Protein AF-0000000066512876 (afdb_homodimer)

Foldseek 3Di:
DPVPPPPPPPPPDPDDDPDDDDPPPPVVVVVVVVVVVVPPPPPPPPPPPQQFFFQKKFAWDADPNFIKGQKMWGADPDPPDPQWDADCRGPNRITHIDGAIATEDQQDEAAKAQPPDPVCLQPVDLVNQLVQCQACPLVQDPVDDDPGHIYHYQNHQDSGHYHCQNDWDQDPVRRMITTGNDDDPPPPPPDDDDDDDDDHSPGPDQLLCPAPKAFKWKDFLNFTLQQFAFQFQRDTDPRLAMEHADPPPQQQHKAAAPRLLLLHQLWFCQAFQAQDGQLNVVQKDKDFDDPPDDDPQPTKIKIKGAHDPRCQPPGWWMKMKGQSDQDPQSRHTHIDIATHDQNVQQDPNRMRIHIHQYHQNVCVVVVHGSSRRGHTYHRNPNRVQKDWDWDCADPPPHSCGRHTDIDIDGHCPVVPDPVPPSPPTSPRSRRTHDQDDDDPQWDADRSNSDIAHDGSLVVDPPWTAHSSRRYTDGDVVVVVVVVVVVVVVVVVVVVVVVVVVVVVVVVVVVVVVVVVVVVD/DPVPPPPPPPPPDPDDPPDDPDPPPPVVPVVVVVVVVVPPPPVPCPDPPQQFFFQKKFAWDADPNFIKGQKMWGADPDPPDPQWDADCRGPNRITHIDGAIATEDQQDAAAKAPPPDVVCLQPVPLVVQLQQCQAQPLVCDNNDDDPDHIYHYQNHQDPGRYHCQNDWDQDPVRRMITTGNDDDPPPPPPDPDDDDDDDHSPGPDQLLPPFQKAFKWKDFLNFTLQQFAFQFQRDTDPRLAMEGADDPPQQQHKAAAPRLLLLHQLWFCQAFQAQDGQLNVVQKDKDFDDDPDDDPQPTKIKIKGAHDPRCQPPGWWMKMKGQSDQDPQSRHTHIDIATHDQNVQQDPNRMRIHIHQYHQNVCVVVVHGSSRRGHTYHRNPNPVQKDWDWDCADDPPHSCGRHTDIDIDGHCVVVPPPVPPSVDGSPSSRRTHDQDDDDPQWDADRSNSDIAHDRNLVVPPQWTAHSSRRYTDGNVVVVVVVVVVVVVVVVVVVVVVVVVVVVVVVVVVVVVVVVVVVVD

Secondary structure (DSSP, 8-state):
-GGGSTTSGGGS--------S-TTSHHHHHHHHHHHHSTTSS----TTSSTTS--EEEEEEEETTEEEEEEEEEE-S-TTSTTEEE-TTSTTSEEEEE---EEEETTSPSEEETT--THHHHH--HHHHHHHHHHS-S-GGGGS--SS-EEEE--TT-SS---S--EEEEETTTTEEEEESS-------S-S-EEEEE-----B--GGG-SEEEE-EEEETTEE--SEE-TTT--EE-S--EEEEESSS-TTSEEEEHHHHTTHHHHBBSSTT-SSBTTTTT-EEEEE----SS--S---EEEEEE--GGGTT-PPPEEEEEEEEE-TTSSSEEEEEEEE-GGGGB-TTSEEEEEEEE-HHHHHHTT--GGG---EEEETTTSTTEEEEEES---TTSTTTTS-EEEEEE-SSTTSS----SSS----GGGBPPPPPPPTT-EEETTTTEEE---TTTTSTTEEEETTTTEEEE-HHHHHHHHHHHHHHHHHHHHHHHHHHHHHHHHHHHHHHHHHHHH-/-GGGGGGSGGGS---------GGGGTHHHHHHHHHHHSTTSS-----GGGTTS--EEEEEEEETTEEEEEEEEEE-S-TTSTTEEE-TTSTTSEEEEE---EEEETTSPSEEEET--THHHHH--HHHHHHHHHHH-S-GGGGS--SS-EEEE--TT-SS---S--EEEEETTTTEEEEESS-------S-S-EEEEE-----B--GGG-SEEEE-EEEETTEE--SEE-TTT--EE-S--EEEEESSS-TTSEEE-HHHHTTHHHHBBSSTT-SSBHHHHT-EEEEE----SS--S---EEEEEE--GGGTT-PPPEEEEEEEEE-TTSSSEEEEEEEE-GGGGB-TTSEEEEEE---HHHHHHTT--GGG---EEEETTT-TTEEEEEES---TTSTTTTS-EEEEEE-SSTTSS--TTSSS----GGGBPPPPPPPTT-EEETTTTEEE---TTTTSTTEEEETTTTEEEE-HHHHHHHHHHHHHHHHHHHHHHHHHHHHHHHHHHHHHHHHHHHH-

Sequence (1040 aa):
MYLFILVSLISTHVGRAKENGEVSGALKSSVALILMLCAPLAQTVMGFGEETKVHAVYKLSVVNDALVSPEHVRCVSNKSEKGLVEEVYCASGAGRLVRRLLYVDTRAPPGIVPDFNESLILGISLNDCMKSCAVGGWKEEHDGDVDTPAVLGLQVASPCCGSRHSAFVLDVPRRIIKQFYALSHITLSTERFDCTIRYVYQAFLSPSDVGLSFPVELYFCEARISNIISEISGRSIMGLLRAEISTRRAVEGILLPREVLRSIPGWIGSAKNSDMSLQDVGACSFEKHGEAKASTVGPREQLVCKIPTELRGSLPALKIVVDVCGGTSLQNFESSSLFVDFNQMIDEEGYLRLDSSGSISAALEKEADLLQVPKVVIGALFLRDLILSLSRNSDVQSPASGLPLMSMRASKFNSNGPIPKINELPKEKSACAASKECKSGEVRFVSLNRCGTSTDCSNFLPYHYNPTSLRCELNVDLVLALGTLGVLFILTEVAVLLMRRHIGKLLQSAAGEALALKRKMYLFILVSLISTHVGRAKENGEVSGALKSSVALILMLCAPLAQTVMGFGEETKVHAVYKLSVVNDALVSPEHVRCVSNKSEKGLVEEVYCASGAGRLVRRLLYVDTRAPPGIVPDFNESLILGISLNDCMKSCAVGGWKEEHDGDVDTPAVLGLQVASPCCGSRHSAFVLDVPRRIIKQFYALSHITLSTERFDCTIRYVYQAFLSPSDVGLSFPVELYFCEARISNIISEISGRSIMGLLRAEISTRRAVEGILLPREVLRSIPGWIGSAKNSDMSLQDVGACSFEKHGEAKASTVGPREQLVCKIPTELRGSLPALKIVVDVCGGTSLQNFESSSLFVDFNQMIDEEGYLRLDSSGSISAALEKEADLLQVPKVVIGALFLRDLILSLSRNSDVQSPASGLPLMSMRASKFNSNGPIPKINELPKEKSACAASKECKSGEVRFVSLNRCGTSTDCSNFLPYHYNPTSLRCELNVDLVLALGTLGVLFILTEVAVLLMRRHIGKLLQSAAGEALALKRK

Solvent-accessible surface area (backbone atoms only — not comparable to full-atom values): 53938 Å² total; per-residue (Å²): 129,73,90,72,59,84,77,68,73,86,70,70,82,89,70,73,91,74,76,83,82,77,75,62,67,63,64,60,58,56,57,56,52,58,56,62,63,66,59,69,64,71,79,58,82,60,76,79,68,63,43,73,35,40,46,31,40,33,40,52,47,74,54,93,46,17,32,26,22,55,34,33,32,40,37,39,85,64,68,86,54,86,79,57,42,84,30,86,72,19,84,54,35,20,16,40,71,43,87,47,55,24,40,37,34,40,66,36,34,15,28,50,35,63,81,73,52,72,62,38,66,79,55,49,44,66,62,56,30,44,43,47,19,20,58,56,20,55,38,76,61,49,72,51,93,62,93,55,67,25,30,38,15,58,16,38,37,40,82,34,48,28,28,63,46,27,9,38,38,37,36,31,74,76,33,31,36,40,27,17,48,33,43,62,82,67,73,70,58,94,51,87,36,55,30,32,29,78,42,64,57,20,37,58,22,45,51,47,40,60,32,59,55,47,63,45,41,35,29,46,80,87,30,56,31,42,50,24,51,30,57,62,44,48,45,78,45,68,90,70,46,31,30,30,53,24,32,63,46,50,18,73,34,61,25,34,23,40,49,45,56,61,18,51,39,23,39,31,25,58,40,73,67,22,70,46,15,25,51,75,74,61,42,52,48,78,42,73,46,75,78,64,81,79,63,90,63,68,83,47,38,30,41,40,30,62,53,47,78,85,39,63,80,43,52,56,47,41,34,39,34,28,61,65,12,30,35,92,70,46,30,41,53,34,74,28,43,46,62,44,62,54,52,78,49,42,46,96,89,33,36,38,66,44,40,34,48,38,45,46,46,61,29,59,69,66,63,42,58,78,30,63,50,38,35,34,35,35,10,60,54,43,50,50,52,34,29,41,33,37,15,21,32,40,38,83,86,38,89,51,41,27,37,20,33,33,33,41,30,59,48,71,71,72,47,81,58,58,74,65,45,54,78,42,62,76,75,57,61,43,28,28,23,49,81,63,82,54,56,95,84,42,40,67,38,68,26,38,40,40,57,25,45,84,32,81,24,76,78,39,87,61,38,38,42,36,64,87,69,34,35,69,37,74,35,58,66,57,53,49,49,53,47,49,52,50,52,50,50,51,51,49,53,50,48,52,52,50,48,51,50,48,52,50,49,53,52,50,51,54,18,49,52,47,2,54,60,67,49,102,126,81,88,71,62,84,80,67,72,88,71,69,84,82,71,74,92,76,76,84,82,75,70,72,65,63,67,62,58,58,61,54,50,58,58,61,64,68,56,68,64,69,74,58,74,84,59,82,69,66,43,71,36,40,47,32,40,33,40,52,46,75,56,94,46,16,33,25,22,55,34,33,31,39,39,39,86,62,67,84,54,87,80,57,39,83,29,84,72,20,83,54,37,21,16,41,71,42,85,49,57,24,40,36,33,43,70,36,33,16,29,45,31,73,71,71,53,70,64,36,67,80,56,45,45,65,60,52,31,44,41,46,19,20,51,57,14,54,36,75,62,46,73,50,92,61,94,57,72,26,29,37,15,60,17,38,37,41,82,34,48,27,27,65,48,27,8,38,37,36,37,32,75,75,34,32,37,40,27,17,48,34,43,61,80,69,73,69,59,95,52,89,33,57,31,32,30,78,42,62,58,23,40,59,20,47,53,50,35,45,38,59,55,47,61,45,42,36,29,47,78,88,31,56,31,43,50,23,50,29,56,61,48,48,45,77,46,66,90,70,48,32,29,27,52,25,31,63,47,50,17,74,33,60,26,34,24,42,49,46,56,60,19,51,38,25,39,32,25,57,39,73,68,23,68,46,17,25,51,76,73,61,41,52,47,78,42,74,46,75,78,66,81,80,61,88,65,69,80,48,38,29,41,40,29,62,53,45,80,84,40,62,80,41,53,50,44,40,34,38,34,30,61,64,12,29,35,91,71,44,31,39,46,34,73,27,50,45,57,44,62,53,51,80,49,41,46,96,88,34,36,37,67,43,41,36,48,38,48,46,47,63,27,58,70,66,63,42,58,80,33,61,49,39,34,33,34,36,9,60,53,42,50,48,53,35,28,42,33,36,13,22,32,40,38,83,84,36,92,53,42,26,37,18,34,32,33,41,29,59,47,68,71,67,46,76,64,56,73,70,40,51,80,38,62,70,75,53,61,43,30,28,24,49,81,63,81,52,58,94,84,41,40,66,39,70,28,36,39,39,56,26,46,82,32,79,26,75,78,40,85,61,32,39,43,36,67,86,70,34,33,68,36,73,37,58,67,56,51,49,49,53,47,49,50,50,52,50,51,52,51,49,54,51,49,51,51,50,48,50,49,46,52,50,49,54,52,50,52,54,11,50,53,49,2,55,58,67,52,103

Organism: Trypanosoma cruzi (strain CL Brener) (NCBI:txid353153)

pLDDT: mean 71.46, std 22.02, range [21.09, 97.0]

Structure (mmCIF, N/CA/C/O backbone):
data_AF-0000000066512876-model_v1
#
loop_
_entity.id
_entity.type
_entity.pdbx_description
1 polymer 'Uncharacterized protein'
#
loop_
_atom_site.group_PDB
_atom_site.id
_atom_site.type_symbol
_atom_site.label_atom_id
_atom_site.label_alt_id
_atom_site.label_comp_id
_atom_site.label_asym_id
_atom_site.label_entity_id
_atom_site.label_seq_id
_atom_site.pdbx_PDB_ins_code
_atom_site.Cartn_x
_atom_site.Cartn_y
_atom_site.Cartn_z
_atom_site.occupancy
_atom_site.B_iso_or_equiv
_atom_site.auth_seq_id
_atom_site.auth_comp_id
_atom_site.auth_asym_id
_atom_site.auth_atom_id
_atom_site.pdbx_PDB_model_num
ATOM 1 N N . MET A 1 1 ? 49.312 -2.377 45.75 1 21.17 1 MET A N 1
ATOM 2 C CA . MET A 1 1 ? 50.375 -1.52 46.25 1 21.17 1 MET A CA 1
ATOM 3 C C . MET A 1 1 ? 51.375 -1.193 45.156 1 21.17 1 MET A C 1
ATOM 5 O O . MET A 1 1 ? 51.938 -0.096 45.125 1 21.17 1 MET A O 1
ATOM 9 N N . TYR A 1 2 ? 51.656 -2.25 44.281 1 21.09 2 TYR A N 1
ATOM 10 C CA . TYR A 1 2 ? 52.844 -2.297 43.438 1 21.09 2 TYR A CA 1
ATOM 11 C C . TYR A 1 2 ? 52.719 -1.316 42.281 1 21.09 2 TYR A C 1
ATOM 13 O O . TYR A 1 2 ? 53.719 -1.059 41.562 1 21.09 2 TYR A O 1
ATOM 21 N N . LEU A 1 3 ? 51.469 -1.144 41.75 1 21.59 3 LEU A N 1
ATOM 22 C CA . LEU A 1 3 ? 51.281 -0.618 40.406 1 21.59 3 LEU A CA 1
ATOM 23 C C . LEU A 1 3 ? 51.656 0.861 40.344 1 21.59 3 LEU A C 1
ATOM 25 O O . LEU A 1 3 ? 51.5 1.495 39.281 1 21.59 3 LEU A O 1
ATOM 29 N N . PHE A 1 4 ? 51.906 1.544 41.656 1 25.88 4 PHE A N 1
ATOM 30 C CA . PHE A 1 4 ? 52.188 2.957 41.875 1 25.88 4 PHE A CA 1
ATOM 31 C C . PHE A 1 4 ? 53.562 3.352 41.344 1 25.88 4 PHE A C 1
ATOM 33 O O . PHE A 1 4 ? 53.844 4.539 41.219 1 25.88 4 PHE A O 1
ATOM 40 N N . ILE A 1 5 ? 54.531 2.359 41.375 1 24.45 5 ILE A N 1
ATOM 41 C CA . ILE A 1 5 ? 55.938 2.609 41.562 1 24.45 5 ILE A CA 1
ATOM 42 C C . ILE A 1 5 ? 56.562 3.119 40.25 1 24.45 5 ILE A C 1
ATOM 44 O O . ILE A 1 5 ? 57.5 3.908 40.281 1 24.45 5 ILE A O 1
ATOM 48 N N . LEU A 1 6 ? 56.125 2.574 39.031 1 21.98 6 LEU A N 1
ATOM 49 C CA . LEU A 1 6 ? 57.031 2.602 37.906 1 21.98 6 LEU A CA 1
ATOM 50 C C . LEU A 1 6 ? 57.125 4 37.312 1 21.98 6 LEU A C 1
ATOM 52 O O . LEU A 1 6 ? 57.844 4.223 36.344 1 21.98 6 LEU A O 1
ATOM 56 N N . VAL A 1 7 ? 56.281 5.043 37.719 1 25.73 7 VAL A N 1
ATOM 57 C CA . VAL A 1 7 ? 56.219 6.348 37.062 1 25.73 7 VAL A CA 1
ATOM 58 C C . VAL A 1 7 ? 57.406 7.188 37.438 1 25.73 7 VAL A C 1
ATOM 60 O O . VAL A 1 7 ? 57.781 8.141 36.75 1 25.73 7 VAL A O 1
ATOM 63 N N . SER A 1 8 ? 58.031 6.93 38.719 1 23.97 8 SER A N 1
ATOM 64 C CA . SER A 1 8 ? 58.875 7.918 39.406 1 23.97 8 SER A CA 1
ATOM 65 C C . SER A 1 8 ? 60.25 8.047 38.719 1 23.97 8 SER A C 1
ATOM 67 O O . SER A 1 8 ? 61.031 8.93 39.062 1 23.97 8 SER A O 1
ATOM 69 N N . LEU A 1 9 ? 60.844 6.949 38.156 1 23.05 9 LEU A N 1
ATOM 70 C CA . LEU A 1 9 ? 62.312 6.906 38 1 23.05 9 LEU A CA 1
ATOM 71 C C . LEU A 1 9 ? 62.75 7.773 36.844 1 23.05 9 LEU A C 1
ATOM 73 O O . LEU A 1 9 ? 63.938 8.047 36.656 1 23.05 9 LEU A O 1
ATOM 77 N N . ILE A 1 10 ? 62.031 8.031 35.719 1 26.75 10 ILE A N 1
ATOM 78 C CA . ILE A 1 10 ? 62.656 8.531 34.5 1 26.75 10 ILE A CA 1
ATOM 79 C C . ILE A 1 10 ? 62.969 10.023 34.656 1 26.75 10 ILE A C 1
ATOM 81 O O . ILE A 1 10 ? 63.281 10.703 33.688 1 26.75 10 ILE A O 1
ATOM 85 N N . SER A 1 11 ? 62.812 10.688 35.875 1 23.45 11 SER A N 1
ATOM 86 C CA . SER A 1 11 ? 62.906 12.133 36.062 1 23.45 11 SER A CA 1
ATOM 87 C C . SER A 1 11 ? 64.312 12.633 35.875 1 23.45 11 SER A C 1
ATOM 89 O O . SER A 1 11 ? 64.562 13.773 35.469 1 23.45 11 SER A O 1
ATOM 91 N N . THR A 1 12 ? 65.312 12.078 36.562 1 25.41 12 THR A N 1
ATOM 92 C CA . THR A 1 12 ? 66.438 12.812 37.125 1 25.41 12 THR A CA 1
ATOM 93 C C . THR A 1 12 ? 67.5 13.141 36.031 1 25.41 12 THR A C 1
ATOM 95 O O . THR A 1 12 ? 68.25 14.102 36.188 1 25.41 12 THR A O 1
ATOM 98 N N . HIS A 1 13 ? 67.938 12.281 35.156 1 23.83 13 HIS A N 1
ATOM 99 C CA . HIS A 1 13 ? 69.312 12.406 34.719 1 23.83 13 HIS A CA 1
ATOM 100 C C . HIS A 1 13 ? 69.5 13.523 33.688 1 23.83 13 HIS A C 1
ATOM 102 O O . HIS A 1 13 ? 70.625 13.719 33.156 1 23.83 13 HIS A O 1
ATOM 108 N N . VAL A 1 14 ? 68.562 14.133 33.031 1 26.31 14 VAL A N 1
ATOM 109 C CA . VAL A 1 14 ? 68.875 14.953 31.859 1 26.31 14 VAL A CA 1
ATOM 110 C C . VAL A 1 14 ? 69.438 16.312 32.344 1 26.31 14 VAL A C 1
ATOM 112 O O . VAL A 1 14 ? 68.688 17.312 32.25 1 26.31 14 VAL A O 1
ATOM 115 N N . GLY A 1 15 ? 70.375 16.438 33.375 1 21.39 15 GLY A N 1
ATOM 116 C CA . GLY A 1 15 ? 70.875 17.688 33.906 1 21.39 15 GLY A CA 1
ATOM 117 C C . GLY A 1 15 ? 71.625 18.5 32.906 1 21.39 15 GLY A C 1
ATOM 118 O O . GLY A 1 15 ? 71.375 19.688 32.719 1 21.39 15 GLY A O 1
ATOM 119 N N . ARG A 1 16 ? 73 18.266 32.75 1 21.47 16 ARG A N 1
ATOM 120 C CA . ARG A 1 16 ? 74.125 19.25 32.781 1 21.47 16 ARG A CA 1
ATOM 121 C C . ARG A 1 16 ? 74.312 19.875 31.422 1 21.47 16 ARG A C 1
ATOM 123 O O . ARG A 1 16 ? 75.062 20.891 31.312 1 21.47 16 ARG A O 1
ATOM 130 N N . ALA A 1 17 ? 74.438 19.078 30.359 1 21.97 17 ALA A N 1
ATOM 131 C CA . ALA A 1 17 ? 75.375 19.422 29.312 1 21.97 17 ALA A CA 1
ATOM 132 C C . ALA A 1 17 ? 74.938 20.672 28.547 1 21.97 17 ALA A C 1
ATOM 134 O O . ALA A 1 17 ? 74 20.625 27.781 1 21.97 17 ALA A O 1
ATOM 135 N N . LYS A 1 18 ? 75.188 21.875 29.172 1 25.25 18 LYS A N 1
ATOM 136 C CA . LYS A 1 18 ? 74.812 23.219 28.797 1 25.25 18 LYS A CA 1
ATOM 137 C C . LYS A 1 18 ? 75.375 23.609 27.438 1 25.25 18 LYS A C 1
ATOM 139 O O . LYS A 1 18 ? 74.875 24.531 26.797 1 25.25 18 LYS A O 1
ATOM 144 N N . GLU A 1 19 ? 76.688 23.141 27.203 1 22.34 19 GLU A N 1
ATOM 145 C CA . GLU A 1 19 ? 77.5 24.156 26.547 1 22.34 19 GLU A CA 1
ATOM 146 C C . GLU A 1 19 ? 77.062 24.344 25.094 1 22.34 19 GLU A C 1
ATOM 148 O O . GLU A 1 19 ? 76.938 25.469 24.625 1 22.34 19 GLU A O 1
ATOM 153 N N . ASN A 1 20 ? 77.75 23.562 24.203 1 24.25 20 ASN A N 1
ATOM 154 C CA . ASN A 1 20 ? 78.312 23.953 22.922 1 24.25 20 ASN A CA 1
ATOM 155 C C . ASN A 1 20 ? 77.25 24.062 21.844 1 24.25 20 ASN A C 1
ATOM 157 O O . ASN A 1 20 ? 76.25 23.344 21.891 1 24.25 20 ASN A O 1
ATOM 161 N N . GLY A 1 21 ? 77.312 25.125 20.891 1 24.58 21 GLY A N 1
ATOM 162 C CA . GLY A 1 21 ? 76.5 25.938 20 1 24.58 21 GLY A CA 1
ATOM 163 C C . GLY A 1 21 ? 75.875 25.141 18.891 1 24.58 21 GLY A C 1
ATOM 164 O O . GLY A 1 21 ? 74.812 25.547 18.359 1 24.58 21 GLY A O 1
ATOM 165 N N . GLU A 1 22 ? 76.75 24.344 18.234 1 24.86 22 GLU A N 1
ATOM 166 C CA . GLU A 1 22 ? 76.625 24.125 16.797 1 24.86 22 GLU A CA 1
ATOM 167 C C . GLU A 1 22 ? 75.438 23.203 16.484 1 24.86 22 GLU A C 1
ATOM 169 O O . GLU A 1 22 ? 75.25 22.844 15.336 1 24.86 22 GLU A O 1
ATOM 174 N N . VAL A 1 23 ? 74.938 22.562 17.531 1 26.31 23 VAL A N 1
ATOM 175 C CA . VAL A 1 23 ? 74.375 21.266 17.219 1 26.31 23 VAL A CA 1
ATOM 176 C C . VAL A 1 23 ? 73.062 21.469 16.484 1 26.31 23 VAL A C 1
ATOM 178 O O . VAL A 1 23 ? 72 21.031 16.953 1 26.31 23 VAL A O 1
ATOM 181 N N . SER A 1 24 ? 72.875 22.719 16 1 25.05 24 SER A N 1
ATOM 182 C CA . SER A 1 24 ? 71.5 23.094 15.711 1 25.05 24 SER A CA 1
ATOM 183 C C . SER A 1 24 ? 70.938 22.312 14.516 1 25.05 24 SER A C 1
ATOM 185 O O . SER A 1 24 ? 69.75 22.203 14.336 1 25.05 24 SER A O 1
ATOM 187 N N . GLY A 1 25 ? 71.875 22.172 13.586 1 26.53 25 GLY A N 1
ATOM 188 C CA . GLY A 1 25 ? 71.375 21.984 12.234 1 26.53 25 GLY A CA 1
ATOM 189 C C . GLY A 1 25 ? 70.812 20.609 12 1 26.53 25 GLY A C 1
ATOM 190 O O . GLY A 1 25 ? 70 20.406 11.055 1 26.53 25 GLY A O 1
ATOM 191 N N . ALA A 1 26 ? 71.562 19.672 12.586 1 26.5 26 ALA A N 1
ATOM 192 C CA . ALA A 1 26 ? 71.375 18.297 12.133 1 26.5 26 ALA A CA 1
ATOM 193 C C . ALA A 1 26 ? 70 17.766 12.555 1 26.5 26 ALA A C 1
ATOM 195 O O . ALA A 1 26 ? 69.625 16.672 12.141 1 26.5 26 ALA A O 1
ATOM 196 N N . LEU A 1 27 ? 69.625 18.328 13.703 1 28.12 27 LEU A N 1
ATOM 197 C CA . LEU A 1 27 ? 68.5 17.641 14.312 1 28.12 27 LEU A CA 1
ATOM 198 C C . LEU A 1 27 ? 67.25 17.781 13.453 1 28.12 27 LEU A C 1
ATOM 200 O O . LEU A 1 27 ? 66.25 17.094 13.68 1 28.12 27 LEU A O 1
ATOM 204 N N . LYS A 1 28 ? 67.312 18.891 12.68 1 31.25 28 LYS A N 1
ATOM 205 C CA . LYS A 1 28 ? 66.062 19.141 11.914 1 31.25 28 LYS A CA 1
ATOM 206 C C . LYS A 1 28 ? 65.875 18.094 10.82 1 31.25 28 LYS A C 1
ATOM 208 O O . LYS A 1 28 ? 64.75 17.859 10.383 1 31.25 28 LYS A O 1
ATOM 213 N N . SER A 1 29 ? 67.062 17.672 10.266 1 30.98 29 SER A N 1
ATOM 214 C CA . SER A 1 29 ? 66.938 16.859 9.047 1 30.98 29 SER A CA 1
ATOM 215 C C . SER A 1 29 ? 66.438 15.461 9.359 1 30.98 29 SER A C 1
ATOM 217 O O . SER A 1 29 ? 65.938 14.781 8.477 1 30.98 29 SER A O 1
ATOM 219 N N . SER A 1 30 ? 66.875 14.922 10.531 1 29.62 30 SER A N 1
ATOM 220 C CA . SER A 1 30 ? 66.562 13.516 10.758 1 29.62 30 SER A CA 1
ATOM 221 C C . SER A 1 30 ? 65.062 13.328 11.07 1 29.62 30 SER A C 1
ATOM 223 O O . SER A 1 30 ? 64.562 12.203 11.031 1 29.62 30 SER A O 1
ATOM 225 N N . VAL A 1 31 ? 64.5 14.359 11.75 1 33.12 31 VAL A N 1
ATOM 226 C CA . VAL A 1 31 ? 63.125 14.117 12.117 1 33.12 31 VAL A CA 1
ATOM 227 C C . VAL A 1 31 ? 62.25 14.094 10.867 1 33.12 31 VAL A C 1
ATOM 229 O O . VAL A 1 31 ? 61.219 13.438 10.836 1 33.12 31 VAL A O 1
ATOM 232 N N . ALA A 1 32 ? 62.719 14.852 9.789 1 30.94 32 ALA A N 1
ATOM 233 C CA . ALA A 1 32 ? 61.938 14.891 8.547 1 30.94 32 ALA A CA 1
ATOM 234 C C . ALA A 1 32 ? 61.969 13.531 7.855 1 30.94 32 ALA A C 1
ATOM 236 O O . ALA A 1 32 ? 61 13.172 7.168 1 30.94 32 ALA A O 1
ATOM 237 N N . LEU A 1 33 ? 63.188 12.852 7.934 1 29 33 LEU A N 1
ATOM 238 C CA . LEU A 1 33 ? 63.25 11.578 7.227 1 29 33 LEU A CA 1
ATOM 239 C C . LEU A 1 33 ? 62.344 10.539 7.875 1 29 33 LEU A C 1
ATOM 241 O O . LEU A 1 33 ? 61.719 9.727 7.184 1 29 33 LEU A O 1
ATOM 245 N N . ILE A 1 34 ? 62.406 10.469 9.25 1 31.55 34 ILE A N 1
ATOM 246 C CA . ILE A 1 34 ? 61.656 9.359 9.836 1 31.55 34 ILE A CA 1
ATOM 247 C C . ILE A 1 34 ? 60.156 9.578 9.648 1 31.55 34 ILE A C 1
ATOM 249 O O . ILE A 1 34 ? 59.375 8.617 9.578 1 31.55 34 ILE A O 1
ATOM 253 N N . LEU A 1 35 ? 59.688 10.844 9.656 1 28.86 35 LEU A N 1
ATOM 254 C CA . LEU A 1 35 ? 58.25 11.023 9.438 1 28.86 35 LEU A CA 1
ATOM 255 C C . LEU A 1 35 ? 57.844 10.594 8.023 1 28.86 35 LEU A C 1
ATOM 257 O O . LEU A 1 35 ? 56.688 10.281 7.766 1 28.86 35 LEU A O 1
ATOM 261 N N . MET A 1 36 ? 58.688 10.828 6.945 1 29.45 36 MET A N 1
ATOM 262 C CA . MET A 1 36 ? 58.375 10.445 5.57 1 29.45 36 MET A CA 1
ATOM 263 C C . MET A 1 36 ? 58.344 8.93 5.422 1 29.45 36 MET A C 1
ATOM 265 O O . MET A 1 36 ? 57.875 8.406 4.406 1 29.45 36 MET A O 1
ATOM 269 N N . LEU A 1 37 ? 59.281 8.219 6.074 1 29.23 37 LEU A N 1
ATOM 270 C CA . LEU A 1 37 ? 59.25 6.785 5.816 1 29.23 37 LEU A CA 1
ATOM 271 C C . LEU A 1 37 ? 57.969 6.156 6.336 1 29.23 37 LEU A C 1
ATOM 273 O O . LEU A 1 37 ? 57.531 5.117 5.832 1 29.23 37 LEU A O 1
ATOM 277 N N . CYS A 1 38 ? 57.594 6.414 7.621 1 27.66 38 CYS A N 1
ATOM 278 C CA . CYS A 1 38 ? 56.531 5.543 8.125 1 27.66 38 CYS A CA 1
ATOM 279 C C . CYS A 1 38 ? 55.188 5.949 7.57 1 27.66 38 CYS A C 1
ATOM 281 O O . CYS A 1 38 ? 54.125 5.445 8.016 1 27.66 38 CYS A O 1
ATOM 283 N N . ALA A 1 39 ? 55.094 7.109 6.949 1 27.61 39 ALA A N 1
ATOM 284 C CA . ALA A 1 39 ? 53.75 7.555 6.652 1 27.61 39 ALA A CA 1
ATOM 285 C C . ALA A 1 39 ? 53.062 6.629 5.645 1 27.61 39 ALA A C 1
ATOM 287 O O . ALA A 1 39 ? 51.906 6.836 5.281 1 27.61 39 ALA A O 1
ATOM 288 N N . PRO A 1 40 ? 53.812 5.961 4.73 1 27.83 40 PRO A N 1
ATOM 289 C CA . PRO A 1 40 ? 53.031 5.344 3.668 1 27.83 40 PRO A CA 1
ATOM 290 C C . PRO A 1 40 ? 52.062 4.293 4.195 1 27.83 40 PRO A C 1
ATOM 292 O O . PRO A 1 40 ? 51.375 3.615 3.412 1 27.83 40 PRO A O 1
ATOM 295 N N . LEU A 1 41 ? 52.375 3.713 5.34 1 26.19 41 LEU A N 1
ATOM 296 C CA . LEU A 1 41 ? 51.719 2.418 5.402 1 26.19 41 LEU A CA 1
ATOM 297 C C . LEU A 1 41 ? 50.188 2.584 5.359 1 26.19 41 LEU A C 1
ATOM 299 O O . LEU A 1 41 ? 49.5 1.776 4.746 1 26.19 41 LEU A O 1
ATOM 303 N N . ALA A 1 42 ? 49.562 3.178 6.402 1 24.39 42 ALA A N 1
ATOM 304 C CA . ALA A 1 42 ? 48.281 2.623 6.859 1 24.39 42 ALA A CA 1
ATOM 305 C C . ALA A 1 42 ? 47.125 3.055 5.949 1 24.39 42 ALA A C 1
ATOM 307 O O . ALA A 1 42 ? 45.969 2.826 6.266 1 24.39 42 ALA A O 1
ATOM 308 N N . GLN A 1 43 ? 47.281 4.117 5.16 1 26.22 43 GLN A N 1
ATOM 309 C CA . GLN A 1 43 ? 45.906 4.398 4.742 1 26.22 43 GLN A CA 1
ATOM 310 C C . GLN A 1 43 ? 45.344 3.262 3.898 1 26.22 43 GLN A C 1
ATOM 312 O O . GLN A 1 43 ? 45.531 3.24 2.678 1 26.22 43 GLN A O 1
ATOM 317 N N . THR A 1 44 ? 45.656 2.049 4.25 1 27.86 44 THR A N 1
ATOM 318 C CA . THR A 1 44 ? 44.844 1.051 3.561 1 27.86 44 THR A CA 1
ATOM 319 C C . THR A 1 44 ? 43.406 1.511 3.457 1 27.86 44 THR A C 1
ATOM 321 O O . THR A 1 44 ? 42.812 1.9 4.457 1 27.86 44 THR A O 1
ATOM 324 N N . VAL A 1 45 ? 43.062 2.045 2.391 1 28.05 45 VAL A N 1
ATOM 325 C CA . VAL A 1 45 ? 41.719 2.137 1.857 1 28.05 45 VAL A CA 1
ATOM 326 C C . VAL A 1 45 ? 40.906 0.945 2.338 1 28.05 45 VAL A C 1
ATOM 328 O O . VAL A 1 45 ? 41 -0.15 1.778 1 28.05 45 VAL A O 1
ATOM 331 N N . MET A 1 46 ? 40.844 0.707 3.631 1 30.83 46 MET A N 1
ATOM 332 C CA . MET A 1 46 ? 40 -0.322 4.238 1 30.83 46 MET A CA 1
ATOM 333 C C . MET A 1 46 ? 38.562 -0.237 3.717 1 30.83 46 MET A C 1
ATOM 335 O O . MET A 1 46 ? 37.719 -0.989 4.156 1 30.83 46 MET A O 1
ATOM 339 N N . GLY A 1 47 ? 38.094 0.914 3.361 1 31.5 47 GLY A N 1
ATOM 340 C CA . GLY A 1 47 ? 36.688 1.127 3.494 1 31.5 47 GLY A CA 1
ATOM 341 C C . GLY A 1 47 ? 35.844 0.283 2.537 1 31.5 47 GLY A C 1
ATOM 342 O O . GLY A 1 47 ? 34.625 0.276 2.605 1 31.5 47 GLY A O 1
ATOM 343 N N . PHE A 1 48 ? 36.312 0.165 1.334 1 34.34 48 PHE A N 1
ATOM 344 C CA . PHE A 1 48 ? 35.469 -0.394 0.272 1 34.34 48 PHE A CA 1
ATOM 345 C C . PHE A 1 48 ? 35.219 -1.881 0.502 1 34.34 48 PHE A C 1
ATOM 347 O O . PHE A 1 48 ? 34.469 -2.512 -0.234 1 34.34 48 PHE A O 1
ATOM 354 N N . GLY A 1 49 ? 36 -2.654 1.247 1 37.62 49 GLY A N 1
ATOM 355 C CA . GLY A 1 49 ? 36.156 -4.098 1.345 1 37.62 49 GLY A CA 1
ATOM 356 C C . GLY A 1 49 ? 35.156 -4.738 2.295 1 37.62 49 GLY A C 1
ATOM 357 O O . GLY A 1 49 ? 35.125 -5.961 2.426 1 37.62 49 GLY A O 1
ATOM 358 N N . GLU A 1 50 ? 34.719 -4.035 3.217 1 45.09 50 GLU A N 1
ATOM 359 C CA . GLU A 1 50 ? 33.875 -4.59 4.254 1 45.09 50 GLU A CA 1
ATOM 360 C C . GLU A 1 50 ? 32.469 -4.887 3.711 1 45.09 50 GLU A C 1
ATOM 362 O O . GLU A 1 50 ? 31.734 -5.699 4.281 1 45.09 50 GLU A O 1
ATOM 367 N N . GLU A 1 51 ? 32.062 -4.285 2.586 1 50.81 51 GLU A N 1
ATOM 368 C CA . GLU A 1 51 ? 30.734 -4.23 2 1 50.81 51 GLU A CA 1
ATOM 369 C C . GLU A 1 51 ? 30.312 -5.594 1.46 1 50.81 51 GLU A C 1
ATOM 371 O O . GLU A 1 51 ? 29.125 -5.93 1.47 1 50.81 51 GLU A O 1
ATOM 376 N N . THR A 1 52 ? 31.281 -6.414 1.019 1 60.5 52 THR A N 1
ATOM 377 C CA . THR A 1 52 ? 30.938 -7.695 0.416 1 60.5 52 THR A CA 1
ATOM 378 C C . THR A 1 52 ? 31.172 -8.836 1.395 1 60.5 52 THR A C 1
ATOM 380 O O . THR A 1 52 ? 31.203 -10.008 1.001 1 60.5 52 THR A O 1
ATOM 383 N N . LYS A 1 53 ? 31.422 -8.461 2.684 1 79.62 53 LYS A N 1
ATOM 384 C CA . LYS A 1 53 ? 31.688 -9.547 3.621 1 79.62 53 LYS A CA 1
ATOM 385 C C . LYS A 1 53 ? 30.391 -10.078 4.227 1 79.62 53 LYS A C 1
ATOM 387 O O . LYS A 1 53 ? 29.5 -9.305 4.578 1 79.62 53 LYS A O 1
ATOM 392 N N . VAL A 1 54 ? 30.438 -11.422 4.336 1 89.75 54 VAL A N 1
ATOM 393 C CA . VAL A 1 54 ? 29.297 -12.109 4.926 1 89.75 54 VAL A CA 1
ATOM 394 C C . VAL A 1 54 ? 29.188 -11.75 6.406 1 89.75 54 VAL A C 1
ATOM 396 O O . VAL A 1 54 ? 30.188 -11.797 7.141 1 89.75 54 VAL A O 1
ATOM 399 N N . HIS A 1 55 ? 28.047 -11.281 6.809 1 90.56 55 HIS A N 1
ATOM 400 C CA . HIS A 1 55 ? 27.781 -10.914 8.195 1 90.56 55 HIS A CA 1
ATOM 401 C C . HIS A 1 55 ? 27.344 -12.133 9.008 1 90.56 55 HIS A C 1
ATOM 403 O O . HIS A 1 55 ? 27.766 -12.297 10.156 1 90.56 55 HIS A O 1
ATOM 409 N N . ALA A 1 56 ? 26.5 -12.922 8.461 1 93.44 56 ALA A N 1
ATOM 410 C CA . ALA A 1 56 ? 25.969 -14.102 9.133 1 93.44 56 ALA A CA 1
ATOM 411 C C . ALA A 1 56 ? 25.562 -15.18 8.125 1 93.44 56 ALA A C 1
ATOM 413 O O . ALA A 1 56 ? 25.25 -14.867 6.973 1 93.44 56 ALA A O 1
ATOM 414 N N . VAL A 1 57 ? 25.688 -16.359 8.594 1 94.62 57 VAL A N 1
ATOM 415 C CA . VAL A 1 57 ? 25.25 -17.516 7.801 1 94.62 57 VAL A CA 1
ATOM 416 C C . VAL A 1 57 ? 24.172 -18.281 8.555 1 94.62 57 VAL A C 1
ATOM 418 O O . VAL A 1 57 ? 24.422 -18.781 9.656 1 94.62 57 VAL A O 1
ATOM 421 N N . TYR A 1 58 ? 23 -18.391 7.922 1 95.31 58 TYR A N 1
ATOM 422 C CA . TYR A 1 58 ? 21.875 -19.094 8.531 1 95.31 58 TYR A CA 1
ATOM 423 C C . TYR A 1 58 ? 21.703 -20.484 7.918 1 95.31 58 TYR A C 1
ATOM 425 O O . TYR A 1 58 ? 21.578 -20.609 6.699 1 95.31 58 TYR A O 1
ATOM 433 N N . LYS A 1 59 ? 21.719 -21.484 8.734 1 95.62 59 LYS A N 1
ATOM 434 C CA . LYS A 1 59 ? 21.422 -22.844 8.281 1 95.62 59 LYS A CA 1
ATOM 435 C C . LYS A 1 59 ? 19.906 -23.094 8.258 1 95.62 59 LYS A C 1
ATOM 437 O O . LYS A 1 59 ? 19.219 -22.766 9.219 1 95.62 59 LYS A O 1
ATOM 442 N N . LEU A 1 60 ? 19.484 -23.625 7.145 1 95.75 60 LEU A N 1
ATOM 443 C CA . LEU A 1 60 ? 18.047 -23.719 6.949 1 95.75 60 LEU A CA 1
ATOM 444 C C . LEU A 1 60 ? 17.547 -25.141 7.16 1 95.75 60 LEU A C 1
ATOM 446 O O . LEU A 1 60 ? 18.25 -26.094 6.824 1 95.75 60 LEU A O 1
ATOM 450 N N . SER A 1 61 ? 16.391 -25.234 7.766 1 94.56 61 SER A N 1
ATOM 451 C CA . SER A 1 61 ? 15.609 -26.469 7.93 1 94.56 61 SER A CA 1
ATOM 452 C C . SER A 1 61 ? 14.117 -26.203 7.77 1 94.56 61 SER A C 1
ATOM 454 O O . SER A 1 61 ? 13.703 -25.062 7.543 1 94.56 61 SER A O 1
ATOM 456 N N . VAL A 1 62 ? 13.414 -27.266 7.594 1 93.88 62 VAL A N 1
ATOM 457 C CA . VAL A 1 62 ? 11.969 -27.141 7.426 1 93.88 62 VAL A CA 1
ATOM 458 C C . VAL A 1 62 ? 11.258 -27.766 8.625 1 93.88 62 VAL A C 1
ATOM 460 O O . VAL A 1 62 ? 11.547 -28.906 9 1 93.88 62 VAL A O 1
ATOM 463 N N . VAL A 1 63 ? 10.406 -26.938 9.312 1 90.5 63 VAL A N 1
ATOM 464 C CA . VAL A 1 63 ? 9.57 -27.422 10.406 1 90.5 63 VAL A CA 1
ATOM 465 C C . VAL A 1 63 ? 8.109 -27.078 10.125 1 90.5 63 VAL A C 1
ATOM 467 O O . VAL A 1 63 ? 7.766 -25.922 9.922 1 90.5 63 VAL A O 1
ATOM 470 N N . ASN A 1 64 ? 7.219 -28.109 10.125 1 86.38 64 ASN A N 1
ATOM 471 C CA . ASN A 1 64 ? 5.793 -27.922 9.875 1 86.38 64 ASN A CA 1
ATOM 472 C C . ASN A 1 64 ? 5.551 -27.125 8.602 1 86.38 64 ASN A C 1
ATOM 474 O O . ASN A 1 64 ? 4.781 -26.156 8.609 1 86.38 64 ASN A O 1
ATOM 478 N N . ASP A 1 65 ? 6.344 -27.359 7.547 1 87.25 65 ASP A N 1
ATOM 479 C CA . ASP A 1 65 ? 6.207 -26.797 6.211 1 87.25 65 ASP A CA 1
ATOM 480 C C . ASP A 1 65 ? 6.625 -25.328 6.195 1 87.25 65 ASP A C 1
ATOM 482 O O . ASP A 1 65 ? 6.289 -24.578 5.266 1 87.25 65 ASP A O 1
ATOM 486 N N . ALA A 1 66 ? 7.312 -24.953 7.32 1 90 66 ALA A N 1
ATOM 487 C CA . ALA A 1 66 ? 7.844 -23.594 7.383 1 90 66 ALA A CA 1
ATOM 488 C C . ALA A 1 66 ? 9.367 -23.609 7.379 1 90 66 ALA A C 1
ATOM 490 O O . ALA A 1 66 ? 9.992 -24.531 7.898 1 90 66 ALA A O 1
ATOM 491 N N . LEU A 1 67 ? 9.875 -22.562 6.777 1 94 67 LEU A N 1
ATOM 492 C CA . LEU A 1 67 ? 11.328 -22.406 6.734 1 94 67 LEU A CA 1
ATOM 493 C C . LEU A 1 67 ? 11.852 -21.844 8.047 1 94 67 LEU A C 1
ATOM 495 O O . LEU A 1 67 ? 11.352 -20.828 8.539 1 94 67 LEU A O 1
ATOM 499 N N . VAL A 1 68 ? 12.773 -22.578 8.641 1 93.56 68 VAL A N 1
ATOM 500 C CA . VAL A 1 68 ? 13.336 -22.125 9.914 1 93.56 68 VAL A CA 1
ATOM 501 C C . VAL A 1 68 ? 14.859 -22.219 9.859 1 93.56 68 VAL A C 1
ATOM 503 O O . VAL A 1 68 ? 15.414 -22.875 8.977 1 93.56 68 VAL A O 1
ATOM 506 N N . SER A 1 69 ? 15.477 -21.469 10.68 1 94.62 69 SER A N 1
ATOM 507 C CA . SER A 1 69 ? 16.906 -21.578 10.961 1 94.62 69 SER A CA 1
ATOM 508 C C . SER A 1 69 ? 17.156 -21.922 12.43 1 94.62 69 SER A C 1
ATOM 510 O O . SER A 1 69 ? 17.078 -21.062 13.297 1 94.62 69 SER A O 1
ATOM 512 N N . PRO A 1 70 ? 17.453 -23.188 12.664 1 92.31 70 PRO A N 1
ATOM 513 C CA . PRO A 1 70 ? 17.703 -23.578 14.055 1 92.31 70 PRO A CA 1
ATOM 514 C C . PRO A 1 70 ? 19 -22.984 14.609 1 92.31 70 PRO A C 1
ATOM 516 O O . PRO A 1 70 ? 19.125 -22.812 15.82 1 92.31 70 PRO A O 1
ATOM 519 N N . GLU A 1 71 ? 19.953 -22.844 13.75 1 91.75 71 GLU A N 1
ATOM 520 C CA . GLU A 1 71 ? 21.234 -22.25 14.164 1 91.75 71 GLU A CA 1
ATOM 521 C C . GLU A 1 71 ? 21.797 -21.359 13.062 1 91.75 71 GLU A C 1
ATOM 523 O O . GLU A 1 71 ? 21.484 -21.531 11.883 1 91.75 71 GLU A O 1
ATOM 528 N N . HIS A 1 72 ? 22.562 -20.344 13.516 1 93 72 HIS A N 1
ATOM 529 C CA . HIS A 1 72 ? 23.266 -19.484 12.57 1 93 72 HIS A CA 1
ATOM 530 C C . HIS A 1 72 ? 24.641 -19.078 13.117 1 93 72 HIS A C 1
ATOM 532 O O . HIS A 1 72 ? 24.891 -19.188 14.312 1 93 72 HIS A O 1
ATOM 538 N N . VAL A 1 73 ? 25.547 -18.75 12.211 1 93.25 73 VAL A N 1
ATOM 539 C CA . VAL A 1 73 ? 26.906 -18.344 12.555 1 93.25 73 VAL A CA 1
ATOM 540 C C . VAL A 1 73 ? 27.094 -16.859 12.242 1 93.25 73 VAL A C 1
ATOM 542 O O . VAL A 1 73 ? 26.891 -16.422 11.109 1 93.25 73 VAL A O 1
ATOM 545 N N . ARG A 1 74 ? 27.422 -16.125 13.258 1 91.31 74 ARG A N 1
ATOM 546 C CA . ARG A 1 74 ? 27.781 -14.719 13.062 1 91.31 74 ARG A CA 1
ATOM 547 C C . ARG A 1 74 ? 29.281 -14.57 12.789 1 91.31 74 ARG A C 1
ATOM 549 O O . ARG A 1 74 ? 30.109 -14.93 13.625 1 91.31 74 ARG A O 1
ATOM 556 N N . CYS A 1 75 ? 29.531 -14.008 11.648 1 91.25 75 CYS A N 1
ATOM 557 C CA . CYS A 1 75 ? 30.922 -13.914 11.242 1 91.25 75 CYS A CA 1
ATOM 558 C C . CYS A 1 75 ? 31.672 -12.883 12.086 1 91.25 75 CYS A C 1
ATOM 560 O O . CYS A 1 75 ? 31.125 -11.836 12.43 1 91.25 75 CYS A O 1
ATOM 562 N N . VAL A 1 76 ? 32.875 -13.227 12.461 1 87.94 76 VAL A N 1
ATOM 563 C CA . VAL A 1 76 ? 33.719 -12.328 13.25 1 87.94 76 VAL A CA 1
ATOM 564 C C . VAL A 1 76 ? 34.906 -11.867 12.406 1 87.94 76 VAL A C 1
ATOM 566 O O . VAL A 1 76 ? 35.281 -12.531 11.445 1 87.94 76 VAL A O 1
ATOM 569 N N . SER A 1 77 ? 35.375 -10.688 12.695 1 82.94 77 SER A N 1
ATOM 570 C CA . SER A 1 77 ? 36.5 -10.156 11.961 1 82.94 77 SER A CA 1
ATOM 571 C C . SER A 1 77 ? 37.812 -10.82 12.391 1 82.94 77 SER A C 1
ATOM 573 O O . SER A 1 77 ? 38.719 -11.031 11.578 1 82.94 77 SER A O 1
ATOM 575 N N . ASN A 1 78 ? 37.969 -11.141 13.68 1 81 78 ASN A N 1
ATOM 576 C CA . ASN A 1 78 ? 39.219 -11.719 14.211 1 81 78 ASN A CA 1
ATOM 577 C C . ASN A 1 78 ? 39 -13.156 14.68 1 81 78 ASN A C 1
ATOM 579 O O . ASN A 1 78 ? 38.125 -13.414 15.523 1 81 78 ASN A O 1
ATOM 583 N N . LYS A 1 79 ? 39.75 -14.047 14.18 1 82.19 79 LYS A N 1
ATOM 584 C CA . LYS A 1 79 ? 39.656 -15.484 14.43 1 82.19 79 LYS A CA 1
ATOM 585 C C . LYS A 1 79 ? 40.125 -15.836 15.836 1 82.19 79 LYS A C 1
ATOM 587 O O . LYS A 1 79 ? 39.875 -16.922 16.328 1 82.19 79 LYS A O 1
ATOM 592 N N . SER A 1 80 ? 40.781 -14.953 16.547 1 76.69 80 SER A N 1
ATOM 593 C CA . SER A 1 80 ? 41.469 -15.32 17.797 1 76.69 80 SER A CA 1
ATOM 594 C C . SER A 1 80 ? 40.5 -15.336 18.969 1 76.69 80 SER A C 1
ATOM 596 O O . SER A 1 80 ? 40.875 -15.656 20.094 1 76.69 80 SER A O 1
ATOM 598 N N . GLU A 1 81 ? 39.25 -15.125 18.766 1 75.62 81 GLU A N 1
ATOM 599 C CA . GLU A 1 81 ? 38.312 -15.148 19.875 1 75.62 81 GLU A CA 1
ATOM 600 C C . GLU A 1 81 ? 37.938 -16.578 20.266 1 75.62 81 GLU A C 1
ATOM 602 O O . GLU A 1 81 ? 37.969 -17.484 19.422 1 75.62 81 GLU A O 1
ATOM 607 N N . LYS A 1 82 ? 37.844 -16.938 21.562 1 78.38 82 LYS A N 1
ATOM 608 C CA . LYS A 1 82 ? 37.469 -18.266 22.047 1 78.38 82 LYS A CA 1
ATOM 609 C C . LYS A 1 82 ? 36 -18.578 21.719 1 78.38 82 LYS A C 1
ATOM 611 O O . LYS A 1 82 ? 35.156 -17.672 21.703 1 78.38 82 LYS A O 1
ATOM 616 N N . GLY A 1 83 ? 35.719 -19.859 21.391 1 85.31 83 GLY A N 1
ATOM 617 C CA . GLY A 1 83 ? 34.375 -20.328 21.219 1 85.31 83 GLY A CA 1
ATOM 618 C C . GLY A 1 83 ? 33.844 -20.125 19.812 1 85.31 83 GLY A C 1
ATOM 619 O O . GLY A 1 83 ? 32.625 -20.016 19.609 1 85.31 83 GLY A O 1
ATOM 620 N N . LEU A 1 84 ? 34.844 -20.047 18.906 1 90.62 84 LEU A N 1
ATOM 621 C CA . LEU A 1 84 ? 34.438 -19.812 17.516 1 90.62 84 LEU A CA 1
ATOM 622 C C . LEU A 1 84 ? 34.344 -21.125 16.75 1 90.62 84 LEU A C 1
ATOM 624 O O . LEU A 1 84 ? 34.969 -22.109 17.125 1 90.62 84 LEU A O 1
ATOM 628 N N . VAL A 1 85 ? 33.438 -21.188 15.82 1 93.19 85 VAL A N 1
ATOM 629 C CA . VAL A 1 85 ? 33.312 -22.328 14.914 1 93.19 85 VAL A CA 1
ATOM 630 C C . VAL A 1 85 ? 33.844 -21.938 13.531 1 93.19 85 VAL A C 1
ATOM 632 O O . VAL A 1 85 ? 33.844 -20.766 13.164 1 93.19 85 VAL A O 1
ATOM 635 N N . GLU A 1 86 ? 34.281 -23.016 12.836 1 93 86 GLU A N 1
ATOM 636 C CA . GLU A 1 86 ? 34.75 -22.797 11.469 1 93 86 GLU A CA 1
ATOM 637 C C . GLU A 1 86 ? 33.594 -22.578 10.508 1 93 86 GLU A C 1
ATOM 639 O O . GLU A 1 86 ? 32.594 -23.312 10.531 1 93 86 GLU A O 1
ATOM 644 N N . GLU A 1 87 ? 33.656 -21.469 9.812 1 92.88 87 GLU A N 1
ATOM 645 C CA . GLU A 1 87 ? 32.656 -21.141 8.781 1 92.88 87 GLU A CA 1
ATOM 646 C C . GLU A 1 87 ? 33.344 -20.625 7.512 1 92.88 87 GLU A C 1
ATOM 648 O O . GLU A 1 87 ? 33.875 -19.516 7.496 1 92.88 87 GLU A O 1
ATOM 653 N N . VAL A 1 88 ? 33.156 -21.375 6.422 1 91.12 88 VAL A N 1
ATOM 654 C CA . VAL A 1 88 ? 33.906 -21.156 5.184 1 91.12 88 VAL A CA 1
ATOM 655 C C . VAL A 1 88 ? 33.406 -19.875 4.516 1 91.12 88 VAL A C 1
ATOM 657 O O . VAL A 1 88 ? 34.156 -19.219 3.775 1 91.12 88 VAL A O 1
ATOM 660 N N . TYR A 1 89 ? 32.25 -19.469 4.809 1 91.44 89 TYR A N 1
ATOM 661 C CA . TYR A 1 89 ? 31.703 -18.328 4.098 1 91.44 89 TYR A CA 1
ATOM 662 C C . TYR A 1 89 ? 32.094 -17.016 4.781 1 91.44 89 TYR A C 1
ATOM 664 O O . TYR A 1 89 ? 31.922 -15.938 4.207 1 91.44 89 TYR A O 1
ATOM 672 N N . CYS A 1 90 ? 32.531 -17.109 6 1 91 90 CYS A N 1
ATOM 673 C CA . CYS A 1 90 ? 33.031 -15.922 6.68 1 91 90 CYS A CA 1
ATOM 674 C C . CYS A 1 90 ? 34.406 -15.531 6.152 1 91 90 CYS A C 1
ATOM 676 O O . CYS A 1 90 ? 35.25 -16.391 5.863 1 91 90 CYS A O 1
ATOM 678 N N . ALA A 1 91 ? 34.656 -14.281 5.988 1 88.56 91 ALA A N 1
ATOM 679 C CA . ALA A 1 91 ? 35.938 -13.805 5.48 1 88.56 91 ALA A CA 1
ATOM 680 C C . ALA A 1 91 ? 37.094 -14.289 6.348 1 88.56 91 ALA A C 1
ATOM 682 O O . ALA A 1 91 ? 38.188 -14.633 5.836 1 88.56 91 ALA A O 1
ATOM 683 N N . SER A 1 92 ? 36.969 -14.344 7.645 1 87 92 SER A N 1
ATOM 684 C CA . SER A 1 92 ? 38 -14.797 8.578 1 87 92 SER A CA 1
ATOM 685 C C . SER A 1 92 ? 38.062 -16.328 8.633 1 87 92 SER A C 1
ATOM 687 O O . SER A 1 92 ? 39 -16.891 9.164 1 87 92 SER A O 1
ATOM 689 N N . GLY A 1 93 ? 37 -16.891 8.094 1 90.44 93 GLY A N 1
ATOM 690 C CA . GLY A 1 93 ? 36.906 -18.344 8.156 1 90.44 93 GLY A CA 1
ATOM 691 C C . GLY A 1 93 ? 36.312 -18.844 9.453 1 90.44 93 GLY A C 1
ATOM 692 O O . GLY A 1 93 ? 36.281 -20.047 9.711 1 90.44 93 GLY A O 1
ATOM 693 N N . ALA A 1 94 ? 36 -17.844 10.281 1 92.06 94 ALA A N 1
ATOM 694 C CA . ALA A 1 94 ? 35.438 -18.25 11.57 1 92.06 94 ALA A CA 1
ATOM 695 C C . ALA A 1 94 ? 34.281 -17.328 11.961 1 92.06 94 ALA A C 1
ATOM 697 O O . ALA A 1 94 ? 34.156 -16.219 11.453 1 92.06 94 ALA A O 1
ATOM 698 N N . GLY A 1 95 ? 33.344 -17.938 12.797 1 93.12 95 GLY A N 1
ATOM 699 C CA . GLY A 1 95 ? 32.25 -17.172 13.32 1 93.12 95 GLY A CA 1
ATOM 700 C C . GLY A 1 95 ? 31.688 -17.734 14.625 1 93.12 95 GLY A C 1
ATOM 701 O O . GLY A 1 95 ? 32.125 -18.781 15.094 1 93.12 95 GLY A O 1
ATOM 702 N N . ARG A 1 96 ? 30.859 -16.984 15.336 1 90.75 96 ARG A N 1
ATOM 703 C CA . ARG A 1 96 ? 30.203 -17.391 16.578 1 90.75 96 ARG A CA 1
ATOM 704 C C . ARG A 1 96 ? 28.906 -18.141 16.281 1 90.75 96 ARG A C 1
ATOM 706 O O . ARG A 1 96 ? 28.031 -17.609 15.602 1 90.75 96 ARG A O 1
ATOM 713 N N . LEU A 1 97 ? 28.828 -19.312 16.828 1 91 97 LEU A N 1
ATOM 714 C CA . LEU A 1 97 ? 27.625 -20.125 16.641 1 91 97 LEU A CA 1
ATOM 715 C C . LEU A 1 97 ? 26.531 -19.688 17.609 1 91 97 LEU A C 1
ATOM 717 O O . LEU A 1 97 ? 26.75 -19.609 18.812 1 91 97 LEU A O 1
ATOM 721 N N . VAL A 1 98 ? 25.391 -19.375 17.078 1 88.44 98 VAL A N 1
ATOM 722 C CA . VAL A 1 98 ? 24.203 -19.016 17.859 1 88.44 98 VAL A CA 1
ATOM 723 C C . VAL A 1 98 ? 23.109 -20.062 17.641 1 88.44 98 VAL A C 1
ATOM 725 O O . VAL A 1 98 ? 22.672 -20.281 16.516 1 88.44 98 VAL A O 1
ATOM 728 N N . ARG A 1 99 ? 22.766 -20.75 18.734 1 86.94 99 ARG A N 1
ATOM 729 C CA . ARG A 1 99 ? 21.719 -21.766 18.656 1 86.94 99 ARG A CA 1
ATOM 730 C C . ARG A 1 99 ? 20.375 -21.203 19.125 1 86.94 99 ARG A C 1
ATOM 732 O O . ARG A 1 99 ? 20.047 -21.266 20.312 1 86.94 99 ARG A O 1
ATOM 739 N N . ARG A 1 100 ? 19.703 -20.656 18.156 1 84.81 100 ARG A N 1
ATOM 740 C CA . ARG A 1 100 ? 18.375 -20.078 18.344 1 84.81 100 ARG A CA 1
ATOM 741 C C . ARG A 1 100 ? 17.5 -20.344 17.125 1 84.81 100 ARG A C 1
ATOM 743 O O . ARG A 1 100 ? 17.891 -20.078 15.992 1 84.81 100 ARG A O 1
ATOM 750 N N . LEU A 1 101 ? 16.312 -20.828 17.516 1 88.19 101 LEU A N 1
ATOM 751 C CA . LEU A 1 101 ? 15.383 -21.094 16.422 1 88.19 101 LEU A CA 1
ATOM 752 C C . LEU A 1 101 ? 14.812 -19.797 15.859 1 88.19 101 LEU A C 1
ATOM 754 O O . LEU A 1 101 ? 14.234 -18.984 16.594 1 88.19 101 LEU A O 1
ATOM 758 N N . LEU A 1 102 ? 15.062 -19.594 14.586 1 90.94 102 LEU A N 1
ATOM 759 C CA . LEU A 1 102 ? 14.5 -18.453 13.875 1 90.94 102 LEU A CA 1
ATOM 760 C C . LEU A 1 102 ? 13.523 -18.922 12.797 1 90.94 102 LEU A C 1
ATOM 762 O O . LEU A 1 102 ? 13.844 -19.812 12.008 1 90.94 102 LEU A O 1
ATOM 766 N N . TYR A 1 103 ? 12.336 -18.359 12.82 1 90 103 TYR A N 1
ATOM 767 C CA . TYR A 1 103 ? 11.453 -18.531 11.672 1 90 103 TYR A CA 1
ATOM 768 C C . TYR A 1 103 ? 11.812 -17.547 10.555 1 90 103 TYR A C 1
ATOM 770 O O . TYR A 1 103 ? 12.094 -16.375 10.82 1 90 103 TYR A O 1
ATOM 778 N N . VAL A 1 104 ? 11.938 -18.047 9.352 1 91.62 104 VAL A N 1
ATOM 779 C CA . VAL A 1 104 ? 12.219 -17.172 8.219 1 91.62 104 VAL A CA 1
ATOM 780 C C . VAL A 1 104 ? 10.906 -16.672 7.629 1 91.62 104 VAL A C 1
ATOM 782 O O . VAL A 1 104 ? 10.031 -17.453 7.281 1 91.62 104 VAL A O 1
ATOM 785 N N . ASP A 1 105 ? 10.805 -15.352 7.547 1 86.94 105 ASP A N 1
ATOM 786 C CA . ASP A 1 105 ? 9.562 -14.766 7.074 1 86.94 105 ASP A CA 1
ATOM 787 C C . ASP A 1 105 ? 9.828 -13.625 6.09 1 86.94 105 ASP A C 1
ATOM 789 O O . ASP A 1 105 ? 10.586 -12.703 6.391 1 86.94 105 ASP A O 1
ATOM 793 N N . THR A 1 106 ? 9.164 -13.688 4.918 1 85.12 106 THR A N 1
ATOM 794 C CA . THR A 1 106 ? 9.352 -12.695 3.861 1 85.12 106 THR A CA 1
ATOM 795 C C . THR A 1 106 ? 8.508 -11.453 4.125 1 85.12 106 THR A C 1
ATOM 797 O O . THR A 1 106 ? 8.57 -10.484 3.365 1 85.12 106 THR A O 1
ATOM 800 N N . ARG A 1 107 ? 7.797 -11.445 5.223 1 80.12 107 ARG A N 1
ATOM 801 C CA . ARG A 1 107 ? 6.953 -10.297 5.551 1 80.12 107 ARG A CA 1
ATOM 802 C C . ARG A 1 107 ? 7.629 -9.398 6.582 1 80.12 107 ARG A C 1
ATOM 804 O O . ARG A 1 107 ? 7.254 -8.234 6.742 1 80.12 107 ARG A O 1
ATOM 811 N N . ALA A 1 108 ? 8.523 -9.938 7.293 1 79.81 108 ALA A N 1
ATOM 812 C CA . ALA A 1 108 ? 9.203 -9.195 8.352 1 79.81 108 ALA A CA 1
ATOM 813 C C . ALA A 1 108 ? 10.344 -8.352 7.793 1 79.81 108 ALA A C 1
ATOM 815 O O . ALA A 1 108 ? 10.984 -8.742 6.82 1 79.81 108 ALA A O 1
ATOM 816 N N . PRO A 1 109 ? 10.609 -7.172 8.43 1 78.94 109 PRO A N 1
ATOM 817 C CA . PRO A 1 109 ? 11.734 -6.348 7.977 1 78.94 109 PRO A CA 1
ATOM 818 C C . PRO A 1 109 ? 13.062 -7.102 7.98 1 78.94 109 PRO A C 1
ATOM 820 O O . PRO A 1 109 ? 13.211 -8.094 8.695 1 78.94 109 PRO A O 1
ATOM 823 N N . PRO A 1 110 ? 13.969 -6.617 7.211 1 83.69 110 PRO A N 1
ATOM 824 C CA . PRO A 1 110 ? 15.219 -7.371 7.062 1 83.69 110 PRO A CA 1
ATOM 825 C C . PRO A 1 110 ? 15.992 -7.492 8.375 1 83.69 110 PRO A C 1
ATOM 827 O O . PRO A 1 110 ? 16.141 -6.508 9.102 1 83.69 110 PRO A O 1
ATOM 830 N N . GLY A 1 111 ? 16.453 -8.75 8.625 1 85.25 111 GLY A N 1
ATOM 831 C CA . GLY A 1 111 ? 17.203 -9.023 9.844 1 85.25 111 GLY A CA 1
ATOM 832 C C . GLY A 1 111 ? 16.391 -9.727 10.906 1 85.25 111 GLY A C 1
ATOM 833 O O . GLY A 1 111 ? 15.266 -10.164 10.641 1 85.25 111 GLY A O 1
ATOM 834 N N . ILE A 1 112 ? 17 -9.992 12.055 1 86.38 112 ILE A N 1
ATOM 835 C CA . ILE A 1 112 ? 16.312 -10.695 13.141 1 86.38 112 ILE A CA 1
ATOM 836 C C . ILE A 1 112 ? 15.383 -9.727 13.867 1 86.38 112 ILE A C 1
ATOM 838 O O . ILE A 1 112 ? 15.828 -8.703 14.391 1 86.38 112 ILE A O 1
ATOM 842 N N . VAL A 1 113 ? 14.078 -10.164 13.852 1 79.69 113 VAL A N 1
ATOM 843 C CA . VAL A 1 113 ? 13.039 -9.367 14.492 1 79.69 113 VAL A CA 1
ATOM 844 C C . VAL A 1 113 ? 12.461 -10.133 15.68 1 79.69 113 VAL A C 1
ATOM 846 O O . VAL A 1 113 ? 11.836 -11.18 15.508 1 79.69 113 VAL A O 1
ATOM 849 N N . PRO A 1 114 ? 12.625 -9.852 16.891 1 71.69 114 PRO A N 1
ATOM 850 C CA . PRO A 1 114 ? 12.156 -10.602 18.062 1 71.69 114 PRO A CA 1
ATOM 851 C C . PRO A 1 114 ? 10.633 -10.648 18.156 1 71.69 114 PRO A C 1
ATOM 853 O O . PRO A 1 114 ? 10.062 -11.711 18.438 1 71.69 114 PRO A O 1
ATOM 856 N N . ASP A 1 115 ? 9.859 -9.547 18.047 1 67.25 115 ASP A N 1
ATOM 857 C CA . ASP A 1 115 ? 8.422 -9.516 18.281 1 67.25 115 ASP A CA 1
ATOM 858 C C . ASP A 1 115 ? 7.672 -9.125 17 1 67.25 115 ASP A C 1
ATOM 860 O O . ASP A 1 115 ? 6.895 -8.172 17 1 67.25 115 ASP A O 1
ATOM 864 N N . PHE A 1 116 ? 8.148 -10.18 16.094 1 67.06 116 PHE A N 1
ATOM 865 C CA . PHE A 1 116 ? 7.418 -9.844 14.875 1 67.06 116 PHE A CA 1
ATOM 866 C C . PHE A 1 116 ? 5.953 -10.25 15 1 67.06 116 PHE A C 1
ATOM 868 O O . PHE A 1 116 ? 5.641 -11.414 15.242 1 67.06 116 PHE A O 1
ATOM 875 N N . ASN A 1 117 ? 5.051 -9.18 15.156 1 57.88 117 ASN A N 1
ATOM 876 C CA . ASN A 1 117 ? 3.607 -9.383 15.164 1 57.88 117 ASN A CA 1
ATOM 877 C C . ASN A 1 117 ? 3.035 -9.383 13.75 1 57.88 117 ASN A C 1
ATOM 879 O O . ASN A 1 117 ? 3.164 -8.391 13.023 1 57.88 117 ASN A O 1
ATOM 883 N N . GLU A 1 118 ? 2.592 -10.555 13.297 1 58 118 GLU A N 1
ATOM 884 C CA . GLU A 1 118 ? 2.02 -10.727 11.961 1 58 118 GLU A CA 1
ATOM 885 C C . GLU A 1 118 ? 0.91 -9.711 11.695 1 58 118 GLU A C 1
ATOM 887 O O . GLU A 1 118 ? 0.653 -9.352 10.547 1 58 118 GLU A O 1
ATOM 892 N N . SER A 1 119 ? 0.274 -9.414 12.812 1 50.28 119 SER A N 1
ATOM 893 C CA . SER A 1 119 ? -0.791 -8.43 12.648 1 50.28 119 SER A CA 1
ATOM 894 C C . SER A 1 119 ? -0.235 -7.094 12.172 1 50.28 119 SER A C 1
ATOM 896 O O . SER A 1 119 ? -0.983 -6.242 11.688 1 50.28 119 SER A O 1
ATOM 898 N N . LEU A 1 120 ? 1.033 -7.023 12.445 1 47.47 120 LEU A N 1
ATOM 899 C CA . LEU A 1 120 ? 1.676 -5.781 12.031 1 47.47 120 LEU A CA 1
ATOM 900 C C . LEU A 1 120 ? 1.685 -5.648 10.516 1 47.47 120 LEU A C 1
ATOM 902 O O . LEU A 1 120 ? 1.787 -4.539 9.984 1 47.47 120 LEU A O 1
ATOM 906 N N . ILE A 1 121 ? 1.673 -6.789 9.875 1 48.94 121 ILE A N 1
ATOM 907 C CA . ILE A 1 121 ? 1.615 -6.773 8.414 1 48.94 121 ILE A CA 1
ATOM 908 C C . ILE A 1 121 ? 0.359 -6.035 7.961 1 48.94 121 ILE A C 1
ATOM 910 O O . ILE A 1 121 ? 0.407 -5.234 7.023 1 48.94 121 ILE A O 1
ATOM 914 N N . LEU A 1 122 ? -0.798 -6.473 8.688 1 44.75 122 LEU A N 1
ATOM 915 C CA . LEU A 1 122 ? -2.107 -5.992 8.258 1 44.75 122 LEU A CA 1
ATOM 916 C C . LEU A 1 122 ? -2.357 -4.574 8.773 1 44.75 122 LEU A C 1
ATOM 918 O O . LEU A 1 122 ? -3.15 -3.832 8.188 1 44.75 122 LEU A O 1
ATOM 922 N N . GLY A 1 123 ? -1.568 -4.215 9.859 1 41.19 123 GLY A N 1
ATOM 923 C CA . GLY A 1 123 ? -1.939 -2.998 10.562 1 41.19 123 GLY A CA 1
ATOM 924 C C . GLY A 1 123 ? -0.746 -2.148 10.961 1 41.19 123 GLY A C 1
ATOM 925 O O . GLY A 1 123 ? -0.846 -1.304 11.852 1 41.19 123 GLY A O 1
ATOM 926 N N . ILE A 1 124 ? 0.431 -2.682 10.812 1 44.03 124 ILE A N 1
ATOM 927 C CA . ILE A 1 124 ? 1.52 -1.902 11.391 1 44.03 124 ILE A CA 1
ATOM 928 C C . ILE A 1 124 ? 1.403 -0.446 10.945 1 44.03 124 ILE A C 1
ATOM 930 O O . ILE A 1 124 ? 1.345 -0.158 9.75 1 44.03 124 ILE A O 1
ATOM 934 N N . SER A 1 125 ? 0.919 0.279 11.906 1 48.97 125 SER A N 1
ATOM 935 C CA . SER A 1 125 ? 0.94 1.726 11.711 1 48.97 125 SER A CA 1
ATOM 936 C C . SER A 1 125 ? 2.297 2.195 11.195 1 48.97 125 SER A C 1
ATOM 938 O O . SER A 1 125 ? 3.338 1.803 11.727 1 48.97 125 SER A O 1
ATOM 940 N N . LEU A 1 126 ? 2.35 2.396 9.953 1 50.38 126 LEU A N 1
ATOM 941 C CA . LEU A 1 126 ? 3.533 3.078 9.438 1 50.38 126 LEU A CA 1
ATOM 942 C C . LEU A 1 126 ? 4.25 3.836 10.547 1 50.38 126 LEU A C 1
ATOM 944 O O . LEU A 1 126 ? 5.48 3.881 10.586 1 50.38 126 LEU A O 1
ATOM 948 N N . ASN A 1 127 ? 3.393 4.215 11.492 1 50.81 127 ASN A N 1
ATOM 949 C CA . ASN A 1 127 ? 3.982 4.984 12.586 1 50.81 127 ASN A CA 1
ATOM 950 C C . ASN A 1 127 ? 4.859 4.109 13.477 1 50.81 127 ASN A C 1
ATOM 952 O O . ASN A 1 127 ? 5.957 4.516 13.867 1 50.81 127 ASN A O 1
ATOM 956 N N . ASP A 1 128 ? 4.355 2.934 13.711 1 53.78 128 ASP A N 1
ATOM 957 C CA . ASP A 1 128 ? 5.148 2.059 14.57 1 53.78 128 ASP A CA 1
ATOM 958 C C . ASP A 1 128 ? 6.391 1.552 13.844 1 53.78 128 ASP A C 1
ATOM 960 O O . ASP A 1 128 ? 7.465 1.442 14.438 1 53.78 128 ASP A O 1
ATOM 964 N N . CYS A 1 129 ? 6.188 1.342 12.609 1 56.62 129 CYS A N 1
ATOM 965 C CA . CYS A 1 129 ? 7.324 0.944 11.789 1 56.62 129 CYS A CA 1
ATOM 966 C C . CYS A 1 129 ? 8.359 2.059 11.711 1 56.62 129 CYS A C 1
ATOM 968 O O . CYS A 1 129 ? 9.555 1.812 11.875 1 56.62 129 CYS A O 1
ATOM 970 N N . MET A 1 130 ? 7.793 3.15 11.555 1 54.31 130 MET A N 1
ATOM 971 C CA . MET A 1 130 ? 8.703 4.285 11.445 1 54.31 130 MET A CA 1
ATOM 972 C C . MET A 1 130 ? 9.406 4.551 12.773 1 54.31 130 MET A C 1
ATOM 974 O O . MET A 1 130 ? 10.594 4.871 12.805 1 54.31 130 MET A O 1
ATOM 978 N N . LYS A 1 131 ? 8.609 4.328 13.844 1 52.62 131 LYS A N 1
ATOM 979 C CA . LYS A 1 131 ? 9.195 4.512 15.164 1 52.62 131 LYS A CA 1
ATOM 980 C C . LYS A 1 131 ? 10.258 3.453 15.453 1 52.62 131 LYS A C 1
ATOM 982 O O . LYS A 1 131 ? 11.273 3.738 16.094 1 52.62 131 LYS A O 1
ATOM 987 N N . SER A 1 132 ? 9.961 2.271 14.992 1 52.66 132 SER A N 1
ATOM 988 C CA . SER A 1 132 ? 10.93 1.202 15.219 1 52.66 132 SER A CA 1
ATOM 989 C C . SER A 1 132 ? 12.234 1.47 14.477 1 52.66 132 SER A C 1
ATOM 991 O O . SER A 1 132 ? 13.305 1.087 14.938 1 52.66 132 SER A O 1
ATOM 993 N N . CYS A 1 133 ? 12.039 1.895 13.344 1 52.22 133 CYS A N 1
ATOM 994 C CA . CYS A 1 133 ? 13.227 2.252 12.578 1 52.22 133 CYS A CA 1
ATOM 995 C C . CYS A 1 133 ? 13.977 3.398 13.242 1 52.22 133 CYS A C 1
ATOM 997 O O . CYS A 1 133 ? 15.211 3.461 13.18 1 52.22 133 CYS A O 1
ATOM 999 N N . ALA A 1 134 ? 13.18 4.254 13.766 1 42.84 134 ALA A N 1
ATOM 1000 C CA . ALA A 1 134 ? 13.742 5.441 14.406 1 42.84 134 ALA A CA 1
ATOM 1001 C C . ALA A 1 134 ? 14.391 5.09 15.742 1 42.84 134 ALA A C 1
ATOM 1003 O O . ALA A 1 134 ? 15.484 5.578 16.047 1 42.84 134 ALA A O 1
ATOM 1004 N N . VAL A 1 135 ? 13.508 4.586 16.609 1 39.53 135 VAL A N 1
ATOM 1005 C CA . VAL A 1 135 ? 14.008 4.359 17.969 1 39.53 135 VAL A CA 1
ATOM 1006 C C . VAL A 1 135 ? 15.18 3.377 17.922 1 39.53 135 VAL A C 1
ATOM 1008 O O . VAL A 1 135 ? 16.172 3.543 18.641 1 39.53 135 VAL A O 1
ATOM 1011 N N . GLY A 1 136 ? 15.008 2.23 17.469 1 39.34 136 GLY A N 1
ATOM 1012 C CA . GLY A 1 136 ? 16.031 1.219 17.719 1 39.34 136 GLY A CA 1
ATOM 1013 C C . GLY A 1 136 ? 17.109 1.191 16.656 1 39.34 136 GLY A C 1
ATOM 1014 O O . GLY A 1 136 ? 18.094 0.48 16.781 1 39.34 136 GLY A O 1
ATOM 1015 N N . GLY A 1 137 ? 17.25 2.441 15.75 1 42.31 137 GLY A N 1
ATOM 1016 C CA . GLY A 1 137 ? 18.297 2.371 14.75 1 42.31 137 GLY A CA 1
ATOM 1017 C C . GLY A 1 137 ? 18.344 1.041 14.023 1 42.31 137 GLY A C 1
ATOM 1018 O O . GLY A 1 137 ? 17.531 0.157 14.281 1 42.31 137 GLY A O 1
ATOM 1019 N N . TRP A 1 138 ? 19.078 1.025 12.805 1 44.53 138 TRP A N 1
ATOM 1020 C CA . TRP A 1 138 ? 19.578 -0.269 12.344 1 44.53 138 TRP A CA 1
ATOM 1021 C C . TRP A 1 138 ? 20.094 -1.099 13.516 1 44.53 138 TRP A C 1
ATOM 1023 O O . TRP A 1 138 ? 20.938 -0.635 14.281 1 44.53 138 TRP A O 1
ATOM 1033 N N . LYS A 1 139 ? 19.375 -1.519 14.297 1 44.34 139 LYS A N 1
ATOM 1034 C CA . LYS A 1 139 ? 19.953 -2.238 15.43 1 44.34 139 LYS A CA 1
ATOM 1035 C C . LYS A 1 139 ? 20.906 -3.33 14.961 1 44.34 139 LYS A C 1
ATOM 1037 O O . LYS A 1 139 ? 20.516 -4.227 14.211 1 44.34 139 LYS A O 1
ATOM 1042 N N . GLU A 1 140 ? 22.047 -2.979 14.672 1 45.59 140 GLU A N 1
ATOM 1043 C CA . GLU A 1 140 ? 23.062 -4.02 14.492 1 45.59 140 GLU A CA 1
ATOM 1044 C C . GLU A 1 140 ? 22.672 -5.293 15.25 1 45.59 140 GLU A C 1
ATOM 1046 O O . GLU A 1 140 ? 22.922 -6.402 14.773 1 45.59 140 GLU A O 1
ATOM 1051 N N . GLU A 1 141 ? 22.406 -5.145 16.578 1 45.66 141 GLU A N 1
ATOM 1052 C CA . GLU A 1 141 ? 22.547 -6.207 17.578 1 45.66 141 GLU A CA 1
ATOM 1053 C C . GLU A 1 141 ? 21.344 -7.152 17.547 1 45.66 141 GLU A C 1
ATOM 1055 O O . GLU A 1 141 ? 21.172 -7.98 18.438 1 45.66 141 GLU A O 1
ATOM 1060 N N . HIS A 1 142 ? 20.406 -6.84 16.797 1 47.47 142 HIS A N 1
ATOM 1061 C CA . HIS A 1 142 ? 19.281 -7.719 17.109 1 47.47 142 HIS A CA 1
ATOM 1062 C C . HIS A 1 142 ? 19.641 -9.18 16.859 1 47.47 142 HIS A C 1
ATOM 1064 O O . HIS A 1 142 ? 18.812 -10.07 17.062 1 47.47 142 HIS A O 1
ATOM 1070 N N . ASP A 1 143 ? 20.625 -9.336 16.172 1 49.22 143 ASP A N 1
ATOM 1071 C CA . ASP A 1 143 ? 20.969 -10.734 15.93 1 49.22 143 ASP A CA 1
ATOM 1072 C C . ASP A 1 143 ? 21.453 -11.406 17.219 1 49.22 143 ASP A C 1
ATOM 1074 O O . ASP A 1 143 ? 22.031 -12.492 17.172 1 49.22 143 ASP A O 1
ATOM 1078 N N . GLY A 1 144 ? 21.375 -10.625 18.266 1 44.53 144 GLY A N 1
ATOM 1079 C CA . GLY A 1 144 ? 21.781 -11.227 19.531 1 44.53 144 GLY A CA 1
ATOM 1080 C C . GLY A 1 144 ? 20.812 -12.273 20.031 1 44.53 144 GLY A C 1
ATOM 1081 O O . GLY A 1 144 ? 19.859 -12.633 19.328 1 44.53 144 GLY A O 1
ATOM 1082 N N . ASP A 1 145 ? 21.141 -12.828 21.266 1 47.69 145 ASP A N 1
ATOM 1083 C CA . ASP A 1 145 ? 20.531 -13.922 22.016 1 47.69 145 ASP A CA 1
ATOM 1084 C C . ASP A 1 145 ? 19.125 -13.547 22.484 1 47.69 145 ASP A C 1
ATOM 1086 O O . ASP A 1 145 ? 18.953 -12.648 23.297 1 47.69 145 ASP A O 1
ATOM 1090 N N . VAL A 1 146 ? 18.281 -13.375 21.625 1 49.53 146 VAL A N 1
ATOM 1091 C CA . VAL A 1 146 ? 16.938 -13.164 22.156 1 49.53 146 VAL A CA 1
ATOM 1092 C C . VAL A 1 146 ? 16.312 -14.508 22.531 1 49.53 146 VAL A C 1
ATOM 1094 O O . VAL A 1 146 ? 16.516 -15.508 21.828 1 49.53 146 VAL A O 1
ATOM 1097 N N . ASP A 1 147 ? 15.797 -14.742 23.797 1 50 147 ASP A N 1
ATOM 1098 C CA . ASP A 1 147 ? 15.188 -15.945 24.359 1 50 147 ASP A CA 1
ATOM 1099 C C . ASP A 1 147 ? 13.945 -16.359 23.578 1 50 147 ASP A C 1
ATOM 1101 O O . ASP A 1 147 ? 13.531 -17.516 23.625 1 50 147 ASP A O 1
ATOM 1105 N N . THR A 1 148 ? 13.211 -15.484 23 1 56.31 148 THR A N 1
ATOM 1106 C CA . THR A 1 148 ? 11.961 -15.844 22.344 1 56.31 148 THR A CA 1
ATOM 1107 C C . THR A 1 148 ? 12.172 -16.047 20.844 1 56.31 148 THR A C 1
ATOM 1109 O O . THR A 1 148 ? 13.094 -15.469 20.266 1 56.31 148 THR A O 1
ATOM 1112 N N . PRO A 1 149 ? 11.461 -17.031 20.406 1 61.19 149 PRO A N 1
ATOM 1113 C CA . PRO A 1 149 ? 11.562 -17.219 18.953 1 61.19 149 PRO A CA 1
ATOM 1114 C C . PRO A 1 149 ? 11.484 -15.914 18.172 1 61.19 149 PRO A C 1
ATOM 1116 O O . PRO A 1 149 ? 10.664 -15.047 18.5 1 61.19 149 PRO A O 1
ATOM 1119 N N . ALA A 1 150 ? 12.5 -15.742 17.422 1 82.31 150 ALA A N 1
ATOM 1120 C CA . ALA A 1 150 ? 12.602 -14.531 16.609 1 82.31 150 ALA A CA 1
ATOM 1121 C C . ALA A 1 150 ? 12.43 -14.852 15.117 1 82.31 150 ALA A C 1
ATOM 1123 O O . ALA A 1 150 ? 12.273 -16.016 14.742 1 82.31 150 ALA A O 1
ATOM 1124 N N . VAL A 1 151 ? 12.078 -13.914 14.383 1 86.81 151 VAL A N 1
ATOM 1125 C CA . VAL A 1 151 ? 11.844 -14.055 12.953 1 86.81 151 VAL A CA 1
ATOM 1126 C C . VAL A 1 151 ? 12.984 -13.406 12.172 1 86.81 151 VAL A C 1
ATOM 1128 O O . VAL A 1 151 ? 13.438 -12.312 12.516 1 86.81 151 VAL A O 1
ATOM 1131 N N . LEU A 1 152 ? 13.578 -14.234 11.344 1 90.38 152 LEU A N 1
ATOM 1132 C CA . LEU A 1 152 ? 14.461 -13.648 10.344 1 90.38 152 LEU A CA 1
ATOM 1133 C C . LEU A 1 152 ? 13.664 -13.07 9.18 1 90.38 152 LEU A C 1
ATOM 1135 O O . LEU A 1 152 ? 13.117 -13.812 8.359 1 90.38 152 LEU A O 1
ATOM 1139 N N . GLY A 1 153 ? 13.633 -11.75 9.18 1 87.38 153 GLY A N 1
ATOM 1140 C CA . GLY A 1 153 ? 12.875 -11.078 8.133 1 87.38 153 GLY A CA 1
ATOM 1141 C C . GLY A 1 153 ? 13.672 -10.867 6.863 1 87.38 153 GLY A C 1
ATOM 1142 O O . GLY A 1 153 ? 14.867 -10.562 6.914 1 87.38 153 GLY A O 1
ATOM 1143 N N . LEU A 1 154 ? 12.922 -11.094 5.676 1 88.06 154 LEU A N 1
ATOM 1144 C CA . LEU A 1 154 ? 13.57 -10.953 4.375 1 88.06 154 LEU A CA 1
ATOM 1145 C C . LEU A 1 154 ? 12.883 -9.875 3.543 1 88.06 154 LEU A C 1
ATOM 1147 O O . LEU A 1 154 ? 13.125 -9.766 2.338 1 88.06 154 LEU A O 1
ATOM 1151 N N . GLN A 1 155 ? 12.07 -9.055 4.16 1 81.88 155 GLN A N 1
ATOM 1152 C CA . GLN A 1 155 ? 11.352 -8.031 3.418 1 81.88 155 GLN A CA 1
ATOM 1153 C C . GLN A 1 155 ? 12.219 -6.793 3.213 1 81.88 155 GLN A C 1
ATOM 1155 O O . GLN A 1 155 ? 12.086 -5.805 3.941 1 81.88 155 GLN A O 1
ATOM 1160 N N . VAL A 1 156 ? 12.883 -6.801 2.139 1 79.19 156 VAL A N 1
ATOM 1161 C CA . VAL A 1 156 ? 13.859 -5.742 1.912 1 79.19 156 VAL A CA 1
ATOM 1162 C C . VAL A 1 156 ? 13.148 -4.469 1.46 1 79.19 156 VAL A C 1
ATOM 1164 O O . VAL A 1 156 ? 13.734 -3.379 1.497 1 79.19 156 VAL A O 1
ATOM 1167 N N . ALA A 1 157 ? 11.93 -4.625 1.053 1 72.31 157 ALA A N 1
ATOM 1168 C CA . ALA A 1 157 ? 11.172 -3.445 0.641 1 72.31 157 ALA A CA 1
ATOM 1169 C C . ALA A 1 157 ? 10.367 -2.873 1.807 1 72.31 157 ALA A C 1
ATOM 1171 O O . ALA A 1 157 ? 9.625 -1.907 1.639 1 72.31 157 ALA A O 1
ATOM 1172 N N . SER A 1 158 ? 10.555 -3.445 2.984 1 72.12 158 SER A N 1
ATOM 1173 C CA . SER A 1 158 ? 9.812 -2.99 4.152 1 72.12 158 SER A CA 1
ATOM 1174 C C . SER A 1 158 ? 10.109 -1.528 4.465 1 72.12 158 SER A C 1
ATOM 1176 O O . SER A 1 158 ? 11.266 -1.102 4.414 1 72.12 158 SER A O 1
ATOM 1178 N N . PRO A 1 159 ? 9.016 -0.828 4.715 1 65.19 159 PRO A N 1
ATOM 1179 C CA . PRO A 1 159 ? 9.273 0.55 5.145 1 65.19 159 PRO A CA 1
ATOM 1180 C C . PRO A 1 159 ? 9.859 0.631 6.551 1 65.19 159 PRO A C 1
ATOM 1182 O O . PRO A 1 159 ? 10.359 1.683 6.957 1 65.19 159 PRO A O 1
ATOM 1185 N N . CYS A 1 160 ? 9.703 -0.476 7.289 1 65.38 160 CYS A N 1
ATOM 1186 C CA . CYS A 1 160 ? 10.234 -0.503 8.648 1 65.38 160 CYS A CA 1
ATOM 1187 C C . CYS A 1 160 ? 11.75 -0.651 8.625 1 65.38 160 CYS A C 1
ATOM 1189 O O . CYS A 1 160 ? 12.32 -1.146 7.652 1 65.38 160 CYS A O 1
ATOM 1191 N N . CYS A 1 161 ? 12.25 -0.126 9.805 1 64.5 161 CYS A N 1
ATOM 1192 C CA . CYS A 1 161 ? 13.695 -0.291 9.914 1 64.5 161 CYS A CA 1
ATOM 1193 C C . CYS A 1 161 ? 14.062 -1.75 10.164 1 64.5 161 CYS A C 1
ATOM 1195 O O . CYS A 1 161 ? 13.242 -2.525 10.648 1 64.5 161 CYS A O 1
ATOM 1197 N N . GLY A 1 162 ? 15.086 -2.301 9.555 1 71.25 162 GLY A N 1
ATOM 1198 C CA . GLY A 1 162 ? 15.695 -3.617 9.672 1 71.25 162 GLY A CA 1
ATOM 1199 C C . GLY A 1 162 ? 17.188 -3.562 9.922 1 71.25 162 GLY A C 1
ATOM 1200 O O . GLY A 1 162 ? 17.703 -2.578 10.461 1 71.25 162 GLY A O 1
ATOM 1201 N N . SER A 1 163 ? 17.688 -4.617 9.758 1 76 163 SER A N 1
ATOM 1202 C CA . SER A 1 163 ? 19.141 -4.719 9.883 1 76 163 SER A CA 1
ATOM 1203 C C . SER A 1 163 ? 19.844 -3.875 8.828 1 76 163 SER A C 1
ATOM 1205 O O . SER A 1 163 ? 19.359 -3.725 7.707 1 76 163 SER A O 1
ATOM 1207 N N . ARG A 1 164 ? 20.984 -3.287 9.266 1 73.12 164 ARG A N 1
ATOM 1208 C CA . ARG A 1 164 ? 21.844 -2.623 8.281 1 73.12 164 ARG A CA 1
ATOM 1209 C C . ARG A 1 164 ? 22.312 -3.6 7.207 1 73.12 164 ARG A C 1
ATOM 1211 O O . ARG A 1 164 ? 22.516 -3.207 6.059 1 73.12 164 ARG A O 1
ATOM 1218 N N . HIS A 1 165 ? 22.531 -4.789 7.742 1 81.19 165 HIS A N 1
ATOM 1219 C CA . HIS A 1 165 ? 22.828 -5.855 6.793 1 81.19 165 HIS A CA 1
ATOM 1220 C C . HIS A 1 165 ? 21.562 -6.402 6.16 1 81.19 165 HIS A C 1
ATOM 1222 O O . HIS A 1 165 ? 20.984 -7.383 6.645 1 81.19 165 HIS A O 1
ATOM 1228 N N . SER A 1 166 ? 21.172 -5.742 5.051 1 82.31 166 SER A N 1
ATOM 1229 C CA . SER A 1 166 ? 19.844 -6.016 4.504 1 82.31 166 SER A CA 1
ATOM 1230 C C . SER A 1 166 ? 19.938 -6.715 3.152 1 82.31 166 SER A C 1
ATOM 1232 O O . SER A 1 166 ? 19.062 -6.547 2.301 1 82.31 166 SER A O 1
ATOM 1234 N N . ALA A 1 167 ? 21.031 -7.328 2.912 1 86.12 167 ALA A N 1
ATOM 1235 C CA . ALA A 1 167 ? 21.156 -8.172 1.727 1 86.12 167 ALA A CA 1
ATOM 1236 C C . ALA A 1 167 ? 21.234 -9.648 2.109 1 86.12 167 ALA A C 1
ATOM 1238 O O . ALA A 1 167 ? 21.953 -10.023 3.035 1 86.12 167 ALA A O 1
ATOM 1239 N N . PHE A 1 168 ? 20.453 -10.445 1.428 1 90.62 168 PHE A N 1
ATOM 1240 C CA . PHE A 1 168 ? 20.375 -11.875 1.716 1 90.62 168 PHE A CA 1
ATOM 1241 C C . PHE A 1 168 ? 20.5 -12.695 0.438 1 90.62 168 PHE A C 1
ATOM 1243 O O . PHE A 1 168 ? 19.938 -12.336 -0.598 1 90.62 168 PHE A O 1
ATOM 1250 N N . VAL A 1 169 ? 21.328 -13.719 0.515 1 89.25 169 VAL A N 1
ATOM 1251 C CA . VAL A 1 169 ? 21.453 -14.672 -0.584 1 89.25 169 VAL A CA 1
ATOM 1252 C C . VAL A 1 169 ? 21.047 -16.062 -0.109 1 89.25 169 VAL A C 1
ATOM 1254 O O . VAL A 1 169 ? 21.703 -16.641 0.76 1 89.25 169 VAL A O 1
ATOM 1257 N N . LEU A 1 170 ? 19.938 -16.5 -0.596 1 91.06 170 LEU A N 1
ATOM 1258 C CA . LEU A 1 170 ? 19.484 -17.859 -0.309 1 91.06 170 LEU A CA 1
ATOM 1259 C C . LEU A 1 170 ? 20.078 -18.844 -1.303 1 91.06 170 LEU A C 1
ATOM 1261 O O . LEU A 1 170 ? 19.766 -18.797 -2.494 1 91.06 170 LEU A O 1
ATOM 1265 N N . ASP A 1 171 ? 20.953 -19.641 -0.763 1 84.69 171 ASP A N 1
ATOM 1266 C CA . ASP A 1 171 ? 21.5 -20.766 -1.515 1 84.69 171 ASP A CA 1
ATOM 1267 C C . ASP A 1 171 ? 20.719 -22.031 -1.246 1 84.69 171 ASP A C 1
ATOM 1269 O O . ASP A 1 171 ? 20.953 -22.719 -0.246 1 84.69 171 ASP A O 1
ATOM 1273 N N . VAL A 1 172 ? 19.859 -22.406 -2.213 1 85.75 172 VAL A N 1
ATOM 1274 C CA . VAL A 1 172 ? 18.875 -23.469 -1.981 1 85.75 172 VAL A CA 1
ATOM 1275 C C . VAL A 1 172 ? 19.578 -24.812 -1.866 1 85.75 172 VAL A C 1
ATOM 1277 O O . VAL A 1 172 ? 19.312 -25.578 -0.93 1 85.75 172 VAL A O 1
ATOM 1280 N N . PRO A 1 173 ? 20.547 -25.094 -2.736 1 79.5 173 PRO A N 1
ATOM 1281 C CA . PRO A 1 173 ? 21.188 -26.406 -2.623 1 79.5 173 PRO A CA 1
ATOM 1282 C C . PRO A 1 173 ? 21.906 -26.609 -1.287 1 79.5 173 PRO A C 1
ATOM 1284 O O . PRO A 1 173 ? 21.922 -27.719 -0.749 1 79.5 173 PRO A O 1
ATOM 1287 N N . ARG A 1 174 ? 22.469 -25.625 -0.759 1 85.94 174 ARG A N 1
ATOM 1288 C CA . ARG A 1 174 ? 23.203 -25.719 0.496 1 85.94 174 ARG A CA 1
ATOM 1289 C C . ARG A 1 174 ? 22.297 -25.438 1.688 1 85.94 174 ARG A C 1
ATOM 1291 O O . ARG A 1 174 ? 22.703 -25.625 2.838 1 85.94 174 ARG A O 1
ATOM 1298 N N . ARG A 1 175 ? 21.125 -25.062 1.477 1 91.44 175 ARG A N 1
ATOM 1299 C CA . ARG A 1 175 ? 20.141 -24.719 2.502 1 91.44 175 ARG A CA 1
ATOM 1300 C C . ARG A 1 175 ? 20.703 -23.734 3.502 1 91.44 175 ARG A C 1
ATOM 1302 O O . ARG A 1 175 ? 20.641 -23.953 4.715 1 91.44 175 ARG A O 1
ATOM 1309 N N . ILE A 1 176 ? 21.25 -22.672 2.93 1 93.75 176 ILE A N 1
ATOM 1310 C CA . ILE A 1 176 ? 21.781 -21.609 3.779 1 93.75 176 ILE A CA 1
ATOM 1311 C C . ILE A 1 176 ? 21.328 -20.25 3.248 1 93.75 176 ILE A C 1
ATOM 1313 O O . ILE A 1 176 ? 21.016 -20.109 2.066 1 93.75 176 ILE A O 1
ATOM 1317 N N . ILE A 1 177 ? 21.234 -19.297 4.125 1 95.06 177 ILE A N 1
ATOM 1318 C CA . ILE A 1 177 ? 21.078 -17.891 3.783 1 95.06 177 ILE A CA 1
ATOM 1319 C C . ILE A 1 177 ? 22.312 -17.109 4.254 1 95.06 177 ILE A C 1
ATOM 1321 O O . ILE A 1 177 ? 22.719 -17.234 5.41 1 95.06 177 ILE A O 1
ATOM 1325 N N . LYS A 1 178 ? 23.016 -16.453 3.35 1 92.94 178 LYS A N 1
ATOM 1326 C CA . LYS A 1 178 ? 24.109 -15.547 3.676 1 92.94 178 LYS A CA 1
ATOM 1327 C C . LYS A 1 178 ? 23.625 -14.102 3.758 1 92.94 178 LYS A C 1
ATOM 1329 O O . LYS A 1 178 ? 22.891 -13.641 2.887 1 92.94 178 LYS A O 1
ATOM 1334 N N . GLN A 1 179 ? 23.953 -13.453 4.766 1 91.69 179 GLN A N 1
ATOM 1335 C CA . GLN A 1 179 ? 23.578 -12.055 4.984 1 91.69 179 GLN A CA 1
ATOM 1336 C C . GLN A 1 179 ? 24.766 -11.125 4.742 1 91.69 179 GLN A C 1
ATOM 1338 O O . GLN A 1 179 ? 25.875 -11.383 5.223 1 91.69 179 GLN A O 1
ATOM 1343 N N . PHE A 1 180 ? 24.484 -10.078 3.916 1 86.06 180 PHE A N 1
ATOM 1344 C CA . PHE A 1 180 ? 25.484 -9.094 3.533 1 86.06 180 PHE A CA 1
ATOM 1345 C C . PHE A 1 180 ? 25 -7.684 3.846 1 86.06 180 PHE A C 1
ATOM 1347 O O . PHE A 1 180 ? 23.844 -7.48 4.195 1 86.06 180 PHE A O 1
ATOM 1354 N N . TYR A 1 181 ? 26 -6.797 3.811 1 78.44 181 TYR A N 1
ATOM 1355 C CA . TYR A 1 181 ? 25.625 -5.387 3.861 1 78.44 181 TYR A CA 1
ATOM 1356 C C . TYR A 1 181 ? 24.922 -4.961 2.584 1 78.44 181 TYR A C 1
ATOM 1358 O O . TYR A 1 181 ? 23.844 -4.34 2.635 1 78.44 181 TYR A O 1
ATOM 1366 N N . ALA A 1 182 ? 25.469 -5.219 1.446 1 73.81 182 ALA A N 1
ATOM 1367 C CA . ALA A 1 182 ? 24.906 -4.934 0.126 1 73.81 182 ALA A CA 1
ATOM 1368 C C . ALA A 1 182 ? 25.234 -6.059 -0.857 1 73.81 182 ALA A C 1
ATOM 1370 O O . ALA A 1 182 ? 26.172 -6.832 -0.64 1 73.81 182 ALA A O 1
ATOM 1371 N N . LEU A 1 183 ? 24.297 -6.172 -1.846 1 70.06 183 LEU A N 1
ATOM 1372 C CA . LEU A 1 183 ? 24.562 -7.184 -2.863 1 70.06 183 LEU A CA 1
ATOM 1373 C C . LEU A 1 183 ? 25.688 -6.73 -3.789 1 70.06 183 LEU A C 1
ATOM 1375 O O . LEU A 1 183 ? 25.734 -5.566 -4.191 1 70.06 183 LEU A O 1
ATOM 1379 N N . SER A 1 184 ? 26.75 -7.477 -3.805 1 60.5 184 SER A N 1
ATOM 1380 C CA . SER A 1 184 ? 27.797 -7.16 -4.781 1 60.5 184 SER A CA 1
ATOM 1381 C C . SER A 1 184 ? 27.266 -7.285 -6.207 1 60.5 184 SER A C 1
ATOM 1383 O O . SER A 1 184 ? 26.312 -8.023 -6.461 1 60.5 184 SER A O 1
ATOM 1385 N N . HIS A 1 185 ? 27.672 -6.312 -7.062 1 52.56 185 HIS A N 1
ATOM 1386 C CA . HIS A 1 185 ? 27.297 -6.359 -8.477 1 52.56 185 HIS A CA 1
ATOM 1387 C C . HIS A 1 185 ? 27.359 -7.785 -9.008 1 52.56 185 HIS A C 1
ATOM 1389 O O . HIS A 1 185 ? 28.406 -8.438 -8.961 1 52.56 185 HIS A O 1
ATOM 1395 N N . ILE A 1 186 ? 26.266 -8.328 -8.852 1 46.81 186 ILE A N 1
ATOM 1396 C CA . ILE A 1 186 ? 26.234 -9.664 -9.445 1 46.81 186 ILE A CA 1
ATOM 1397 C C . ILE A 1 186 ? 26.312 -9.547 -10.969 1 46.81 186 ILE A C 1
ATOM 1399 O O . ILE A 1 186 ? 25.438 -8.93 -11.594 1 46.81 186 ILE A O 1
ATOM 1403 N N . THR A 1 187 ? 27.547 -9.555 -11.508 1 43 187 THR A N 1
ATOM 1404 C CA . THR A 1 187 ? 27.672 -9.617 -12.961 1 43 187 THR A CA 1
ATOM 1405 C C . THR A 1 187 ? 26.656 -10.609 -13.539 1 43 187 THR A C 1
ATOM 1407 O O . THR A 1 187 ? 26.547 -11.742 -13.062 1 43 187 THR A O 1
ATOM 1410 N N . LEU A 1 188 ? 25.656 -9.977 -14.141 1 43.69 188 LEU A N 1
ATOM 1411 C CA . LEU A 1 188 ? 24.656 -10.734 -14.898 1 43.69 188 LEU A CA 1
ATOM 1412 C C . LEU A 1 188 ? 25.328 -11.805 -15.75 1 43.69 188 LEU A C 1
ATOM 1414 O O . LEU A 1 188 ? 26.234 -11.508 -16.531 1 43.69 188 LEU A O 1
ATOM 1418 N N . SER A 1 189 ? 25.688 -12.75 -15.219 1 41.31 189 SER A N 1
ATOM 1419 C CA . SER A 1 189 ? 26.203 -13.789 -16.109 1 41.31 189 SER A CA 1
ATOM 1420 C C . SER A 1 189 ? 25.156 -14.188 -17.141 1 41.31 189 SER A C 1
ATOM 1422 O O . SER A 1 189 ? 23.953 -14 -16.938 1 41.31 189 SER A O 1
ATOM 1424 N N . THR A 1 190 ? 25.594 -14.148 -18.391 1 42.06 190 THR A N 1
ATOM 1425 C CA . THR A 1 190 ? 24.922 -14.703 -19.562 1 42.06 190 THR A CA 1
ATOM 1426 C C . THR A 1 190 ? 24.141 -15.961 -19.203 1 42.06 190 THR A C 1
ATOM 1428 O O . THR A 1 190 ? 23.781 -16.75 -20.078 1 42.06 190 THR A O 1
ATOM 1431 N N . GLU A 1 191 ? 23.859 -15.984 -17.922 1 51.19 191 GLU A N 1
ATOM 1432 C CA . GLU A 1 191 ? 23.25 -17.281 -17.656 1 51.19 191 GLU A CA 1
ATOM 1433 C C . GLU A 1 191 ? 21.75 -17.266 -17.969 1 51.19 191 GLU A C 1
ATOM 1435 O O . GLU A 1 191 ? 21.172 -16.203 -18.203 1 51.19 191 GLU A O 1
ATOM 1440 N N . ARG A 1 192 ? 21.141 -18.531 -18.125 1 55.78 192 ARG A N 1
ATOM 1441 C CA . ARG A 1 192 ? 19.859 -18.844 -18.734 1 55.78 192 ARG A CA 1
ATOM 1442 C C . ARG A 1 192 ? 18.719 -18.141 -18 1 55.78 192 ARG A C 1
ATOM 1444 O O . ARG A 1 192 ? 17.859 -17.5 -18.609 1 55.78 192 ARG A O 1
ATOM 1451 N N . PHE A 1 193 ? 18.672 -18.406 -16.625 1 63.72 193 PHE A N 1
ATOM 1452 C CA . PHE A 1 193 ? 17.625 -17.688 -15.906 1 63.72 193 PHE A CA 1
ATOM 1453 C C . PHE A 1 193 ? 18.234 -16.609 -15.008 1 63.72 193 PHE A C 1
ATOM 1455 O O . PHE A 1 193 ? 19.031 -16.906 -14.117 1 63.72 193 PHE A O 1
ATOM 1462 N N . ASP A 1 194 ? 18.078 -15.469 -15.406 1 70.06 194 ASP A N 1
ATOM 1463 C CA . ASP A 1 194 ? 18.5 -14.297 -14.648 1 70.06 194 ASP A CA 1
ATOM 1464 C C . ASP A 1 194 ? 17.406 -13.227 -14.633 1 70.06 194 ASP A C 1
ATOM 1466 O O . ASP A 1 194 ? 17.125 -12.609 -15.664 1 70.06 194 ASP A O 1
ATOM 1470 N N . CYS A 1 195 ? 16.812 -13.258 -13.422 1 75.19 195 CYS A N 1
ATOM 1471 C CA . CYS A 1 195 ? 15.711 -12.305 -13.297 1 75.19 195 CYS A CA 1
ATOM 1472 C C . CYS A 1 195 ? 15.883 -11.438 -12.062 1 75.19 195 CYS A C 1
ATOM 1474 O O . CYS A 1 195 ? 15.938 -11.953 -10.938 1 75.19 195 CYS A O 1
ATOM 1476 N N . THR A 1 196 ? 16.078 -10.203 -12.297 1 74.88 196 THR A N 1
ATOM 1477 C CA . THR A 1 196 ? 16.094 -9.234 -11.211 1 74.88 196 THR A CA 1
ATOM 1478 C C . THR A 1 196 ? 14.82 -8.383 -11.242 1 74.88 196 THR A C 1
ATOM 1480 O O . THR A 1 196 ? 14.461 -7.836 -12.281 1 74.88 196 THR A O 1
ATOM 1483 N N . ILE A 1 197 ? 14.117 -8.5 -10.141 1 71.81 197 ILE A N 1
ATOM 1484 C CA . ILE A 1 197 ? 12.875 -7.754 -10.047 1 71.81 197 ILE A CA 1
ATOM 1485 C C . ILE A 1 197 ? 12.977 -6.703 -8.938 1 71.81 197 ILE A C 1
ATOM 1487 O O . ILE A 1 197 ? 13.617 -6.938 -7.914 1 71.81 197 ILE A O 1
ATOM 1491 N N . ARG A 1 198 ? 12.43 -5.637 -9.234 1 68.75 198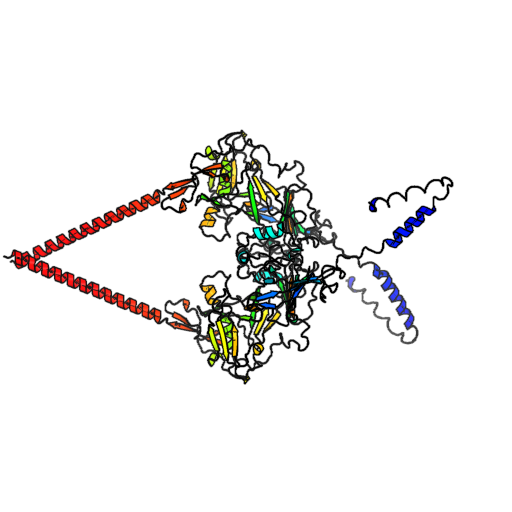 ARG A N 1
ATOM 1492 C CA . ARG A 1 198 ? 12.258 -4.66 -8.164 1 68.75 198 ARG A CA 1
ATOM 1493 C C . ARG A 1 198 ? 11.188 -5.113 -7.172 1 68.75 198 ARG A C 1
ATOM 1495 O O . ARG A 1 198 ? 10.078 -5.465 -7.57 1 68.75 198 ARG A O 1
ATOM 1502 N N . TYR A 1 199 ? 11.711 -5.094 -5.93 1 69 199 TYR A N 1
ATOM 1503 C CA . TYR A 1 199 ? 10.797 -5.578 -4.898 1 69 199 TYR A CA 1
ATOM 1504 C C . TYR A 1 199 ? 10.039 -4.426 -4.25 1 69 199 TYR A C 1
ATOM 1506 O O . TYR A 1 199 ? 10.648 -3.443 -3.82 1 69 199 TYR A O 1
ATOM 1514 N N . VAL A 1 200 ? 8.727 -4.527 -4.359 1 59.91 200 VAL A N 1
ATOM 1515 C CA . VAL A 1 200 ? 7.891 -3.463 -3.812 1 59.91 200 VAL A CA 1
ATOM 1516 C C . VAL A 1 200 ? 7.07 -3.998 -2.643 1 59.91 200 VAL A C 1
ATOM 1518 O O . VAL A 1 200 ? 6.57 -5.125 -2.691 1 59.91 200 VAL A O 1
ATOM 1521 N N . TYR A 1 201 ? 7.262 -3.17 -1.506 1 57.31 201 TYR A N 1
ATOM 1522 C CA . TYR A 1 201 ? 6.438 -3.521 -0.356 1 57.31 201 TYR A CA 1
ATOM 1523 C C . TYR A 1 201 ? 4.961 -3.287 -0.654 1 57.31 201 TYR A C 1
ATOM 1525 O O . TYR A 1 201 ? 4.574 -2.199 -1.086 1 57.31 201 TYR A O 1
ATOM 1533 N N . GLN A 1 202 ? 4.266 -4.328 -0.72 1 48.97 202 GLN A N 1
ATOM 1534 C CA . GLN A 1 202 ? 2.857 -4.199 -1.086 1 48.97 202 GLN A CA 1
ATOM 1535 C C . GLN A 1 202 ? 1.974 -4.09 0.153 1 48.97 202 GLN A C 1
ATOM 1537 O O . GLN A 1 202 ? 1.693 -5.09 0.813 1 48.97 202 GLN A O 1
ATOM 1542 N N . ALA A 1 203 ? 2.26 -3.139 1.025 1 45.84 203 ALA A N 1
ATOM 1543 C CA . ALA A 1 203 ? 1.31 -3.01 2.125 1 45.84 203 ALA A CA 1
ATOM 1544 C C . ALA A 1 203 ? 0.212 -2.004 1.789 1 45.84 203 ALA A C 1
ATOM 1546 O O . ALA A 1 203 ? 0.388 -1.155 0.913 1 45.84 203 ALA A O 1
ATOM 1547 N N . PHE A 1 204 ? -1.047 -2.295 2.305 1 42.06 204 PHE A N 1
ATOM 1548 C CA . PHE A 1 204 ? -2.209 -1.421 2.199 1 42.06 204 PHE A CA 1
ATOM 1549 C C . PHE A 1 204 ? -1.896 -0.035 2.75 1 42.06 204 PHE A C 1
ATOM 1551 O O . PHE A 1 204 ? -1.784 0.146 3.965 1 42.06 204 PHE A O 1
ATOM 1558 N N . LEU A 1 205 ? -1.006 0.566 2.094 1 41.91 205 LEU A N 1
ATOM 1559 C CA . LEU A 1 205 ? -1.08 1.888 2.709 1 41.91 205 LEU A CA 1
ATOM 1560 C C . LEU A 1 205 ? -2.244 2.689 2.137 1 41.91 205 LEU A C 1
ATOM 1562 O O . LEU A 1 205 ? -2.656 2.465 0.996 1 41.91 205 LEU A O 1
ATOM 1566 N N . SER A 1 206 ? -3.033 3.131 2.857 1 42 206 SER A N 1
ATOM 1567 C CA . SER A 1 206 ? -4.227 3.91 2.547 1 42 206 SER A CA 1
ATOM 1568 C C . SER A 1 206 ? -3.967 4.891 1.406 1 42 206 SER A C 1
ATOM 1570 O O . SER A 1 206 ? -2.943 5.578 1.392 1 42 206 SER A O 1
ATOM 1572 N N . PRO A 1 207 ? -4.582 4.656 0.221 1 41.22 207 PRO A N 1
ATOM 1573 C CA . PRO A 1 207 ? -4.48 5.594 -0.898 1 41.22 207 PRO A CA 1
ATOM 1574 C C . PRO A 1 207 ? -4.492 7.055 -0.449 1 41.22 207 PRO A C 1
ATOM 1576 O O . PRO A 1 207 ? -4.035 7.934 -1.182 1 41.22 207 PRO A O 1
ATOM 1579 N N . SER A 1 208 ? -5.219 7.297 0.591 1 39.47 208 SER A N 1
ATOM 1580 C CA . SER A 1 208 ? -5.32 8.688 1.014 1 39.47 208 SER A CA 1
ATOM 1581 C C . SER A 1 208 ? -3.949 9.266 1.355 1 39.47 208 SER A C 1
ATOM 1583 O O . SER A 1 208 ? -3.805 10.477 1.527 1 39.47 208 SER A O 1
ATOM 1585 N N . ASP A 1 209 ? -3.105 8.367 1.483 1 43.75 209 ASP A N 1
ATOM 1586 C CA . ASP A 1 209 ? -1.84 8.891 1.989 1 43.75 209 ASP A CA 1
ATOM 1587 C C . ASP A 1 209 ? -0.833 9.086 0.857 1 43.75 209 ASP A C 1
ATOM 1589 O O . ASP A 1 209 ? 0.373 8.914 1.057 1 43.75 209 ASP A O 1
ATOM 1593 N N . VAL A 1 210 ? -1.632 9.312 -0.34 1 46.5 210 VAL A N 1
ATOM 1594 C CA . VAL A 1 210 ? -0.839 9.57 -1.538 1 46.5 210 VAL A CA 1
ATOM 1595 C C . VAL A 1 210 ? -0.221 10.969 -1.461 1 46.5 210 VAL A C 1
ATOM 1597 O O . VAL A 1 210 ? -0.927 11.953 -1.245 1 46.5 210 VAL A O 1
ATOM 1600 N N . GLY A 1 211 ? 0.983 11.141 -0.893 1 54.34 211 GLY A N 1
ATOM 1601 C CA . GLY A 1 211 ? 1.795 12.344 -0.849 1 54.34 211 GLY A CA 1
ATOM 1602 C C . GLY A 1 211 ? 2.811 12.336 0.279 1 54.34 211 GLY A C 1
ATOM 1603 O O . GLY A 1 211 ? 3.025 11.312 0.923 1 54.34 211 GLY A O 1
ATOM 1604 N N . LEU A 1 212 ? 3.465 13.414 0.313 1 64.69 212 LEU A N 1
ATOM 1605 C CA . LEU A 1 212 ? 4.422 13.633 1.391 1 64.69 212 LEU A CA 1
ATOM 1606 C C . LEU A 1 212 ? 3.709 13.836 2.723 1 64.69 212 LEU A C 1
ATOM 1608 O O . LEU A 1 212 ? 3.549 14.969 3.18 1 64.69 212 LEU A O 1
ATOM 1612 N N . SER A 1 213 ? 3.158 12.672 3.256 1 70.94 213 SER A N 1
ATOM 1613 C CA . SER A 1 213 ? 2.379 12.766 4.484 1 70.94 213 SER A CA 1
ATOM 1614 C C . SER A 1 213 ? 3.184 12.289 5.688 1 70.94 213 SER A C 1
ATOM 1616 O O . SER A 1 213 ? 4.051 11.422 5.555 1 70.94 213 SER A O 1
ATOM 1618 N N . PHE A 1 214 ? 3.037 12.898 6.855 1 74.19 214 PHE A N 1
ATOM 1619 C CA . PHE A 1 214 ? 3.705 12.531 8.094 1 74.19 214 PHE A CA 1
ATOM 1620 C C . PHE A 1 214 ? 2.818 12.828 9.297 1 74.19 214 PHE A C 1
ATOM 1622 O O . PHE A 1 214 ? 1.961 13.711 9.242 1 74.19 214 PHE A O 1
ATOM 1629 N N . PRO A 1 215 ? 2.926 12.031 10.359 1 74.38 215 PRO A N 1
ATOM 1630 C CA . PRO A 1 215 ? 2.109 12.281 11.547 1 74.38 215 PRO A CA 1
ATOM 1631 C C . PRO A 1 215 ? 2.467 13.594 12.242 1 74.38 215 PRO A C 1
ATOM 1633 O O . PRO A 1 215 ? 3.639 13.977 12.289 1 74.38 215 PRO A O 1
ATOM 1636 N N . VAL A 1 216 ? 1.426 14.203 12.789 1 83.69 216 VAL A N 1
ATOM 1637 C CA . VAL A 1 216 ? 1.667 15.477 13.461 1 83.69 216 VAL A CA 1
ATOM 1638 C C . VAL A 1 216 ? 0.789 15.578 14.711 1 83.69 216 VAL A C 1
ATOM 1640 O O . VAL A 1 216 ? -0.234 14.891 14.812 1 83.69 216 VAL A O 1
ATOM 1643 N N . GLU A 1 217 ? 1.317 16.359 15.641 1 84.81 217 GLU A N 1
ATOM 1644 C CA . GLU A 1 217 ? 0.544 16.844 16.781 1 84.81 217 GLU A CA 1
ATOM 1645 C C . GLU A 1 217 ? 0.439 18.375 16.75 1 84.81 217 GLU A C 1
ATOM 1647 O O . GLU A 1 217 ? 1.41 19.062 16.438 1 84.81 217 GLU A O 1
ATOM 1652 N N . LEU A 1 218 ? -0.744 18.828 17.016 1 92.62 218 LEU A N 1
ATOM 1653 C CA . LEU A 1 218 ? -0.967 20.281 17 1 92.62 218 LEU A CA 1
ATOM 1654 C C . LEU A 1 218 ? -1.164 20.812 18.422 1 92.62 218 LEU A C 1
ATOM 1656 O O . LEU A 1 218 ? -1.839 20.172 19.234 1 92.62 218 LEU A O 1
ATOM 1660 N N . TYR A 1 219 ? -0.507 21.922 18.641 1 89.06 219 TYR A N 1
ATOM 1661 C CA . TYR A 1 219 ? -0.646 22.625 19.906 1 89.06 219 TYR A CA 1
ATOM 1662 C C . TYR A 1 219 ? -1.023 24.078 19.688 1 89.06 219 TYR A C 1
ATOM 1664 O O . TYR A 1 219 ? -0.522 24.734 18.766 1 89.06 219 TYR A O 1
ATOM 1672 N N . PHE A 1 220 ? -1.894 24.547 20.484 1 91.5 220 PHE A N 1
ATOM 1673 C CA . PHE A 1 220 ? -2.338 25.922 20.484 1 91.5 220 PHE A CA 1
ATOM 1674 C C . PHE A 1 220 ? -2.529 26.422 21.922 1 91.5 220 PHE A C 1
ATOM 1676 O O . PHE A 1 220 ? -3.238 25.797 22.703 1 91.5 220 PHE A O 1
ATOM 1683 N N . CYS A 1 221 ? -1.918 27.516 22.266 1 90.69 221 CYS A N 1
ATOM 1684 C CA . CYS A 1 221 ? -1.92 28 23.656 1 90.69 221 CYS A CA 1
ATOM 1685 C C . CYS A 1 221 ? -1.489 26.891 24.609 1 90.69 221 CYS A C 1
ATOM 1687 O O . CYS A 1 221 ? -2.137 26.672 25.625 1 90.69 221 CYS A O 1
ATOM 1689 N N . GLU A 1 222 ? -0.523 26.062 24.203 1 84.81 222 GLU A N 1
ATOM 1690 C CA . GLU A 1 222 ? 0.115 24.984 24.969 1 84.81 222 GLU A CA 1
ATOM 1691 C C . GLU A 1 222 ? -0.842 23.828 25.172 1 84.81 222 GLU A C 1
ATOM 1693 O O . GLU A 1 222 ? -0.514 22.859 25.875 1 84.81 222 GLU A O 1
ATOM 1698 N N . ALA A 1 223 ? -1.982 23.984 24.625 1 89.69 223 ALA A N 1
ATOM 1699 C CA . ALA A 1 223 ? -2.926 22.875 24.703 1 89.69 223 ALA A CA 1
ATOM 1700 C C . ALA A 1 223 ? -2.84 22 23.453 1 89.69 223 ALA A C 1
ATOM 1702 O O . ALA A 1 223 ? -2.727 22.516 22.344 1 89.69 223 ALA A O 1
ATOM 1703 N N . ARG A 1 224 ? -2.898 20.703 23.672 1 90.25 224 ARG A N 1
ATOM 1704 C CA . ARG A 1 224 ? -2.908 19.766 22.547 1 90.25 224 ARG A CA 1
ATOM 1705 C C . ARG A 1 224 ? -4.277 19.734 21.875 1 90.25 224 ARG A C 1
ATOM 1707 O O . ARG A 1 224 ? -5.219 19.141 22.406 1 90.25 224 ARG A O 1
ATOM 1714 N N . ILE A 1 225 ? -4.344 20.297 20.672 1 93.94 225 ILE A N 1
ATOM 1715 C CA . ILE A 1 225 ? -5.641 20.391 20.016 1 93.94 225 ILE A CA 1
ATOM 1716 C C . ILE A 1 225 ? -5.773 19.281 18.969 1 93.94 225 ILE A C 1
ATOM 1718 O O . ILE A 1 225 ? -6.809 19.156 18.312 1 93.94 225 ILE A O 1
ATOM 1722 N N . SER A 1 226 ? -4.711 18.484 18.844 1 90.94 226 SER A N 1
ATOM 1723 C CA . SER A 1 226 ? -4.758 17.359 17.906 1 90.94 226 SER A CA 1
ATOM 1724 C C . SER A 1 226 ? -5.629 16.219 18.453 1 90.94 226 SER A C 1
ATOM 1726 O O . SER A 1 226 ? -5.988 15.305 17.703 1 90.94 226 SER A O 1
ATOM 1728 N N . ASN A 1 227 ? -5.891 16.203 19.734 1 86.94 227 ASN A N 1
ATOM 1729 C CA . ASN A 1 227 ? -6.895 15.297 20.266 1 86.94 227 ASN A CA 1
ATOM 1730 C C . ASN A 1 227 ? -8.312 15.766 19.953 1 86.94 227 ASN A C 1
ATOM 1732 O O . ASN A 1 227 ? -8.945 16.422 20.781 1 86.94 227 ASN A O 1
ATOM 1736 N N . ILE A 1 228 ? -8.789 15.367 18.812 1 90.5 228 ILE A N 1
ATOM 1737 C CA . ILE A 1 228 ? -10.016 15.953 18.297 1 90.5 228 ILE A CA 1
ATOM 1738 C C . ILE A 1 228 ? -11.219 15.227 18.891 1 90.5 228 ILE A C 1
ATOM 1740 O O . ILE A 1 228 ? -11.102 14.102 19.375 1 90.5 228 ILE A O 1
ATOM 1744 N N . ILE A 1 229 ? -12.305 15.906 18.875 1 86.88 229 ILE A N 1
ATOM 1745 C CA . ILE A 1 229 ? -13.578 15.352 19.344 1 86.88 229 ILE A CA 1
ATOM 1746 C C . ILE A 1 229 ? -14.508 15.148 18.156 1 86.88 229 ILE A C 1
ATOM 1748 O O . ILE A 1 229 ? -14.742 16.078 17.375 1 86.88 229 ILE A O 1
ATOM 1752 N N . SER A 1 230 ? -14.977 13.984 18.031 1 86.31 230 SER A N 1
ATOM 1753 C CA . SER A 1 230 ? -15.898 13.672 16.938 1 86.31 230 SER A CA 1
ATOM 1754 C C . SER A 1 230 ? -17.156 14.539 17.016 1 86.31 230 SER A C 1
ATOM 1756 O O . SER A 1 230 ? -17.766 14.656 18.078 1 86.31 230 SER A O 1
ATOM 1758 N N . GLU A 1 231 ? -17.5 15.086 15.844 1 86.69 231 GLU A N 1
ATOM 1759 C CA . GLU A 1 231 ? -18.703 15.914 15.797 1 86.69 231 GLU A CA 1
ATOM 1760 C C . GLU A 1 231 ? -19.953 15.055 15.742 1 86.69 231 GLU A C 1
ATOM 1762 O O . GLU A 1 231 ? -21.062 15.555 15.945 1 86.69 231 GLU A O 1
ATOM 1767 N N . ILE A 1 232 ? -19.734 13.852 15.602 1 82.19 232 ILE A N 1
ATOM 1768 C CA . ILE A 1 232 ? -20.891 12.961 15.453 1 82.19 232 ILE A CA 1
ATOM 1769 C C . ILE A 1 232 ? -21.094 12.18 16.75 1 82.19 232 ILE A C 1
ATOM 1771 O O . ILE A 1 232 ? -22.203 12.133 17.281 1 82.19 232 ILE A O 1
ATOM 1775 N N . SER A 1 233 ? -20.031 11.703 17.328 1 77.94 233 SER A N 1
ATOM 1776 C CA . SER A 1 233 ? -20.172 10.82 18.484 1 77.94 233 SER A CA 1
ATOM 1777 C C . SER A 1 233 ? -19.734 11.516 19.766 1 77.94 233 SER A C 1
ATOM 1779 O O . SER A 1 233 ? -20.078 11.07 20.859 1 77.94 233 SER A O 1
ATOM 1781 N N . GLY A 1 234 ? -18.938 12.531 19.656 1 82.25 234 GLY A N 1
ATOM 1782 C CA . GLY A 1 234 ? -18.422 13.203 20.844 1 82.25 234 GLY A CA 1
ATOM 1783 C C . GLY A 1 234 ? -17.234 12.492 21.469 1 82.25 234 GLY A C 1
ATOM 1784 O O . GLY A 1 234 ? -16.719 12.93 22.484 1 82.25 234 GLY A O 1
ATOM 1785 N N . ARG A 1 235 ? -16.859 11.445 20.859 1 78.5 235 ARG A N 1
ATOM 1786 C CA . ARG A 1 235 ? -15.711 10.703 21.375 1 78.5 235 ARG A CA 1
ATOM 1787 C C . ARG A 1 235 ? -14.398 11.359 20.953 1 78.5 235 ARG A C 1
ATOM 1789 O O . ARG A 1 235 ? -14.336 12.008 19.906 1 78.5 235 ARG A O 1
ATOM 1796 N N . SER A 1 236 ? -13.398 11.141 21.828 1 80.81 236 SER A N 1
ATOM 1797 C CA . SER A 1 236 ? -12.07 11.664 21.516 1 80.81 236 SER A CA 1
ATOM 1798 C C . SER A 1 236 ? -11.344 10.781 20.516 1 80.81 236 SER A C 1
ATOM 1800 O O . SER A 1 236 ? -11.383 9.555 20.625 1 80.81 236 SER A O 1
ATOM 1802 N N . ILE A 1 237 ? -10.883 11.391 19.484 1 78.5 237 ILE A N 1
ATOM 1803 C CA . ILE A 1 237 ? -10.055 10.727 18.484 1 78.5 237 ILE A CA 1
ATOM 1804 C C . ILE A 1 237 ? -8.602 11.18 18.641 1 78.5 237 ILE A C 1
ATOM 1806 O O . ILE A 1 237 ? -8.289 12.359 18.438 1 78.5 237 ILE A O 1
ATOM 1810 N N . MET A 1 238 ? -7.75 10.242 19.047 1 72.81 238 MET A N 1
ATOM 1811 C CA . MET A 1 238 ? -6.355 10.586 19.297 1 72.81 238 MET A CA 1
ATOM 1812 C C . MET A 1 238 ? -5.43 9.906 18.297 1 72.81 238 MET A C 1
ATOM 1814 O O . MET A 1 238 ? -5.754 8.844 17.766 1 72.81 238 MET A O 1
ATOM 1818 N N . GLY A 1 239 ? -4.324 10.633 18.016 1 67.75 239 GLY A N 1
ATOM 1819 C CA . GLY A 1 239 ? -3.23 10.047 17.266 1 67.75 239 GLY A CA 1
ATOM 1820 C C . GLY A 1 239 ? -3.572 9.805 15.797 1 67.75 239 GLY A C 1
ATOM 1821 O O . GLY A 1 239 ? -2.941 8.977 15.141 1 67.75 239 GLY A O 1
ATOM 1822 N N . LEU A 1 240 ? -4.508 10.484 15.258 1 66.44 240 LEU A N 1
ATOM 1823 C CA . LEU A 1 240 ? -4.949 10.211 13.898 1 66.44 240 LEU A CA 1
ATOM 1824 C C . LEU A 1 240 ? -4.48 11.305 12.945 1 66.44 240 LEU A C 1
ATOM 1826 O O . LEU A 1 240 ? -4.398 11.086 11.734 1 66.44 240 LEU A O 1
ATOM 1830 N N . LEU A 1 241 ? -4.102 12.352 13.5 1 83.19 241 LEU A N 1
ATOM 1831 C CA . LEU A 1 241 ? -3.863 13.5 12.633 1 83.19 241 LEU A CA 1
ATOM 1832 C C . LEU A 1 241 ? -2.553 13.344 11.867 1 83.19 241 LEU A C 1
ATOM 1834 O O . LEU A 1 241 ? -1.529 12.977 12.453 1 83.19 241 LEU A O 1
ATOM 1838 N N . ARG A 1 242 ? -2.646 13.578 10.555 1 81.25 242 ARG A N 1
ATOM 1839 C CA . ARG A 1 242 ? -1.509 13.578 9.641 1 81.25 242 ARG A CA 1
ATOM 1840 C C . ARG A 1 242 ? -1.419 14.891 8.867 1 81.25 242 ARG A C 1
ATOM 1842 O O . ARG A 1 242 ? -2.418 15.602 8.719 1 81.25 242 ARG A O 1
ATOM 1849 N N . ALA A 1 243 ? -0.208 15.203 8.539 1 86.38 243 ALA A N 1
ATOM 1850 C CA . ALA A 1 243 ? 0.017 16.375 7.684 1 86.38 243 ALA A CA 1
ATOM 1851 C C . ALA A 1 243 ? 0.534 15.945 6.309 1 86.38 243 ALA A C 1
ATOM 1853 O O . ALA A 1 243 ? 1.122 14.875 6.164 1 86.38 243 ALA A O 1
ATOM 1854 N N . GLU A 1 244 ? 0.225 16.734 5.316 1 84.12 244 GLU A N 1
ATOM 1855 C CA . GLU A 1 244 ? 0.69 16.547 3.945 1 84.12 244 GLU A CA 1
ATOM 1856 C C . GLU A 1 244 ? 1.208 17.859 3.35 1 84.12 244 GLU A C 1
ATOM 1858 O O . GLU A 1 244 ? 0.618 18.922 3.561 1 84.12 244 GLU A O 1
ATOM 1863 N N . ILE A 1 245 ? 2.375 17.766 2.732 1 86.31 245 ILE A N 1
ATOM 1864 C CA . ILE A 1 245 ? 2.828 18.875 1.92 1 86.31 245 ILE A CA 1
ATOM 1865 C C . ILE A 1 245 ? 2.137 18.844 0.559 1 86.31 245 ILE A C 1
ATOM 1867 O O . ILE A 1 245 ? 2.307 17.891 -0.206 1 86.31 245 ILE A O 1
ATOM 1871 N N . SER A 1 246 ? 1.366 19.875 0.281 1 87.56 246 SER A N 1
ATOM 1872 C CA . SER A 1 246 ? 0.53 19.859 -0.915 1 87.56 246 SER A CA 1
ATOM 1873 C C . SER A 1 246 ? 1.114 20.734 -2.014 1 87.56 246 SER A C 1
ATOM 1875 O O . SER A 1 246 ? 1.562 21.859 -1.746 1 87.56 246 SER A O 1
ATOM 1877 N N . THR A 1 247 ? 1.126 20.172 -3.213 1 89.56 247 THR A N 1
ATOM 1878 C CA . THR A 1 247 ? 1.51 20.938 -4.398 1 89.56 247 THR A CA 1
ATOM 1879 C C . THR A 1 247 ? 0.318 21.109 -5.336 1 89.56 247 THR A C 1
ATOM 1881 O O . THR A 1 247 ? 0.421 21.797 -6.355 1 89.56 247 THR A O 1
ATOM 1884 N N . ARG A 1 248 ? -0.804 20.656 -4.973 1 86.06 248 ARG A N 1
ATOM 1885 C CA . ARG A 1 248 ? -1.932 20.625 -5.898 1 86.06 248 ARG A CA 1
ATOM 1886 C C . ARG A 1 248 ? -3.053 21.547 -5.418 1 86.06 248 ARG A C 1
ATOM 1888 O O . ARG A 1 248 ? -3.91 21.953 -6.207 1 86.06 248 ARG A O 1
ATOM 1895 N N . ARG A 1 249 ? -3.012 21.703 -4.121 1 85.25 249 ARG A N 1
ATOM 1896 C CA . ARG A 1 249 ? -4.039 22.578 -3.562 1 85.25 249 ARG A CA 1
ATOM 1897 C C . ARG A 1 249 ? -3.5 23.375 -2.381 1 85.25 249 ARG A C 1
ATOM 1899 O O . ARG A 1 249 ? -2.596 22.922 -1.679 1 85.25 249 ARG A O 1
ATOM 1906 N N . ALA A 1 250 ? -4.066 24.484 -2.154 1 88.56 250 ALA A N 1
ATOM 1907 C CA . ALA A 1 250 ? -3.695 25.359 -1.045 1 88.56 250 ALA A CA 1
ATOM 1908 C C . ALA A 1 250 ? -2.18 25.5 -0.933 1 88.56 250 ALA A C 1
ATOM 1910 O O . ALA A 1 250 ? -1.616 25.344 0.155 1 88.56 250 ALA A O 1
ATOM 1911 N N . VAL A 1 251 ? -1.565 25.781 -2.078 1 90.44 251 VAL A N 1
ATOM 1912 C CA . VAL A 1 251 ? -0.109 25.781 -2.162 1 90.44 251 VAL A CA 1
ATOM 1913 C C . VAL A 1 251 ? 0.461 26.906 -1.299 1 90.44 251 VAL A C 1
ATOM 1915 O O . VAL A 1 251 ? 1.554 26.781 -0.742 1 90.44 251 VAL A O 1
ATOM 1918 N N . GLU A 1 252 ? -0.274 27.969 -1.145 1 89.81 252 GLU A N 1
ATOM 1919 C CA . GLU A 1 252 ? 0.211 29.109 -0.365 1 89.81 252 GLU A CA 1
ATOM 1920 C C . GLU A 1 252 ? -0.527 29.219 0.965 1 89.81 252 GLU A C 1
ATOM 1922 O O . GLU A 1 252 ? -0.459 30.25 1.633 1 89.81 252 GLU A O 1
ATOM 1927 N N . GLY A 1 253 ? -1.232 28.141 1.285 1 90.19 253 GLY A N 1
ATOM 1928 C CA . GLY A 1 253 ? -2.008 28.172 2.514 1 90.19 253 GLY A CA 1
ATOM 1929 C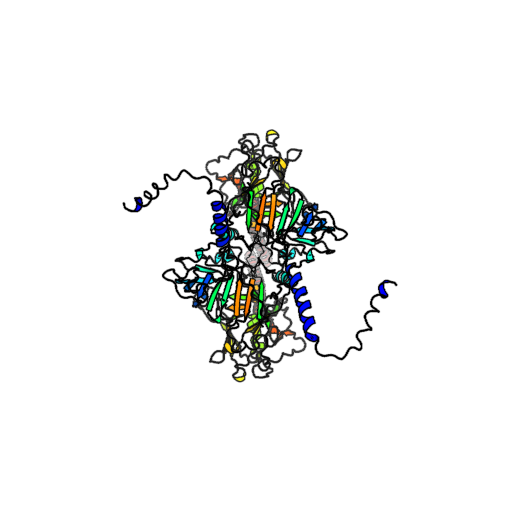 C . GLY A 1 253 ? -1.934 26.891 3.309 1 90.19 253 GLY A C 1
ATOM 1930 O O . GLY A 1 253 ? -1.062 26.047 3.061 1 90.19 253 GLY A O 1
ATOM 1931 N N . ILE A 1 254 ? -2.795 26.875 4.359 1 92.12 254 ILE A N 1
ATOM 1932 C CA . ILE A 1 254 ? -2.898 25.703 5.219 1 92.12 254 ILE A CA 1
ATOM 1933 C C . ILE A 1 254 ? -4.363 25.312 5.387 1 92.12 254 ILE A C 1
ATOM 1935 O O . ILE A 1 254 ? -5.238 26.172 5.473 1 92.12 254 ILE A O 1
ATOM 1939 N N . LEU A 1 255 ? -4.637 24.094 5.246 1 93.5 255 LEU A N 1
ATOM 1940 C CA . LEU A 1 255 ? -5.961 23.562 5.539 1 93.5 255 LEU A CA 1
ATOM 1941 C C . LEU A 1 255 ? -5.93 22.688 6.797 1 93.5 255 LEU A C 1
ATOM 1943 O O . LEU A 1 255 ? -4.984 21.922 7.004 1 93.5 255 LEU A O 1
ATOM 1947 N N . LEU A 1 256 ? -6.879 22.906 7.609 1 94.81 256 LEU A N 1
ATOM 1948 C CA . LEU A 1 256 ? -6.992 22.125 8.836 1 94.81 256 LEU A CA 1
ATOM 1949 C C . LEU A 1 256 ? -8.312 21.359 8.875 1 94.81 256 LEU A C 1
ATOM 1951 O O . LEU A 1 256 ? -9.32 21.828 8.336 1 94.81 256 LEU A O 1
ATOM 1955 N N . PRO A 1 257 ? -8.25 20.203 9.445 1 93.5 257 PRO A N 1
ATOM 1956 C CA . PRO A 1 257 ? -9.516 19.5 9.617 1 93.5 257 PRO A CA 1
ATOM 1957 C C . PRO A 1 257 ? -10.539 20.297 10.422 1 93.5 257 PRO A C 1
ATOM 1959 O O . PRO A 1 257 ? -10.156 21.062 11.312 1 93.5 257 PRO A O 1
ATOM 1962 N N . ARG A 1 258 ? -11.766 20.062 10.148 1 94 258 ARG A N 1
ATOM 1963 C CA . ARG A 1 258 ? -12.859 20.797 10.766 1 94 258 ARG A CA 1
ATOM 1964 C C . ARG A 1 258 ? -12.805 20.703 12.281 1 94 258 ARG A C 1
ATOM 1966 O O . ARG A 1 258 ? -13.016 21.688 12.992 1 94 258 ARG A O 1
ATOM 1973 N N . GLU A 1 259 ? -12.516 19.594 12.812 1 93.75 259 GLU A N 1
ATOM 1974 C CA . GLU A 1 259 ? -12.477 19.359 14.25 1 93.75 259 GLU A CA 1
ATOM 1975 C C . GLU A 1 259 ? -11.344 20.141 14.906 1 93.75 259 GLU A C 1
ATOM 1977 O O . GLU A 1 259 ? -11.469 20.578 16.062 1 93.75 259 GLU A O 1
ATOM 1982 N N . VAL A 1 260 ? -10.266 20.281 14.18 1 95.5 260 VAL A N 1
ATOM 1983 C CA . VAL A 1 260 ? -9.156 21.094 14.68 1 95.5 260 VAL A CA 1
ATOM 1984 C C . VAL A 1 260 ? -9.555 22.578 14.68 1 95.5 260 VAL A C 1
ATOM 1986 O O . VAL A 1 260 ? -9.289 23.297 15.641 1 95.5 260 VAL A O 1
ATOM 1989 N N . LEU A 1 261 ? -10.195 22.969 13.625 1 96.31 261 LEU A N 1
ATOM 1990 C CA . LEU A 1 261 ? -10.633 24.359 13.516 1 96.31 261 LEU A CA 1
ATOM 1991 C C . LEU A 1 261 ? -11.578 24.719 14.664 1 96.31 261 LEU A C 1
ATOM 1993 O O . LEU A 1 261 ? -11.531 25.828 15.188 1 96.31 261 LEU A O 1
ATOM 1997 N N . ARG A 1 262 ? -12.352 23.812 15.055 1 95.12 262 ARG A N 1
ATOM 1998 C CA . ARG A 1 262 ? -13.32 24.047 16.125 1 95.12 262 ARG A CA 1
ATOM 1999 C C . ARG A 1 262 ? -12.617 24.281 17.453 1 95.12 262 ARG A C 1
ATOM 2001 O O . ARG A 1 262 ? -13.203 24.859 18.375 1 95.12 262 ARG A O 1
ATOM 2008 N N . SER A 1 263 ? -11.422 23.875 17.578 1 95.38 263 SER A N 1
ATOM 2009 C CA . SER A 1 263 ? -10.688 23.984 18.828 1 95.38 263 SER A CA 1
ATOM 2010 C C . SER A 1 263 ? -10.055 25.359 18.984 1 95.38 263 SER A C 1
ATOM 2012 O O . SER A 1 263 ? -9.828 25.828 20.094 1 95.38 263 SER A O 1
ATOM 2014 N N . ILE A 1 264 ? -9.852 26.031 17.906 1 95.81 264 ILE A N 1
ATOM 2015 C CA . ILE A 1 264 ? -9.047 27.25 17.906 1 95.81 264 ILE A CA 1
ATOM 2016 C C . ILE A 1 264 ? -9.797 28.375 18.625 1 95.81 264 ILE A C 1
ATOM 2018 O O . ILE A 1 264 ? -9.25 29.031 19.516 1 95.81 264 ILE A O 1
ATOM 2022 N N . PRO A 1 265 ? -11.094 28.547 18.375 1 96.25 265 PRO A N 1
ATOM 2023 C CA . PRO A 1 265 ? -11.812 29.641 19.031 1 96.25 265 PRO A CA 1
ATOM 2024 C C . PRO A 1 265 ? -11.898 29.453 20.547 1 96.25 265 PRO A C 1
ATOM 2026 O O . PRO A 1 265 ? -12.031 30.422 21.297 1 96.25 265 PRO A O 1
ATOM 2029 N N . GLY A 1 266 ? -11.82 28.234 21.031 1 95.75 266 GLY A N 1
ATOM 2030 C CA . GLY A 1 266 ? -11.914 27.953 22.453 1 95.75 266 GLY A CA 1
ATOM 2031 C C . GLY A 1 266 ? -10.688 28.391 23.219 1 95.75 266 GLY A C 1
ATOM 2032 O O . GLY A 1 266 ? -10.734 28.547 24.453 1 95.75 266 GLY A O 1
ATOM 2033 N N . TRP A 1 267 ? -9.656 28.703 22.531 1 95.38 267 TRP A N 1
ATOM 2034 C CA . TRP A 1 267 ? -8.398 29 23.219 1 95.38 267 TRP A CA 1
ATOM 2035 C C . TRP A 1 267 ? -7.98 30.453 23 1 95.38 267 TRP A C 1
ATOM 2037 O O . TRP A 1 267 ? -7.082 30.953 23.672 1 95.38 267 TRP A O 1
ATOM 2047 N N . ILE A 1 268 ? -8.648 31.125 22.016 1 95.31 268 ILE A N 1
ATOM 2048 C CA . ILE A 1 268 ? -8.344 32.562 21.844 1 95.31 268 ILE A CA 1
ATOM 2049 C C . ILE A 1 268 ? -9.234 33.375 22.766 1 95.31 268 ILE A C 1
ATOM 2051 O O . ILE A 1 268 ? -10.453 33.219 22.781 1 95.31 268 ILE A O 1
ATOM 2055 N N . GLY A 1 269 ? -8.586 34.25 23.469 1 94.94 269 GLY A N 1
ATOM 2056 C CA . GLY A 1 269 ? -9.336 35.125 24.359 1 94.94 269 GLY A CA 1
ATOM 2057 C C . GLY A 1 269 ? -10.156 36.156 23.609 1 94.94 269 GLY A C 1
ATOM 2058 O O . GLY A 1 269 ? -9.797 36.562 22.5 1 94.94 269 GLY A O 1
ATOM 2059 N N . SER A 1 270 ? -11.289 36.531 24.266 1 94.5 270 SER A N 1
ATOM 2060 C CA . SER A 1 270 ? -12.102 37.625 23.703 1 94.5 270 SER A CA 1
ATOM 2061 C C . SER A 1 270 ? -11.43 38.969 23.906 1 94.5 270 SER A C 1
ATOM 2063 O O . SER A 1 270 ? -11.766 39.938 23.219 1 94.5 270 SER A O 1
ATOM 2065 N N . ALA A 1 271 ? -10.594 39.031 24.891 1 92.62 271 ALA A N 1
ATOM 2066 C CA . ALA A 1 271 ? -9.758 40.188 25.188 1 92.62 271 ALA A CA 1
ATOM 2067 C C . ALA A 1 271 ? -8.43 39.75 25.797 1 92.62 271 ALA A C 1
ATOM 2069 O O . ALA A 1 271 ? -8.188 38.562 26.031 1 92.62 271 ALA A O 1
ATOM 2070 N N . LYS A 1 272 ? -7.59 40.75 25.891 1 90.31 272 LYS A N 1
ATOM 2071 C CA . LYS A 1 272 ? -6.309 40.438 26.516 1 90.31 272 LYS A CA 1
ATOM 2072 C C . LYS A 1 272 ? -6.504 39.938 27.938 1 90.31 272 LYS A C 1
ATOM 2074 O O . LYS A 1 272 ? -7.23 40.562 28.734 1 90.31 272 LYS A O 1
ATOM 2079 N N . ASN A 1 273 ? -5.996 38.812 28.297 1 88.25 273 ASN A N 1
ATOM 2080 C CA . ASN A 1 273 ? -6.055 38.188 29.609 1 88.25 273 ASN A CA 1
ATOM 2081 C C . ASN A 1 273 ? -7.492 37.906 30.031 1 88.25 273 ASN A C 1
ATOM 2083 O O . ASN A 1 273 ? -7.848 38.094 31.203 1 88.25 273 ASN A O 1
ATOM 2087 N N . SER A 1 274 ? -8.352 37.625 29.109 1 90.62 274 SER A N 1
ATOM 2088 C CA . SER A 1 274 ? -9.75 37.344 29.406 1 90.62 274 SER A CA 1
ATOM 2089 C C . SER A 1 274 ? -9.961 35.875 29.75 1 90.62 274 SER A C 1
ATOM 2091 O O . SER A 1 274 ? -9.234 35 29.266 1 90.62 274 SER A O 1
ATOM 2093 N N . ASP A 1 275 ? -10.984 35.625 30.562 1 89.44 275 ASP A N 1
ATOM 2094 C CA . ASP A 1 275 ? -11.406 34.25 30.875 1 89.44 275 ASP A CA 1
ATOM 2095 C C . ASP A 1 275 ? -12.344 33.719 29.797 1 89.44 275 ASP A C 1
ATOM 2097 O O . ASP A 1 275 ? -12.484 32.5 29.641 1 89.44 275 ASP A O 1
ATOM 2101 N N . MET A 1 276 ? -12.898 34.688 29.062 1 93.81 276 MET A N 1
ATOM 2102 C CA . MET A 1 276 ? -13.828 34.281 28.016 1 93.81 276 MET A CA 1
ATOM 2103 C C . MET A 1 276 ? -13.109 34.094 26.688 1 93.81 276 MET A C 1
ATOM 2105 O O . MET A 1 276 ? -12.203 34.875 26.359 1 93.81 276 MET A O 1
ATOM 2109 N N . SER A 1 277 ? -13.5 33.062 26.016 1 95.12 277 SER A N 1
ATOM 2110 C CA . SER A 1 277 ? -12.906 32.781 24.719 1 95.12 277 SER A CA 1
ATOM 2111 C C . SER A 1 277 ? -13.758 33.375 23.594 1 95.12 277 SER A C 1
ATOM 2113 O O . SER A 1 277 ? -14.883 33.812 23.828 1 95.12 277 SER A O 1
ATOM 2115 N N . LEU A 1 278 ? -13.195 33.406 22.344 1 96.19 278 LEU A N 1
ATOM 2116 C CA . LEU A 1 278 ? -13.953 33.812 21.172 1 96.19 278 LEU A CA 1
ATOM 2117 C C . LEU A 1 278 ? -15.164 32.938 20.953 1 96.19 278 LEU A C 1
ATOM 2119 O O . LEU A 1 278 ? -16.188 33.375 20.438 1 96.19 278 LEU A O 1
ATOM 2123 N N . GLN A 1 279 ? -14.992 31.688 21.375 1 94.56 279 GLN A N 1
ATOM 2124 C CA . GLN A 1 279 ? -16.109 30.75 21.266 1 94.56 279 GLN A CA 1
ATOM 2125 C C . GLN A 1 279 ? -17.266 31.172 22.188 1 94.56 279 GLN A C 1
ATOM 2127 O O . GLN A 1 279 ? -18.438 31.094 21.781 1 94.56 279 GLN A O 1
ATOM 2132 N N . ASP A 1 280 ? -16.984 31.656 23.344 1 93.5 280 ASP A N 1
ATOM 2133 C CA . ASP A 1 280 ? -17.984 32.031 24.328 1 93.5 280 ASP A CA 1
ATOM 2134 C C . ASP A 1 280 ? -18.797 33.25 23.828 1 93.5 280 ASP A C 1
ATOM 2136 O O . ASP A 1 280 ? -20 33.312 24.094 1 93.5 280 ASP A O 1
ATOM 2140 N N . VAL A 1 281 ? -18.156 34.125 23.172 1 94.06 281 VAL A N 1
ATOM 2141 C CA . VAL A 1 281 ? -18.812 35.375 22.75 1 94.06 281 VAL A CA 1
ATOM 2142 C C . VAL A 1 281 ? -19.406 35.188 21.359 1 94.06 281 VAL A C 1
ATOM 2144 O O . VAL A 1 281 ? -20.047 36.125 20.828 1 94.06 281 VAL A O 1
ATOM 2147 N N . GLY A 1 282 ? -19.25 34.031 20.719 1 93.5 282 GLY A N 1
ATOM 2148 C CA . GLY A 1 282 ? -19.828 33.781 19.406 1 93.5 282 GLY A CA 1
ATOM 2149 C C . GLY A 1 282 ? -19.172 34.594 18.297 1 93.5 282 GLY A C 1
ATOM 2150 O O . GLY A 1 282 ? -19.844 35.031 17.375 1 93.5 282 GLY A O 1
ATOM 2151 N N . ALA A 1 283 ? -17.875 34.844 18.406 1 94.75 283 ALA A N 1
ATOM 2152 C CA . ALA A 1 283 ? -17.156 35.688 17.453 1 94.75 283 ALA A CA 1
ATOM 2153 C 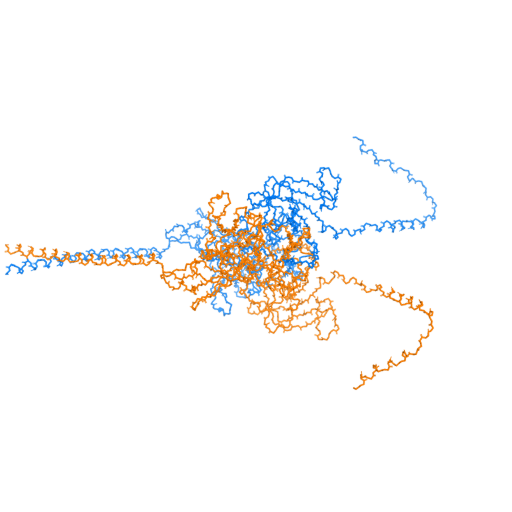C . ALA A 1 283 ? -16.703 34.875 16.25 1 94.75 283 ALA A C 1
ATOM 2155 O O . ALA A 1 283 ? -16.141 35.438 15.297 1 94.75 283 ALA A O 1
ATOM 2156 N N . CYS A 1 284 ? -16.844 33.594 16.266 1 95.75 284 CYS A N 1
ATOM 2157 C CA . CYS A 1 284 ? -16.391 32.75 15.172 1 95.75 284 CYS A CA 1
ATOM 2158 C C . CYS A 1 284 ? -17.562 31.953 14.586 1 95.75 284 CYS A C 1
ATOM 2160 O O . CYS A 1 284 ? -18.469 31.562 15.312 1 95.75 284 CYS A O 1
ATOM 2162 N N . SER A 1 285 ? -17.578 31.75 13.219 1 94.31 285 SER A N 1
ATOM 2163 C CA . SER A 1 285 ? -18.594 30.969 12.539 1 94.31 285 SER A CA 1
ATOM 2164 C C . SER A 1 285 ? -18.016 30.234 11.336 1 94.31 285 SER A C 1
ATOM 2166 O O . SER A 1 285 ? -17.047 30.688 10.734 1 94.31 285 SER A O 1
ATOM 2168 N N . PHE A 1 286 ? -18.562 29.078 11.117 1 92.88 286 PHE A N 1
ATOM 2169 C CA . PHE A 1 286 ? -18.203 28.344 9.906 1 92.88 286 PHE A CA 1
ATOM 2170 C C . PHE A 1 286 ? -19.031 28.828 8.719 1 92.88 286 PHE A C 1
ATOM 2172 O O . PHE A 1 286 ? -20.25 28.906 8.797 1 92.88 286 PHE A O 1
ATOM 2179 N N . GLU A 1 287 ? -18.391 29.219 7.727 1 90.44 287 GLU A N 1
ATOM 2180 C CA . GLU A 1 287 ? -19.047 29.688 6.504 1 90.44 287 GLU A CA 1
ATOM 2181 C C . GLU A 1 287 ? -18.75 28.734 5.34 1 90.44 287 GLU A C 1
ATOM 2183 O O . GLU A 1 287 ? -17.641 28.219 5.207 1 90.44 287 GLU A O 1
ATOM 2188 N N . LYS A 1 288 ? -19.781 28.359 4.691 1 83.5 288 LYS A N 1
ATOM 2189 C CA . LYS A 1 288 ? -19.625 27.531 3.498 1 83.5 288 LYS A CA 1
ATOM 2190 C C . LYS A 1 288 ? -19.453 28.391 2.252 1 83.5 288 LYS A C 1
ATOM 2192 O O . LYS A 1 288 ? -20.172 29.391 2.076 1 83.5 288 LYS A O 1
ATOM 2197 N N . HIS A 1 289 ? -18.391 28.453 1.832 1 68.81 289 HIS A N 1
ATOM 2198 C CA . HIS A 1 289 ? -18.219 29.203 0.59 1 68.81 289 HIS A CA 1
ATOM 2199 C C . HIS A 1 289 ? -18.594 28.359 -0.619 1 68.81 289 HIS A C 1
ATOM 2201 O O . HIS A 1 289 ? -18.359 27.141 -0.619 1 68.81 289 HIS A O 1
ATOM 2207 N N . GLY A 1 290 ? -19.703 28.688 -1.42 1 52.28 290 GLY A N 1
ATOM 2208 C CA . GLY A 1 290 ? -20.188 28.094 -2.654 1 52.28 290 GLY A CA 1
ATOM 2209 C C . GLY A 1 290 ? -19.094 27.5 -3.514 1 52.28 290 GLY A C 1
ATOM 2210 O O . GLY A 1 290 ? -17.906 27.625 -3.182 1 52.28 290 GLY A O 1
ATOM 2211 N N . GLU A 1 291 ? -19.469 27.297 -4.914 1 48.16 291 GLU A N 1
ATOM 2212 C CA . GLU A 1 291 ? -18.906 26.578 -6.055 1 48.16 291 GLU A CA 1
ATOM 2213 C C . GLU A 1 291 ? -17.484 27.047 -6.355 1 48.16 291 GLU A C 1
ATOM 2215 O O . GLU A 1 291 ? -17.297 28.109 -6.941 1 48.16 291 GLU A O 1
ATOM 2220 N N . ALA A 1 292 ? -16.703 27.344 -5.625 1 41.53 292 ALA A N 1
ATOM 2221 C CA . ALA A 1 292 ? -15.539 27.656 -6.438 1 41.53 292 ALA A CA 1
ATOM 2222 C C . ALA A 1 292 ? -15.398 26.672 -7.602 1 41.53 292 ALA A C 1
ATOM 2224 O O . ALA A 1 292 ? -15.695 25.484 -7.457 1 41.53 292 ALA A O 1
ATOM 2225 N N . LYS A 1 293 ? -15.312 27.25 -8.805 1 40.03 293 LYS A N 1
ATOM 2226 C CA . LYS A 1 293 ? -15.266 26.531 -10.078 1 40.03 293 LYS A CA 1
ATOM 2227 C C . LYS A 1 293 ? -14.578 25.188 -9.93 1 40.03 293 LYS A C 1
ATOM 2229 O O . LYS A 1 293 ? -15.109 24.156 -10.375 1 40.03 293 LYS A O 1
ATOM 2234 N N . ALA A 1 294 ? -13.328 25.203 -10.32 1 36.44 294 ALA A N 1
ATOM 2235 C CA . ALA A 1 294 ? -12.594 24.125 -10.977 1 36.44 294 ALA A CA 1
ATOM 2236 C C . ALA A 1 294 ? -12.328 22.969 -10 1 36.44 294 ALA A C 1
ATOM 2238 O O . ALA A 1 294 ? -11.797 21.938 -10.391 1 36.44 294 ALA A O 1
ATOM 2239 N N . SER A 1 295 ? -11.922 23.219 -8.734 1 37.53 295 SER A N 1
ATOM 2240 C CA . SER A 1 295 ? -11.25 22.062 -8.156 1 37.53 295 SER A CA 1
ATOM 2241 C C . SER A 1 295 ? -12.25 21.062 -7.605 1 37.53 295 SER A C 1
ATOM 2243 O O . SER A 1 295 ? -13.32 21.438 -7.125 1 37.53 295 SER A O 1
ATOM 2245 N N . THR A 1 296 ? -12.344 19.938 -8.125 1 40 296 THR A N 1
ATOM 2246 C CA . THR A 1 296 ? -12.961 18.672 -7.797 1 40 296 THR A CA 1
ATOM 2247 C C . THR A 1 296 ? -13.141 18.516 -6.289 1 40 296 THR A C 1
ATOM 2249 O O . THR A 1 296 ? -13.594 17.484 -5.809 1 40 296 THR A O 1
ATOM 2252 N N . VAL A 1 297 ? -12.562 19.453 -5.613 1 44.69 297 VAL A N 1
ATOM 2253 C CA . VAL A 1 297 ? -12.656 19.141 -4.188 1 44.69 297 VAL A CA 1
ATOM 2254 C C . VAL A 1 297 ? -13.953 19.719 -3.623 1 44.69 297 VAL A C 1
ATOM 2256 O O . VAL A 1 297 ? -14.414 20.781 -4.055 1 44.69 297 VAL A O 1
ATOM 2259 N N . GLY A 1 298 ? -14.828 19.062 -3.055 1 48.06 298 GLY A N 1
ATOM 2260 C CA . GLY A 1 298 ? -16.062 19.375 -2.346 1 48.06 298 GLY A CA 1
ATOM 2261 C C . GLY A 1 298 ? -16.078 20.766 -1.753 1 48.06 298 GLY A C 1
ATOM 2262 O O . GLY A 1 298 ? -15.055 21.469 -1.761 1 48.06 298 GLY A O 1
ATOM 2263 N N . PRO A 1 299 ? -17.344 21.219 -1.471 1 54.28 299 PRO A N 1
ATOM 2264 C CA . PRO A 1 299 ? -17.547 22.547 -0.896 1 54.28 299 PRO A CA 1
ATOM 2265 C C . PRO A 1 299 ? -16.562 22.859 0.227 1 54.28 299 PRO A C 1
ATOM 2267 O O . PRO A 1 299 ? -16.375 22.047 1.138 1 54.28 299 PRO A O 1
ATOM 2270 N N . ARG A 1 300 ? -15.703 23.922 0.071 1 72.81 300 ARG A N 1
ATOM 2271 C CA . ARG A 1 300 ? -14.672 24.328 1.015 1 72.81 300 ARG A CA 1
ATOM 2272 C C . ARG A 1 300 ? -15.273 25.109 2.182 1 72.81 300 ARG A C 1
ATOM 2274 O O . ARG A 1 300 ? -16.109 25.984 1.983 1 72.81 300 ARG A O 1
ATOM 2281 N N . GLU A 1 301 ? -15.305 24.578 3.367 1 89.94 301 GLU A N 1
ATOM 2282 C CA . GLU A 1 301 ? -15.711 25.234 4.609 1 89.94 301 GLU A CA 1
ATOM 2283 C C . GLU A 1 301 ? -14.555 26.016 5.219 1 89.94 301 GLU A C 1
ATOM 2285 O O . GLU A 1 301 ? -13.398 25.625 5.098 1 89.94 301 GLU A O 1
ATOM 2290 N N . GLN A 1 302 ? -15 27.25 5.637 1 93.06 302 GLN A N 1
ATOM 2291 C CA . GLN A 1 302 ? -14 28.125 6.246 1 93.06 302 GLN A CA 1
ATOM 2292 C C . GLN A 1 302 ? -14.445 28.578 7.637 1 93.06 302 GLN A C 1
ATOM 2294 O O . GLN A 1 302 ? -15.625 28.859 7.859 1 93.06 302 GLN A O 1
ATOM 2299 N N . LEU A 1 303 ? -13.562 28.531 8.586 1 95.75 303 LEU A N 1
ATOM 2300 C CA . LEU A 1 303 ? -13.789 29.156 9.883 1 95.75 303 LEU A CA 1
ATOM 2301 C C . LEU A 1 303 ? -13.422 30.625 9.844 1 95.75 303 LEU A C 1
ATOM 2303 O O . LEU A 1 303 ? -12.289 30.984 9.5 1 95.75 303 LEU A O 1
ATOM 2307 N N . VAL A 1 304 ? -14.398 31.469 10.117 1 95.94 304 VAL A N 1
ATOM 2308 C CA . VAL A 1 304 ? -14.18 32.906 10.109 1 95.94 304 VAL A CA 1
ATOM 2309 C C . VAL A 1 304 ? -14.344 33.469 11.523 1 95.94 304 VAL A C 1
ATOM 2311 O O . VAL A 1 304 ? -15.391 33.281 12.156 1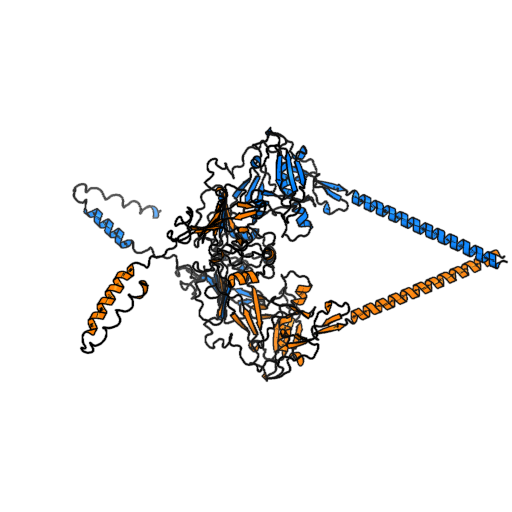 95.94 304 VAL A O 1
ATOM 2314 N N . CYS A 1 305 ? -13.258 34.062 12.031 1 96.94 305 CYS A N 1
ATOM 2315 C CA . CYS A 1 305 ? -13.281 34.656 13.375 1 96.94 305 CYS A CA 1
ATOM 2316 C C . CYS A 1 305 ? -12.977 36.156 13.328 1 96.94 305 CYS A C 1
ATOM 2318 O O . CYS A 1 305 ? -12.016 36.562 12.672 1 96.94 305 CYS A O 1
ATOM 2320 N N . LYS A 1 306 ? -13.758 36.938 13.984 1 96.25 306 LYS A N 1
ATOM 2321 C CA . LYS A 1 306 ? -13.445 38.344 14.156 1 96.25 306 LYS A CA 1
ATOM 2322 C C . LYS A 1 306 ? -12.492 38.562 15.328 1 96.25 306 LYS A C 1
ATOM 2324 O O . LYS A 1 306 ? -12.852 38.312 16.484 1 96.25 306 LYS A O 1
ATOM 2329 N N . ILE A 1 307 ? -11.32 39.031 15.07 1 95.81 307 ILE A N 1
ATOM 2330 C CA . ILE A 1 307 ? -10.289 39.219 16.094 1 95.81 307 ILE A CA 1
ATOM 2331 C C . ILE A 1 307 ? -10.367 40.625 16.672 1 95.81 307 ILE A C 1
ATOM 2333 O O . ILE A 1 307 ? -10.344 41.594 15.93 1 95.81 307 ILE A O 1
ATOM 2337 N N . PRO A 1 308 ? -10.43 40.688 17.969 1 94.12 308 PRO A N 1
ATOM 2338 C CA . PRO A 1 308 ? -10.414 42 18.609 1 94.12 308 PRO A CA 1
ATOM 2339 C C . PRO A 1 308 ? -9.141 42.812 18.297 1 94.12 308 PRO A C 1
ATOM 2341 O O . PRO A 1 308 ? -8.062 42.219 18.172 1 94.12 308 PRO A O 1
ATOM 2344 N N . THR A 1 309 ? -9.266 44.094 18.25 1 92.44 309 THR A N 1
ATOM 2345 C CA . THR A 1 309 ? -8.164 44.969 17.875 1 92.44 309 THR A CA 1
ATOM 2346 C C . THR A 1 309 ? -7.008 44.844 18.859 1 92.44 309 THR A C 1
ATOM 2348 O O . THR A 1 309 ? -5.84 44.938 18.484 1 92.44 309 THR A O 1
ATOM 2351 N N . GLU A 1 310 ? -7.328 44.531 20.094 1 90.38 310 GLU A N 1
ATOM 2352 C CA . GLU A 1 310 ? -6.305 44.438 21.141 1 90.38 310 GLU A CA 1
ATOM 2353 C C . GLU A 1 310 ? -5.453 43.188 20.969 1 90.38 310 GLU A C 1
ATOM 2355 O O . GLU A 1 310 ? -4.332 43.125 21.469 1 90.38 310 GLU A O 1
ATOM 2360 N N . LEU A 1 311 ? -6.031 42.281 20.281 1 92.75 311 LEU A N 1
ATOM 2361 C CA . LEU A 1 311 ? -5.34 41 20.172 1 92.75 311 LEU A CA 1
ATOM 2362 C C . LEU A 1 311 ? -4.605 40.875 18.844 1 92.75 311 LEU A C 1
ATOM 2364 O O . LEU A 1 311 ? -3.85 39.938 18.609 1 92.75 311 LEU A O 1
ATOM 2368 N N . ARG A 1 312 ? -4.816 41.844 18.047 1 89.69 312 ARG A N 1
ATOM 2369 C CA . ARG A 1 312 ? -4.156 41.812 16.734 1 89.69 312 ARG A CA 1
ATOM 2370 C C . ARG A 1 312 ? -2.643 41.906 16.891 1 89.69 312 ARG A C 1
ATOM 2372 O O . ARG A 1 312 ? -2.135 42.781 17.594 1 89.69 312 ARG A O 1
ATOM 2379 N N . GLY A 1 313 ? -1.885 40.938 16.312 1 86.06 313 GLY A N 1
ATOM 2380 C CA . GLY A 1 313 ? -0.432 40.906 16.375 1 86.06 313 GLY A CA 1
ATOM 2381 C C . GLY A 1 313 ? 0.086 40.094 17.562 1 86.06 313 GLY A C 1
ATOM 2382 O O . GLY A 1 313 ? 1.294 39.875 17.688 1 86.06 313 GLY A O 1
ATOM 2383 N N . SER A 1 314 ? -0.862 39.625 18.422 1 88.19 314 SER A N 1
ATOM 2384 C CA . SER A 1 314 ? -0.416 38.906 19.625 1 88.19 314 SER A CA 1
ATOM 2385 C C . SER A 1 314 ? -1.038 37.531 19.703 1 88.19 314 SER A C 1
ATOM 2387 O O . SER A 1 314 ? -1.055 36.906 20.766 1 88.19 314 SER A O 1
ATOM 2389 N N . LEU A 1 315 ? -1.599 37.125 18.578 1 89.69 315 LEU A N 1
ATOM 2390 C CA . LEU A 1 315 ? -2.191 35.781 18.578 1 89.69 315 LEU A CA 1
ATOM 2391 C C . LEU A 1 315 ? -1.122 34.719 18.781 1 89.69 315 LEU A C 1
ATOM 2393 O O . LEU A 1 315 ? 0.008 34.875 18.312 1 89.69 315 LEU A O 1
ATOM 2397 N N . PRO A 1 316 ? -1.499 33.688 19.547 1 88.81 316 PRO A N 1
ATOM 2398 C CA . PRO A 1 316 ? -0.545 32.562 19.672 1 88.81 316 PRO A CA 1
ATOM 2399 C C . PRO A 1 316 ? -0.285 31.859 18.359 1 88.81 316 PRO A C 1
ATOM 2401 O O . PRO A 1 316 ? -1.123 31.906 17.453 1 88.81 316 PRO A O 1
ATOM 2404 N N . ALA A 1 317 ? 0.871 31.281 18.297 1 87.94 317 ALA A N 1
ATOM 2405 C CA . ALA A 1 317 ? 1.215 30.516 17.109 1 87.94 317 ALA A CA 1
ATOM 2406 C C . ALA A 1 317 ? 0.702 29.078 17.219 1 87.94 317 ALA A C 1
ATOM 2408 O O . ALA A 1 317 ? 0.634 28.516 18.312 1 87.94 317 ALA A O 1
ATOM 2409 N N . LEU A 1 318 ? 0.247 28.609 16.062 1 90.56 318 LEU A N 1
ATOM 2410 C CA . LEU A 1 318 ? -0.044 27.172 15.984 1 90.56 318 LEU A CA 1
ATOM 2411 C C . LEU A 1 318 ? 1.244 26.359 15.898 1 90.56 318 LEU A C 1
ATOM 2413 O O . LEU A 1 318 ? 2.059 26.578 14.992 1 90.56 318 LEU A O 1
ATOM 2417 N N . LYS A 1 319 ? 1.402 25.531 16.891 1 86.56 319 LYS A N 1
ATOM 2418 C CA . LYS A 1 319 ? 2.586 24.688 16.938 1 86.56 319 LYS A CA 1
ATOM 2419 C C . LYS A 1 319 ? 2.293 23.297 16.344 1 86.56 319 LYS A C 1
ATOM 2421 O O . LYS A 1 319 ? 1.387 22.609 16.797 1 86.56 319 LYS A O 1
ATOM 2426 N N . ILE A 1 320 ? 3.039 23 15.281 1 88 320 ILE A N 1
ATOM 2427 C CA . ILE A 1 320 ? 2.959 21.688 14.648 1 88 320 ILE A CA 1
ATOM 2428 C C . ILE A 1 320 ? 4.176 20.859 15.039 1 88 320 ILE A C 1
ATOM 2430 O O . ILE A 1 320 ? 5.309 21.188 14.672 1 88 320 ILE A O 1
ATOM 2434 N N . VAL A 1 321 ? 3.896 19.781 15.734 1 83.38 321 VAL A N 1
ATOM 2435 C CA . VAL A 1 321 ? 4.98 18.938 16.234 1 83.38 321 VAL A CA 1
ATOM 2436 C C . VAL A 1 321 ? 5.059 17.656 15.406 1 83.38 321 VAL A C 1
ATOM 2438 O O . VAL A 1 321 ? 4.047 16.984 15.195 1 83.38 321 VAL A O 1
ATOM 2441 N N . VAL A 1 322 ? 6.289 17.469 14.93 1 77.75 322 VAL A N 1
ATOM 2442 C CA . VAL A 1 322 ? 6.586 16.219 14.242 1 77.75 322 VAL A CA 1
ATOM 2443 C C . VAL A 1 322 ? 7.465 15.336 15.133 1 77.75 322 VAL A C 1
ATOM 2445 O O . VAL A 1 322 ? 8.594 15.703 15.453 1 77.75 322 VAL A O 1
ATOM 2448 N N . ASP A 1 323 ? 6.996 14.195 15.523 1 65.5 323 ASP A N 1
ATOM 2449 C CA . ASP A 1 323 ? 7.715 13.375 16.484 1 65.5 323 ASP A CA 1
ATOM 2450 C C . ASP A 1 323 ? 8.523 12.289 15.797 1 65.5 323 ASP A C 1
ATOM 2452 O O . ASP A 1 323 ? 9.25 11.539 16.453 1 65.5 323 ASP A O 1
ATOM 2456 N N . VAL A 1 324 ? 8.516 12.234 14.5 1 63.56 324 VAL A N 1
ATOM 2457 C CA . VAL A 1 324 ? 9.188 11.133 13.812 1 63.56 324 VAL A CA 1
ATOM 2458 C C . VAL A 1 324 ? 10.383 11.664 13.031 1 63.56 324 VAL A C 1
ATOM 2460 O O . VAL A 1 324 ? 10.789 11.07 12.023 1 63.56 324 VAL A O 1
ATOM 2463 N N . CYS A 1 325 ? 10.938 12.781 13.547 1 69.5 325 CYS A N 1
ATOM 2464 C CA . CYS A 1 325 ? 12.094 13.344 12.852 1 69.5 325 CYS A CA 1
ATOM 2465 C C . CYS A 1 325 ? 13.367 12.57 13.188 1 69.5 325 CYS A C 1
ATOM 2467 O O . CYS A 1 325 ? 13.633 12.289 14.359 1 69.5 325 CYS A O 1
ATOM 2469 N N . GLY A 1 326 ? 14 12.094 12.125 1 63.62 326 GLY A N 1
ATOM 2470 C CA . GLY A 1 326 ? 15.273 11.422 12.344 1 63.62 326 GLY A CA 1
ATOM 2471 C C . GLY A 1 326 ? 16.375 12.359 12.797 1 63.62 326 GLY A C 1
ATOM 2472 O O . GLY A 1 326 ? 16.484 13.484 12.297 1 63.62 326 GLY A O 1
ATOM 2473 N N . GLY A 1 327 ? 16.953 12.031 13.977 1 55.78 327 GLY A N 1
ATOM 2474 C CA . GLY A 1 327 ? 18.094 12.812 14.406 1 55.78 327 GLY A CA 1
ATOM 2475 C C . GLY A 1 327 ? 19.266 12.734 13.445 1 55.78 327 GLY A C 1
ATOM 2476 O O . GLY A 1 327 ? 19.125 12.211 12.336 1 55.78 327 GLY A O 1
ATOM 2477 N N . THR A 1 328 ? 20.391 13.438 13.727 1 53 328 THR A N 1
ATOM 2478 C CA . THR A 1 328 ? 21.625 13.477 12.938 1 53 328 THR A CA 1
ATOM 2479 C C . THR A 1 328 ? 22.078 12.07 12.57 1 53 328 THR A C 1
ATOM 2481 O O . THR A 1 328 ? 22.609 11.852 11.477 1 53 328 THR A O 1
ATOM 2484 N N . SER A 1 329 ? 21.781 11.227 13.516 1 49.88 329 SER A N 1
ATOM 2485 C CA . SER A 1 329 ? 22.266 9.867 13.312 1 49.88 329 SER A CA 1
ATOM 2486 C C . SER A 1 329 ? 21.141 8.961 12.797 1 49.88 329 SER A C 1
ATOM 2488 O O . SER A 1 329 ? 21.391 7.82 12.414 1 49.88 329 SER A O 1
ATOM 2490 N N . LEU A 1 330 ? 20.062 9.578 12.391 1 55.44 330 LEU A N 1
ATOM 2491 C CA . LEU A 1 330 ? 18.875 8.82 11.992 1 55.44 330 LEU A CA 1
ATOM 2492 C C . LEU A 1 330 ? 18.641 7.645 12.93 1 55.44 330 LEU A C 1
ATOM 2494 O O . LEU A 1 330 ? 17.969 6.684 12.57 1 55.44 330 LEU A O 1
ATOM 2498 N N . GLN A 1 331 ? 19.406 7.656 14.086 1 53.88 331 GLN A N 1
ATOM 2499 C CA . GLN A 1 331 ? 19.266 6.59 15.07 1 53.88 331 GLN A CA 1
ATOM 2500 C C . GLN A 1 331 ? 18.219 6.961 16.125 1 53.88 331 GLN A C 1
ATOM 2502 O O . GLN A 1 331 ? 17.625 6.082 16.75 1 53.88 331 GLN A O 1
ATOM 2507 N N . ASN A 1 332 ? 18.125 8.234 16.312 1 55.5 332 ASN A N 1
ATOM 2508 C CA . ASN A 1 332 ? 17.172 8.695 17.312 1 55.5 332 ASN A CA 1
ATOM 2509 C C . ASN A 1 332 ? 16.125 9.625 16.703 1 55.5 332 ASN A C 1
ATOM 2511 O O . ASN A 1 332 ? 16.406 10.344 15.742 1 55.5 332 ASN A O 1
ATOM 2515 N N . PHE A 1 333 ? 14.852 9.367 17.172 1 59.41 333 PHE A N 1
ATOM 2516 C CA . PHE A 1 333 ? 13.805 10.281 16.75 1 59.41 333 PHE A CA 1
ATOM 2517 C C . PHE A 1 333 ? 13.664 11.453 17.719 1 59.41 333 PHE A C 1
ATOM 2519 O O . PHE A 1 333 ? 13.766 11.266 18.938 1 59.41 333 PHE A O 1
ATOM 2526 N N . GLU A 1 334 ? 13.727 12.539 17.094 1 66 334 GLU A N 1
ATOM 2527 C CA . GLU A 1 334 ? 13.508 13.766 17.844 1 66 334 GLU A CA 1
ATOM 2528 C C . GLU A 1 334 ? 12.273 14.508 17.359 1 66 334 GLU A C 1
ATOM 2530 O O . GLU A 1 334 ? 11.789 14.258 16.25 1 66 334 GLU A O 1
ATOM 2535 N N . SER A 1 335 ? 11.711 15.117 18.391 1 70.88 335 SER A N 1
ATOM 2536 C CA . SER A 1 335 ? 10.586 15.961 18 1 70.88 335 SER A CA 1
ATOM 2537 C C . SER A 1 335 ? 11.062 17.312 17.469 1 70.88 335 SER A C 1
ATOM 2539 O O . SER A 1 335 ? 12.07 17.844 17.938 1 70.88 335 SER A O 1
ATOM 2541 N N . SER A 1 336 ? 10.492 17.625 16.391 1 76.94 336 SER A N 1
ATOM 2542 C CA . SER A 1 336 ? 10.711 18.953 15.844 1 76.94 336 SER A CA 1
ATOM 2543 C C . SER A 1 336 ? 9.391 19.688 15.633 1 76.94 336 SER A C 1
ATOM 2545 O O . SER A 1 336 ? 8.344 19.062 15.453 1 76.94 336 SER A O 1
ATOM 2547 N N . SER A 1 337 ? 9.516 21.047 15.773 1 80.88 337 SER A N 1
ATOM 2548 C CA . SER A 1 337 ? 8.266 21.797 15.734 1 80.88 337 SER A CA 1
ATOM 2549 C C . SER A 1 337 ? 8.289 22.859 14.641 1 80.88 337 SER A C 1
ATOM 2551 O O . SER A 1 337 ? 9.32 23.5 14.414 1 80.88 337 SER A O 1
ATOM 2553 N N . LEU A 1 338 ? 7.129 22.953 13.938 1 80.5 338 LEU A N 1
ATOM 2554 C CA . LEU A 1 338 ? 6.828 24.031 13.008 1 80.5 338 LEU A CA 1
ATOM 2555 C C . LEU A 1 338 ? 5.785 24.984 13.602 1 80.5 338 LEU A C 1
ATOM 2557 O O . LEU A 1 338 ? 4.879 24.547 14.312 1 80.5 338 LEU A O 1
ATOM 2561 N N . PHE A 1 339 ? 5.98 26.297 13.305 1 82.75 339 PHE A N 1
ATOM 2562 C CA . PHE A 1 339 ? 5.051 27.281 13.852 1 82.75 339 PHE A CA 1
ATOM 2563 C C . PHE A 1 339 ? 4.328 28.016 12.734 1 82.75 339 PHE A C 1
ATOM 2565 O O . PHE A 1 339 ? 4.945 28.391 11.734 1 82.75 339 PHE A O 1
ATOM 2572 N N . VAL A 1 340 ? 3.105 28.109 12.891 1 86.44 340 VAL A N 1
ATOM 2573 C CA . VAL A 1 340 ? 2.277 28.906 11.992 1 86.44 340 VAL A CA 1
ATOM 2574 C C . VAL A 1 340 ? 1.787 30.156 12.711 1 86.44 340 VAL A C 1
ATOM 2576 O O . VAL A 1 340 ? 1.126 30.078 13.742 1 86.44 340 VAL A O 1
ATOM 2579 N N . ASP A 1 341 ? 2.125 31.281 12.141 1 85.94 341 ASP A N 1
ATOM 2580 C CA . ASP A 1 341 ? 1.719 32.562 12.719 1 85.94 341 ASP A CA 1
ATOM 2581 C C . ASP A 1 341 ? 0.363 33 12.172 1 85.94 341 ASP A C 1
ATOM 2583 O O . ASP A 1 341 ? 0.271 33.5 11.039 1 85.94 341 ASP A O 1
ATOM 2587 N N . PHE A 1 342 ? -0.64 32.969 13.008 1 89.94 342 PHE A N 1
ATOM 2588 C CA . PHE A 1 342 ? -1.99 33.344 12.602 1 89.94 342 PHE A CA 1
ATOM 2589 C C . PHE A 1 342 ? -2.1 34.844 12.375 1 89.94 342 PHE A C 1
ATOM 2591 O O . PHE A 1 342 ? -3.016 35.312 11.695 1 89.94 342 PHE A O 1
ATOM 2598 N N . ASN A 1 343 ? -1.198 35.531 12.969 1 88 343 ASN A N 1
ATOM 2599 C CA . ASN A 1 343 ? -1.262 37 12.805 1 88 343 ASN A CA 1
ATOM 2600 C C . ASN A 1 343 ? -1.073 37.406 11.344 1 88 343 ASN A C 1
ATOM 2602 O O . ASN A 1 343 ? -1.615 38.406 10.906 1 88 343 ASN A O 1
ATOM 2606 N N . GLN A 1 344 ? -0.391 36.594 10.617 1 85.19 344 GLN A N 1
ATOM 2607 C CA . GLN A 1 344 ? -0.139 36.875 9.203 1 85.19 344 GLN A CA 1
ATOM 2608 C C . GLN A 1 344 ? -1.35 36.531 8.344 1 85.19 344 GLN A C 1
ATOM 2610 O O . GLN A 1 344 ? -1.401 36.875 7.164 1 85.19 344 GLN A O 1
ATOM 2615 N N . MET A 1 345 ? -2.312 35.938 8.992 1 89.19 345 MET A N 1
ATOM 2616 C CA . MET A 1 345 ? -3.459 35.438 8.227 1 89.19 345 MET A CA 1
ATOM 2617 C C . MET A 1 345 ? -4.695 36.281 8.516 1 89.19 345 MET A C 1
ATOM 2619 O O . MET A 1 345 ? -5.785 36 8.023 1 89.19 345 MET A O 1
ATOM 2623 N N . ILE A 1 346 ? -4.535 37.312 9.281 1 92 346 ILE A N 1
ATOM 2624 C CA . ILE A 1 346 ? -5.629 38.219 9.562 1 92 346 ILE A CA 1
ATOM 2625 C C . ILE A 1 346 ? -5.758 39.25 8.43 1 92 346 ILE A C 1
ATOM 2627 O O . ILE A 1 346 ? -4.77 39.844 8.023 1 92 346 ILE A O 1
ATOM 2631 N N . ASP A 1 347 ? -6.969 39.344 7.938 1 90.56 347 ASP A N 1
ATOM 2632 C CA . ASP A 1 347 ? -7.188 40.281 6.836 1 90.56 347 ASP A CA 1
ATOM 2633 C C . ASP A 1 347 ? -7.262 41.719 7.344 1 90.56 347 ASP A C 1
ATOM 2635 O O . ASP A 1 347 ? -7.16 41.969 8.547 1 90.56 347 ASP A O 1
ATOM 2639 N N . GLU A 1 348 ? -7.387 42.688 6.402 1 91.12 348 GLU A N 1
ATOM 2640 C CA . GLU A 1 348 ? -7.41 44.125 6.73 1 91.12 348 GLU A CA 1
ATOM 2641 C C . GLU A 1 348 ? -8.633 44.469 7.578 1 91.12 348 GLU A C 1
ATOM 2643 O O . GLU A 1 348 ? -8.578 45.375 8.398 1 91.12 348 GLU A O 1
ATOM 2648 N N . GLU A 1 349 ? -9.711 43.656 7.418 1 92.75 349 GLU A N 1
ATOM 2649 C CA . GLU A 1 349 ? -10.938 43.938 8.164 1 92.75 349 GLU A CA 1
ATOM 2650 C C . GLU A 1 349 ? -10.883 43.312 9.555 1 92.75 349 GLU A C 1
ATOM 2652 O O . GLU A 1 349 ? -11.773 43.5 10.375 1 92.75 349 GLU A O 1
ATOM 2657 N N . GLY A 1 350 ? -9.805 42.594 9.844 1 92.75 350 GLY A N 1
ATOM 2658 C CA . GLY A 1 350 ? -9.609 42 11.172 1 92.75 350 GLY A CA 1
ATOM 2659 C C . GLY A 1 350 ? -10.188 40.625 11.305 1 92.75 350 GLY A C 1
ATOM 2660 O O . GLY A 1 350 ? -10.477 40.156 12.414 1 92.75 350 GLY A O 1
ATOM 2661 N N . TYR A 1 351 ? -10.414 39.969 10.219 1 94.69 351 TYR A N 1
ATOM 2662 C CA . TYR A 1 351 ? -10.969 38.625 10.258 1 94.69 351 TYR A CA 1
ATOM 2663 C C . TYR A 1 351 ? -9.875 37.562 10.031 1 94.69 351 TYR A C 1
ATOM 2665 O O . TYR A 1 351 ? -9 37.75 9.18 1 94.69 351 TYR A O 1
ATOM 2673 N N . LEU A 1 352 ? -9.82 36.562 10.938 1 94.5 352 LEU A N 1
ATOM 2674 C CA . LEU A 1 352 ? -9.023 35.375 10.727 1 94.5 352 LEU A CA 1
ATOM 2675 C C . LEU A 1 352 ? -9.82 34.312 9.977 1 94.5 352 LEU A C 1
ATOM 2677 O O . LEU A 1 352 ? -10.867 33.875 10.445 1 94.5 352 LEU A O 1
ATOM 2681 N N . ARG A 1 353 ? -9.367 33.969 8.789 1 92.88 353 ARG A N 1
ATOM 2682 C CA . ARG A 1 353 ? -10.039 33 7.953 1 92.88 353 ARG A CA 1
ATOM 2683 C C . ARG A 1 353 ? -9.188 31.734 7.793 1 92.88 353 ARG A C 1
ATOM 2685 O O . ARG A 1 353 ? -8.062 31.812 7.293 1 92.88 353 ARG A O 1
ATOM 2692 N N . LEU A 1 354 ? -9.711 30.641 8.297 1 94 354 LEU A N 1
ATOM 2693 C CA . LEU A 1 354 ? -9.016 29.359 8.195 1 94 354 LEU A CA 1
ATOM 2694 C C . LEU A 1 354 ? -9.828 28.344 7.395 1 94 354 LEU A C 1
ATOM 2696 O O . LEU A 1 354 ? -10.984 28.062 7.73 1 94 354 LEU A O 1
ATOM 2700 N N . ASP A 1 355 ? -9.203 27.781 6.371 1 92.56 355 ASP A N 1
ATOM 2701 C CA . ASP A 1 355 ? -9.898 26.859 5.473 1 92.56 355 ASP A CA 1
ATOM 2702 C C . ASP A 1 355 ? -9.906 25.453 6.047 1 92.56 355 ASP A C 1
ATOM 2704 O O . ASP A 1 355 ? -8.938 25.016 6.668 1 92.56 355 ASP A O 1
ATOM 2708 N N . SER A 1 356 ? -10.992 24.75 5.762 1 94.5 356 SER A N 1
ATOM 2709 C CA . SER A 1 356 ? -11.156 23.391 6.23 1 94.5 356 SER A CA 1
ATOM 2710 C C . SER A 1 356 ? -10.734 22.391 5.16 1 94.5 356 SER A C 1
ATOM 2712 O O . SER A 1 356 ? -11 22.594 3.973 1 94.5 356 SER A O 1
ATOM 2714 N N . SER A 1 357 ? -10.07 21.312 5.59 1 91 357 SER A N 1
ATOM 2715 C CA . SER A 1 357 ? -9.742 20.203 4.684 1 91 357 SER A CA 1
ATOM 2716 C C . SER A 1 357 ? -10.852 19.156 4.664 1 91 357 SER A C 1
ATOM 2718 O O . SER A 1 357 ? -10.797 18.203 3.891 1 91 357 SER A O 1
ATOM 2720 N N . GLY A 1 358 ? -11.852 19.328 5.438 1 89.06 358 GLY A N 1
ATOM 2721 C CA . GLY A 1 358 ? -12.93 18.359 5.578 1 89.06 358 GLY A CA 1
ATOM 2722 C C . GLY A 1 358 ? -13.125 17.891 7.004 1 89.06 358 GLY A C 1
ATOM 2723 O O . GLY A 1 358 ? -12.391 18.281 7.906 1 89.06 358 GLY A O 1
ATOM 2724 N N . SER A 1 359 ? -14.141 17.016 7.195 1 89.06 359 SER A N 1
ATOM 2725 C CA . SER A 1 359 ? -14.453 16.516 8.523 1 89.06 359 SER A CA 1
ATOM 2726 C C . SER A 1 359 ? -13.953 15.086 8.711 1 89.06 359 SER A C 1
ATOM 2728 O O . SER A 1 359 ? -14.312 14.195 7.941 1 89.06 359 SER A O 1
ATOM 2730 N N . ILE A 1 360 ? -13.125 14.938 9.742 1 86.75 360 ILE A N 1
ATOM 2731 C CA . ILE A 1 360 ? -12.609 13.609 10.055 1 86.75 360 ILE A CA 1
ATOM 2732 C C . ILE A 1 360 ? -13.742 12.719 10.555 1 86.75 360 ILE A C 1
ATOM 2734 O O . ILE A 1 360 ? -13.844 11.555 10.172 1 86.75 360 ILE A O 1
ATOM 2738 N N . SER A 1 361 ? -14.648 13.297 11.336 1 84.75 361 SER A N 1
ATOM 2739 C CA . SER A 1 361 ? -15.781 12.547 11.875 1 84.75 361 SER A CA 1
ATOM 2740 C C . SER A 1 361 ? -16.688 12.031 10.758 1 84.75 361 SER A C 1
ATOM 2742 O O . SER A 1 361 ? -17.109 10.875 10.789 1 84.75 361 SER A O 1
ATOM 2744 N N . ALA A 1 362 ? -16.953 12.883 9.828 1 83.81 362 ALA A N 1
ATOM 2745 C CA . ALA A 1 362 ? -17.797 12.484 8.703 1 83.81 362 ALA A CA 1
ATOM 2746 C C . ALA A 1 362 ? -17.125 11.398 7.867 1 83.81 362 ALA A C 1
ATOM 2748 O O . ALA A 1 362 ? -17.797 10.477 7.395 1 83.81 362 ALA A O 1
ATOM 2749 N N . ALA A 1 363 ? -15.836 11.508 7.695 1 79.94 363 ALA A N 1
ATOM 2750 C CA . ALA A 1 363 ? -15.102 10.531 6.898 1 79.94 363 ALA A CA 1
ATOM 2751 C C . ALA A 1 363 ? -15.094 9.164 7.574 1 79.94 363 ALA A C 1
ATOM 2753 O O . ALA A 1 363 ? -15.211 8.133 6.91 1 79.94 363 ALA A O 1
ATOM 2754 N N . LEU A 1 364 ? -14.961 9.125 8.852 1 73.94 364 LEU A N 1
ATOM 2755 C CA . LEU A 1 364 ? -14.906 7.879 9.602 1 73.94 364 LEU A CA 1
ATOM 2756 C C . LEU A 1 364 ? -16.266 7.195 9.625 1 73.94 364 LEU A C 1
ATOM 2758 O O . LEU A 1 364 ? -16.344 5.965 9.672 1 73.94 364 LEU A O 1
ATOM 2762 N N . GLU A 1 365 ? -17.328 7.914 9.625 1 74 365 GLU A N 1
ATOM 2763 C CA . GLU A 1 365 ? -18.672 7.355 9.633 1 74 365 GLU A CA 1
ATOM 2764 C C . GLU A 1 365 ? -19 6.699 8.289 1 74 365 GLU A C 1
ATOM 2766 O O . GLU A 1 365 ? -19.672 5.664 8.25 1 74 365 GLU A O 1
ATOM 2771 N N . LYS A 1 366 ? -18.625 7.359 7.301 1 69 366 LYS A N 1
ATOM 2772 C CA . LYS A 1 366 ? -18.906 6.82 5.977 1 69 366 LYS A CA 1
ATOM 2773 C C . LYS A 1 366 ? -18.047 5.594 5.684 1 69 366 LYS A C 1
ATOM 2775 O O . LYS A 1 366 ? -18.203 4.961 4.633 1 69 366 LYS A O 1
ATOM 2780 N N . GLU A 1 367 ? -17.547 5.031 6.746 1 57.75 367 GLU A N 1
ATOM 2781 C CA . GLU A 1 367 ? -16.672 3.875 6.586 1 57.75 367 GLU A CA 1
ATOM 2782 C C . GLU A 1 367 ? -15.711 4.062 5.41 1 57.75 367 GLU A C 1
ATOM 2784 O O . GLU A 1 367 ? -15.445 3.115 4.668 1 57.75 367 GLU A O 1
ATOM 2789 N N . ALA A 1 368 ? -15.695 5.301 5.176 1 50.78 368 ALA A N 1
ATOM 2790 C CA . ALA A 1 368 ? -14.797 5.582 4.062 1 50.78 368 ALA A CA 1
ATOM 2791 C C . ALA A 1 368 ? -13.406 4.992 4.316 1 50.78 368 ALA A C 1
ATOM 2793 O O . ALA A 1 368 ? -13.008 4.801 5.465 1 50.78 368 ALA A O 1
ATOM 2794 N N . ASP A 1 369 ? -12.961 4.441 3.373 1 50.22 369 ASP A N 1
ATOM 2795 C CA . ASP A 1 369 ? -11.594 3.936 3.385 1 50.22 369 ASP A CA 1
ATOM 2796 C C . ASP A 1 369 ? -10.641 4.945 4.016 1 50.22 369 ASP A C 1
ATOM 2798 O O . ASP A 1 369 ? -10.828 6.156 3.879 1 50.22 369 ASP A O 1
ATOM 2802 N N . LEU A 1 370 ? -10.117 4.664 5.156 1 50.03 370 LEU A N 1
ATOM 2803 C CA . LEU A 1 370 ? -9.078 5.453 5.809 1 50.03 370 LEU A CA 1
ATOM 2804 C C . LEU A 1 370 ? -8.391 6.375 4.812 1 50.03 370 LEU A C 1
ATOM 2806 O O . LEU A 1 370 ? -7.688 7.309 5.207 1 50.03 370 LEU A O 1
ATOM 2810 N N . LEU A 1 371 ? -8.828 6.141 3.457 1 52.75 371 LEU A N 1
ATOM 2811 C CA . LEU A 1 371 ? -8.156 6.812 2.352 1 52.75 371 LEU A CA 1
ATOM 2812 C C . LEU A 1 371 ? -8.609 8.266 2.244 1 52.75 371 LEU A C 1
ATOM 2814 O O . LEU A 1 371 ? -7.918 9.094 1.65 1 52.75 371 LEU A O 1
ATOM 2818 N N . GLN A 1 372 ? -9.594 8.523 2.986 1 63.22 372 GLN A N 1
ATOM 2819 C CA . GLN A 1 372 ? -10.164 9.836 2.68 1 63.22 372 GLN A CA 1
ATOM 2820 C C . GLN A 1 372 ? -10.305 10.68 3.939 1 63.22 372 GLN A C 1
ATOM 2822 O O . GLN A 1 372 ? -11.102 11.617 3.979 1 63.22 372 GLN A O 1
ATOM 2827 N N . VAL A 1 373 ? -9.414 10.312 4.918 1 74.81 373 VAL A N 1
ATOM 2828 C CA . VAL A 1 373 ? -9.508 11.109 6.137 1 74.81 373 VAL A CA 1
ATOM 2829 C C . VAL A 1 373 ? -8.82 12.461 5.93 1 74.81 373 VAL A C 1
ATOM 2831 O O . VAL A 1 373 ? -7.668 12.508 5.484 1 74.81 373 VAL A O 1
ATOM 2834 N N . PRO A 1 374 ? -9.477 13.492 6.191 1 85.75 374 PRO A N 1
ATOM 2835 C CA . PRO A 1 374 ? -8.875 14.82 6.039 1 85.75 374 PRO A CA 1
ATOM 2836 C C . PRO A 1 374 ? -7.605 14.984 6.871 1 85.75 374 PRO A C 1
ATOM 2838 O O . PRO A 1 374 ? -7.527 14.484 7.996 1 85.75 374 PRO A O 1
ATOM 2841 N N . LYS A 1 375 ? -6.621 15.688 6.285 1 86.75 375 LYS A N 1
ATOM 2842 C CA . LYS A 1 375 ? -5.309 15.914 6.879 1 86.75 375 LYS A CA 1
ATOM 2843 C C . LYS A 1 375 ? -5.035 17.406 7.055 1 86.75 375 LYS A C 1
ATOM 2845 O O . LYS A 1 375 ? -5.832 18.25 6.629 1 86.75 375 LYS A O 1
ATOM 2850 N N . VAL A 1 376 ? -3.992 17.641 7.852 1 90.75 376 VAL A N 1
ATOM 2851 C CA . VAL A 1 376 ? -3.42 18.969 7.82 1 90.75 376 VAL A CA 1
ATOM 2852 C C . VAL A 1 376 ? -2.664 19.188 6.512 1 90.75 376 VAL A C 1
ATOM 2854 O O . VAL A 1 376 ? -1.639 18.547 6.27 1 90.75 376 VAL A O 1
ATOM 2857 N N . VAL A 1 377 ? -3.238 20.031 5.703 1 90.38 377 VAL A N 1
ATOM 2858 C CA . VAL A 1 377 ? -2.621 20.266 4.402 1 90.38 377 VAL A CA 1
ATOM 2859 C C . VAL A 1 377 ? -1.766 21.531 4.461 1 90.38 377 VAL A C 1
ATOM 2861 O O . VAL A 1 377 ? -2.281 22.625 4.691 1 90.38 377 VAL A O 1
ATOM 2864 N N . ILE A 1 378 ? -0.479 21.344 4.336 1 90 378 ILE A N 1
ATOM 2865 C CA . ILE A 1 378 ? 0.456 22.469 4.305 1 90 378 ILE A CA 1
ATOM 2866 C C . ILE A 1 378 ? 0.915 22.719 2.871 1 90 378 ILE A C 1
ATOM 2868 O O . ILE A 1 378 ? 1.555 21.859 2.258 1 90 378 ILE A O 1
ATOM 2872 N N . GLY A 1 379 ? 0.561 23.891 2.449 1 89.88 379 GLY A N 1
ATOM 2873 C CA . GLY A 1 379 ? 1.022 24.234 1.113 1 89.88 379 GLY A CA 1
ATOM 2874 C C . GLY A 1 379 ? 2.535 24.281 0.998 1 89.88 379 GLY A C 1
ATOM 2875 O O . GLY A 1 379 ? 3.219 24.75 1.908 1 89.88 379 GLY A O 1
ATOM 2876 N N . ALA A 1 380 ? 3.07 23.828 -0.136 1 88.69 380 ALA A N 1
ATOM 2877 C CA . ALA A 1 380 ? 4.508 23.75 -0.364 1 88.69 380 ALA A CA 1
ATOM 2878 C C . ALA A 1 380 ? 5.168 25.125 -0.254 1 88.69 380 ALA A C 1
ATOM 2880 O O . ALA A 1 380 ? 6.332 25.234 0.129 1 88.69 380 ALA A O 1
ATOM 2881 N N . LEU A 1 381 ? 4.422 26.172 -0.557 1 89.5 381 LEU A N 1
ATOM 2882 C CA . LEU A 1 381 ? 4.996 27.516 -0.541 1 89.5 381 LEU A CA 1
ATOM 2883 C C . LEU A 1 381 ? 4.5 28.297 0.668 1 89.5 381 LEU A C 1
ATOM 2885 O O . LEU A 1 381 ? 4.77 29.5 0.784 1 89.5 381 LEU A O 1
ATOM 2889 N N . PHE A 1 382 ? 3.775 27.672 1.576 1 87.62 382 PHE A N 1
ATOM 2890 C CA . PHE A 1 382 ? 3.191 28.344 2.725 1 87.62 382 PHE A CA 1
ATOM 2891 C C . PHE A 1 382 ? 4.258 28.672 3.76 1 87.62 382 PHE A C 1
ATOM 2893 O O . PHE A 1 382 ? 4.277 29.781 4.309 1 87.62 382 PHE A O 1
ATOM 2900 N N . LEU A 1 383 ? 5.078 27.625 3.988 1 78.81 383 LEU A N 1
ATOM 2901 C CA . LEU A 1 383 ? 6.145 27.859 4.957 1 78.81 383 LEU A CA 1
ATOM 2902 C C . LEU A 1 383 ? 7.348 28.516 4.285 1 78.81 383 LEU A C 1
ATOM 2904 O O . LEU A 1 383 ? 8.25 27.828 3.809 1 78.81 383 LEU A O 1
ATOM 2908 N N . ARG A 1 384 ? 7.445 29.75 4.273 1 77.25 384 ARG A N 1
ATOM 2909 C CA . ARG A 1 384 ? 8.383 30.562 3.496 1 77.25 384 ARG A CA 1
ATOM 2910 C C . ARG A 1 384 ? 9.812 30.344 3.971 1 77.25 384 ARG A C 1
ATOM 2912 O O . ARG A 1 384 ? 10.766 30.516 3.205 1 77.25 384 ARG A O 1
ATOM 2919 N N . ASP A 1 385 ? 10.016 29.922 5.176 1 73.5 385 ASP A N 1
ATOM 2920 C CA . ASP A 1 385 ? 11.375 29.766 5.688 1 73.5 385 ASP A CA 1
ATOM 2921 C C . ASP A 1 385 ? 11.773 28.297 5.734 1 73.5 385 ASP A C 1
ATOM 2923 O O . ASP A 1 385 ? 12.672 27.906 6.488 1 73.5 385 ASP A O 1
ATOM 2927 N N . LEU A 1 386 ? 11.117 27.594 4.934 1 77.06 386 LEU A N 1
ATOM 2928 C CA . LEU A 1 386 ? 11.383 26.156 4.977 1 77.06 386 LEU A CA 1
ATOM 2929 C C . LEU A 1 386 ? 12.07 25.688 3.699 1 77.06 386 LEU A C 1
ATOM 2931 O O . LEU A 1 386 ? 11.727 26.141 2.604 1 77.06 386 LEU A O 1
ATOM 2935 N N . ILE A 1 387 ? 13.117 24.906 3.885 1 80.69 387 ILE A N 1
ATOM 2936 C CA . ILE A 1 387 ? 13.719 24.172 2.783 1 80.69 387 ILE A CA 1
ATOM 2937 C C . ILE A 1 387 ? 13.281 22.703 2.846 1 80.69 387 ILE A C 1
ATOM 2939 O O . ILE A 1 387 ? 13.484 22.031 3.861 1 80.69 387 ILE A O 1
ATOM 2943 N N . LEU A 1 388 ? 12.625 22.328 1.82 1 85.12 388 LEU A N 1
ATOM 2944 C CA . LEU A 1 388 ? 12.172 20.938 1.713 1 85.12 388 LEU A CA 1
ATOM 2945 C C . LEU A 1 388 ? 13.055 20.156 0.752 1 85.12 388 LEU A C 1
ATOM 2947 O O . LEU A 1 388 ? 13.25 20.562 -0.395 1 85.12 388 LEU A O 1
ATOM 2951 N N . SER A 1 389 ? 13.664 19.109 1.304 1 85.19 389 SER A N 1
ATOM 2952 C CA . SER A 1 389 ? 14.508 18.234 0.49 1 85.19 389 SER A CA 1
ATOM 2953 C C . SER A 1 389 ? 13.945 16.828 0.418 1 85.19 389 SER A C 1
ATOM 2955 O O . SER A 1 389 ? 13.586 16.234 1.443 1 85.19 389 SER A O 1
ATOM 2957 N N . LEU A 1 390 ? 13.797 16.391 -0.772 1 86.56 390 LEU A N 1
ATOM 2958 C CA . LEU A 1 390 ? 13.336 15.031 -1.022 1 86.56 390 LEU A CA 1
ATOM 2959 C C . LEU A 1 390 ? 14.398 14.227 -1.763 1 86.56 390 LEU A C 1
ATOM 2961 O O . LEU A 1 390 ? 15.047 14.742 -2.682 1 86.56 390 LEU A O 1
ATOM 2965 N N . SER A 1 391 ? 14.594 12.969 -1.289 1 81.25 391 SER A N 1
ATOM 2966 C CA . SER A 1 391 ? 15.562 12.133 -1.993 1 81.25 391 SER A CA 1
ATOM 2967 C C . SER A 1 391 ? 15.188 10.664 -1.898 1 81.25 391 SER A C 1
ATOM 2969 O O . SER A 1 391 ? 14.781 10.188 -0.837 1 81.25 391 SER A O 1
ATOM 2971 N N . ARG A 1 392 ? 15.281 10.062 -3.02 1 75.88 392 ARG A N 1
ATOM 2972 C CA . ARG A 1 392 ? 15.133 8.617 -3.029 1 75.88 392 ARG A CA 1
ATOM 2973 C C . ARG A 1 392 ? 16.328 7.934 -2.365 1 75.88 392 ARG A C 1
ATOM 2975 O O . ARG A 1 392 ? 16.172 6.871 -1.758 1 75.88 392 ARG A O 1
ATOM 2982 N N . ASN A 1 393 ? 17.531 8.539 -2.592 1 66.19 393 ASN A N 1
ATOM 2983 C CA . ASN A 1 393 ? 18.766 7.953 -2.066 1 66.19 393 ASN A CA 1
ATOM 2984 C C . ASN A 1 393 ? 19.562 8.953 -1.235 1 66.19 393 ASN A C 1
ATOM 2986 O O . ASN A 1 393 ? 19.547 10.156 -1.521 1 66.19 393 ASN A O 1
ATOM 2990 N N . SER A 1 394 ? 19.844 8.43 -0.069 1 61.75 394 SER A N 1
ATOM 2991 C CA . SER A 1 394 ? 20.766 9.258 0.705 1 61.75 394 SER A CA 1
ATOM 2992 C C . SER A 1 394 ? 22.219 8.883 0.417 1 61.75 394 SER A C 1
ATOM 2994 O O . SER A 1 394 ? 22.484 7.938 -0.327 1 61.75 394 SER A O 1
ATOM 2996 N N . ASP A 1 395 ? 23.109 9.695 0.911 1 58.38 395 ASP A N 1
ATOM 2997 C CA . ASP A 1 395 ? 24.531 9.414 0.758 1 58.38 395 ASP A CA 1
ATOM 2998 C C . ASP A 1 395 ? 24.859 7.98 1.17 1 58.38 395 ASP A C 1
ATOM 3000 O O . ASP A 1 395 ? 24.25 7.438 2.088 1 58.38 395 ASP A O 1
ATOM 3004 N N . VAL A 1 396 ? 25.594 7.391 0.335 1 56.25 396 VAL A N 1
ATOM 3005 C CA . VAL A 1 396 ? 26 6.004 0.526 1 56.25 396 VAL A CA 1
ATOM 3006 C C . VAL A 1 396 ? 26.484 5.797 1.959 1 56.25 396 VAL A C 1
ATOM 3008 O O . VAL A 1 396 ? 26.344 4.711 2.521 1 56.25 396 VAL A O 1
ATOM 3011 N N . GLN A 1 397 ? 26.969 6.902 2.521 1 53.62 397 GLN A N 1
ATOM 3012 C CA . GLN A 1 397 ? 27.516 6.77 3.865 1 53.62 397 GLN A CA 1
ATOM 3013 C C . GLN A 1 397 ? 26.422 6.945 4.926 1 53.62 397 GLN A C 1
ATOM 3015 O O . GLN A 1 397 ? 26.641 6.621 6.098 1 53.62 397 GLN A O 1
ATOM 3020 N N . SER A 1 398 ? 25.266 7.234 4.461 1 60.81 398 SER A N 1
ATOM 3021 C CA . SER A 1 398 ? 24.172 7.453 5.402 1 60.81 398 SER A CA 1
ATOM 3022 C C . SER A 1 398 ? 23.531 6.137 5.809 1 60.81 398 SER A C 1
ATOM 3024 O O . SER A 1 398 ? 23.391 5.223 4.992 1 60.81 398 SER A O 1
ATOM 3026 N N . PRO A 1 399 ? 23.312 6.043 7.121 1 57.91 399 PRO A N 1
ATOM 3027 C CA . PRO A 1 399 ? 22.594 4.844 7.543 1 57.91 399 PRO A CA 1
ATOM 3028 C C . PRO A 1 399 ? 21.25 4.684 6.824 1 57.91 399 PRO A C 1
ATOM 3030 O O . PRO A 1 399 ? 20.703 3.58 6.785 1 57.91 399 PRO A O 1
ATOM 3033 N N . ALA A 1 400 ? 20.812 5.812 6.262 1 61.44 400 ALA A N 1
ATOM 3034 C CA . ALA A 1 400 ? 19.516 5.762 5.59 1 61.44 400 ALA A CA 1
ATOM 3035 C C . ALA A 1 400 ? 19.688 5.48 4.102 1 61.44 400 ALA A C 1
ATOM 3037 O O . ALA A 1 400 ? 18.766 5.738 3.311 1 61.44 400 ALA A O 1
ATOM 3038 N N . SER A 1 401 ? 20.812 4.996 3.771 1 61 401 SER A N 1
ATOM 3039 C CA . SER A 1 401 ? 21.031 4.719 2.355 1 61 401 SER A CA 1
ATOM 3040 C C . SER A 1 401 ? 20 3.738 1.815 1 61 401 SER A C 1
ATOM 3042 O O . SER A 1 401 ? 19.672 2.748 2.475 1 61 401 SER A O 1
ATOM 3044 N N . GLY A 1 402 ? 19.375 4.141 0.747 1 60.88 402 GLY A N 1
ATOM 3045 C CA . GLY A 1 402 ? 18.391 3.287 0.095 1 60.88 402 GLY A CA 1
ATOM 3046 C C . GLY A 1 402 ? 16.969 3.582 0.521 1 60.88 402 GLY A C 1
ATOM 3047 O O . GLY A 1 402 ? 16.031 2.918 0.074 1 60.88 402 GLY A O 1
ATOM 3048 N N . LEU A 1 403 ? 16.938 4.488 1.454 1 66.06 403 LEU A N 1
ATOM 3049 C CA . LEU A 1 403 ? 15.594 4.828 1.904 1 66.06 403 LEU A CA 1
ATOM 3050 C C . LEU A 1 403 ? 15.203 6.23 1.451 1 66.06 403 LEU A C 1
ATOM 3052 O O . LEU A 1 403 ? 16 7.16 1.548 1 66.06 403 LEU A O 1
ATOM 3056 N N . PRO A 1 404 ? 14.016 6.277 0.865 1 76.12 404 PRO A N 1
ATOM 3057 C CA . PRO A 1 404 ? 13.555 7.625 0.526 1 76.12 404 PRO A CA 1
ATOM 3058 C C . PRO A 1 404 ? 13.383 8.516 1.755 1 76.12 404 PRO A C 1
ATOM 3060 O O . PRO A 1 404 ? 12.875 8.062 2.783 1 76.12 404 PRO A O 1
ATOM 3063 N N . LEU A 1 405 ? 13.938 9.734 1.626 1 76.69 405 LEU A N 1
ATOM 3064 C CA . LEU A 1 405 ? 13.922 10.656 2.754 1 76.69 405 LEU A CA 1
ATOM 3065 C C . LEU A 1 405 ? 13.297 11.992 2.355 1 76.69 405 LEU A C 1
ATOM 3067 O O . LEU A 1 405 ? 13.406 12.414 1.201 1 76.69 405 LEU A O 1
ATOM 3071 N N . MET A 1 406 ? 12.609 12.555 3.273 1 79.56 406 MET A N 1
ATOM 3072 C CA . MET A 1 406 ? 12.172 13.945 3.23 1 79.56 406 MET A CA 1
ATOM 3073 C C . MET A 1 406 ? 12.773 14.742 4.387 1 79.56 406 MET A C 1
ATOM 3075 O O . MET A 1 406 ? 12.633 14.352 5.547 1 79.56 406 MET A O 1
ATOM 3079 N N . SER A 1 407 ? 13.5 15.75 4.012 1 79.06 407 SER A N 1
ATOM 3080 C CA . SER A 1 407 ? 14.102 16.609 5.023 1 79.06 407 SER A CA 1
ATOM 3081 C C . SER A 1 407 ? 13.516 18.031 4.961 1 79.06 407 SER A C 1
ATOM 3083 O O . SER A 1 407 ? 13.391 18.609 3.883 1 79.06 407 SER A O 1
ATOM 3085 N N . MET A 1 408 ? 13.07 18.422 6.074 1 79.44 408 MET A N 1
ATOM 3086 C CA . MET A 1 408 ? 12.586 19.797 6.246 1 79.44 408 MET A CA 1
ATOM 3087 C C . MET A 1 408 ? 13.516 20.594 7.156 1 79.44 408 MET A C 1
ATOM 3089 O O . MET A 1 408 ? 13.789 20.172 8.289 1 79.44 408 MET A O 1
ATOM 3093 N N . ARG A 1 409 ? 13.984 21.703 6.52 1 76.69 409 ARG A N 1
ATOM 3094 C CA . ARG A 1 409 ? 14.906 22.531 7.289 1 76.69 409 ARG A CA 1
ATOM 3095 C C . ARG A 1 409 ? 14.555 24 7.18 1 76.69 409 ARG A C 1
ATOM 3097 O O . ARG A 1 409 ? 14.055 24.453 6.148 1 76.69 409 ARG A O 1
ATOM 3104 N N . ALA A 1 410 ? 14.836 24.641 8.312 1 71.88 410 ALA A N 1
ATOM 3105 C CA . ALA A 1 410 ? 14.656 26.094 8.281 1 71.88 410 ALA A CA 1
ATOM 3106 C C . ALA A 1 410 ? 15.703 26.75 7.395 1 71.88 410 ALA A C 1
ATOM 3108 O O . ALA A 1 410 ? 16.875 26.359 7.398 1 71.88 410 ALA A O 1
ATOM 3109 N N . SER A 1 411 ? 15.281 27.656 6.355 1 59.91 411 SER A N 1
ATOM 3110 C CA . SER A 1 411 ? 16.188 28.375 5.461 1 59.91 411 SER A CA 1
ATOM 3111 C C . SER A 1 411 ? 16.969 29.453 6.207 1 59.91 411 SER A C 1
ATOM 3113 O O . SER A 1 411 ? 16.469 30.016 7.18 1 59.91 411 SER A O 1
ATOM 3115 N N . LYS A 1 412 ? 18.375 29.562 6.113 1 51.09 412 LYS A N 1
ATOM 3116 C CA . LYS A 1 412 ? 19.141 30.672 6.66 1 51.09 412 LYS A CA 1
ATOM 3117 C C . LYS A 1 412 ? 18.625 32 6.121 1 51.09 412 LYS A C 1
ATOM 3119 O O . LYS A 1 412 ? 18.938 33.062 6.672 1 51.09 412 LYS A O 1
ATOM 3124 N N . PHE A 1 413 ? 18.25 32.031 4.984 1 39.03 413 PHE A N 1
ATOM 3125 C CA . PHE A 1 413 ? 18.109 33.344 4.324 1 39.03 413 PHE A CA 1
ATOM 3126 C C . PHE A 1 413 ? 17.219 34.25 5.148 1 39.03 413 PHE A C 1
ATOM 3128 O O . PHE A 1 413 ? 17.453 35.469 5.207 1 39.03 413 PHE A O 1
ATOM 3135 N N . ASN A 1 414 ? 15.984 34.031 5.262 1 37.16 414 ASN A N 1
ATOM 3136 C CA . ASN A 1 414 ? 15.352 35.156 5.965 1 37.16 414 ASN A CA 1
ATOM 3137 C C . ASN A 1 414 ? 15.844 35.25 7.406 1 37.16 414 ASN A C 1
ATOM 3139 O O . ASN A 1 414 ? 15.195 34.75 8.328 1 37.16 414 ASN A O 1
ATOM 3143 N N . SER A 1 415 ? 16.984 35.156 7.605 1 33.66 415 SER A N 1
ATOM 3144 C CA . SER A 1 415 ? 17.719 35.5 8.812 1 33.66 415 SER A CA 1
ATOM 3145 C C . SER A 1 415 ? 17.25 36.812 9.398 1 33.66 415 SER A C 1
ATOM 3147 O O . SER A 1 415 ? 17.781 37.281 10.398 1 33.66 415 SER A O 1
ATOM 3149 N N . ASN A 1 416 ? 16.922 37.844 8.5 1 35.5 416 ASN A N 1
ATOM 3150 C CA . ASN A 1 416 ? 16.828 39.031 9.359 1 35.5 416 ASN A CA 1
ATOM 3151 C C . ASN A 1 416 ? 16.25 38.688 10.727 1 35.5 416 ASN A C 1
ATOM 3153 O O . ASN A 1 416 ? 16.5 39.375 11.711 1 35.5 416 ASN A O 1
ATOM 3157 N N . GLY A 1 417 ? 14.961 38.625 10.953 1 32.16 417 GLY A N 1
ATOM 3158 C CA . GLY A 1 417 ? 14.516 38.281 12.297 1 32.16 417 GLY A CA 1
ATOM 3159 C C . GLY A 1 417 ? 14.367 36.781 12.531 1 32.16 417 GLY A C 1
ATOM 3160 O O . GLY A 1 417 ? 14.188 36.031 11.578 1 32.16 417 GLY A O 1
ATOM 3161 N N . PRO A 1 418 ? 15.305 36.281 13.32 1 31.33 418 PRO A N 1
ATOM 3162 C CA . PRO A 1 418 ? 15.086 34.906 13.805 1 31.33 418 PRO A CA 1
ATOM 3163 C C . PRO A 1 418 ? 13.641 34.438 13.625 1 31.33 418 PRO A C 1
ATOM 3165 O O . PRO A 1 418 ? 12.711 35.219 13.836 1 31.33 418 PRO A O 1
ATOM 3168 N N . ILE A 1 419 ? 13.258 33.938 12.523 1 36.69 419 ILE A N 1
ATOM 3169 C CA . ILE A 1 419 ? 11.992 33.406 13.008 1 36.69 419 ILE A CA 1
ATOM 3170 C C . ILE A 1 419 ? 12.078 33.156 14.516 1 36.69 419 ILE A C 1
ATOM 3172 O O . ILE A 1 419 ? 12.859 32.312 14.977 1 36.69 419 ILE A O 1
ATOM 3176 N N . PRO A 1 420 ? 12.141 34.188 15.242 1 35.56 420 PRO A N 1
ATOM 3177 C CA . PRO A 1 420 ? 12.258 33.875 16.672 1 35.56 420 PRO A CA 1
ATOM 3178 C C . PRO A 1 420 ? 11.758 32.469 17 1 35.56 420 PRO A C 1
ATOM 3180 O O . PRO A 1 420 ? 10.898 31.938 16.297 1 35.56 420 PRO A O 1
ATOM 3183 N N . LYS A 1 421 ? 12.203 31.594 18.016 1 36.34 421 LYS A N 1
ATOM 3184 C CA . LYS A 1 421 ? 12.078 30.297 18.656 1 36.34 421 LYS A CA 1
ATOM 3185 C C . LYS A 1 421 ? 10.938 29.484 18.047 1 36.34 421 LYS A C 1
ATOM 3187 O O . LYS A 1 421 ? 9.781 29.641 18.438 1 36.34 421 LYS A O 1
ATOM 3192 N N . ILE A 1 422 ? 10.992 29.219 16.734 1 39.38 422 ILE A N 1
ATOM 3193 C CA . ILE A 1 422 ? 10.016 28.234 16.281 1 39.38 422 ILE A CA 1
ATOM 3194 C C . ILE A 1 422 ? 9.648 27.297 17.438 1 39.38 422 ILE A C 1
ATOM 3196 O O . ILE A 1 422 ? 8.492 26.891 17.578 1 39.38 422 ILE A O 1
ATOM 3200 N N . ASN A 1 423 ? 10.758 26.844 17.953 1 38.47 423 ASN A N 1
ATOM 3201 C CA . ASN A 1 423 ? 10.547 26.094 19.188 1 38.47 423 ASN A CA 1
ATOM 3202 C C . ASN A 1 423 ? 10.18 27.016 20.359 1 38.47 423 ASN A C 1
ATOM 3204 O O . ASN A 1 423 ? 9.938 26.547 21.469 1 38.47 423 ASN A O 1
ATOM 3208 N N . GLU A 1 424 ? 10.633 28.312 20.234 1 43.09 424 GLU A N 1
ATOM 3209 C CA . GLU A 1 424 ? 10.25 29.078 21.406 1 43.09 424 GLU A CA 1
ATOM 3210 C C . GLU A 1 424 ? 8.836 29.625 21.266 1 43.09 424 GLU A C 1
ATOM 3212 O O . GLU A 1 424 ? 8.516 30.281 20.281 1 43.09 424 GLU A O 1
ATOM 3217 N N . LEU A 1 425 ? 7.988 29 21.75 1 48.31 425 LEU A N 1
ATOM 3218 C CA . LEU A 1 425 ? 6.598 29.375 21.953 1 48.31 425 LEU A CA 1
ATOM 3219 C C . LEU A 1 425 ? 6.473 30.891 22.141 1 48.31 425 LEU A C 1
ATOM 3221 O O . LEU A 1 425 ? 7.18 31.484 22.953 1 48.31 425 LEU A O 1
ATOM 3225 N N . PRO A 1 426 ? 6.145 31.719 21.078 1 49.94 426 PRO A N 1
ATOM 3226 C CA . PRO A 1 426 ? 5.832 33.062 21.609 1 49.94 426 PRO A CA 1
ATOM 3227 C C . PRO A 1 426 ? 5.145 33 22.969 1 49.94 426 PRO A C 1
ATOM 3229 O O . PRO A 1 426 ? 4.172 32.25 23.141 1 49.94 426 PRO A O 1
ATOM 3232 N N . LYS A 1 427 ? 5.832 33.25 24 1 50.28 427 LYS A N 1
ATOM 3233 C CA . LYS A 1 427 ? 5.477 33.25 25.406 1 50.28 427 LYS A CA 1
ATOM 3234 C C . LYS A 1 427 ? 4.238 34.094 25.672 1 50.28 427 LYS A C 1
ATOM 3236 O O . LYS A 1 427 ? 3.779 34.188 26.812 1 50.28 427 LYS A O 1
ATOM 3241 N N . GLU A 1 428 ? 3.754 34.844 24.609 1 59.34 428 GLU A N 1
ATOM 3242 C CA . GLU A 1 428 ? 2.77 35.75 25.172 1 59.34 428 GLU A CA 1
ATOM 3243 C C . GLU A 1 428 ? 1.417 35.062 25.359 1 59.34 428 GLU A C 1
ATOM 3245 O O . GLU A 1 428 ? 0.769 34.688 24.375 1 59.34 428 GLU A O 1
ATOM 3250 N N . LYS A 1 429 ? 1.156 34.594 26.469 1 74.06 429 LYS A N 1
ATOM 3251 C CA . LYS A 1 429 ? -0.056 33.906 26.938 1 74.06 429 LYS A CA 1
ATOM 3252 C C . LYS A 1 429 ? -1.196 34.906 27.125 1 74.06 429 LYS A C 1
ATOM 3254 O O . LYS A 1 429 ? -2.312 34.531 27.484 1 74.06 429 LYS A O 1
ATOM 3259 N N . SER A 1 430 ? -0.97 36.188 26.672 1 84.75 430 SER A N 1
ATOM 3260 C CA . SER A 1 430 ? -1.997 37.188 26.984 1 84.75 430 SER A CA 1
ATOM 3261 C C . SER A 1 430 ? -3.193 37.062 26.047 1 84.75 430 SER A C 1
ATOM 3263 O O . SER A 1 430 ? -4.305 37.469 26.391 1 84.75 430 SER A O 1
ATOM 3265 N N . ALA A 1 431 ? -2.975 36.5 24.891 1 92.31 431 ALA A N 1
ATOM 3266 C CA . ALA A 1 431 ? -4.062 36.344 23.922 1 92.31 431 ALA A CA 1
ATOM 3267 C C . ALA A 1 431 ? -4.809 35.031 24.109 1 92.31 431 ALA A C 1
ATOM 3269 O O . ALA A 1 431 ? -5.867 34.844 23.516 1 92.31 431 ALA A O 1
ATOM 3270 N N . CYS A 1 432 ? -4.328 34.188 25.031 1 93 432 CYS A N 1
ATOM 3271 C CA . CYS A 1 432 ? -4.961 32.875 25.25 1 93 432 CYS A CA 1
ATOM 3272 C C . CYS A 1 432 ? -6.051 32.969 26.312 1 93 432 CYS A C 1
ATOM 3274 O O . CYS A 1 432 ? -5.902 33.719 27.297 1 93 432 CYS A O 1
ATOM 3276 N N . ALA A 1 433 ? -7.117 32.281 26.094 1 94.38 433 ALA A N 1
ATOM 3277 C CA . ALA A 1 433 ? -8.172 32.219 27.094 1 94.38 433 ALA A CA 1
ATOM 3278 C C . ALA A 1 433 ? -7.754 31.312 28.266 1 94.38 433 ALA A C 1
ATOM 3280 O O . ALA A 1 433 ? -6.953 30.391 28.078 1 94.38 433 ALA A O 1
ATOM 3281 N N . ALA A 1 434 ? -8.336 31.609 29.406 1 90.88 434 ALA A N 1
ATOM 3282 C CA . ALA A 1 434 ? -8.078 30.766 30.578 1 90.88 434 ALA A CA 1
ATOM 3283 C C . ALA A 1 434 ? -8.719 29.391 30.406 1 90.88 434 ALA A C 1
ATOM 3285 O O . ALA A 1 434 ? -9.758 29.25 29.75 1 90.88 434 ALA A O 1
ATOM 3286 N N . SER A 1 435 ? -8.031 28.359 30.969 1 91.12 435 SER A N 1
ATOM 3287 C CA . SER A 1 435 ? -8.594 27.016 30.953 1 91.12 435 SER A CA 1
ATOM 3288 C C . SER A 1 435 ? -9.93 26.953 31.688 1 91.12 435 SER A C 1
ATOM 3290 O O . SER A 1 435 ? -10.055 27.453 32.812 1 91.12 435 SER A O 1
ATOM 3292 N N . LYS A 1 436 ? -10.867 26.344 31.047 1 92.5 436 LYS A N 1
ATOM 3293 C CA . LYS A 1 436 ? -12.211 26.281 31.625 1 92.5 436 LYS A CA 1
ATOM 3294 C C . LYS A 1 436 ? -12.266 25.297 32.781 1 92.5 436 LYS A C 1
ATOM 3296 O O . LYS A 1 436 ? -11.656 24.234 32.75 1 92.5 436 LYS A O 1
ATOM 3301 N N . GLU A 1 437 ? -12.938 25.734 33.844 1 90.81 437 GLU A N 1
ATOM 3302 C CA . GLU A 1 437 ? -13.234 24.859 34.969 1 90.81 437 GLU A CA 1
ATOM 3303 C C . GLU A 1 437 ? -14.664 24.344 34.906 1 90.81 437 GLU A C 1
ATOM 3305 O O . GLU A 1 437 ? -15.617 25.125 34.844 1 90.81 437 GLU A O 1
ATOM 3310 N N . CYS A 1 438 ? -14.672 23.078 34.844 1 90.12 438 CYS A N 1
ATOM 3311 C CA . CYS A 1 438 ? -15.977 22.469 34.625 1 90.12 438 CYS A CA 1
ATOM 3312 C C . CYS A 1 438 ? -16.656 22.141 35.969 1 90.12 438 CYS A C 1
ATOM 3314 O O . CYS A 1 438 ? -15.977 21.922 36.969 1 90.12 438 CYS A O 1
ATOM 3316 N N . LYS A 1 439 ? -18 22.219 35.969 1 86.12 439 LYS A N 1
ATOM 3317 C CA . LYS A 1 439 ? -18.828 21.859 37.125 1 86.12 439 LYS A CA 1
ATOM 3318 C C . LYS A 1 439 ? -18.812 20.359 37.375 1 86.12 439 LYS A C 1
ATOM 3320 O O . LYS A 1 439 ? -18.312 19.594 36.531 1 86.12 439 LYS A O 1
ATOM 3325 N N . SER A 1 440 ? -19.375 20 38.562 1 83.12 440 SER A N 1
ATOM 3326 C CA . SER A 1 440 ? -19.453 18.578 38.938 1 83.12 440 SER A CA 1
ATOM 3327 C C . SER A 1 440 ? -20.281 17.797 37.906 1 83.12 440 SER A C 1
ATOM 3329 O O . SER A 1 440 ? -21.359 18.234 37.5 1 83.12 440 SER A O 1
ATOM 3331 N N . GLY A 1 441 ? -19.781 16.797 37.344 1 78.25 441 GLY A N 1
ATOM 3332 C CA . GLY A 1 441 ? -20.453 15.938 36.375 1 78.25 441 GLY A CA 1
ATOM 3333 C C . GLY A 1 441 ? -20.047 16.203 34.938 1 78.25 441 GLY A C 1
ATOM 3334 O O . GLY A 1 441 ? -20.406 15.445 34.031 1 78.25 441 GLY A O 1
ATOM 3335 N N . GLU A 1 442 ? -19.359 17.344 34.812 1 86.06 442 GLU A N 1
ATOM 3336 C CA . GLU A 1 442 ? -18.922 17.688 33.469 1 86.06 442 GLU A CA 1
ATOM 3337 C C . GLU A 1 442 ? -17.469 17.297 33.219 1 86.06 442 GLU A C 1
ATOM 3339 O O . GLU A 1 442 ? -16.688 17.188 34.188 1 86.06 442 GLU A O 1
ATOM 3344 N N . VAL A 1 443 ? -17.219 16.969 32.031 1 85.31 443 VAL A N 1
ATOM 3345 C CA . VAL A 1 443 ? -15.852 16.656 31.641 1 85.31 443 VAL A CA 1
ATOM 3346 C C . VAL A 1 443 ? -15.273 17.797 30.812 1 85.31 443 VAL A C 1
ATOM 3348 O O . VAL A 1 443 ? -15.961 18.375 29.969 1 85.31 443 VAL A O 1
ATOM 3351 N N . ARG A 1 444 ? -14.125 18.094 31.125 1 89.06 444 ARG A N 1
ATOM 3352 C CA . ARG A 1 444 ? -13.445 19.141 30.359 1 89.06 444 ARG A CA 1
ATOM 3353 C C . ARG A 1 444 ? -12.789 18.562 29.109 1 89.06 444 ARG A C 1
ATOM 3355 O O . ARG A 1 444 ? -11.961 17.656 29.188 1 89.06 444 ARG A O 1
ATOM 3362 N N . PHE A 1 445 ? -13.164 19.125 28 1 89.62 445 PHE A N 1
ATOM 3363 C CA . PHE A 1 445 ? -12.477 18.828 26.75 1 89.62 445 PHE A CA 1
ATOM 3364 C C . PHE A 1 445 ? -11.312 19.781 26.531 1 89.62 445 PHE A C 1
ATOM 3366 O O . PHE A 1 445 ? -11.508 20.922 26.094 1 89.62 445 PHE A O 1
ATOM 3373 N N . VAL A 1 446 ? -10.148 19.312 26.781 1 90.12 446 VAL A N 1
ATOM 3374 C CA . VAL A 1 446 ? -8.961 20.156 26.781 1 90.12 446 VAL A CA 1
ATOM 3375 C C . VAL A 1 446 ? -8.75 20.766 25.391 1 90.12 446 VAL A C 1
ATOM 3377 O O . VAL A 1 446 ? -8.438 21.953 25.266 1 90.12 446 VAL A O 1
ATOM 3380 N N . SER A 1 447 ? -8.969 19.984 24.328 1 92.69 447 SER A N 1
ATOM 3381 C CA . SER A 1 447 ? -8.734 20.469 22.969 1 92.69 447 SER A CA 1
ATOM 3382 C C . SER A 1 447 ? -9.664 21.625 22.625 1 92.69 447 SER A C 1
ATOM 3384 O O . SER A 1 447 ? -9.273 22.562 21.922 1 92.69 447 SER A O 1
ATOM 3386 N N . LEU A 1 448 ? -10.867 21.625 23.172 1 94.31 448 LEU A N 1
ATOM 3387 C CA . LEU A 1 448 ? -11.867 22.641 22.859 1 94.31 448 LEU A CA 1
ATOM 3388 C C . LEU A 1 448 ? -11.867 23.75 23.906 1 94.31 448 LEU A C 1
ATOM 3390 O O . LEU A 1 448 ? -12.453 24.812 23.703 1 94.31 448 LEU A O 1
ATOM 3394 N N . ASN A 1 449 ? -11.18 23.516 24.984 1 94.88 449 ASN A N 1
ATOM 3395 C CA . ASN A 1 449 ? -11.273 24.391 26.141 1 94.88 449 ASN A CA 1
ATOM 3396 C C . ASN A 1 449 ? -12.727 24.688 26.516 1 94.88 449 ASN A C 1
ATOM 3398 O O . ASN A 1 449 ? -13.102 25.844 26.703 1 94.88 449 ASN A O 1
ATOM 3402 N N . ARG A 1 450 ? -13.516 23.625 26.578 1 93.38 450 ARG A N 1
ATOM 3403 C CA . ARG A 1 450 ? -14.93 23.688 26.922 1 93.38 450 ARG A CA 1
ATOM 3404 C C . ARG A 1 450 ? -15.344 22.531 27.812 1 93.38 450 ARG A C 1
ATOM 3406 O O . ARG A 1 450 ? -14.656 21.5 27.859 1 93.38 450 ARG A O 1
ATOM 3413 N N . CYS A 1 451 ? -16.406 22.75 28.453 1 91.44 451 CYS A N 1
ATOM 3414 C CA . CYS A 1 451 ? -16.969 21.703 29.297 1 91.44 451 CYS A CA 1
ATOM 3415 C C . CYS A 1 451 ? -18.172 21.031 28.625 1 91.44 451 CYS A C 1
ATOM 3417 O O . CYS A 1 451 ? -18.922 21.703 27.906 1 91.44 451 CYS A O 1
ATOM 3419 N N . GLY A 1 452 ? -18.25 19.781 28.672 1 86.12 452 GLY A N 1
ATOM 3420 C CA . GLY A 1 452 ? -19.375 19.031 28.156 1 86.12 452 GLY A CA 1
ATOM 3421 C C . GLY A 1 452 ? -19.625 17.734 28.906 1 86.12 452 GLY A C 1
ATOM 3422 O O . GLY A 1 452 ? -19.062 17.516 29.984 1 86.12 452 GLY A O 1
ATOM 3423 N N . THR A 1 453 ? -20.609 16.984 28.422 1 79.19 453 THR A N 1
ATOM 3424 C CA . THR A 1 453 ? -20.938 15.711 29.062 1 79.19 453 THR A CA 1
ATOM 3425 C C . THR A 1 453 ? -20.25 14.555 28.328 1 79.19 453 THR A C 1
ATOM 3427 O O . THR A 1 453 ? -19.938 14.664 27.141 1 79.19 453 THR A O 1
ATOM 3430 N N . SER A 1 454 ? -19.875 13.57 29.156 1 64.75 454 SER A N 1
ATOM 3431 C CA . SER A 1 454 ? -19.219 12.398 28.578 1 64.75 454 SER A CA 1
ATOM 3432 C C . SER A 1 454 ? -20.141 11.688 27.578 1 64.75 454 SER A C 1
ATOM 3434 O O . SER A 1 454 ? -21.344 11.57 27.812 1 64.75 454 SER A O 1
ATOM 3436 N N . THR A 1 455 ? -19.734 11.555 26.188 1 61.12 455 THR A N 1
ATOM 3437 C CA . THR A 1 455 ? -20.531 11.492 24.953 1 61.12 455 THR A CA 1
ATOM 3438 C C . THR A 1 455 ? -20.906 10.055 24.625 1 61.12 455 THR A C 1
ATOM 3440 O O . THR A 1 455 ? -21.344 9.758 23.516 1 61.12 455 THR A O 1
ATOM 3443 N N . ASP A 1 456 ? -20.969 8.922 25.391 1 61.72 456 ASP A N 1
ATOM 3444 C CA . ASP A 1 456 ? -21.453 7.754 24.656 1 61.72 456 ASP A CA 1
ATOM 3445 C C . ASP A 1 456 ? -22.922 7.902 24.297 1 61.72 456 ASP A C 1
ATOM 3447 O O . ASP A 1 456 ? -23.781 7.258 24.891 1 61.72 456 ASP A O 1
ATOM 3451 N N . CYS A 1 457 ? -23.156 9.016 23.703 1 62.25 457 CYS A N 1
ATOM 3452 C CA . CYS A 1 457 ? -24.562 9.258 23.391 1 62.25 457 CYS A CA 1
ATOM 3453 C C . CYS A 1 457 ? -25.078 8.266 22.344 1 62.25 457 CYS A C 1
ATOM 3455 O O . CYS A 1 457 ? -26.281 8.094 22.188 1 62.25 457 CYS A O 1
ATOM 3457 N N . SER A 1 458 ? -24.172 7.859 21.531 1 56.28 458 SER A N 1
ATOM 3458 C CA . SER A 1 458 ? -24.594 7.133 20.344 1 56.28 458 SER A CA 1
ATOM 3459 C C . SER A 1 458 ? -25.312 5.84 20.703 1 56.28 458 SER A C 1
ATOM 3461 O O . SER A 1 458 ? -26.062 5.289 19.891 1 56.28 458 SER A O 1
ATOM 3463 N N . ASN A 1 459 ? -25.125 5.43 21.953 1 55.53 459 ASN A N 1
ATOM 3464 C CA . ASN A 1 459 ? -25.641 4.094 22.219 1 55.53 459 ASN A CA 1
ATOM 3465 C C . ASN A 1 459 ? -27.094 4.141 22.656 1 55.53 459 ASN A C 1
ATOM 3467 O O . ASN A 1 459 ? -27.719 3.098 22.859 1 55.53 459 ASN A O 1
ATOM 3471 N N . PHE A 1 460 ? -27.641 5.328 22.875 1 60.81 460 PHE A N 1
ATOM 3472 C CA . PHE A 1 460 ? -29 5.289 23.391 1 60.81 460 PHE A CA 1
ATOM 3473 C C . PHE A 1 460 ? -29.953 6.004 22.453 1 60.81 460 PHE A C 1
ATOM 3475 O O . PHE A 1 460 ? -29.875 7.223 22.281 1 60.81 460 PHE A O 1
ATOM 3482 N N . LEU A 1 461 ? -30.656 5.234 21.703 1 64 461 LEU A N 1
ATOM 3483 C CA . LEU A 1 461 ? -31.797 5.809 21.016 1 64 461 LEU A CA 1
ATOM 3484 C C . LEU A 1 461 ? -32.75 6.504 21.984 1 64 461 LEU A C 1
ATOM 3486 O O . LEU A 1 461 ? -32.906 6.047 23.125 1 64 461 LEU A O 1
ATOM 3490 N N . PRO A 1 462 ? -33.219 7.809 21.75 1 75.12 462 PRO A N 1
ATOM 3491 C CA . PRO A 1 462 ? -33.281 8.773 20.641 1 75.12 462 PRO A CA 1
ATOM 3492 C C . PRO A 1 462 ? -32.312 9.938 20.828 1 75.12 462 PRO A C 1
ATOM 3494 O O . PRO A 1 462 ? -32.594 11.055 20.375 1 75.12 462 PRO A O 1
ATOM 3497 N N . TYR A 1 463 ? -31.312 9.797 21.531 1 76.94 463 TYR A N 1
ATOM 3498 C CA . TYR A 1 463 ? -30.406 10.914 21.797 1 76.94 463 TYR A CA 1
ATOM 3499 C C . TYR A 1 463 ? -29.328 11.008 20.719 1 76.94 463 TYR A C 1
ATOM 3501 O O . TYR A 1 463 ? -28.953 10 20.125 1 76.94 463 TYR A O 1
ATOM 3509 N N . HIS A 1 464 ? -29.094 12.312 20.344 1 80.19 464 HIS A N 1
ATOM 3510 C CA . HIS A 1 464 ? -27.969 12.562 19.438 1 80.19 464 HIS A CA 1
ATOM 3511 C C . HIS A 1 464 ? -26.953 13.508 20.078 1 80.19 464 HIS A C 1
ATOM 3513 O O . HIS A 1 464 ? -27.312 14.312 20.953 1 80.19 464 HIS A O 1
ATOM 3519 N N . TYR A 1 465 ? -25.781 13.414 19.688 1 84.62 465 TYR A N 1
ATOM 3520 C CA . TYR A 1 465 ? -24.734 14.289 20.172 1 84.62 465 TYR A CA 1
ATOM 3521 C C . TYR A 1 465 ? -24.734 15.617 19.422 1 84.62 465 TYR A C 1
ATOM 3523 O O . TYR A 1 465 ? -24.766 15.641 18.188 1 84.62 465 TYR A O 1
ATOM 3531 N N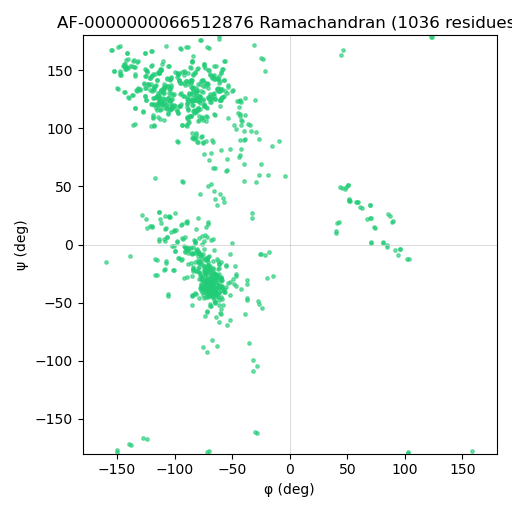 . ASN A 1 466 ? -24.828 16.625 20.141 1 85.19 466 ASN A N 1
ATOM 3532 C CA . ASN A 1 466 ? -24.719 17.969 19.562 1 85.19 466 ASN A CA 1
ATOM 3533 C C . ASN A 1 466 ? -23.312 18.531 19.734 1 85.19 466 ASN A C 1
ATOM 3535 O O . ASN A 1 466 ? -22.891 18.844 20.859 1 85.19 466 ASN A O 1
ATOM 3539 N N . PRO A 1 467 ? -22.625 18.75 18.703 1 86.31 467 PRO A N 1
ATOM 3540 C CA . PRO A 1 467 ? -21.234 19.219 18.781 1 86.31 467 PRO A CA 1
ATOM 3541 C C . PRO A 1 467 ? -21.109 20.656 19.266 1 86.31 467 PRO A C 1
ATOM 3543 O O . PRO A 1 467 ? -20.031 21.078 19.703 1 86.31 467 PRO A O 1
ATOM 3546 N N . THR A 1 468 ? -22.188 21.422 19.188 1 85.44 468 THR A N 1
ATOM 3547 C CA . THR A 1 468 ? -22.141 22.828 19.625 1 85.44 468 THR A CA 1
ATOM 3548 C C . THR A 1 468 ? -22.312 22.922 21.141 1 85.44 468 THR A C 1
ATOM 3550 O O . THR A 1 468 ? -21.562 23.641 21.797 1 85.44 468 THR A O 1
ATOM 3553 N N . SER A 1 469 ? -23.203 22.141 21.672 1 86.12 469 SER A N 1
ATOM 3554 C CA . SER A 1 469 ? -23.453 22.188 23.109 1 86.12 469 SER A CA 1
ATOM 3555 C C . SER A 1 469 ? -22.625 21.141 23.844 1 86.12 469 SER A C 1
ATOM 3557 O O . SER A 1 469 ? -22.5 21.188 25.062 1 86.12 469 SER A O 1
ATOM 3559 N N . LEU A 1 470 ? -22.047 20.219 23.172 1 88 470 LEU A N 1
ATOM 3560 C CA . LEU A 1 470 ? -21.234 19.109 23.688 1 88 470 LEU A CA 1
ATOM 3561 C C . LEU A 1 470 ? -22.047 18.25 24.656 1 88 470 LEU A C 1
ATOM 3563 O O . LEU A 1 470 ? -21.531 17.828 25.688 1 88 470 LEU A O 1
ATOM 3567 N N . ARG A 1 471 ? -23.297 18.109 24.328 1 84.81 471 ARG A N 1
ATOM 3568 C CA . ARG A 1 471 ? -24.203 17.328 25.156 1 84.81 471 ARG A CA 1
ATOM 3569 C C . ARG A 1 471 ? -25.062 16.406 24.312 1 84.81 471 ARG A C 1
ATOM 3571 O O . ARG A 1 471 ? -25.141 16.562 23.094 1 84.81 471 ARG A O 1
ATOM 3578 N N . CYS A 1 472 ? -25.562 15.367 25.016 1 83.44 472 CYS A N 1
ATOM 3579 C CA . CYS A 1 472 ? -26.531 14.492 24.375 1 83.44 472 CYS A CA 1
ATOM 3580 C C . CYS A 1 472 ? -27.922 15.102 24.438 1 83.44 472 CYS A C 1
ATOM 3582 O O . CYS A 1 472 ? -28.438 15.398 25.516 1 83.44 472 CYS A O 1
ATOM 3584 N N . GLU A 1 473 ? -28.422 15.391 23.297 1 83.81 473 GLU A N 1
ATOM 3585 C CA . GLU A 1 473 ? -29.75 16.016 23.219 1 83.81 473 GLU A CA 1
ATOM 3586 C C . GLU A 1 473 ? -30.75 15.07 22.562 1 83.81 473 GLU A C 1
ATOM 3588 O O . GLU A 1 473 ? -30.375 14.188 21.797 1 83.81 473 GLU A O 1
ATOM 3593 N N . LEU A 1 474 ? -31.906 15.203 23 1 82.06 474 LEU A N 1
ATOM 3594 C CA . LEU A 1 474 ? -33 14.406 22.453 1 82.06 474 LEU A CA 1
ATOM 3595 C C . LEU A 1 474 ? -33.281 14.766 21 1 82.06 474 LEU A C 1
ATOM 3597 O O . LEU A 1 474 ? -33.312 15.945 20.641 1 82.06 474 LEU A O 1
ATOM 3601 N N . ASN A 1 475 ? -33.344 13.805 20.234 1 80.38 475 ASN A N 1
ATOM 3602 C CA . ASN A 1 475 ? -33.75 14.023 18.844 1 80.38 475 ASN A CA 1
ATOM 3603 C C . ASN A 1 475 ? -35.281 14.234 18.734 1 80.38 475 ASN A C 1
ATOM 3605 O O . ASN A 1 475 ? -36.031 13.273 18.578 1 80.38 475 ASN A O 1
ATOM 3609 N N . VAL A 1 476 ? -35.625 15.406 18.766 1 82.19 476 VAL A N 1
ATOM 3610 C CA . VAL A 1 476 ? -37.031 15.781 18.797 1 82.19 476 VAL A CA 1
ATOM 3611 C C . VAL A 1 476 ? -37.719 15.289 17.531 1 82.19 476 VAL A C 1
ATOM 3613 O O . VAL A 1 476 ? -38.875 14.828 17.578 1 82.19 476 VAL A O 1
ATOM 3616 N N . ASP A 1 477 ? -37 15.359 16.484 1 80.88 477 ASP A N 1
ATOM 3617 C CA . ASP A 1 477 ? -37.594 14.922 15.219 1 80.88 477 ASP A CA 1
ATOM 3618 C C . ASP A 1 477 ? -37.906 13.43 15.258 1 80.88 477 ASP A C 1
ATOM 3620 O O . ASP A 1 477 ? -38.969 13.016 14.797 1 80.88 477 ASP A O 1
ATOM 3624 N N . LEU A 1 478 ? -37 12.742 15.812 1 82.25 478 LEU A N 1
ATOM 3625 C CA . LEU A 1 478 ? -37.219 11.305 15.898 1 82.25 478 LEU A CA 1
ATOM 3626 C C . LEU A 1 478 ? -38.344 10.984 16.859 1 82.25 478 LEU A C 1
ATOM 3628 O O . LEU A 1 478 ? -39.188 10.133 16.578 1 82.25 478 LEU A O 1
ATOM 3632 N N . VAL A 1 479 ? -38.375 11.695 17.922 1 83.69 479 VAL A N 1
ATOM 3633 C CA . VAL A 1 479 ? -39.438 11.469 18.906 1 83.69 479 VAL A CA 1
ATOM 3634 C C . VAL A 1 479 ? -40.781 11.859 18.328 1 83.69 479 VAL A C 1
ATOM 3636 O O . VAL A 1 479 ? -41.781 11.148 18.5 1 83.69 479 VAL A O 1
ATOM 3639 N N . LEU A 1 480 ? -40.75 12.922 17.547 1 86.5 480 LEU A N 1
ATOM 3640 C CA . LEU A 1 480 ? -42 13.344 16.906 1 86.5 480 LEU A CA 1
ATOM 3641 C C . LEU A 1 480 ? -42.438 12.359 15.828 1 86.5 480 LEU A C 1
ATOM 3643 O O . LEU A 1 480 ? -43.625 12.055 15.688 1 86.5 480 LEU A O 1
ATOM 3647 N N . ALA A 1 481 ? -41.469 11.867 15.219 1 87.5 481 ALA A N 1
ATOM 3648 C CA . ALA A 1 481 ? -41.75 10.883 14.188 1 87.5 481 ALA A CA 1
ATOM 3649 C C . ALA A 1 481 ? -42.312 9.594 14.797 1 87.5 481 ALA A C 1
ATOM 3651 O O . ALA A 1 481 ? -43.281 9.039 14.305 1 87.5 481 ALA A O 1
ATOM 3652 N N . LEU A 1 482 ? -41.719 9.211 15.836 1 86.56 482 LEU A N 1
ATOM 3653 C CA . LEU A 1 482 ? -42.188 8.016 16.516 1 86.56 482 LEU A CA 1
ATOM 3654 C C . LEU A 1 482 ? -43.562 8.25 17.141 1 86.56 482 LEU A C 1
ATOM 3656 O O . LEU A 1 482 ? -44.438 7.367 17.109 1 86.56 482 LEU A O 1
ATOM 3660 N N . GLY A 1 483 ? -43.75 9.461 17.594 1 85.75 483 GLY A N 1
ATOM 3661 C CA . GLY A 1 483 ? -45.062 9.82 18.094 1 85.75 483 GLY A CA 1
ATOM 3662 C C . GLY A 1 483 ? -46.125 9.836 17.031 1 85.75 483 GLY A C 1
ATOM 3663 O O . GLY A 1 483 ? -47.219 9.312 17.219 1 85.75 483 GLY A O 1
ATOM 3664 N N . THR A 1 484 ? -45.781 10.359 15.922 1 88.62 484 THR A N 1
ATOM 3665 C CA . THR A 1 484 ? -46.719 10.406 14.812 1 88.62 484 THR A CA 1
ATOM 3666 C C . THR A 1 484 ? -47.031 9 14.305 1 88.62 484 THR A C 1
ATOM 3668 O O . THR A 1 484 ? -48.188 8.68 14.008 1 88.62 484 THR A O 1
ATOM 3671 N N . LEU A 1 485 ? -46.062 8.242 14.273 1 89.06 485 LEU A N 1
ATOM 3672 C CA . LEU A 1 485 ? -46.281 6.859 13.859 1 89.06 485 LEU A CA 1
ATOM 3673 C C . LEU A 1 485 ? -47.156 6.125 14.867 1 89.06 485 LEU A C 1
ATOM 3675 O O . LEU A 1 485 ? -48.031 5.344 14.477 1 89.06 485 LEU A O 1
ATOM 3679 N N . GLY A 1 486 ? -46.906 6.496 16.094 1 87 486 GLY A N 1
ATOM 3680 C CA . GLY A 1 486 ? -47.75 5.926 17.125 1 87 486 GLY A CA 1
ATOM 3681 C C . GLY A 1 486 ? -49.219 6.352 17 1 87 486 GLY A C 1
ATOM 3682 O O . GLY A 1 486 ? -50.125 5.52 17.109 1 87 486 GLY A O 1
ATOM 3683 N N . VAL A 1 487 ? -49.5 7.555 16.641 1 88.75 487 VAL A N 1
ATOM 3684 C CA . VAL A 1 487 ? -50.844 8.086 16.5 1 88.75 487 VAL A CA 1
ATOM 3685 C C . VAL A 1 487 ? -51.5 7.492 15.25 1 88.75 487 VAL A C 1
ATOM 3687 O O . VAL A 1 487 ? -52.688 7.125 15.266 1 88.75 487 VAL A O 1
ATOM 3690 N N . LEU A 1 488 ? -50.688 7.293 14.297 1 88.75 488 LEU A N 1
ATOM 3691 C CA . LEU A 1 488 ? -51.219 6.707 13.062 1 88.75 488 LEU A CA 1
ATOM 3692 C C . LEU A 1 488 ? -51.594 5.242 13.273 1 88.75 488 LEU A C 1
ATOM 3694 O O . LEU A 1 488 ? -52.594 4.77 12.75 1 88.75 488 LEU A O 1
ATOM 3698 N N . PHE A 1 489 ? -50.812 4.648 14.055 1 88.56 489 PHE A N 1
ATOM 3699 C CA . PHE A 1 489 ? -51.094 3.256 14.375 1 88.56 489 PHE A CA 1
ATOM 3700 C C . PHE A 1 489 ? -52.375 3.143 15.188 1 88.56 489 PHE A C 1
ATOM 3702 O O . PHE A 1 489 ? -53.188 2.266 14.938 1 88.56 489 PHE A O 1
ATOM 3709 N N . ILE A 1 490 ? -52.594 4.039 16.078 1 88 490 ILE A N 1
ATOM 3710 C CA . ILE A 1 490 ? -53.781 4.043 16.906 1 88 490 ILE A CA 1
ATOM 3711 C C . ILE A 1 490 ? -55 4.375 16.047 1 88 490 ILE A C 1
ATOM 3713 O O . ILE A 1 490 ? -56.031 3.734 16.172 1 88 490 ILE A O 1
ATOM 3717 N N . LEU A 1 491 ? -54.875 5.223 15.094 1 88.62 491 LEU A N 1
ATOM 3718 C CA . LEU A 1 491 ? -55.969 5.613 14.227 1 88.62 491 LEU A CA 1
ATOM 3719 C C . LEU A 1 491 ? -56.344 4.48 13.273 1 88.62 491 LEU A C 1
ATOM 3721 O O . LEU A 1 491 ? -57.531 4.238 13.023 1 88.62 491 LEU A O 1
ATOM 3725 N N . THR A 1 492 ? -55.344 3.816 12.883 1 87.69 492 THR A N 1
ATOM 3726 C CA . THR A 1 492 ? -55.594 2.676 12.016 1 87.69 492 THR A CA 1
ATOM 3727 C C . THR A 1 492 ? -56.281 1.553 12.789 1 87.69 492 THR A C 1
ATOM 3729 O O . THR A 1 492 ? -57.219 0.907 12.273 1 87.69 492 THR A O 1
ATOM 3732 N N . GLU A 1 493 ? -55.969 1.348 13.969 1 87.5 493 GLU A N 1
ATOM 3733 C CA . GLU A 1 493 ? -56.594 0.337 14.812 1 87.5 493 GLU A CA 1
ATOM 3734 C C . GLU A 1 493 ? -58.031 0.683 15.094 1 87.5 493 GLU A C 1
ATOM 3736 O O . GLU A 1 493 ? -58.906 -0.184 15.016 1 87.5 493 GLU A O 1
ATOM 3741 N N . VAL A 1 494 ? -58.312 1.925 15.297 1 87.25 494 VAL A N 1
ATOM 3742 C CA . VAL A 1 494 ? -59.656 2.391 15.547 1 87.25 494 VAL A CA 1
ATOM 3743 C C . VAL A 1 494 ? -60.469 2.287 14.266 1 87.25 494 VAL A C 1
ATOM 3745 O O . VAL A 1 494 ? -61.625 1.857 14.297 1 87.25 494 VAL A O 1
ATOM 3748 N N . ALA A 1 495 ? -59.875 2.541 13.188 1 85.88 495 ALA A N 1
ATOM 3749 C CA . ALA A 1 495 ? -60.562 2.443 11.898 1 85.88 495 ALA A CA 1
ATOM 3750 C C . ALA A 1 495 ? -60.906 0.995 11.578 1 85.88 495 ALA A C 1
ATOM 3752 O O . ALA A 1 495 ? -62.031 0.708 11.117 1 85.88 495 ALA A O 1
ATOM 3753 N N . VAL A 1 496 ? -60.031 0.176 11.906 1 83.31 496 VAL A N 1
ATOM 3754 C CA . VAL A 1 496 ? -60.281 -1.244 11.68 1 83.31 496 VAL A CA 1
ATOM 3755 C C . VAL A 1 496 ? -61.375 -1.734 12.609 1 83.31 496 VAL A C 1
ATOM 3757 O O . VAL A 1 496 ? -62.25 -2.482 12.195 1 83.31 496 VAL A O 1
ATOM 3760 N N . LEU A 1 497 ? -61.469 -1.241 13.789 1 84.56 497 LEU A N 1
ATOM 3761 C CA . LEU A 1 497 ? -62.5 -1.618 14.742 1 84.56 497 LEU A CA 1
ATOM 3762 C C . LEU A 1 497 ? -63.875 -1.052 14.32 1 84.56 497 LEU A C 1
ATOM 3764 O O . LEU A 1 497 ? -64.875 -1.743 14.398 1 84.56 497 LEU A O 1
ATOM 3768 N N . LEU A 1 498 ? -63.844 0.098 13.789 1 83.56 498 LEU A N 1
ATOM 3769 C CA . LEU A 1 498 ? -65.125 0.71 13.328 1 83.56 498 LEU A CA 1
ATOM 3770 C C . LEU A 1 498 ? -65.625 0.027 12.062 1 83.56 498 LEU A C 1
ATOM 3772 O O . LEU A 1 498 ? -66.812 -0.192 11.898 1 83.56 498 LEU A O 1
ATOM 3776 N N . MET A 1 499 ? -64.625 -0.34 11.258 1 81.62 499 MET A N 1
ATOM 3777 C CA . MET A 1 499 ? -65 -1.07 10.055 1 81.62 499 MET A CA 1
ATOM 3778 C C . MET A 1 499 ? -65.562 -2.453 10.398 1 81.62 499 MET A C 1
ATOM 3780 O O . MET A 1 499 ? -66.562 -2.902 9.812 1 81.62 499 MET A O 1
ATOM 3784 N N . ARG A 1 500 ? -65.062 -2.998 11.352 1 78.25 500 ARG A N 1
ATOM 3785 C CA . ARG A 1 500 ? -65.562 -4.289 11.812 1 78.25 500 ARG A CA 1
ATOM 3786 C C . ARG A 1 500 ? -66.938 -4.152 12.414 1 78.25 500 ARG A C 1
ATOM 3788 O O . ARG A 1 500 ? -67.812 -4.984 12.156 1 78.25 500 ARG A O 1
ATOM 3795 N N . ARG A 1 501 ? -67.125 -3.051 13.086 1 80.12 501 ARG A N 1
ATOM 3796 C CA . ARG A 1 501 ? -68.438 -2.803 13.68 1 80.12 501 ARG A CA 1
ATOM 3797 C C . ARG A 1 501 ? -69.5 -2.488 12.602 1 80.12 501 ARG A C 1
ATOM 3799 O O . ARG A 1 501 ? -70.625 -2.953 12.672 1 80.12 501 ARG A O 1
ATOM 3806 N N . HIS A 1 502 ? -69 -1.821 11.617 1 80.94 502 HIS A N 1
ATOM 3807 C CA . HIS A 1 502 ? -69.875 -1.478 10.531 1 80.94 502 HIS A CA 1
ATOM 3808 C C . HIS A 1 502 ? -70.25 -2.703 9.688 1 80.94 502 HIS A C 1
ATOM 3810 O O . HIS A 1 502 ? -71.375 -2.906 9.312 1 80.94 502 HIS A O 1
ATOM 3816 N N . ILE A 1 503 ? -69.312 -3.455 9.484 1 75.62 503 ILE A N 1
ATOM 3817 C CA . ILE A 1 503 ? -69.562 -4.676 8.719 1 75.62 503 ILE A CA 1
ATOM 3818 C C . ILE A 1 503 ? -70.438 -5.625 9.531 1 75.62 503 ILE A C 1
ATOM 3820 O O . ILE A 1 503 ? -71.312 -6.258 8.984 1 75.62 503 ILE A O 1
ATOM 3824 N N . GLY A 1 504 ? -70.375 -5.574 10.766 1 75.12 504 GLY A N 1
ATOM 3825 C CA . GLY A 1 504 ? -71.188 -6.355 11.633 1 75.12 504 GLY A CA 1
ATOM 3826 C C . GLY A 1 504 ? -72.625 -5.879 11.625 1 75.12 504 GLY A C 1
ATOM 3827 O O . GLY A 1 504 ? -73.562 -6.688 11.547 1 75.12 504 GLY A O 1
ATOM 3828 N N . LYS A 1 505 ? -72.875 -4.617 11.523 1 79.25 505 LYS A N 1
ATOM 3829 C CA . LYS A 1 505 ? -74.188 -4.043 11.461 1 79.25 505 LYS A CA 1
ATOM 3830 C C . LYS A 1 505 ? -74.812 -4.277 10.094 1 79.25 505 LYS A C 1
ATOM 3832 O O . LYS A 1 505 ? -76 -4.582 10 1 79.25 505 LYS A O 1
ATOM 3837 N N . LEU A 1 506 ? -74.062 -4.199 9.086 1 76.25 506 LEU A N 1
ATOM 3838 C CA . LEU A 1 506 ? -74.562 -4.438 7.75 1 76.25 506 LEU A CA 1
ATOM 3839 C C . LEU A 1 506 ? -74.938 -5.91 7.555 1 76.25 506 LEU A C 1
ATOM 3841 O O . LEU A 1 506 ? -75.938 -6.238 6.953 1 76.25 506 LEU A O 1
ATOM 3845 N N . LEU A 1 507 ? -74.25 -6.715 8.18 1 71.44 507 LEU A N 1
ATOM 3846 C CA . LEU A 1 507 ? -74.5 -8.141 8.094 1 71.44 507 LEU A CA 1
ATOM 3847 C C . LEU A 1 507 ? -75.75 -8.492 8.938 1 71.44 507 LEU A C 1
ATOM 3849 O O . LEU A 1 507 ? -76.562 -9.289 8.523 1 71.44 507 LEU A O 1
ATOM 3853 N N . GLN A 1 508 ? -76 -7.75 9.969 1 75.19 508 GLN A N 1
ATOM 3854 C CA . GLN A 1 508 ? -77.188 -7.949 10.797 1 75.19 508 GLN A CA 1
ATOM 3855 C C . GLN A 1 508 ? -78.438 -7.379 10.125 1 75.19 508 GLN A C 1
ATOM 3857 O O . GLN A 1 508 ? -79.5 -7.992 10.164 1 75.19 508 GLN A O 1
ATOM 3862 N N . SER A 1 509 ? -78.25 -6.25 9.492 1 74.25 509 SER A N 1
ATOM 3863 C CA . SER A 1 509 ? -79.375 -5.676 8.758 1 74.25 509 SER A CA 1
ATOM 3864 C C . SER A 1 509 ? -79.75 -6.504 7.523 1 74.25 509 SER A C 1
ATOM 3866 O O . SER A 1 509 ? -80.875 -6.734 7.223 1 74.25 509 SER A O 1
ATOM 3868 N N . ALA A 1 510 ? -78.812 -7.051 6.863 1 73.94 510 ALA A N 1
ATOM 3869 C CA . ALA A 1 510 ? -79.062 -7.891 5.699 1 73.94 510 ALA A CA 1
ATOM 3870 C C . ALA A 1 510 ? -79.625 -9.242 6.113 1 73.94 510 ALA A C 1
ATOM 3872 O O . ALA A 1 510 ? -80.562 -9.773 5.441 1 73.94 510 ALA A O 1
ATOM 3873 N N . ALA A 1 511 ? -79.375 -9.742 7.246 1 68.5 511 ALA A N 1
ATOM 3874 C CA . ALA A 1 511 ? -79.938 -10.969 7.773 1 68.5 511 ALA A CA 1
ATOM 3875 C C . ALA A 1 511 ? -81.375 -10.727 8.258 1 68.5 511 ALA A C 1
ATOM 3877 O O . ALA A 1 511 ? -82.25 -11.562 8.055 1 68.5 511 ALA A O 1
ATOM 3878 N N . GLY A 1 512 ? -81.562 -9.508 8.828 1 70.94 512 GLY A N 1
ATOM 3879 C CA . GLY A 1 512 ? -82.938 -9.141 9.211 1 70.94 512 GLY A CA 1
ATOM 3880 C C . GLY A 1 512 ? -83.875 -8.938 8.031 1 70.94 512 GLY A C 1
ATOM 3881 O O . GLY A 1 512 ? -85 -9.359 8.062 1 70.94 512 GLY A O 1
ATOM 3882 N N . GLU A 1 513 ? -83.5 -8.375 7.008 1 72 513 GLU A N 1
ATOM 3883 C CA . GLU A 1 513 ? -84.312 -8.18 5.82 1 72 513 GLU A CA 1
ATOM 3884 C C . GLU A 1 513 ? -84.5 -9.492 5.07 1 72 513 GLU A C 1
ATOM 3886 O O . GLU A 1 513 ? -85.625 -9.766 4.574 1 72 513 GLU A O 1
ATOM 3891 N N . ALA A 1 514 ? -83.688 -10.352 5.023 1 68.75 514 ALA A N 1
ATOM 3892 C CA . ALA A 1 514 ? -83.875 -11.648 4.379 1 68.75 514 ALA A CA 1
ATOM 3893 C C . ALA A 1 514 ? -84.812 -12.523 5.168 1 68.75 514 ALA A C 1
ATOM 3895 O O . ALA A 1 514 ? -85.625 -13.227 4.582 1 68.75 514 ALA A O 1
ATOM 3896 N N . LEU A 1 515 ? -84.875 -12.352 6.457 1 68.38 515 LEU A N 1
ATOM 3897 C CA . LEU A 1 515 ? -85.812 -13.055 7.289 1 68.38 515 LEU A CA 1
ATOM 3898 C C . LEU A 1 515 ? -87.188 -12.43 7.152 1 68.38 515 LEU A C 1
ATOM 3900 O O . LEU A 1 515 ? -88.25 -13.141 7.125 1 68.38 515 LEU A O 1
ATOM 3904 N N . ALA A 1 516 ? -87.375 -11.227 6.867 1 71.25 516 ALA A N 1
ATOM 3905 C CA . ALA A 1 516 ? -88.688 -10.562 6.648 1 71.25 516 ALA A CA 1
ATOM 3906 C C . ALA A 1 516 ? -89.25 -10.906 5.273 1 71.25 516 ALA A C 1
ATOM 3908 O O . ALA A 1 516 ? -90.438 -11.078 5.117 1 71.25 516 ALA A O 1
ATOM 3909 N N . LEU A 1 517 ? -88.5 -11.07 4.32 1 67.19 517 LEU A N 1
ATOM 3910 C CA . LEU A 1 517 ? -89 -11.445 2.996 1 67.19 517 LEU A CA 1
ATOM 3911 C C . LEU A 1 517 ? -89.438 -12.898 2.973 1 67.19 517 LEU A C 1
ATOM 3913 O O . LEU A 1 517 ? -90.375 -13.25 2.254 1 67.19 517 LEU A O 1
ATOM 3917 N N . LYS A 1 518 ? -89 -13.766 3.771 1 61.41 518 LYS A N 1
ATOM 3918 C CA . LYS A 1 518 ? -89.438 -15.148 3.811 1 61.41 518 LYS A CA 1
ATOM 3919 C C . LYS A 1 518 ? -90.75 -15.242 4.578 1 61.41 518 LYS A C 1
ATOM 3921 O O . LYS A 1 518 ? -91.562 -16.203 4.41 1 61.41 518 LYS A O 1
ATOM 3926 N N . ARG A 1 519 ? -91 -14.258 5.434 1 61.72 519 ARG A N 1
ATOM 3927 C CA . ARG A 1 519 ? -92.25 -14.32 6.16 1 61.72 519 ARG A CA 1
ATOM 3928 C C . ARG A 1 519 ? -93.438 -13.773 5.312 1 61.72 519 ARG A C 1
ATOM 3930 O O . ARG A 1 519 ? -94.562 -13.961 5.648 1 61.72 519 ARG A O 1
ATOM 3937 N N . LYS A 1 520 ? -93.312 -13.203 4.188 1 48.94 520 LYS A N 1
ATOM 3938 C CA . LYS A 1 520 ? -94.5 -12.938 3.32 1 48.94 520 LYS A CA 1
ATOM 3939 C C . LYS A 1 520 ? -94.625 -14.039 2.279 1 48.94 520 LYS A C 1
ATOM 3941 O O . LYS A 1 520 ? -93.688 -14.508 1.694 1 48.94 520 LYS A O 1
ATOM 3946 N N . MET B 1 1 ? 32.281 24.266 -53.188 1 21.34 1 MET B N 1
ATOM 3947 C CA . MET B 1 1 ? 33.094 23.609 -54.219 1 21.34 1 MET B CA 1
ATOM 3948 C C . MET B 1 1 ? 34.438 23.156 -53.656 1 21.34 1 MET B C 1
ATOM 3950 O O . MET B 1 1 ? 34.969 22.141 -54.062 1 21.34 1 MET B O 1
ATOM 3954 N N . TYR B 1 2 ? 35.031 24.047 -52.781 1 21.62 2 TYR B N 1
ATOM 3955 C CA . TYR B 1 2 ? 36.438 24.047 -52.438 1 21.62 2 TYR B CA 1
ATOM 3956 C C . TYR B 1 2 ? 36.781 22.859 -51.531 1 21.62 2 TYR B C 1
ATOM 3958 O O . TYR B 1 2 ? 37.938 22.594 -51.25 1 21.62 2 TYR B O 1
ATOM 3966 N N . LEU B 1 3 ? 35.781 22.406 -50.719 1 21.69 3 LEU B N 1
ATOM 3967 C CA . LEU B 1 3 ? 35.938 21.516 -49.594 1 21.69 3 LEU B CA 1
ATOM 3968 C C . LEU B 1 3 ? 36.219 20.094 -50.062 1 21.69 3 LEU B C 1
ATOM 3970 O O . LEU B 1 3 ? 36.375 19.188 -49.25 1 21.69 3 LEU B O 1
ATOM 3974 N N . PHE B 1 4 ? 36.031 19.812 -51.5 1 25.64 4 PHE B N 1
ATOM 3975 C CA . PHE B 1 4 ? 36.062 18.531 -52.188 1 25.64 4 PHE B CA 1
ATOM 3976 C C . PHE B 1 4 ? 37.469 18 -52.281 1 25.64 4 PHE B C 1
ATOM 3978 O O . PHE B 1 4 ? 37.688 16.797 -52.469 1 25.64 4 PHE B O 1
ATOM 3985 N N . ILE B 1 5 ? 38.469 18.922 -52.562 1 24.19 5 ILE B N 1
ATOM 3986 C CA . ILE B 1 5 ? 39.688 18.703 -53.344 1 24.19 5 ILE B CA 1
ATOM 3987 C C . ILE B 1 5 ? 40.719 17.938 -52.5 1 24.19 5 ILE B C 1
ATOM 3989 O O . ILE B 1 5 ? 41.531 17.203 -53.031 1 24.19 5 ILE B O 1
ATOM 3993 N N . LEU B 1 6 ? 40.812 18.172 -51.125 1 21.33 6 LEU B N 1
ATOM 3994 C CA . LEU B 1 6 ? 42.125 17.938 -50.469 1 21.33 6 LEU B CA 1
ATOM 3995 C C . LEU B 1 6 ? 42.344 16.453 -50.219 1 21.33 6 LEU B C 1
ATOM 3997 O O . LEU B 1 6 ? 43.406 16.047 -49.75 1 21.33 6 LEU B O 1
ATOM 4001 N N . VAL B 1 7 ? 41.312 15.453 -50.438 1 26.11 7 VAL B N 1
ATOM 4002 C CA . VAL B 1 7 ? 41.438 14.047 -50.062 1 26.11 7 VAL B CA 1
ATOM 4003 C C . VAL B 1 7 ? 42.219 13.273 -51.125 1 26.11 7 VAL B C 1
ATOM 4005 O O . VAL B 1 7 ? 42.531 12.094 -50.938 1 26.11 7 VAL B O 1
ATOM 4008 N N . SER B 1 8 ? 42.438 13.867 -52.438 1 23.33 8 SER B N 1
ATOM 4009 C CA . SER B 1 8 ? 42.844 13.07 -53.594 1 23.33 8 SER B CA 1
ATOM 4010 C C . SER B 1 8 ? 44.281 12.617 -53.438 1 23.33 8 SER B C 1
ATOM 4012 O O . SER B 1 8 ? 44.719 11.719 -54.156 1 23.33 8 SER B O 1
ATOM 4014 N N . LEU B 1 9 ? 45.281 13.484 -52.969 1 23.11 9 LEU B N 1
ATOM 4015 C CA . LEU B 1 9 ? 46.656 13.391 -53.375 1 23.11 9 LEU B CA 1
ATOM 4016 C C . LEU B 1 9 ? 47.344 12.211 -52.688 1 23.11 9 LEU B C 1
ATOM 4018 O O . LEU B 1 9 ? 48.469 11.82 -53.094 1 23.11 9 LEU B O 1
ATOM 4022 N N . ILE B 1 10 ? 47.062 11.719 -51.469 1 27.33 10 ILE B N 1
ATOM 4023 C CA . ILE B 1 10 ? 48.062 10.938 -50.719 1 27.33 10 ILE B CA 1
ATOM 4024 C C . ILE B 1 10 ? 48.062 9.5 -51.219 1 27.33 10 ILE B C 1
ATOM 4026 O O . ILE B 1 10 ? 48.625 8.617 -50.562 1 27.33 10 ILE B O 1
ATOM 4030 N N . SER B 1 11 ? 47.406 9.148 -52.438 1 24.2 11 SER B N 1
ATOM 4031 C CA . SER B 1 11 ? 47.188 7.773 -52.875 1 24.2 11 SER B CA 1
ATOM 4032 C C . SER B 1 11 ? 48.469 7.141 -53.406 1 24.2 11 SER B C 1
ATOM 4034 O O . SER B 1 11 ? 48.562 5.914 -53.469 1 24.2 11 SER B O 1
ATOM 4036 N N . THR B 1 12 ? 49.219 7.875 -54.188 1 25.66 12 THR B N 1
ATOM 4037 C CA . THR B 1 12 ? 50 7.273 -55.281 1 25.66 12 THR B CA 1
ATOM 4038 C C . THR B 1 12 ? 51.188 6.48 -54.719 1 25.66 12 THR B C 1
ATOM 4040 O O . THR B 1 12 ? 51.531 5.434 -55.281 1 25.66 12 THR B O 1
ATOM 4043 N N . HIS B 1 13 ? 52.094 7.047 -53.938 1 24.52 13 HIS B N 1
ATOM 4044 C CA . HIS B 1 13 ? 53.5 6.734 -54.031 1 24.52 13 HIS B CA 1
ATOM 4045 C C . HIS B 1 13 ? 53.844 5.41 -53.344 1 24.52 13 HIS B C 1
ATOM 4047 O O . HIS B 1 13 ? 55 5.07 -53.188 1 24.52 13 HIS B O 1
ATOM 4053 N N . VAL B 1 14 ? 52.906 4.562 -52.812 1 27.25 14 VAL B N 1
ATOM 4054 C CA . VAL B 1 14 ? 53.375 3.455 -52 1 27.25 14 VAL B CA 1
ATOM 4055 C C . VAL B 1 14 ? 53.875 2.32 -52.906 1 27.25 14 VAL B C 1
ATOM 4057 O O . VAL B 1 14 ? 53.906 1.158 -52.5 1 27.25 14 VAL B O 1
ATOM 4060 N N . GLY B 1 15 ? 54.281 2.561 -54.219 1 22.08 15 GLY B N 1
ATOM 4061 C CA . GLY B 1 15 ? 54.406 1.405 -55.094 1 22.08 15 GLY B CA 1
ATOM 4062 C C . GLY B 1 15 ? 55.562 0.48 -54.656 1 22.08 15 GLY B C 1
ATOM 4063 O O . GLY B 1 15 ? 55.344 -0.733 -54.562 1 22.08 15 GLY B O 1
ATOM 4064 N N . ARG B 1 16 ? 56.844 0.781 -55.031 1 21.86 16 ARG B N 1
ATOM 4065 C CA . ARG B 1 16 ? 57.844 -0.107 -55.594 1 21.86 16 ARG B CA 1
ATOM 4066 C C . ARG B 1 16 ? 58.594 -0.859 -54.531 1 21.86 16 ARG B C 1
ATOM 4068 O O . ARG B 1 16 ? 59.281 -1.843 -54.812 1 21.86 16 ARG B O 1
ATOM 4075 N N . ALA B 1 17 ? 59 -0.147 -53.438 1 22.17 17 ALA B N 1
ATOM 4076 C CA . ALA B 1 17 ? 60.344 -0.473 -52.875 1 22.17 17 ALA B CA 1
ATOM 4077 C C . ALA B 1 17 ? 60.281 -1.796 -52.125 1 22.17 17 ALA B C 1
ATOM 4079 O O . ALA B 1 17 ? 59.719 -1.877 -51.031 1 22.17 17 ALA B O 1
ATOM 4080 N N . LYS B 1 18 ? 60.281 -2.965 -52.875 1 25.34 18 LYS B N 1
ATOM 4081 C CA . LYS B 1 18 ? 60.062 -4.363 -52.531 1 25.34 18 LYS B CA 1
ATOM 4082 C C . LYS B 1 18 ? 61.094 -4.836 -51.5 1 25.34 18 LYS B C 1
ATOM 4084 O O . LYS B 1 18 ? 60.844 -5.746 -50.719 1 25.34 18 LYS B O 1
ATOM 4089 N N . GLU B 1 19 ? 62.406 -4.453 -51.781 1 22.34 19 GLU B N 1
ATOM 4090 C CA . GLU B 1 19 ? 63.438 -5.48 -51.625 1 22.34 19 GLU B CA 1
ATOM 4091 C C . GLU B 1 19 ? 63.75 -5.734 -50.156 1 22.34 19 GLU B C 1
ATOM 4093 O O . GLU B 1 19 ? 63.812 -6.887 -49.719 1 22.34 19 GLU B O 1
ATOM 4098 N N . ASN B 1 20 ? 64.688 -4.98 -49.594 1 24.25 20 ASN B N 1
ATOM 4099 C CA . ASN B 1 20 ? 65.75 -5.402 -48.719 1 24.25 20 ASN B CA 1
ATOM 4100 C C . ASN B 1 20 ? 65.312 -5.566 -47.281 1 24.25 20 ASN B C 1
ATOM 4102 O O . ASN B 1 20 ? 64.438 -4.832 -46.812 1 24.25 20 ASN B O 1
ATOM 4106 N N . GLY B 1 21 ? 65.75 -6.762 -46.562 1 24.17 21 GLY B N 1
ATOM 4107 C CA . GLY B 1 21 ? 65.25 -7.609 -45.469 1 24.17 21 GLY B CA 1
ATOM 4108 C C . GLY B 1 21 ? 65.188 -6.871 -44.125 1 24.17 21 GLY B C 1
ATOM 4109 O O . GLY B 1 21 ? 64.312 -7.207 -43.312 1 24.17 21 GLY B O 1
ATOM 4110 N N . GLU B 1 22 ? 66.25 -6.211 -43.812 1 24.25 22 GLU B N 1
ATOM 4111 C CA . GLU B 1 22 ? 66.75 -6.203 -42.438 1 24.25 22 GLU B CA 1
ATOM 4112 C C . GLU B 1 22 ? 65.938 -5.258 -41.562 1 24.25 22 GLU B C 1
ATOM 4114 O O . GLU B 1 22 ? 66.125 -5.246 -40.344 1 24.25 22 GLU B O 1
ATOM 4119 N N . VAL B 1 23 ? 65.375 -4.297 -42.25 1 26.12 23 VAL B N 1
ATOM 4120 C CA . VAL B 1 23 ? 65.25 -3.07 -41.469 1 26.12 23 VAL B CA 1
ATOM 4121 C C . VAL B 1 23 ? 64.188 -3.221 -40.406 1 26.12 23 VAL B C 1
ATOM 4123 O O . VAL B 1 23 ? 63.625 -2.227 -39.906 1 26.12 23 VAL B O 1
ATOM 4126 N N . SER B 1 24 ? 63.656 -4.473 -40.281 1 25.08 24 SER B N 1
ATOM 4127 C CA . SER B 1 24 ? 62.281 -4.457 -39.75 1 25.08 24 SER B CA 1
ATOM 4128 C C . SER B 1 24 ? 62.281 -4.07 -38.281 1 25.08 24 SER B C 1
ATOM 4130 O O . SER B 1 24 ? 61.25 -4.141 -37.594 1 25.08 24 SER B O 1
ATOM 4132 N N . GLY B 1 25 ? 63.531 -4.059 -37.75 1 26.36 25 GLY B N 1
ATOM 4133 C CA . GLY B 1 25 ? 63.594 -4.105 -36.312 1 26.36 25 GLY B CA 1
ATOM 4134 C C . GLY B 1 25 ? 63.156 -2.818 -35.625 1 26.36 25 GLY B C 1
ATOM 4135 O O . GLY B 1 25 ? 62.781 -2.816 -34.469 1 26.36 25 GLY B O 1
ATOM 4136 N N . ALA B 1 26 ? 63.688 -1.767 -36.312 1 26.53 26 ALA B N 1
ATOM 4137 C CA . ALA B 1 26 ? 63.812 -0.497 -35.594 1 26.53 26 ALA B CA 1
ATOM 4138 C C . ALA B 1 26 ? 62.469 0.112 -35.312 1 26.53 26 ALA B C 1
ATOM 4140 O O . ALA B 1 26 ? 62.312 0.965 -34.438 1 26.53 26 ALA B O 1
ATOM 4141 N N . LEU B 1 27 ? 61.594 -0.076 -36.375 1 27.91 27 LEU B N 1
ATOM 4142 C CA . LEU B 1 27 ? 60.469 0.825 -36.312 1 27.91 27 LEU B CA 1
ATOM 4143 C C . LEU B 1 27 ? 59.531 0.469 -35.188 1 27.91 27 LEU B C 1
ATOM 4145 O O . LEU B 1 27 ? 58.562 1.182 -34.906 1 27.91 27 LEU B O 1
ATOM 4149 N N . LYS B 1 28 ? 59.75 -0.804 -34.688 1 31.31 28 LYS B N 1
ATOM 4150 C CA . LYS B 1 28 ? 58.812 -1.241 -33.656 1 31.31 28 LYS B CA 1
ATOM 4151 C C . LYS B 1 28 ? 59.031 -0.438 -32.375 1 31.31 28 LYS B C 1
ATOM 4153 O O . LYS B 1 28 ? 58.125 -0.38 -31.516 1 31.31 28 LYS B O 1
ATOM 4158 N N . SER B 1 29 ? 60.281 -0.002 -32.188 1 30.94 29 SER B N 1
ATOM 4159 C CA . SER B 1 29 ? 60.656 0.505 -30.875 1 30.94 29 SER B CA 1
ATOM 4160 C C . SER B 1 29 ? 60.062 1.897 -30.641 1 30.94 29 SER B C 1
ATOM 4162 O O . SER B 1 29 ? 59.906 2.33 -29.5 1 30.94 29 SER B O 1
ATOM 4164 N N . SER B 1 30 ? 60.062 2.717 -31.75 1 29.03 30 SER B N 1
ATOM 4165 C CA . SER B 1 30 ? 59.688 4.113 -31.531 1 29.03 30 SER B CA 1
ATOM 4166 C C . SER B 1 30 ? 58.219 4.258 -31.219 1 29.03 30 SER B C 1
ATOM 4168 O O . SER B 1 30 ? 57.781 5.242 -30.609 1 29.03 30 SER B O 1
ATOM 4170 N N . VAL B 1 31 ? 57.438 3.42 -31.953 1 32.03 31 VAL B N 1
ATOM 4171 C CA . VAL B 1 31 ? 56 3.715 -31.766 1 32.03 31 VAL B CA 1
ATOM 4172 C C . VAL B 1 31 ? 55.594 3.314 -30.344 1 32.03 31 VAL B C 1
ATOM 4174 O O . VAL B 1 31 ? 54.562 3.799 -29.828 1 32.03 31 VAL B O 1
ATOM 4177 N N . ALA B 1 32 ? 56.375 2.354 -29.75 1 30.03 32 ALA B N 1
ATOM 4178 C CA . ALA B 1 32 ? 56.031 1.947 -28.391 1 30.03 32 ALA B CA 1
ATOM 4179 C C . ALA B 1 32 ? 56.219 3.098 -27.406 1 30.03 32 ALA B C 1
ATOM 4181 O O . ALA B 1 32 ? 55.562 3.146 -26.359 1 30.03 32 ALA B O 1
ATOM 4182 N N . LEU B 1 33 ? 57.344 3.906 -27.641 1 29.52 33 LEU B N 1
ATOM 4183 C CA . LEU B 1 33 ? 57.688 4.957 -26.688 1 29.52 33 LEU B CA 1
ATOM 4184 C C . LEU B 1 33 ? 56.625 6.055 -26.688 1 29.52 33 LEU B C 1
ATOM 4186 O O . LEU B 1 33 ? 56.312 6.605 -25.641 1 29.52 33 LEU B O 1
ATOM 4190 N N . ILE B 1 34 ? 56.188 6.453 -27.938 1 30.55 34 ILE B N 1
ATOM 4191 C CA . ILE B 1 34 ? 55.281 7.582 -27.938 1 30.55 34 ILE B CA 1
ATOM 4192 C C . ILE B 1 34 ? 53.969 7.176 -27.266 1 30.55 34 ILE B C 1
ATOM 4194 O O . ILE B 1 34 ? 53.281 8.008 -26.656 1 30.55 34 ILE B O 1
ATOM 4198 N N . LEU B 1 35 ? 53.562 5.887 -27.469 1 27.86 35 LEU B N 1
ATOM 4199 C CA . LEU B 1 35 ? 52.281 5.562 -26.859 1 27.86 35 LEU B CA 1
ATOM 4200 C C . LEU B 1 35 ? 52.406 5.551 -25.344 1 27.86 35 LEU B C 1
ATOM 4202 O O . LEU B 1 35 ? 51.406 5.605 -24.641 1 27.86 35 LEU B O 1
ATOM 4206 N N . MET B 1 36 ? 53.562 5.184 -24.719 1 28.72 36 MET B N 1
ATOM 4207 C CA . MET B 1 36 ? 53.75 5.168 -23.266 1 28.72 36 MET B CA 1
ATOM 4208 C C . MET B 1 36 ? 53.688 6.582 -22.688 1 28.72 36 MET B C 1
ATOM 4210 O O . MET B 1 36 ? 53.562 6.762 -21.484 1 28.72 36 MET B O 1
ATOM 4214 N N . LEU B 1 37 ? 54.375 7.535 -23.359 1 28.97 37 LEU B N 1
ATOM 4215 C CA . LEU B 1 37 ? 54.406 8.859 -22.734 1 28.97 37 LEU B CA 1
ATOM 4216 C C . LEU B 1 37 ? 53 9.438 -22.594 1 28.97 37 LEU B C 1
ATOM 4218 O O . LEU B 1 37 ? 52.781 10.297 -21.734 1 28.97 37 LEU B O 1
ATOM 4222 N N . CYS B 1 38 ? 52.219 9.469 -23.688 1 27.36 38 CYS B N 1
ATOM 4223 C CA . CYS B 1 38 ? 51.031 10.289 -23.562 1 27.36 38 CYS B CA 1
ATOM 4224 C C . CYS B 1 38 ? 49.969 9.594 -22.688 1 27.36 38 CYS B C 1
ATOM 4226 O O . CYS B 1 38 ? 48.812 10 -22.672 1 27.36 38 CYS B O 1
ATOM 4228 N N . ALA B 1 39 ? 50.312 8.383 -22.297 1 27.55 39 ALA B N 1
ATOM 4229 C CA . ALA B 1 39 ? 49.219 7.637 -21.641 1 27.55 39 ALA B CA 1
ATOM 4230 C C . ALA B 1 39 ? 48.844 8.281 -20.312 1 27.55 39 ALA B C 1
ATOM 4232 O O . ALA B 1 39 ? 47.969 7.797 -19.609 1 27.55 39 ALA B O 1
ATOM 4233 N N . PRO B 1 40 ? 49.812 8.969 -19.609 1 27.95 40 PRO B N 1
ATOM 4234 C CA . PRO B 1 40 ? 49.438 9.289 -18.234 1 27.95 40 PRO B CA 1
ATOM 4235 C C . PRO B 1 40 ? 48.156 10.133 -18.156 1 27.95 40 PRO B C 1
ATOM 4237 O O . PRO B 1 40 ? 47.719 10.469 -17.062 1 27.95 40 PRO B O 1
ATOM 4240 N N . LEU B 1 41 ? 48.062 11.039 -19.125 1 25.88 41 LEU B N 1
ATOM 4241 C CA . LEU B 1 41 ? 47.281 12.18 -18.672 1 25.88 41 LEU B CA 1
ATOM 4242 C C . LEU B 1 41 ? 45.875 11.742 -18.297 1 25.88 41 LEU B C 1
ATOM 4244 O O . LEU B 1 41 ? 45.219 12.367 -17.438 1 25.88 41 LEU B O 1
ATOM 4248 N N . ALA B 1 42 ? 45.156 11.156 -19.266 1 23.61 42 ALA B N 1
ATOM 4249 C CA . ALA B 1 42 ? 43.719 11.445 -19.25 1 23.61 42 ALA B CA 1
ATOM 4250 C C . ALA B 1 42 ? 43 10.664 -18.156 1 23.61 42 ALA B C 1
ATOM 4252 O O . ALA B 1 42 ? 41.781 10.578 -18.141 1 23.61 42 ALA B O 1
ATOM 4253 N N . GLN B 1 43 ? 43.656 9.625 -17.625 1 26.11 43 GLN B N 1
ATOM 4254 C CA . GLN B 1 43 ? 42.625 8.992 -16.797 1 26.11 43 GLN B CA 1
ATOM 4255 C C . GLN B 1 43 ? 42.156 9.93 -15.68 1 26.11 43 GLN B C 1
ATOM 4257 O O . GLN B 1 43 ? 42.75 9.938 -14.586 1 26.11 43 GLN B O 1
ATOM 4262 N N . THR B 1 44 ? 42.125 11.18 -15.938 1 26.2 44 THR B N 1
ATOM 4263 C CA . THR B 1 44 ? 41.469 11.961 -14.914 1 26.2 44 THR B CA 1
ATOM 4264 C C . THR B 1 44 ? 40.281 11.188 -14.32 1 26.2 44 THR B C 1
ATOM 4266 O O . THR B 1 44 ? 39.469 10.609 -15.062 1 26.2 44 THR B O 1
ATOM 4269 N N . VAL B 1 45 ? 40.5 10.68 -13.164 1 25.97 45 VAL B N 1
ATOM 4270 C CA . VAL B 1 45 ? 39.469 10.32 -12.172 1 25.97 45 VAL B CA 1
ATOM 4271 C C . VAL B 1 45 ? 38.219 11.18 -12.367 1 25.97 45 VAL B C 1
ATOM 4273 O O . VAL B 1 45 ? 38.25 12.375 -12.047 1 25.97 45 VAL B O 1
ATOM 4276 N N . MET B 1 46 ? 37.594 11.156 -13.453 1 30.09 46 MET B N 1
ATOM 4277 C CA . MET B 1 46 ? 36.25 11.766 -13.516 1 30.09 46 MET B CA 1
ATOM 4278 C C . MET B 1 46 ? 35.469 11.469 -12.242 1 30.09 46 MET B C 1
ATOM 4280 O O . MET B 1 46 ? 34.969 10.359 -12.062 1 30.09 46 MET B O 1
ATOM 4284 N N . GLY B 1 47 ? 35.938 11.766 -11.047 1 28.17 47 GLY B N 1
ATOM 4285 C CA . GLY B 1 47 ? 35.625 11.695 -9.625 1 28.17 47 GLY B CA 1
ATOM 4286 C C . GLY B 1 47 ? 34.156 11.781 -9.336 1 28.17 47 GLY B C 1
ATOM 4287 O O . GLY B 1 47 ? 33.344 12.164 -10.203 1 28.17 47 GLY B O 1
ATOM 4288 N N . PHE B 1 48 ? 33.781 11.547 -8.062 1 32.53 48 PHE B N 1
ATOM 4289 C CA . PHE B 1 48 ? 32.688 11.547 -7.102 1 32.53 48 PHE B CA 1
ATOM 4290 C C . PHE B 1 48 ? 31.891 12.836 -7.184 1 32.53 48 PHE B C 1
ATOM 4292 O O . PHE B 1 48 ? 30.969 13.055 -6.395 1 32.53 48 PHE B O 1
ATOM 4299 N N . GLY B 1 49 ? 32.344 13.93 -7.742 1 36.31 49 GLY B N 1
ATOM 4300 C CA . GLY B 1 49 ? 31.906 15.305 -7.723 1 36.31 49 GLY B CA 1
ATOM 4301 C C . GLY B 1 49 ? 30.656 15.539 -8.555 1 36.31 49 GLY B C 1
ATOM 4302 O O . GLY B 1 49 ? 30.188 16.672 -8.688 1 36.31 49 GLY B O 1
ATOM 4303 N N . GLU B 1 50 ? 30.438 14.758 -9.383 1 43.41 50 GLU B N 1
ATOM 4304 C CA . GLU B 1 50 ? 29.312 14.969 -10.289 1 43.41 50 GLU B CA 1
ATOM 4305 C C . GLU B 1 50 ? 27.984 14.805 -9.555 1 43.41 50 GLU B C 1
ATOM 4307 O O . GLU B 1 50 ? 26.953 15.281 -10.023 1 43.41 50 GLU B O 1
ATOM 4312 N N . GLU B 1 51 ? 27.984 14.148 -8.391 1 49.34 51 GLU B N 1
ATOM 4313 C CA . GLU B 1 51 ? 26.844 13.68 -7.598 1 49.34 51 GLU B CA 1
ATOM 4314 C C . GLU B 1 51 ? 26.094 14.852 -6.98 1 49.34 51 GLU B C 1
ATOM 4316 O O . GLU B 1 51 ? 24.875 14.789 -6.793 1 49.34 51 GLU B O 1
ATOM 4321 N N . THR B 1 52 ? 26.844 15.953 -6.68 1 59.72 52 THR B N 1
ATOM 4322 C CA . THR B 1 52 ? 26.203 17.078 -6.008 1 59.72 52 THR B CA 1
ATOM 4323 C C . THR B 1 52 ? 25.875 18.188 -7 1 59.72 52 THR B C 1
ATOM 4325 O O . THR B 1 52 ? 25.578 19.312 -6.602 1 59.72 52 THR B O 1
ATOM 4328 N N . LYS B 1 53 ? 26 17.844 -8.32 1 79.56 53 LYS B N 1
ATOM 4329 C CA . LYS B 1 53 ? 25.703 18.922 -9.266 1 79.56 53 LYS B CA 1
ATOM 4330 C C . LYS B 1 53 ? 24.219 19 -9.578 1 79.56 53 LYS B C 1
ATOM 4332 O O . LYS B 1 53 ? 23.562 17.969 -9.734 1 79.56 53 LYS B O 1
ATOM 4337 N N . VAL B 1 54 ? 23.844 20.266 -9.688 1 89.69 54 VAL B N 1
ATOM 4338 C CA . VAL B 1 54 ? 22.453 20.531 -10.023 1 89.69 54 VAL B CA 1
ATOM 4339 C C . VAL B 1 54 ? 22.172 20.094 -11.461 1 89.69 54 VAL B C 1
ATOM 4341 O O . VAL B 1 54 ? 22.922 20.422 -12.375 1 89.69 54 VAL B O 1
ATOM 4344 N N . HIS B 1 55 ? 21.203 19.281 -11.633 1 90.5 55 HIS B N 1
ATOM 4345 C CA . HIS B 1 55 ? 20.781 18.797 -12.945 1 90.5 55 HIS B CA 1
ATOM 4346 C C . HIS B 1 55 ? 19.828 19.781 -13.625 1 90.5 55 HIS B C 1
ATOM 4348 O O . HIS B 1 55 ? 19.953 20.031 -14.82 1 90.5 55 HIS B O 1
ATOM 4354 N N . ALA B 1 56 ? 18.922 20.281 -12.883 1 93.44 56 ALA B N 1
ATOM 4355 C CA . ALA B 1 56 ? 17.906 21.203 -13.406 1 93.44 56 ALA B CA 1
ATOM 4356 C C . ALA B 1 56 ? 17.406 22.141 -12.312 1 93.44 56 ALA B C 1
ATOM 4358 O O . ALA B 1 56 ? 17.438 21.797 -11.125 1 93.44 56 ALA B O 1
ATOM 4359 N N . VAL B 1 57 ? 17.047 23.297 -12.758 1 94.81 57 VAL B N 1
ATOM 4360 C CA . VAL B 1 57 ? 16.438 24.281 -11.867 1 94.81 57 VAL B CA 1
ATOM 4361 C C . VAL B 1 57 ? 15.055 24.641 -12.375 1 94.81 57 VAL B C 1
ATOM 4363 O O . VAL B 1 57 ? 14.906 25.141 -13.492 1 94.81 57 VAL B O 1
ATOM 4366 N N . TYR B 1 58 ? 14.047 24.391 -11.516 1 95.12 58 TYR B N 1
ATOM 4367 C CA . TYR B 1 58 ? 12.664 24.703 -11.875 1 95.12 58 TYR B CA 1
ATOM 4368 C C . TYR B 1 58 ? 12.195 25.984 -11.203 1 95.12 58 TYR B C 1
ATOM 4370 O O . TYR B 1 58 ? 12.266 26.109 -9.977 1 95.12 58 TYR B O 1
ATOM 4378 N N . LYS B 1 59 ? 11.727 26.922 -11.977 1 95.62 59 LYS B N 1
ATOM 4379 C CA . LYS B 1 59 ? 11.109 28.125 -11.43 1 95.62 59 LYS B CA 1
ATOM 4380 C C . LYS B 1 59 ? 9.633 27.875 -11.109 1 95.62 59 LYS B C 1
ATOM 4382 O O . LYS B 1 59 ? 8.906 27.297 -11.914 1 95.62 59 LYS B O 1
ATOM 4387 N N . LEU B 1 60 ? 9.289 28.297 -9.922 1 95.69 60 LEU B N 1
ATOM 4388 C CA . LEU B 1 60 ? 7.965 27.938 -9.445 1 95.69 60 LEU B CA 1
ATOM 4389 C C . LEU B 1 60 ? 7.012 29.125 -9.523 1 95.69 60 LEU B C 1
ATOM 4391 O O . LEU B 1 60 ? 7.418 30.266 -9.305 1 95.69 60 LEU B O 1
ATOM 4395 N N . SER B 1 61 ? 5.773 28.828 -9.883 1 94.56 61 SER B N 1
ATOM 4396 C CA . SER B 1 61 ? 4.633 29.734 -9.859 1 94.56 61 SER B CA 1
ATOM 4397 C C . SER B 1 61 ? 3.363 29.016 -9.406 1 94.56 61 SER B C 1
ATOM 4399 O O . SER B 1 61 ? 3.381 27.812 -9.148 1 94.56 61 SER B O 1
ATOM 4401 N N . VAL B 1 62 ? 2.41 29.797 -9.078 1 93.75 62 VAL B N 1
ATOM 4402 C CA . VAL B 1 62 ? 1.141 29.234 -8.633 1 93.75 62 VAL B CA 1
ATOM 4403 C C . VAL B 1 62 ? 0.045 29.562 -9.641 1 93.75 62 VAL B C 1
ATOM 4405 O O . VAL B 1 62 ? -0.118 30.719 -10.031 1 93.75 62 VAL B O 1
ATOM 4408 N N . VAL B 1 63 ? -0.612 28.484 -10.172 1 90.38 63 VAL B N 1
ATOM 4409 C CA . VAL B 1 63 ? -1.759 28.641 -11.062 1 90.38 63 VAL B CA 1
ATOM 4410 C C . VAL B 1 63 ? -2.951 27.859 -10.508 1 90.38 63 VAL B C 1
ATOM 4412 O O . VAL B 1 63 ? -2.859 26.656 -10.266 1 90.38 63 VAL B O 1
ATOM 4415 N N . ASN B 1 64 ? -4.105 28.578 -10.297 1 86.38 64 ASN B N 1
ATOM 4416 C CA . ASN B 1 64 ? -5.316 27.953 -9.773 1 86.38 64 ASN B CA 1
ATOM 4417 C C . ASN B 1 64 ? -5.039 27.172 -8.5 1 86.38 64 ASN B C 1
ATOM 4419 O O . ASN B 1 64 ? -5.441 26.016 -8.383 1 86.38 64 ASN B O 1
ATOM 4423 N N . ASP B 1 65 ? -4.18 27.672 -7.621 1 87.44 65 ASP B N 1
ATOM 4424 C CA . ASP B 1 65 ? -3.865 27.141 -6.297 1 87.44 65 ASP B CA 1
ATOM 4425 C C . ASP B 1 65 ? -3.012 25.875 -6.402 1 87.44 65 ASP B C 1
ATOM 4427 O O . ASP B 1 65 ? -2.906 25.109 -5.441 1 87.44 65 ASP B O 1
ATOM 4431 N N . ALA B 1 66 ? -2.457 25.703 -7.656 1 89.88 66 ALA B N 1
ATOM 4432 C CA . ALA B 1 66 ? -1.546 24.578 -7.852 1 89.88 66 ALA B CA 1
ATOM 4433 C C . ALA B 1 66 ? -0.132 25.078 -8.156 1 89.88 66 ALA B C 1
ATOM 4435 O O . ALA B 1 66 ? 0.051 26.125 -8.766 1 89.88 66 ALA B O 1
ATOM 4436 N N . LEU B 1 67 ? 0.79 24.25 -7.688 1 93.88 67 LEU B N 1
ATOM 4437 C CA . LEU B 1 67 ? 2.191 24.578 -7.938 1 93.88 67 LEU B CA 1
ATOM 4438 C C . LEU B 1 67 ? 2.602 24.156 -9.344 1 93.88 67 LEU B C 1
ATOM 4440 O O . LEU B 1 67 ? 2.359 23.016 -9.75 1 93.88 67 LEU B O 1
ATOM 4444 N N . VAL B 1 68 ? 3.111 25.125 -10.078 1 93.38 68 VAL B N 1
ATOM 4445 C CA . VAL B 1 68 ? 3.531 24.828 -11.445 1 93.38 68 VAL B CA 1
ATOM 4446 C C . VAL B 1 68 ? 4.926 25.406 -11.695 1 93.38 68 VAL B C 1
ATOM 4448 O O . VAL B 1 68 ? 5.406 26.234 -10.922 1 93.38 68 VAL B O 1
ATOM 4451 N N . SER B 1 69 ? 5.57 24.844 -12.648 1 94.5 69 SER B N 1
ATOM 4452 C CA . SER B 1 69 ? 6.805 25.391 -13.203 1 94.5 69 SER B CA 1
ATOM 4453 C C . SER B 1 69 ? 6.637 25.734 -14.68 1 94.5 69 SER B C 1
ATOM 4455 O O . SER B 1 69 ? 6.668 24.859 -15.539 1 94.5 69 SER B O 1
ATOM 4457 N N . PRO B 1 70 ? 6.473 27.047 -14.922 1 92.25 70 PRO B N 1
ATOM 4458 C CA . PRO B 1 70 ? 6.305 27.438 -16.328 1 92.25 70 PRO B CA 1
ATOM 4459 C C . PRO B 1 70 ? 7.582 27.266 -17.141 1 92.25 70 PRO B C 1
ATOM 4461 O O . PRO B 1 70 ? 7.516 27.094 -18.359 1 92.25 70 PRO B O 1
ATOM 4464 N N . GLU B 1 71 ? 8.68 27.438 -16.5 1 91.81 71 GLU B N 1
ATOM 4465 C CA . GLU B 1 71 ? 9.961 27.266 -17.172 1 91.81 71 GLU B CA 1
ATOM 4466 C C . GLU B 1 71 ? 10.992 26.641 -16.25 1 91.81 71 GLU B C 1
ATOM 4468 O O . GLU B 1 71 ? 10.883 26.75 -15.023 1 91.81 71 GLU B O 1
ATOM 4473 N N . HIS B 1 72 ? 11.938 25.906 -16.875 1 92.94 72 HIS B N 1
ATOM 4474 C CA . HIS B 1 72 ? 13.047 25.344 -16.109 1 92.94 72 HIS B CA 1
ATOM 4475 C C . HIS B 1 72 ? 14.336 25.359 -16.922 1 92.94 72 HIS B C 1
ATOM 4477 O O . HIS B 1 72 ? 14.297 25.516 -18.141 1 92.94 72 HIS B O 1
ATOM 4483 N N . VAL B 1 73 ? 15.461 25.359 -16.234 1 93.25 73 VAL B N 1
ATOM 4484 C CA . VAL B 1 73 ? 16.781 25.391 -16.844 1 93.25 73 VAL B CA 1
ATOM 4485 C C . VAL B 1 73 ? 17.5 24.062 -16.625 1 93.25 73 VAL B C 1
ATOM 4487 O O . VAL B 1 73 ? 17.656 23.625 -15.477 1 93.25 73 VAL B O 1
ATOM 4490 N N . ARG B 1 74 ? 17.844 23.422 -17.703 1 91.31 74 ARG B N 1
ATOM 4491 C CA . ARG B 1 74 ? 18.656 22.219 -17.609 1 91.31 74 ARG B CA 1
ATOM 4492 C C . ARG B 1 74 ? 20.141 22.562 -17.641 1 91.31 74 ARG B C 1
ATOM 4494 O O . ARG B 1 74 ? 20.641 23.125 -18.625 1 91.31 74 ARG B O 1
ATOM 4501 N N . CYS B 1 75 ? 20.781 22.141 -16.594 1 91.19 75 CYS B N 1
ATOM 4502 C CA . CYS B 1 75 ? 22.188 22.5 -16.484 1 91.19 75 CYS B CA 1
ATOM 4503 C C . CYS B 1 75 ? 23.031 21.734 -17.484 1 91.19 75 CYS B C 1
ATOM 4505 O O . CYS B 1 75 ? 22.781 20.547 -17.734 1 91.19 75 CYS B O 1
ATOM 4507 N N . VAL B 1 76 ? 23.953 22.422 -18.078 1 88 76 VAL B N 1
ATOM 4508 C CA . VAL B 1 76 ? 24.859 21.797 -19.031 1 88 76 VAL B CA 1
ATOM 4509 C C . VAL B 1 76 ? 26.281 21.766 -18.453 1 88 76 VAL B C 1
ATOM 4511 O O . VAL B 1 76 ? 26.609 22.562 -17.562 1 88 76 VAL B O 1
ATOM 4514 N N . SER B 1 77 ? 27.016 20.766 -18.859 1 82.62 77 SER B N 1
ATOM 4515 C CA . SER B 1 77 ? 28.391 20.641 -18.391 1 82.62 77 SER B CA 1
ATOM 4516 C C . SER B 1 77 ? 29.312 21.672 -19.047 1 82.62 77 SER B C 1
ATOM 4518 O O . SER B 1 77 ? 30.234 22.188 -18.422 1 82.62 77 SER B O 1
ATOM 4520 N N . ASN B 1 78 ? 29.094 21.984 -20.328 1 80.69 78 ASN B N 1
ATOM 4521 C CA . ASN B 1 78 ? 29.938 22.906 -21.094 1 80.69 78 ASN B CA 1
ATOM 4522 C C . ASN B 1 78 ? 29.188 24.188 -21.469 1 80.69 78 ASN B C 1
ATOM 4524 O O . ASN B 1 78 ? 28.141 24.125 -22.109 1 80.69 78 ASN B O 1
ATOM 4528 N N . LYS B 1 79 ? 29.703 25.281 -21.094 1 81.81 79 LYS B N 1
ATOM 4529 C CA . LYS B 1 79 ? 29.094 26.594 -21.281 1 81.81 79 LYS B CA 1
ATOM 4530 C C . LYS B 1 79 ? 29.141 27.031 -22.75 1 81.81 79 LYS B C 1
ATOM 4532 O O . LYS B 1 79 ? 28.453 27.953 -23.156 1 81.81 79 LYS B O 1
ATOM 4537 N N . SER B 1 80 ? 29.891 26.359 -23.594 1 76.19 80 SER B N 1
ATOM 4538 C CA . SER B 1 80 ? 30.141 26.859 -24.938 1 76.19 80 SER B CA 1
ATOM 4539 C C . SER B 1 80 ? 29 26.531 -25.891 1 76.19 80 SER B C 1
ATOM 4541 O O . SER B 1 80 ? 29.031 26.906 -27.062 1 76.19 80 SER B O 1
ATOM 4543 N N . GLU B 1 81 ? 27.969 25.938 -25.438 1 75.19 81 GLU B N 1
ATOM 4544 C CA . GLU B 1 81 ? 26.859 25.609 -26.328 1 75.19 81 GLU B CA 1
ATOM 4545 C C . GLU B 1 81 ? 26 26.844 -26.609 1 75.19 81 GLU B C 1
ATOM 4547 O O . GLU B 1 81 ? 25.906 27.734 -25.781 1 75.19 81 GLU B O 1
ATOM 4552 N N . LYS B 1 82 ? 25.547 27.078 -27.844 1 78.12 82 LYS B N 1
ATOM 4553 C CA . LYS B 1 82 ? 24.688 28.203 -28.219 1 78.12 82 LYS B CA 1
ATOM 4554 C C . LYS B 1 82 ? 23.312 28.062 -27.594 1 78.12 82 LYS B C 1
ATOM 4556 O O . LYS B 1 82 ? 22.797 26.953 -27.406 1 78.12 82 LYS B O 1
ATOM 4561 N N . GLY B 1 83 ? 22.719 29.234 -27.203 1 85.25 83 GLY B N 1
ATOM 4562 C CA . GLY B 1 83 ? 21.344 29.281 -26.734 1 85.25 83 GLY B CA 1
ATOM 4563 C C . GLY B 1 83 ? 21.203 28.969 -25.266 1 85.25 83 GLY B C 1
ATOM 4564 O O . GLY B 1 83 ? 20.141 28.516 -24.812 1 85.25 83 GLY B O 1
ATOM 4565 N N . LEU B 1 84 ? 22.359 29.266 -24.578 1 90.38 84 LEU B N 1
ATOM 4566 C CA . LEU B 1 84 ? 22.328 28.969 -23.156 1 90.38 84 LEU B CA 1
ATOM 4567 C C . LEU B 1 84 ? 21.984 30.219 -22.344 1 90.38 84 LEU B C 1
ATOM 4569 O O . LEU B 1 84 ? 22.188 31.344 -22.797 1 90.38 84 LEU B O 1
ATOM 4573 N N . VAL B 1 85 ? 21.297 30.031 -21.25 1 93.25 85 VAL B N 1
ATOM 4574 C CA . VAL B 1 85 ? 21 31.094 -20.297 1 93.25 85 VAL B CA 1
ATOM 4575 C C . VAL B 1 85 ? 21.875 30.953 -19.062 1 93.25 85 VAL B C 1
ATOM 4577 O O . VAL B 1 85 ? 22.328 29.859 -18.75 1 93.25 85 VAL B O 1
ATOM 4580 N N . GLU B 1 86 ? 22.078 32.125 -18.453 1 92.81 86 GLU B N 1
ATOM 4581 C CA . GLU B 1 86 ? 22.859 32.125 -17.219 1 92.81 86 GLU B CA 1
ATOM 4582 C C . GLU B 1 86 ? 22.031 31.578 -16.047 1 92.81 86 GLU B C 1
ATOM 4584 O O . GLU B 1 86 ? 20.891 31.969 -15.859 1 92.81 86 GLU B O 1
ATOM 4589 N N . GLU B 1 87 ? 22.562 30.578 -15.414 1 92.88 87 GLU B N 1
ATOM 4590 C CA . GLU B 1 87 ? 21.953 30 -14.219 1 92.88 87 GLU B CA 1
ATOM 4591 C C . GLU B 1 87 ? 23 29.781 -13.125 1 92.88 87 GLU B C 1
ATOM 4593 O O . GLU B 1 87 ? 23.859 28.906 -13.242 1 92.88 87 GLU B O 1
ATOM 4598 N N . VAL B 1 88 ? 22.812 30.469 -12.008 1 91.12 88 VAL B N 1
ATOM 4599 C CA . VAL B 1 88 ? 23.812 30.531 -10.945 1 91.12 88 VAL B CA 1
ATOM 4600 C C . VAL B 1 88 ? 23.906 29.188 -10.234 1 91.12 88 VAL B C 1
ATOM 4602 O O . VAL B 1 88 ? 24.938 28.844 -9.672 1 91.12 88 VAL B O 1
ATOM 4605 N N . TYR B 1 89 ? 22.891 28.453 -10.281 1 91.44 89 TYR B N 1
ATOM 4606 C CA . TYR B 1 89 ? 22.859 27.219 -9.508 1 91.44 89 TYR B CA 1
ATOM 4607 C C . TYR B 1 89 ? 23.5 26.078 -10.289 1 91.44 89 TYR B C 1
ATOM 4609 O O . TYR B 1 89 ? 23.797 25.016 -9.719 1 91.44 89 TYR B O 1
ATOM 4617 N N . CYS B 1 90 ? 23.656 26.266 -11.562 1 91.06 90 CYS B N 1
ATOM 4618 C CA . CYS B 1 90 ? 24.359 25.266 -12.352 1 91.06 90 CYS B CA 1
ATOM 4619 C C . CYS B 1 90 ? 25.859 25.344 -12.117 1 91.06 90 CYS B C 1
ATOM 4621 O O . CYS B 1 90 ? 26.422 26.438 -11.984 1 91.06 90 CYS B O 1
ATOM 4623 N N . ALA B 1 91 ? 26.516 24.25 -12.055 1 88.38 91 ALA B N 1
ATOM 4624 C CA . ALA B 1 91 ? 27.969 24.203 -11.828 1 88.38 91 ALA B CA 1
ATOM 4625 C C . ALA B 1 91 ? 28.703 25 -12.898 1 88.38 91 ALA B C 1
ATOM 4627 O O . ALA B 1 91 ? 29.688 25.688 -12.609 1 88.38 91 ALA B O 1
ATOM 4628 N N . SER B 1 92 ? 28.312 24.953 -14.141 1 86.94 92 SER B N 1
ATOM 4629 C CA . SER B 1 92 ? 28.938 25.672 -15.25 1 86.94 92 SER B CA 1
ATOM 4630 C C . SER B 1 92 ? 28.5 27.125 -15.289 1 86.94 92 SER B C 1
ATOM 4632 O O . SER B 1 92 ? 29.109 27.938 -15.984 1 86.94 92 SER B O 1
ATOM 4634 N N . GLY B 1 93 ? 27.484 27.35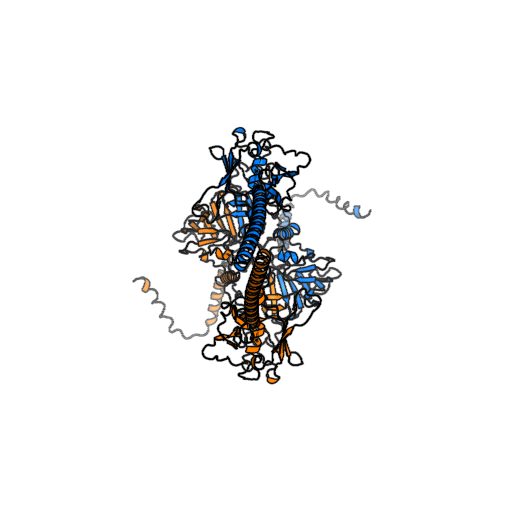9 -14.539 1 90.44 93 GLY B N 1
ATOM 4635 C CA . GLY B 1 93 ? 26.922 28.703 -14.547 1 90.44 93 GLY B CA 1
ATOM 4636 C C . GLY B 1 93 ? 25.938 28.938 -15.68 1 90.44 93 GLY B C 1
ATOM 4637 O O . GLY B 1 93 ? 25.484 30.062 -15.898 1 90.44 93 GLY B O 1
ATOM 4638 N N . ALA B 1 94 ? 25.828 27.875 -16.453 1 91.94 94 ALA B N 1
ATOM 4639 C CA . ALA B 1 94 ? 24.906 28.031 -17.594 1 91.94 94 ALA B CA 1
ATOM 4640 C C . ALA B 1 94 ? 24.047 26.781 -17.766 1 91.94 94 ALA B C 1
ATOM 4642 O O . ALA B 1 94 ? 24.406 25.703 -17.281 1 91.94 94 ALA B O 1
ATOM 4643 N N . GLY B 1 95 ? 22.844 27.031 -18.375 1 93.12 95 GLY B N 1
ATOM 4644 C CA . GLY B 1 95 ? 21.953 25.938 -18.688 1 93.12 95 GLY B CA 1
ATOM 4645 C C . GLY B 1 95 ? 21.016 26.234 -19.844 1 93.12 95 GLY B C 1
ATOM 4646 O O . GLY B 1 95 ? 21 27.359 -20.359 1 93.12 95 GLY B O 1
ATOM 4647 N N . ARG B 1 96 ? 20.344 25.25 -20.391 1 90.69 96 ARG B N 1
ATOM 4648 C CA . ARG B 1 96 ? 19.359 25.375 -21.469 1 90.69 96 ARG B CA 1
ATOM 4649 C C . ARG B 1 96 ? 17.969 25.688 -20.906 1 90.69 96 ARG B C 1
ATOM 4651 O O . ARG B 1 96 ? 17.453 24.953 -20.078 1 90.69 96 ARG B O 1
ATOM 4658 N N . LEU B 1 97 ? 17.422 26.766 -21.375 1 91.12 97 LEU B N 1
ATOM 4659 C CA . LEU B 1 97 ? 16.094 27.172 -20.938 1 91.12 97 LEU B CA 1
ATOM 4660 C C . LEU B 1 97 ? 15.016 26.375 -21.672 1 91.12 97 LEU B C 1
ATOM 4662 O O . LEU B 1 97 ? 15.023 26.312 -22.906 1 91.12 97 LEU B O 1
ATOM 4666 N N . VAL B 1 98 ? 14.18 25.75 -20.938 1 88.56 98 VAL B N 1
ATOM 4667 C CA . VAL B 1 98 ? 13.039 25.016 -21.5 1 88.56 98 VAL B CA 1
ATOM 4668 C C . VAL B 1 98 ? 11.734 25.672 -21.031 1 88.56 98 VAL B C 1
ATOM 4670 O O . VAL B 1 98 ? 11.492 25.797 -19.828 1 88.56 98 VAL B O 1
ATOM 4673 N N . ARG B 1 99 ? 10.969 26.172 -22 1 87.12 99 ARG B N 1
ATOM 4674 C CA . ARG B 1 99 ? 9.688 26.812 -21.703 1 87.12 99 ARG B CA 1
ATOM 4675 C C . ARG B 1 99 ? 8.539 25.828 -21.891 1 87.12 99 ARG B C 1
ATOM 4677 O O . ARG B 1 99 ? 7.965 25.734 -22.984 1 87.12 99 ARG B O 1
ATOM 4684 N N . ARG B 1 100 ? 8.281 25.141 -20.812 1 84.62 100 ARG B N 1
ATOM 4685 C CA . ARG B 1 100 ? 7.191 24.172 -20.75 1 84.62 100 ARG B CA 1
ATOM 4686 C C . ARG B 1 100 ? 6.531 24.188 -19.375 1 84.62 100 ARG B C 1
ATOM 4688 O O . ARG B 1 100 ? 7.211 24.125 -18.344 1 84.62 100 ARG B O 1
ATOM 4695 N N . LEU B 1 101 ? 5.195 24.266 -19.5 1 88.19 101 LEU B N 1
ATOM 4696 C CA . LEU B 1 101 ? 4.461 24.266 -18.234 1 88.19 101 LEU B CA 1
ATOM 4697 C C . LEU B 1 101 ? 4.445 22.875 -17.625 1 88.19 101 LEU B C 1
ATOM 4699 O O . LEU B 1 101 ? 4.016 21.906 -18.266 1 88.19 101 LEU B O 1
ATOM 4703 N N . LEU B 1 102 ? 4.98 22.812 -16.438 1 91 102 LEU B N 1
ATOM 4704 C CA . LEU B 1 102 ? 4.949 21.578 -15.656 1 91 102 LEU B CA 1
ATOM 4705 C C . LEU B 1 102 ? 4.121 21.75 -14.383 1 91 102 LEU B C 1
ATOM 4707 O O . LEU B 1 102 ? 4.301 22.734 -13.648 1 91 102 LEU B O 1
ATOM 4711 N N . TYR B 1 103 ? 3.188 20.844 -14.195 1 90 103 TYR B N 1
ATOM 4712 C CA . TYR B 1 103 ? 2.551 20.781 -12.883 1 90 103 TYR B CA 1
ATOM 4713 C C . TYR B 1 103 ? 3.414 20 -11.898 1 90 103 TYR B C 1
ATOM 4715 O O . TYR B 1 103 ? 3.992 18.969 -12.25 1 90 103 TYR B O 1
ATOM 4723 N N . VAL B 1 104 ? 3.607 20.547 -10.727 1 91.5 104 VAL B N 1
ATOM 4724 C CA . VAL B 1 104 ? 4.367 19.844 -9.703 1 91.5 104 VAL B CA 1
ATOM 4725 C C . VAL B 1 104 ? 3.432 18.969 -8.875 1 91.5 104 VAL B C 1
ATOM 4727 O O . VAL B 1 104 ? 2.432 19.453 -8.336 1 91.5 104 VAL B O 1
ATOM 4730 N N . ASP B 1 105 ? 3.771 17.703 -8.82 1 86.56 105 ASP B N 1
ATOM 4731 C CA . ASP B 1 105 ? 2.893 16.766 -8.125 1 86.56 105 ASP B CA 1
ATOM 4732 C C . ASP B 1 105 ? 3.693 15.805 -7.246 1 86.56 105 ASP B C 1
ATOM 4734 O O . ASP B 1 105 ? 4.637 15.164 -7.719 1 86.56 105 ASP B O 1
ATOM 4738 N N . THR B 1 106 ? 3.293 15.695 -5.965 1 84.44 106 THR B N 1
ATOM 4739 C CA . THR B 1 106 ? 3.988 14.852 -4.996 1 84.44 106 THR B CA 1
ATOM 4740 C C . THR B 1 106 ? 3.539 13.398 -5.121 1 84.44 106 THR B C 1
ATOM 4742 O O . THR B 1 106 ? 4.047 12.523 -4.422 1 84.44 106 THR B O 1
ATOM 4745 N N . ARG B 1 107 ? 2.672 13.141 -6.059 1 79.88 107 ARG B N 1
ATOM 4746 C CA . ARG B 1 107 ? 2.186 11.781 -6.246 1 79.88 107 ARG B CA 1
ATOM 4747 C C . ARG B 1 107 ? 2.889 11.102 -7.418 1 79.88 107 ARG B C 1
ATOM 4749 O O . ARG B 1 107 ? 2.875 9.875 -7.535 1 79.88 107 ARG B O 1
ATOM 4756 N N . ALA B 1 108 ? 3.4 11.875 -8.273 1 79.5 108 ALA B N 1
ATOM 4757 C CA . ALA B 1 108 ? 4.055 11.336 -9.469 1 79.5 108 ALA B CA 1
ATOM 4758 C C . ALA B 1 108 ? 5.488 10.914 -9.164 1 79.5 108 ALA B C 1
ATOM 4760 O O . ALA B 1 108 ? 6.16 11.531 -8.328 1 79.5 108 ALA B O 1
ATOM 4761 N N . PRO B 1 109 ? 5.996 9.859 -9.867 1 78.81 109 PRO B N 1
ATOM 4762 C CA . PRO B 1 109 ? 7.387 9.438 -9.664 1 78.81 109 PRO B CA 1
ATOM 4763 C C . PRO B 1 109 ? 8.383 10.57 -9.914 1 78.81 109 PRO B C 1
ATOM 4765 O O . PRO B 1 109 ? 8.07 11.539 -10.609 1 78.81 109 PRO B O 1
ATOM 4768 N N . PRO B 1 110 ? 9.531 10.414 -9.344 1 83.69 110 PRO B N 1
ATOM 4769 C CA . PRO B 1 110 ? 10.484 11.523 -9.422 1 83.69 110 PRO B CA 1
ATOM 4770 C C . PRO B 1 110 ? 10.906 11.836 -10.859 1 83.69 110 PRO B C 1
ATOM 4772 O O . PRO B 1 110 ? 11.219 10.922 -11.625 1 83.69 110 PRO B O 1
ATOM 4775 N N . GLY B 1 111 ? 10.891 13.172 -11.164 1 85.31 111 GLY B N 1
ATOM 4776 C CA . GLY B 1 111 ? 11.266 13.617 -12.492 1 85.31 111 GLY B CA 1
ATOM 4777 C C . GLY B 1 111 ? 10.07 13.992 -13.352 1 85.31 111 GLY B C 1
ATOM 4778 O O . GLY B 1 111 ? 8.938 14.055 -12.859 1 85.31 111 GLY B O 1
ATOM 4779 N N . ILE B 1 112 ? 10.344 14.383 -14.578 1 86.31 112 ILE B N 1
ATOM 4780 C CA . ILE B 1 112 ? 9.281 14.789 -15.492 1 86.31 112 ILE B CA 1
ATOM 4781 C C . ILE B 1 112 ? 8.578 13.547 -16.047 1 86.31 112 ILE B C 1
ATOM 4783 O O . ILE B 1 112 ? 9.211 12.688 -16.656 1 86.31 112 ILE B O 1
ATOM 4787 N N . VAL B 1 113 ? 7.297 13.43 -15.711 1 79.81 113 VAL B N 1
ATOM 4788 C CA . VAL B 1 113 ? 6.465 12.312 -16.141 1 79.81 113 VAL B CA 1
ATOM 4789 C C . VAL B 1 113 ? 5.457 12.781 -17.188 1 79.81 113 VAL B C 1
ATOM 4791 O O . VAL B 1 113 ? 4.574 13.586 -16.891 1 79.81 113 VAL B O 1
ATOM 4794 N N . PRO B 1 114 ? 5.664 12.164 -18.312 1 73.44 114 PRO B N 1
ATOM 4795 C CA . PRO B 1 114 ? 4.648 12.5 -19.312 1 73.44 114 PRO B CA 1
ATOM 4796 C C . PRO B 1 114 ? 3.318 11.789 -19.062 1 73.44 114 PRO B C 1
ATOM 4798 O O . PRO B 1 114 ? 3.299 10.664 -18.562 1 73.44 114 PRO B O 1
ATOM 4801 N N . ASP B 1 115 ? 2.172 12.359 -19.25 1 68 115 ASP B N 1
ATOM 4802 C CA . ASP B 1 115 ? 0.822 11.805 -19.203 1 68 115 ASP B CA 1
ATOM 4803 C C . ASP B 1 115 ? 0.533 11.172 -17.844 1 68 115 ASP B C 1
ATOM 4805 O O . ASP B 1 115 ? 0.054 10.039 -17.766 1 68 115 ASP B O 1
ATOM 4809 N N . PHE B 1 116 ? 1.104 11.875 -16.859 1 66.88 116 PHE B N 1
ATOM 4810 C CA . PHE B 1 116 ? 0.804 11.344 -15.531 1 66.88 116 PHE B CA 1
ATOM 4811 C C . PHE B 1 116 ? -0.701 11.211 -15.328 1 66.88 116 PHE B C 1
ATOM 4813 O O . PHE B 1 116 ? -1.439 12.188 -15.469 1 66.88 116 PHE B O 1
ATOM 4820 N N . ASN B 1 117 ? -1.179 9.875 -15.305 1 58.5 117 ASN B N 1
ATOM 4821 C CA . ASN B 1 117 ? -2.574 9.57 -15.008 1 58.5 117 ASN B CA 1
ATOM 4822 C C . ASN B 1 117 ? -2.807 9.422 -13.508 1 58.5 117 ASN B C 1
ATOM 4824 O O . ASN B 1 117 ? -2.215 8.547 -12.867 1 58.5 117 ASN B O 1
ATOM 4828 N N . GLU B 1 118 ? -3.518 10.359 -12.906 1 58.31 118 GLU B N 1
ATOM 4829 C CA . GLU B 1 118 ? -3.822 10.383 -11.484 1 58.31 118 GLU B CA 1
ATOM 4830 C C . GLU B 1 118 ? -4.469 9.07 -11.039 1 58.31 118 GLU B C 1
ATOM 4832 O O . GLU B 1 118 ? -4.352 8.68 -9.875 1 58.31 118 GLU B O 1
ATOM 4837 N N . SER B 1 119 ? -5.207 8.57 -12.016 1 50.66 119 SER B N 1
ATOM 4838 C CA . SER B 1 119 ? -5.844 7.309 -11.664 1 50.66 119 SER B CA 1
ATOM 4839 C C . SER B 1 119 ? -4.809 6.238 -11.336 1 50.66 119 SER B C 1
ATOM 4841 O O . SER B 1 119 ? -5.133 5.211 -10.734 1 50.66 119 SER B O 1
ATOM 4843 N N . LEU B 1 120 ? -3.674 6.594 -11.852 1 47.41 120 LEU B N 1
ATOM 4844 C CA . LEU B 1 120 ? -2.6 5.633 -11.617 1 47.41 120 LEU B CA 1
ATOM 4845 C C . LEU B 1 120 ? -2.242 5.578 -10.133 1 47.41 120 LEU B C 1
ATOM 4847 O O . LEU B 1 120 ? -1.691 4.582 -9.656 1 47.41 120 LEU B O 1
ATOM 4851 N N . ILE B 1 121 ? -2.52 6.672 -9.477 1 49.19 121 ILE B N 1
ATOM 4852 C CA . ILE B 1 121 ? -2.268 6.719 -8.039 1 49.19 121 ILE B CA 1
ATOM 4853 C C . ILE B 1 121 ? -3.107 5.66 -7.336 1 49.19 121 ILE B C 1
ATOM 4855 O O . ILE B 1 121 ? -2.627 4.984 -6.422 1 49.19 121 ILE B O 1
ATOM 4859 N N . LEU B 1 122 ? -4.492 5.719 -7.805 1 43.47 122 LEU B N 1
ATOM 4860 C CA . LEU B 1 122 ? -5.488 4.914 -7.105 1 43.47 122 LEU B CA 1
ATOM 4861 C C . LEU B 1 122 ? -5.426 3.459 -7.559 1 43.47 122 LEU B C 1
ATOM 4863 O O . LEU B 1 122 ? -5.91 2.566 -6.855 1 43.47 122 LEU B O 1
ATOM 4867 N N . GLY B 1 123 ? -4.648 3.182 -8.656 1 40.47 123 GLY B N 1
ATOM 4868 C CA . GLY B 1 123 ? -4.758 1.862 -9.258 1 40.47 123 GLY B CA 1
ATOM 4869 C C . GLY B 1 123 ? -3.559 1.499 -10.109 1 40.47 123 GLY B C 1
ATOM 4870 O O . GLY B 1 123 ? -3.648 0.621 -10.977 1 40.47 123 GLY B O 1
ATOM 4871 N N . ILE B 1 124 ? -2.748 2.479 -10.453 1 42.78 124 ILE B N 1
ATOM 4872 C CA . ILE B 1 124 ? -1.693 2.061 -11.367 1 42.78 124 ILE B CA 1
ATOM 4873 C C . ILE B 1 124 ? -1.126 0.714 -10.922 1 42.78 124 ILE B C 1
ATOM 4875 O O . ILE B 1 124 ? -0.734 0.552 -9.766 1 42.78 124 ILE B O 1
ATOM 4879 N N . SER B 1 125 ? -1.518 -0.187 -11.703 1 47.91 125 SER B N 1
ATOM 4880 C CA . SER B 1 125 ? -1 -1.539 -11.516 1 47.91 125 SER B CA 1
ATOM 4881 C C . SER B 1 125 ? 0.499 -1.524 -11.234 1 47.91 125 SER B C 1
ATOM 4883 O O . SER B 1 125 ? 1.267 -0.899 -11.969 1 47.91 125 SER B O 1
ATOM 4885 N N . LEU B 1 126 ? 0.76 -1.448 -9.992 1 49.19 126 LEU B N 1
ATOM 4886 C CA . LEU B 1 126 ? 2.156 -1.738 -9.688 1 49.19 126 LEU B CA 1
ATOM 4887 C C . LEU B 1 126 ? 2.848 -2.404 -10.867 1 49.19 126 LEU B C 1
ATOM 4889 O O . LEU B 1 126 ? 4.02 -2.133 -11.141 1 49.19 126 LEU B O 1
ATOM 4893 N N . ASN B 1 127 ? 1.906 -3.064 -11.602 1 49.34 127 ASN B N 1
ATOM 4894 C CA . ASN B 1 127 ? 2.49 -3.77 -12.742 1 49.34 127 ASN B CA 1
ATOM 4895 C C . ASN B 1 127 ? 2.924 -2.801 -13.836 1 49.34 127 ASN B C 1
ATOM 4897 O O . ASN B 1 127 ? 4.008 -2.945 -14.406 1 49.34 127 ASN B O 1
ATOM 4901 N N . ASP B 1 128 ? 2.086 -1.82 -14.031 1 52.78 128 ASP B N 1
ATOM 4902 C CA . ASP B 1 128 ? 2.449 -0.877 -15.078 1 52.78 128 ASP B CA 1
ATOM 4903 C C . ASP B 1 128 ? 3.615 0.007 -14.648 1 52.78 128 ASP B C 1
ATOM 4905 O O . ASP B 1 128 ? 4.496 0.319 -15.453 1 52.78 128 ASP B O 1
ATOM 4909 N N . CYS B 1 129 ? 3.572 0.32 -13.406 1 55.66 129 CYS B N 1
ATOM 4910 C CA . CYS B 1 129 ? 4.691 1.078 -12.867 1 55.66 129 CYS B CA 1
ATOM 4911 C C . CYS B 1 129 ? 5.984 0.274 -12.945 1 55.66 129 CYS B C 1
ATOM 4913 O O . CYS B 1 129 ? 7.023 0.796 -13.352 1 55.66 129 CYS B O 1
ATOM 4915 N N . MET B 1 130 ? 5.766 -0.88 -12.617 1 52.91 130 MET B N 1
ATOM 4916 C CA . MET B 1 130 ? 6.953 -1.73 -12.648 1 52.91 130 MET B CA 1
ATOM 4917 C C . MET B 1 130 ? 7.438 -1.938 -14.086 1 52.91 130 MET B C 1
ATOM 4919 O O . MET B 1 130 ? 8.641 -1.944 -14.344 1 52.91 130 MET B O 1
ATOM 4923 N N . LYS B 1 131 ? 6.418 -1.987 -14.945 1 50.81 131 LYS B N 1
ATOM 4924 C CA . LYS B 1 131 ? 6.77 -2.146 -16.359 1 50.81 131 LYS B CA 1
ATOM 4925 C C . LYS B 1 131 ? 7.426 -0.883 -16.906 1 50.81 131 LYS B C 1
ATOM 4927 O O . LYS B 1 131 ? 8.344 -0.958 -17.719 1 50.81 131 LYS B O 1
ATOM 4932 N N . SER B 1 132 ? 6.898 0.234 -16.438 1 51.62 132 SER B N 1
ATOM 4933 C CA . SER B 1 132 ? 7.461 1.489 -16.938 1 51.62 132 SER B CA 1
ATOM 4934 C C . SER B 1 132 ? 8.898 1.677 -16.453 1 51.62 132 SER B C 1
ATOM 4936 O O . SER B 1 132 ? 9.719 2.279 -17.141 1 51.62 132 SER B O 1
ATOM 4938 N N . CYS B 1 133 ? 9.031 1.358 -15.242 1 51.12 133 CYS B N 1
ATOM 4939 C CA . CYS B 1 133 ? 10.383 1.429 -14.719 1 51.12 133 CYS B CA 1
ATOM 4940 C C . CYS B 1 133 ? 11.305 0.456 -15.445 1 51.12 133 CYS B C 1
ATOM 4942 O O . CYS B 1 133 ? 12.492 0.734 -15.617 1 51.12 133 CYS B O 1
ATOM 4944 N N . ALA B 1 134 ? 10.672 -0.619 -15.727 1 42.03 134 ALA B N 1
ATOM 4945 C CA . ALA B 1 134 ? 11.414 -1.687 -16.391 1 42.03 134 ALA B CA 1
ATOM 4946 C C . 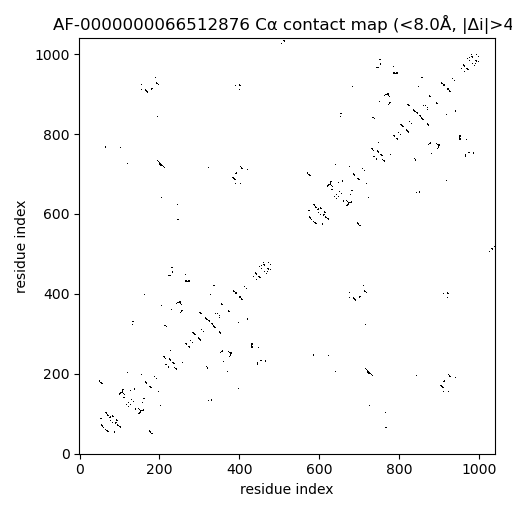ALA B 1 134 ? 11.719 -1.315 -17.844 1 42.03 134 ALA B C 1
ATOM 4948 O O . ALA B 1 134 ? 12.828 -1.562 -18.328 1 42.03 134 ALA B O 1
ATOM 4949 N N . VAL B 1 135 ? 10.633 -1.049 -18.562 1 39.03 135 VAL B N 1
ATOM 4950 C CA . VAL B 1 135 ? 10.82 -0.808 -19.984 1 39.03 135 VAL B CA 1
ATOM 4951 C C . VAL B 1 135 ? 11.656 0.457 -20.203 1 39.03 135 VAL B C 1
ATOM 4953 O O . VAL B 1 135 ? 12.516 0.502 -21.078 1 39.03 135 VAL B O 1
ATOM 4956 N N . GLY B 1 136 ? 11.25 1.578 -19.812 1 39.38 136 GLY B N 1
ATOM 4957 C CA . GLY B 1 136 ? 11.844 2.82 -20.281 1 39.38 136 GLY B CA 1
ATOM 4958 C C . GLY B 1 136 ? 12.992 3.299 -19.422 1 39.38 136 GLY B C 1
ATOM 4959 O O . GLY B 1 136 ? 13.688 4.254 -19.766 1 39.38 136 GLY B O 1
ATOM 4960 N N . GLY B 1 137 ? 13.688 2.262 -18.484 1 43.31 137 GLY B N 1
ATOM 4961 C CA . GLY B 1 137 ? 14.812 2.703 -17.672 1 43.31 137 GLY B CA 1
ATOM 4962 C C . GLY B 1 137 ? 14.547 4.02 -16.969 1 43.31 137 GLY B C 1
ATOM 4963 O O . GLY B 1 137 ? 13.445 4.566 -17.047 1 43.31 137 GLY B O 1
ATOM 4964 N N . TRP B 1 138 ? 15.484 4.336 -15.969 1 46.34 138 TRP B N 1
ATOM 4965 C CA . TRP B 1 138 ? 15.609 5.738 -15.586 1 46.34 138 TRP B CA 1
ATOM 4966 C C . TRP B 1 138 ? 15.586 6.641 -16.812 1 46.34 138 TRP B C 1
ATOM 4968 O O . TRP B 1 138 ? 16.312 6.402 -17.781 1 46.34 138 TRP B O 1
ATOM 4978 N N . LYS B 1 139 ? 14.578 6.957 -17.312 1 47.59 139 LYS B N 1
ATOM 4979 C CA . LYS B 1 139 ? 14.594 7.773 -18.531 1 47.59 139 LYS B CA 1
ATOM 4980 C C . LYS B 1 139 ? 15.305 9.102 -18.281 1 47.59 139 LYS B C 1
ATOM 4982 O O . LYS B 1 139 ? 14.867 9.898 -17.438 1 47.59 139 LYS B O 1
ATOM 4987 N N . GLU B 1 140 ? 16.531 9.094 -18.328 1 47.56 140 GLU B N 1
ATOM 4988 C CA . GLU B 1 140 ? 17.203 10.391 -18.391 1 47.56 140 GLU B CA 1
ATOM 4989 C C . GLU B 1 140 ? 16.328 11.438 -19.047 1 47.56 140 GLU B C 1
ATOM 4991 O O . GLU B 1 140 ? 16.344 12.609 -18.672 1 47.56 140 GLU B O 1
ATOM 4996 N N . GLU B 1 141 ? 15.766 11.062 -20.219 1 45.91 141 GLU B N 1
ATOM 4997 C CA . GLU B 1 141 ? 15.258 11.992 -21.219 1 45.91 141 GLU B CA 1
ATOM 4998 C C . GLU B 1 141 ? 13.898 12.555 -20.828 1 45.91 141 GLU B C 1
ATOM 5000 O O . GLU B 1 141 ? 13.273 13.289 -21.594 1 45.91 141 GLU B O 1
ATOM 5005 N N . HIS B 1 142 ? 13.359 12.062 -19.844 1 49.03 142 HIS B N 1
ATOM 5006 C CA . HIS B 1 142 ? 11.992 12.562 -19.797 1 49.03 142 HIS B CA 1
ATOM 5007 C C . HIS B 1 142 ? 11.953 14.062 -19.531 1 49.03 142 HIS B C 1
ATOM 5009 O O . HIS B 1 142 ? 10.883 14.664 -19.469 1 49.03 142 HIS B O 1
ATOM 5015 N N . ASP B 1 143 ? 13.039 14.531 -19.125 1 50.75 143 ASP B N 1
ATOM 5016 C CA . ASP B 1 143 ? 13 15.977 -18.906 1 50.75 143 ASP B CA 1
ATOM 5017 C C . ASP B 1 143 ? 13.016 16.734 -20.219 1 50.75 143 ASP B C 1
ATOM 5019 O O . ASP B 1 143 ? 13.211 17.953 -20.25 1 50.75 143 ASP B O 1
ATOM 5023 N N . GLY B 1 144 ? 13 15.938 -21.281 1 45.75 144 GLY B N 1
ATOM 5024 C CA . GLY B 1 144 ? 12.984 16.594 -22.578 1 45.75 144 GLY B CA 1
ATOM 5025 C C . GLY B 1 144 ? 11.656 17.25 -22.906 1 45.75 144 GLY B C 1
ATOM 5026 O O . GLY B 1 144 ? 10.758 17.297 -22.062 1 45.75 144 GLY B O 1
ATOM 5027 N N . ASP B 1 145 ? 11.586 17.859 -24.156 1 48.5 145 ASP B N 1
ATOM 5028 C CA . ASP B 1 145 ? 10.531 18.672 -24.781 1 48.5 145 ASP B CA 1
ATOM 5029 C C . ASP B 1 145 ? 9.266 17.844 -25 1 48.5 145 ASP B C 1
ATOM 5031 O O . ASP B 1 145 ? 9.266 16.906 -25.797 1 48.5 145 ASP B O 1
ATOM 5035 N N . VAL B 1 146 ? 8.68 17.453 -24.016 1 49.94 146 VAL B N 1
ATOM 5036 C CA . VAL B 1 146 ? 7.41 16.797 -24.297 1 49.94 146 VAL B CA 1
ATOM 5037 C C . VAL B 1 146 ? 6.328 17.844 -24.562 1 49.94 146 VAL B C 1
ATOM 5039 O O . VAL B 1 146 ? 6.312 18.891 -23.922 1 49.94 146 VAL B O 1
ATOM 5042 N N . ASP B 1 147 ? 5.543 17.828 -25.719 1 50.47 147 ASP B N 1
ATOM 5043 C CA . ASP B 1 147 ? 4.48 18.719 -26.188 1 50.47 147 ASP B CA 1
ATOM 5044 C C . ASP B 1 147 ? 3.322 18.75 -25.188 1 50.47 147 ASP B C 1
ATOM 5046 O O . ASP B 1 147 ? 2.52 19.688 -25.188 1 50.47 147 ASP B O 1
ATOM 5050 N N . THR B 1 148 ? 3.055 17.766 -24.453 1 56.34 148 THR B N 1
ATOM 5051 C CA . THR B 1 148 ? 1.885 17.719 -23.578 1 56.34 148 THR B CA 1
ATOM 5052 C C . THR B 1 148 ? 2.264 18.094 -22.156 1 56.34 148 THR B C 1
ATOM 5054 O O . THR B 1 148 ? 3.422 17.953 -21.75 1 56.34 148 THR B O 1
ATOM 5057 N N . PRO B 1 149 ? 1.312 18.766 -21.594 1 60.66 149 PRO B N 1
ATOM 5058 C CA . PRO B 1 149 ? 1.587 19.094 -20.188 1 60.66 149 PRO B CA 1
ATOM 5059 C C . PRO B 1 149 ? 2.129 17.906 -19.406 1 60.66 149 PRO B C 1
ATOM 5061 O O . PRO B 1 149 ? 1.646 16.781 -19.562 1 60.66 149 PRO B O 1
ATOM 5064 N N . ALA B 1 150 ? 3.258 18.141 -18.844 1 81.75 150 ALA B N 1
ATOM 5065 C CA . ALA B 1 150 ? 3.943 17.109 -18.078 1 81.75 150 ALA B CA 1
ATOM 5066 C C . ALA B 1 150 ? 3.955 17.453 -16.594 1 81.75 150 ALA B C 1
ATOM 5068 O O . ALA B 1 150 ? 3.527 18.531 -16.188 1 81.75 150 ALA B O 1
ATOM 5069 N N . VAL B 1 151 ? 4.066 16.484 -15.812 1 86.69 151 VAL B N 1
ATOM 5070 C CA . VAL B 1 151 ? 4.082 16.625 -14.359 1 86.69 151 VAL B CA 1
ATOM 5071 C C . VAL B 1 151 ? 5.496 16.391 -13.828 1 86.69 151 VAL B C 1
ATOM 5073 O O . VAL B 1 151 ? 6.188 15.469 -14.273 1 86.69 151 VAL B O 1
ATOM 5076 N N . LEU B 1 152 ? 5.945 17.375 -13.109 1 90.31 152 LEU B N 1
ATOM 5077 C CA . LEU B 1 152 ? 7.148 17.141 -12.328 1 90.31 152 LEU B CA 1
ATOM 5078 C C . LEU B 1 152 ? 6.816 16.375 -11.047 1 90.31 152 LEU B C 1
ATOM 5080 O O . LEU B 1 152 ? 6.238 16.938 -10.117 1 90.31 152 LEU B O 1
ATOM 5084 N N . GLY B 1 153 ? 7.199 15.102 -11.086 1 87.12 153 GLY B N 1
ATOM 5085 C CA . GLY B 1 153 ? 6.914 14.273 -9.93 1 87.12 153 GLY B CA 1
ATOM 5086 C C . GLY B 1 153 ? 7.973 14.359 -8.844 1 87.12 153 GLY B C 1
ATOM 5087 O O . GLY B 1 153 ? 9.164 14.438 -9.148 1 87.12 153 GLY B O 1
ATOM 5088 N N . LEU B 1 154 ? 7.449 14.398 -7.523 1 87.88 154 LEU B N 1
ATOM 5089 C CA . LEU B 1 154 ? 8.359 14.508 -6.387 1 87.88 154 LEU B CA 1
ATOM 5090 C C . LEU B 1 154 ? 8.219 13.297 -5.465 1 87.88 154 LEU B C 1
ATOM 5092 O O . LEU B 1 154 ? 8.695 13.32 -4.328 1 87.88 154 LEU B O 1
ATOM 5096 N N . GLN B 1 155 ? 7.605 12.242 -5.941 1 81.56 155 GLN B N 1
ATOM 5097 C CA . GLN B 1 155 ? 7.402 11.07 -5.102 1 81.56 155 GLN B CA 1
ATOM 5098 C C . GLN B 1 155 ? 8.641 10.172 -5.098 1 81.56 155 GLN B C 1
ATOM 5100 O O . GLN B 1 155 ? 8.688 9.172 -5.812 1 81.56 155 GLN B O 1
ATOM 5105 N N . VAL B 1 156 ? 9.461 10.438 -4.176 1 78.88 156 VAL B N 1
ATOM 5106 C CA . VAL B 1 156 ? 10.75 9.75 -4.172 1 78.88 156 VAL B CA 1
ATOM 5107 C C . VAL B 1 156 ? 10.578 8.328 -3.627 1 78.88 156 VAL B C 1
ATOM 5109 O O . VAL B 1 156 ? 11.453 7.48 -3.801 1 78.88 156 VAL B O 1
ATOM 5112 N N . ALA B 1 157 ? 9.461 8.094 -2.988 1 72.06 157 ALA B N 1
ATOM 5113 C CA . ALA B 1 157 ? 9.211 6.754 -2.471 1 72.06 157 ALA B CA 1
ATOM 5114 C C . ALA B 1 157 ? 8.414 5.922 -3.471 1 72.06 157 ALA B C 1
ATOM 5116 O O . ALA B 1 157 ? 8.047 4.781 -3.182 1 72.06 157 ALA B O 1
ATOM 5117 N N . SER B 1 158 ? 8.195 6.473 -4.641 1 71.5 158 SER B N 1
ATOM 5118 C CA . SER B 1 158 ? 7.41 5.77 -5.652 1 71.5 158 SER B CA 1
ATOM 5119 C C . SER B 1 158 ? 8.078 4.461 -6.059 1 71.5 158 SER B C 1
ATOM 5121 O O . SER B 1 158 ? 9.297 4.414 -6.246 1 71.5 158 SER B O 1
ATOM 5123 N N . PRO B 1 159 ? 7.227 3.455 -6.113 1 64.62 159 PRO B N 1
ATOM 5124 C CA . PRO B 1 159 ? 7.805 2.209 -6.625 1 64.62 159 PRO B CA 1
ATOM 5125 C C . PRO B 1 159 ? 8.102 2.268 -8.117 1 64.62 159 PRO B C 1
ATOM 5127 O O . PRO B 1 159 ? 8.812 1.408 -8.648 1 64.62 159 PRO B O 1
ATOM 5130 N N . CYS B 1 160 ? 7.473 3.256 -8.789 1 64.94 160 CYS B N 1
ATOM 5131 C CA . CYS B 1 160 ? 7.703 3.4 -10.227 1 64.94 160 CYS B CA 1
ATOM 5132 C C . CYS B 1 160 ? 9.078 4 -10.5 1 64.94 160 CYS B C 1
ATOM 5134 O O . CYS B 1 160 ? 9.648 4.668 -9.641 1 64.94 160 CYS B O 1
ATOM 5136 N N . CYS B 1 161 ? 9.469 3.615 -11.766 1 64.25 161 CYS B N 1
ATOM 5137 C CA . CYS B 1 161 ? 10.734 4.211 -12.172 1 64.25 161 CYS B CA 1
ATOM 5138 C C . CYS B 1 161 ? 10.578 5.703 -12.438 1 64.25 161 CYS B C 1
ATOM 5140 O O . CYS B 1 161 ? 9.477 6.168 -12.75 1 64.25 161 CYS B O 1
ATOM 5142 N N . GLY B 1 162 ? 11.469 6.57 -11.953 1 71.19 162 GLY B N 1
ATOM 5143 C CA . GLY B 1 162 ? 11.594 8.008 -12.164 1 71.19 162 GLY B CA 1
ATOM 5144 C C . GLY B 1 162 ? 12.953 8.414 -12.695 1 71.19 162 GLY B C 1
ATOM 5145 O O . GLY B 1 162 ? 13.641 7.617 -13.344 1 71.19 162 GLY B O 1
ATOM 5146 N N . SER B 1 163 ? 13.109 9.586 -12.633 1 76.06 163 SER B N 1
ATOM 5147 C CA . SER B 1 163 ? 14.398 10.133 -13.039 1 76.06 163 SER B CA 1
ATOM 5148 C C . SER B 1 163 ? 15.523 9.594 -12.164 1 76.06 163 SER B C 1
ATOM 5150 O O . SER B 1 163 ? 15.328 9.344 -10.969 1 76.06 163 SER B O 1
ATOM 5152 N N . ARG B 1 164 ? 16.688 9.398 -12.828 1 73.06 164 ARG B N 1
ATOM 5153 C CA . ARG B 1 164 ? 17.875 9.078 -12.055 1 73.06 164 ARG B CA 1
ATOM 5154 C C . ARG B 1 164 ? 18.203 10.195 -11.062 1 73.06 164 ARG B C 1
ATOM 5156 O O . ARG B 1 164 ? 18.75 9.945 -9.992 1 73.06 164 ARG B O 1
ATOM 5163 N N . HIS B 1 165 ? 17.922 11.367 -11.602 1 81.12 165 HIS B N 1
ATOM 5164 C CA . HIS B 1 165 ? 18.047 12.516 -10.703 1 81.12 165 HIS B CA 1
ATOM 5165 C C . HIS B 1 165 ? 16.828 12.648 -9.812 1 81.12 165 HIS B C 1
ATOM 5167 O O . HIS B 1 165 ? 15.883 13.375 -10.141 1 81.12 165 HIS B O 1
ATOM 5173 N N . SER B 1 166 ? 16.891 11.945 -8.656 1 81.88 166 SER B N 1
ATOM 5174 C CA . SER B 1 166 ? 15.688 11.789 -7.852 1 81.88 166 SER B CA 1
ATOM 5175 C C . SER B 1 166 ? 15.805 12.555 -6.535 1 81.88 166 SER B C 1
ATOM 5177 O O . SER B 1 166 ? 15.195 12.172 -5.535 1 81.88 166 SER B O 1
ATOM 5179 N N . ALA B 1 167 ? 16.703 13.477 -6.492 1 85.81 167 ALA B N 1
ATOM 5180 C CA . ALA B 1 167 ? 16.766 14.359 -5.332 1 85.81 167 ALA B CA 1
ATOM 5181 C C . ALA B 1 167 ? 16.297 15.766 -5.688 1 85.81 167 ALA B C 1
ATOM 5183 O O . ALA B 1 167 ? 16.656 16.312 -6.734 1 85.81 167 ALA B O 1
ATOM 5184 N N . PHE B 1 168 ? 15.445 16.312 -4.836 1 90.56 168 PHE B N 1
ATOM 5185 C CA . PHE B 1 168 ? 14.867 17.641 -5.066 1 90.56 168 PHE B CA 1
ATOM 5186 C C . PHE B 1 168 ? 14.984 18.5 -3.82 1 90.56 168 PHE B C 1
ATOM 5188 O O . PHE B 1 168 ? 14.789 18.031 -2.701 1 90.56 168 PHE B O 1
ATOM 5195 N N . VAL B 1 169 ? 15.406 19.734 -4.039 1 89.19 169 VAL B N 1
ATOM 5196 C CA . VAL B 1 169 ? 15.438 20.719 -2.961 1 89.19 169 VAL B CA 1
ATOM 5197 C C . VAL B 1 169 ? 14.523 21.891 -3.314 1 89.19 169 VAL B C 1
ATOM 5199 O O . VAL B 1 169 ? 14.781 22.609 -4.281 1 89.19 169 VAL B O 1
ATOM 5202 N N . LEU B 1 170 ? 13.445 21.969 -2.615 1 90.94 170 LEU B N 1
ATOM 5203 C CA . LEU B 1 170 ? 12.539 23.109 -2.771 1 90.94 170 LEU B CA 1
ATOM 5204 C C . LEU B 1 170 ? 12.961 24.266 -1.889 1 90.94 170 LEU B C 1
ATOM 5206 O O . LEU B 1 170 ? 12.922 24.172 -0.66 1 90.94 170 LEU B O 1
ATOM 5210 N N . ASP B 1 171 ? 13.422 25.281 -2.578 1 84.94 171 ASP B N 1
ATOM 5211 C CA . ASP B 1 171 ? 13.727 26.547 -1.918 1 84.94 171 ASP B CA 1
ATOM 5212 C C . ASP B 1 171 ? 12.539 27.5 -1.989 1 84.94 171 ASP B C 1
ATOM 5214 O O . ASP B 1 171 ? 12.352 28.188 -2.992 1 84.94 171 ASP B O 1
ATOM 5218 N N . VAL B 1 172 ? 11.805 27.625 -0.855 1 85.5 172 VAL B N 1
ATOM 5219 C CA . VAL B 1 172 ? 10.516 28.297 -0.859 1 85.5 172 VAL B CA 1
ATOM 5220 C C . VAL B 1 172 ? 10.719 29.797 -1.073 1 85.5 172 VAL B C 1
ATOM 5222 O O . VAL B 1 172 ? 10.062 30.406 -1.919 1 85.5 172 VAL B O 1
ATOM 5225 N N . PRO B 1 173 ? 11.695 30.391 -0.406 1 79.31 173 PRO B N 1
ATOM 5226 C CA . PRO B 1 173 ? 11.867 31.828 -0.606 1 79.31 173 PRO B CA 1
ATOM 5227 C C . PRO B 1 173 ? 12.211 32.188 -2.051 1 79.31 173 PRO B C 1
ATOM 5229 O O . PRO B 1 173 ? 11.773 33.219 -2.551 1 79.31 173 PRO B O 1
ATOM 5232 N N . ARG B 1 174 ? 12.953 31.438 -2.713 1 85.69 174 ARG B N 1
ATOM 5233 C CA . ARG B 1 174 ? 13.367 31.719 -4.086 1 85.69 174 ARG B CA 1
ATOM 5234 C C . ARG B 1 174 ? 12.383 31.109 -5.082 1 85.69 174 ARG B C 1
ATOM 5236 O O . ARG B 1 174 ? 12.469 31.359 -6.285 1 85.69 174 ARG B O 1
ATOM 5243 N N . ARG B 1 175 ? 11.453 30.391 -4.66 1 91.38 175 ARG B N 1
ATOM 5244 C CA . ARG B 1 175 ? 10.453 29.719 -5.48 1 91.38 175 ARG B CA 1
ATOM 5245 C C . ARG B 1 175 ? 11.102 28.922 -6.602 1 91.38 175 ARG B C 1
ATOM 5247 O O . ARG B 1 175 ? 10.734 29.062 -7.77 1 91.38 175 ARG B O 1
ATOM 5254 N N . ILE B 1 176 ? 12.047 28.109 -6.184 1 93.75 176 ILE B N 1
ATOM 5255 C CA . ILE B 1 176 ? 12.703 27.234 -7.148 1 93.75 176 ILE B CA 1
ATOM 5256 C C . ILE B 1 176 ? 12.828 25.828 -6.574 1 93.75 176 ILE B C 1
ATOM 5258 O O . ILE B 1 176 ? 12.805 25.641 -5.355 1 93.75 176 ILE B O 1
ATOM 5262 N N . ILE B 1 177 ? 12.859 24.859 -7.43 1 95 177 ILE B N 1
ATOM 5263 C CA . ILE B 1 177 ? 13.234 23.484 -7.105 1 95 177 ILE B CA 1
ATOM 5264 C C . ILE B 1 177 ? 14.531 23.125 -7.828 1 95 177 ILE B C 1
ATOM 5266 O O . ILE B 1 177 ? 14.648 23.312 -9.039 1 95 177 ILE B O 1
ATOM 5270 N N . LYS B 1 178 ? 15.562 22.75 -7.102 1 92.88 178 LYS B N 1
ATOM 5271 C CA . LYS B 1 178 ? 16.797 22.219 -7.664 1 92.88 178 LYS B CA 1
ATOM 5272 C C . LYS B 1 178 ? 16.797 20.703 -7.68 1 92.88 178 LYS B C 1
ATOM 5274 O O . LYS B 1 178 ? 16.438 20.062 -6.688 1 92.88 178 LYS B O 1
ATOM 5279 N N . GLN B 1 179 ? 17.094 20.141 -8.75 1 91.69 179 GLN B N 1
ATOM 5280 C CA . GLN B 1 179 ? 17.156 18.688 -8.922 1 91.69 179 GLN B CA 1
ATOM 5281 C C . GLN B 1 179 ? 18.594 18.188 -8.945 1 91.69 179 GLN B C 1
ATOM 5283 O O . GLN B 1 179 ? 19.438 18.766 -9.633 1 91.69 179 GLN B O 1
ATOM 5288 N N . PHE B 1 180 ? 18.812 17.141 -8.102 1 85.94 180 PHE B N 1
ATOM 5289 C CA . PHE B 1 180 ? 20.125 16.531 -7.953 1 85.94 180 PHE B CA 1
ATOM 5290 C C . PHE B 1 180 ? 20.062 15.023 -8.195 1 85.94 180 PHE B C 1
ATOM 5292 O O . PHE B 1 180 ? 18.969 14.461 -8.32 1 85.94 180 PHE B O 1
ATOM 5299 N N . TYR B 1 181 ? 21.266 14.5 -8.383 1 78.19 181 TYR B N 1
ATOM 5300 C CA . TYR B 1 181 ? 21.359 13.047 -8.391 1 78.19 181 TYR B CA 1
ATOM 5301 C C . TYR B 1 181 ? 21.078 12.469 -7.008 1 78.19 181 TYR B C 1
ATOM 5303 O O . TYR B 1 181 ? 20.266 11.547 -6.867 1 78.19 181 TYR B O 1
ATOM 5311 N N . ALA B 1 182 ? 21.734 12.906 -5.992 1 73.62 182 ALA B N 1
ATOM 5312 C CA . ALA B 1 182 ? 21.562 12.523 -4.594 1 73.62 182 ALA B CA 1
ATOM 5313 C C . ALA B 1 182 ? 21.688 13.727 -3.67 1 73.62 182 ALA B C 1
ATOM 5315 O O . ALA B 1 182 ? 22.266 14.75 -4.051 1 73.62 182 ALA B O 1
ATOM 5316 N N . LEU B 1 183 ? 20.969 13.578 -2.523 1 69.94 183 LEU B N 1
ATOM 5317 C CA . LEU B 1 183 ? 21.094 14.664 -1.559 1 69.94 183 LEU B CA 1
ATOM 5318 C C . LEU B 1 183 ? 22.469 14.641 -0.893 1 69.94 183 LEU B C 1
ATOM 5320 O O . LEU B 1 183 ? 22.969 13.57 -0.532 1 69.94 183 LEU B O 1
ATOM 5324 N N . SER B 1 184 ? 23.234 15.68 -1.086 1 60.06 184 SER B N 1
ATOM 5325 C CA . SER B 1 184 ? 24.5 15.75 -0.349 1 60.06 184 SER B CA 1
ATOM 5326 C C . SER B 1 184 ? 24.25 15.758 1.157 1 60.06 184 SER B C 1
ATOM 5328 O O . SER B 1 184 ? 23.172 16.141 1.616 1 60.06 184 SER B O 1
ATOM 5330 N N . HIS B 1 185 ? 25.125 15.023 1.892 1 52.62 185 HIS B N 1
ATOM 5331 C CA . HIS B 1 185 ? 25.047 15.008 3.348 1 52.62 185 HIS B CA 1
ATOM 5332 C C . HIS B 1 185 ? 24.703 16.391 3.895 1 52.62 185 HIS B C 1
ATOM 5334 O O . HIS B 1 185 ? 25.422 17.359 3.645 1 52.62 185 HIS B O 1
ATOM 5340 N N . ILE B 1 186 ? 23.469 16.5 3.996 1 47.16 186 ILE B N 1
ATOM 5341 C CA . ILE B 1 186 ? 23.078 17.766 4.613 1 47.16 186 ILE B CA 1
ATOM 5342 C C . ILE B 1 186 ? 23.531 17.797 6.074 1 47.16 186 ILE B C 1
ATOM 5344 O O . ILE B 1 186 ? 23.125 16.938 6.867 1 47.16 186 ILE B O 1
ATOM 5348 N N . THR B 1 187 ? 24.766 18.266 6.293 1 43.34 187 THR B N 1
ATOM 5349 C CA . THR B 1 187 ? 25.156 18.469 7.68 1 43.34 187 THR B CA 1
ATOM 5350 C C . THR B 1 187 ? 24.031 19.109 8.484 1 43.34 187 THR B C 1
ATOM 5352 O O . THR B 1 187 ? 23.469 20.125 8.07 1 43.34 187 THR B O 1
ATOM 5355 N N . LEU B 1 188 ? 23.422 18.219 9.242 1 43.53 188 LEU B N 1
ATOM 5356 C CA . LEU B 1 188 ? 22.422 18.672 10.203 1 43.53 188 LEU B CA 1
ATOM 5357 C C . LEU B 1 188 ? 22.891 19.906 10.945 1 43.53 188 LEU B C 1
ATOM 5359 O O . LEU B 1 188 ? 23.984 19.906 11.523 1 43.53 188 LEU B O 1
ATOM 5363 N N . SER B 1 189 ? 22.875 20.891 10.398 1 41.47 189 SER B N 1
ATOM 5364 C CA . SER B 1 189 ? 23.219 22.062 11.203 1 41.47 189 SER B CA 1
ATOM 5365 C C . SER B 1 189 ? 22.312 22.172 12.422 1 41.47 189 SER B C 1
ATOM 5367 O O . SER B 1 189 ? 21.203 21.625 12.438 1 41.47 189 SER B O 1
ATOM 5369 N N . THR B 1 190 ? 22.938 22.391 13.594 1 42.44 190 THR B N 1
ATOM 5370 C CA . THR B 1 190 ? 22.359 22.781 14.875 1 42.44 190 THR B CA 1
ATOM 5371 C C . THR B 1 190 ? 21.141 23.688 14.68 1 42.44 190 THR B C 1
ATOM 5373 O O . THR B 1 190 ? 20.75 24.406 15.594 1 42.44 190 THR B O 1
ATOM 5376 N N . GLU B 1 191 ? 20.562 23.453 13.531 1 52.28 191 GLU B N 1
ATOM 5377 C CA . GLU B 1 191 ? 19.516 24.453 13.336 1 52.28 191 GLU B CA 1
ATOM 5378 C C . GLU B 1 191 ? 18.203 24.031 14.023 1 52.28 191 GLU B C 1
ATOM 5380 O O . GLU B 1 191 ? 18.078 22.891 14.461 1 52.28 191 GLU B O 1
ATOM 5385 N N . ARG B 1 192 ? 17.312 25.062 14.328 1 56.62 192 ARG B N 1
ATOM 5386 C CA . ARG B 1 192 ? 16.125 25 15.188 1 56.62 192 ARG B CA 1
ATOM 5387 C C . ARG B 1 192 ? 15.148 23.938 14.688 1 56.62 192 ARG B C 1
ATOM 5389 O O . ARG B 1 192 ? 14.602 23.172 15.484 1 56.62 192 ARG B O 1
ATOM 5396 N N . PHE B 1 193 ? 14.812 24.062 13.344 1 64.19 193 PHE B N 1
ATOM 5397 C CA . PHE B 1 193 ? 13.938 23 12.828 1 64.19 193 PHE B CA 1
ATOM 5398 C C . PHE B 1 193 ? 14.664 22.141 11.812 1 64.19 193 PHE B C 1
ATOM 5400 O O . PHE B 1 193 ? 15.117 22.641 10.773 1 64.19 193 PHE B O 1
ATOM 5407 N N . ASP B 1 194 ? 14.938 21.016 12.219 1 69.94 194 ASP B N 1
ATOM 5408 C CA . ASP B 1 194 ? 15.562 20.016 11.367 1 69.94 194 ASP B CA 1
ATOM 5409 C C . ASP B 1 194 ? 14.891 18.656 11.547 1 69.94 194 ASP B C 1
ATOM 5411 O O . ASP B 1 194 ? 15.023 18.031 12.602 1 69.94 194 ASP B O 1
ATOM 5415 N N . CYS B 1 195 ? 14.086 18.438 10.492 1 75.12 195 CYS B N 1
ATOM 5416 C CA . CYS B 1 195 ? 13.352 17.188 10.57 1 75.12 195 CYS B CA 1
ATOM 5417 C C . CYS B 1 195 ? 13.531 16.359 9.305 1 75.12 195 CYS B C 1
ATOM 5419 O O . CYS B 1 195 ? 13.195 16.812 8.211 1 75.12 195 CYS B O 1
ATOM 5421 N N . THR B 1 196 ? 14.156 15.273 9.477 1 74.94 196 THR B N 1
ATOM 5422 C CA . THR B 1 196 ? 14.25 14.305 8.383 1 74.94 196 THR B CA 1
ATOM 5423 C C . THR B 1 196 ? 13.344 13.109 8.641 1 74.94 196 THR B C 1
ATOM 5425 O O . THR B 1 196 ? 13.383 12.516 9.727 1 74.94 196 THR B O 1
ATOM 5428 N N . ILE B 1 197 ? 12.438 12.953 7.707 1 71.75 197 ILE B N 1
ATOM 5429 C CA . ILE B 1 197 ? 11.492 11.852 7.848 1 71.75 197 ILE B CA 1
ATOM 5430 C C . ILE B 1 197 ? 11.703 10.844 6.719 1 71.75 197 ILE B C 1
ATOM 5432 O O . ILE B 1 197 ? 12.023 11.227 5.59 1 71.75 197 ILE B O 1
ATOM 5436 N N . ARG B 1 198 ? 11.586 9.672 7.086 1 68.12 198 ARG B N 1
ATOM 5437 C CA . ARG B 1 198 ? 11.531 8.648 6.051 1 68.12 198 ARG B CA 1
ATOM 5438 C C . ARG B 1 198 ? 10.211 8.703 5.293 1 68.12 198 ARG B C 1
ATOM 5440 O O . ARG B 1 198 ? 9.141 8.727 5.902 1 68.12 198 ARG B O 1
ATOM 5447 N N . TYR B 1 199 ? 10.469 8.789 3.961 1 67.81 199 TYR B N 1
ATOM 5448 C CA . TYR B 1 199 ? 9.281 8.93 3.135 1 67.81 199 TYR B CA 1
ATOM 5449 C C . TYR B 1 199 ? 8.828 7.578 2.598 1 67.81 199 TYR B C 1
ATOM 5451 O O . TYR B 1 199 ? 9.625 6.828 2.027 1 67.81 199 TYR B O 1
ATOM 5459 N N . VAL B 1 200 ? 7.617 7.242 2.979 1 59.16 200 VAL B N 1
ATOM 5460 C CA . VAL B 1 200 ? 7.086 5.949 2.559 1 59.16 200 VAL B CA 1
ATOM 5461 C C . VAL B 1 200 ? 5.914 6.16 1.602 1 59.16 200 VAL B C 1
ATOM 5463 O O . VAL B 1 200 ? 5.102 7.066 1.795 1 59.16 200 VAL B O 1
ATOM 5466 N N . TYR B 1 201 ? 6.113 5.414 0.414 1 56.69 201 TYR B N 1
ATOM 5467 C CA . TYR B 1 201 ? 5.004 5.445 -0.529 1 56.69 201 TYR B CA 1
ATOM 5468 C C . TYR B 1 201 ? 3.77 4.77 0.061 1 56.69 201 TYR B C 1
ATOM 5470 O O . TYR B 1 201 ? 3.842 3.635 0.536 1 56.69 201 TYR B O 1
ATOM 5478 N N . GLN B 1 202 ? 2.83 5.523 0.312 1 47.91 202 GLN B N 1
ATOM 5479 C CA . GLN B 1 202 ? 1.645 4.977 0.965 1 47.91 202 GLN B CA 1
ATOM 5480 C C . GLN B 1 202 ? 0.598 4.555 -0.06 1 47.91 202 GLN B C 1
ATOM 5482 O O . GLN B 1 202 ? -0.113 5.395 -0.614 1 47.91 202 GLN B O 1
ATOM 5487 N N . ALA B 1 203 ? 1.021 3.707 -1.02 1 44.94 203 ALA B N 1
ATOM 5488 C CA . ALA B 1 203 ? -0.059 3.248 -1.888 1 44.94 203 ALA B CA 1
ATOM 5489 C C . ALA B 1 203 ? -0.716 1.99 -1.326 1 44.94 203 ALA B C 1
ATOM 5491 O O . ALA B 1 203 ? -0.123 1.286 -0.505 1 44.94 203 ALA B O 1
ATOM 5492 N N . PHE B 1 204 ? -2.062 1.875 -1.587 1 41.03 204 PHE B N 1
ATOM 5493 C CA . PHE B 1 204 ? -2.873 0.716 -1.234 1 41.03 204 PHE B CA 1
ATOM 5494 C C . PHE B 1 204 ? -2.279 -0.559 -1.821 1 41.03 204 PHE B C 1
ATOM 5496 O O . PHE B 1 204 ? -2.355 -0.786 -3.031 1 41.03 204 PHE B O 1
ATOM 5503 N N . LEU B 1 205 ? -1.142 -0.837 -1.364 1 40.88 205 LEU B N 1
ATOM 5504 C CA . LEU B 1 205 ? -0.919 -2.148 -1.965 1 40.88 205 LEU B CA 1
ATOM 5505 C C . LEU B 1 205 ? -1.644 -3.236 -1.18 1 40.88 205 LEU B C 1
ATOM 5507 O O . LEU B 1 205 ? -1.883 -3.086 0.021 1 40.88 205 LEU B O 1
ATOM 5511 N N . SER B 1 206 ? -2.322 -3.963 -1.755 1 41.91 206 SER B N 1
ATOM 5512 C CA . SER B 1 206 ? -3.117 -5.074 -1.242 1 41.91 206 SER B CA 1
ATOM 5513 C C . SER B 1 206 ? -2.336 -5.883 -0.214 1 41.91 206 SER B C 1
ATOM 5515 O O . SER B 1 206 ? -1.162 -6.195 -0.422 1 41.91 206 SER B O 1
ATOM 5517 N N . PRO B 1 207 ? -2.74 -5.852 1.053 1 41.53 207 PRO B N 1
ATOM 5518 C CA . PRO B 1 207 ? -2.135 -6.68 2.096 1 41.53 207 PRO B CA 1
ATOM 5519 C C . PRO B 1 207 ? -1.739 -8.07 1.592 1 41.53 207 PRO B C 1
ATOM 5521 O O . PRO B 1 207 ? -0.906 -8.734 2.207 1 41.53 207 PRO B O 1
ATOM 5524 N N . SER B 1 208 ? -2.453 -8.531 0.674 1 39.94 208 SER B N 1
ATOM 5525 C CA . SER B 1 208 ? -2.182 -9.898 0.23 1 39.94 208 SER B CA 1
ATOM 5526 C C . SER B 1 208 ? -0.782 -10.016 -0.362 1 39.94 208 SER B C 1
ATOM 5528 O O . SER B 1 208 ? -0.298 -11.125 -0.603 1 39.94 208 SER B O 1
ATOM 5530 N N . ASP B 1 209 ? -0.227 -8.867 -0.582 1 44.75 209 ASP B N 1
ATOM 5531 C CA . ASP B 1 209 ? 0.994 -8.969 -1.375 1 44.75 209 ASP B CA 1
ATOM 5532 C C . ASP B 1 209 ? 2.234 -8.789 -0.501 1 44.75 209 ASP B C 1
ATOM 5534 O O . ASP B 1 209 ? 3.26 -8.289 -0.965 1 44.75 209 ASP B O 1
ATOM 5538 N N . VAL B 1 210 ? 2.033 -9.102 0.785 1 51.12 210 VAL B N 1
ATOM 5539 C CA . VAL B 1 210 ? 3.086 -8.836 1.759 1 51.12 210 VAL B CA 1
ATOM 5540 C C . VAL B 1 210 ? 4.297 -9.719 1.47 1 51.12 210 VAL B C 1
ATOM 5542 O O . VAL B 1 210 ? 5.398 -9.461 1.966 1 51.12 210 VAL B O 1
ATOM 5545 N N . GLY B 1 211 ? 4.156 -10.625 0.468 1 56.25 211 GLY B N 1
ATOM 5546 C CA . GLY B 1 211 ? 5.328 -11.461 0.259 1 56.25 211 GLY B CA 1
ATOM 5547 C C . GLY B 1 211 ? 6.094 -11.109 -1.004 1 56.25 211 GLY B C 1
ATOM 5548 O O . GLY B 1 211 ? 5.859 -10.062 -1.606 1 56.25 211 GLY B O 1
ATOM 5549 N N . LEU B 1 212 ? 7.285 -11.727 -1.146 1 66.38 212 LEU B N 1
ATOM 5550 C CA . LEU B 1 212 ? 8.047 -11.633 -2.389 1 66.38 212 LEU B CA 1
ATOM 5551 C C . LEU B 1 212 ? 7.199 -12.062 -3.58 1 66.38 212 LEU B C 1
ATOM 5553 O O . LEU B 1 212 ? 7.34 -13.188 -4.07 1 66.38 212 LEU B O 1
ATOM 5557 N N . SER B 1 213 ? 6.258 -11.125 -3.916 1 71.5 213 SER B N 1
ATOM 5558 C CA . SER B 1 213 ? 5.324 -11.477 -4.98 1 71.5 213 SER B CA 1
ATOM 5559 C C . SER B 1 213 ? 5.699 -10.789 -6.293 1 71.5 213 SER B C 1
ATOM 5561 O O . SER B 1 213 ? 6.277 -9.703 -6.285 1 71.5 213 SER B O 1
ATOM 5563 N N . PHE B 1 214 ? 5.516 -11.438 -7.43 1 74.25 214 PHE B N 1
ATOM 5564 C CA . PHE B 1 214 ? 5.777 -10.906 -8.758 1 74.25 214 PHE B CA 1
ATOM 5565 C C . PHE B 1 214 ? 4.809 -11.484 -9.781 1 74.25 214 PHE B C 1
ATOM 5567 O O . PHE B 1 214 ? 4.297 -12.594 -9.594 1 74.25 214 PHE B O 1
ATOM 5574 N N . PRO B 1 215 ? 4.473 -10.727 -10.805 1 74 215 PRO B N 1
ATOM 5575 C CA . PRO B 1 215 ? 3.557 -11.242 -11.828 1 74 215 PRO B CA 1
ATOM 5576 C C . PRO B 1 215 ? 4.156 -12.383 -12.641 1 74 215 PRO B C 1
ATOM 5578 O O . PRO B 1 215 ? 5.355 -12.375 -12.93 1 74 215 PRO B O 1
ATOM 5581 N N . VAL B 1 216 ? 3.258 -13.312 -13 1 83.5 216 VAL B N 1
ATOM 5582 C CA . VAL B 1 216 ? 3.744 -14.461 -13.766 1 83.5 216 VAL B CA 1
ATOM 5583 C C . VAL B 1 216 ? 2.713 -14.852 -14.82 1 83.5 216 VAL B C 1
ATOM 5585 O O . VAL B 1 216 ? 1.528 -14.531 -14.688 1 83.5 216 VAL B O 1
ATOM 5588 N N . GLU B 1 217 ? 3.271 -15.438 -15.875 1 84.44 217 GLU B N 1
ATOM 5589 C CA . GLU B 1 217 ? 2.484 -16.172 -16.859 1 84.44 217 GLU B CA 1
ATOM 5590 C C . GLU B 1 217 ? 2.873 -17.641 -16.875 1 84.44 217 GLU B C 1
ATOM 5592 O O . GLU B 1 217 ? 4.055 -17.984 -16.797 1 84.44 217 GLU B O 1
ATOM 5597 N N . LEU B 1 218 ? 1.854 -18.484 -16.938 1 92.56 218 LEU B N 1
ATOM 5598 C CA . LEU B 1 218 ? 2.107 -19.922 -16.938 1 92.56 218 LEU B CA 1
ATOM 5599 C C . LEU B 1 218 ? 1.816 -20.516 -18.312 1 92.56 218 LEU B C 1
ATOM 5601 O O . LEU B 1 218 ? 0.829 -20.156 -18.953 1 92.56 218 LEU B O 1
ATOM 5605 N N . TYR B 1 219 ? 2.748 -21.359 -18.703 1 89.06 219 TYR B N 1
ATOM 5606 C CA . TYR B 1 219 ? 2.592 -22.094 -19.953 1 89.06 219 TYR B CA 1
ATOM 5607 C C . TYR B 1 219 ? 2.75 -23.594 -19.734 1 89.06 219 TYR B C 1
ATOM 5609 O O . TYR B 1 219 ? 3.607 -24.031 -18.969 1 89.06 219 TYR B O 1
ATOM 5617 N N . PHE B 1 220 ? 1.928 -24.328 -20.359 1 91.5 220 PHE B N 1
ATOM 5618 C CA . PHE B 1 220 ? 1.956 -25.781 -20.344 1 91.5 220 PHE B CA 1
ATOM 5619 C C . PHE B 1 220 ? 1.655 -26.359 -21.719 1 91.5 220 PHE B C 1
ATOM 5621 O O . PHE B 1 220 ? 0.649 -26 -22.344 1 91.5 220 PHE B O 1
ATOM 5628 N N . CYS B 1 221 ? 2.492 -27.188 -22.219 1 90.81 221 CYS B N 1
ATOM 5629 C CA . CYS B 1 221 ? 2.373 -27.672 -23.594 1 90.81 221 CYS B CA 1
ATOM 5630 C C . CYS B 1 221 ? 2.242 -26.516 -24.578 1 90.81 221 CYS B C 1
ATOM 5632 O O . CYS B 1 221 ? 1.372 -26.531 -25.438 1 90.81 221 CYS B O 1
ATOM 5634 N N . GLU B 1 222 ? 2.959 -25.422 -24.328 1 84.81 222 GLU B N 1
ATOM 5635 C CA . GLU B 1 222 ? 3.059 -24.219 -25.156 1 84.81 222 GLU B CA 1
ATOM 5636 C C . GLU B 1 222 ? 1.759 -23.422 -25.125 1 84.81 222 GLU B C 1
ATOM 5638 O O . GLU B 1 222 ? 1.618 -22.422 -25.844 1 84.81 222 GLU B O 1
ATOM 5643 N N . ALA B 1 223 ? 0.857 -23.906 -24.375 1 89.94 223 ALA B N 1
ATOM 5644 C CA . ALA B 1 223 ? -0.385 -23.156 -24.219 1 89.94 223 ALA B CA 1
ATOM 5645 C C . ALA B 1 223 ? -0.339 -22.281 -22.984 1 89.94 223 ALA B C 1
ATOM 5647 O O . ALA B 1 223 ? 0.152 -22.703 -21.922 1 89.94 223 ALA B O 1
ATOM 5648 N N . ARG B 1 224 ? -0.85 -21.094 -23.125 1 90.12 224 ARG B N 1
ATOM 5649 C CA . ARG B 1 224 ? -0.942 -20.188 -21.984 1 90.12 224 ARG B CA 1
ATOM 5650 C C . ARG B 1 224 ? -2.092 -20.578 -21.062 1 90.12 224 ARG B C 1
ATOM 5652 O O . ARG B 1 224 ? -3.258 -20.344 -21.375 1 90.12 224 ARG B O 1
ATOM 5659 N N . ILE B 1 225 ? -1.743 -21.078 -19.891 1 94 225 ILE B N 1
ATOM 5660 C CA . ILE B 1 225 ? -2.783 -21.578 -19 1 94 225 ILE B CA 1
ATOM 5661 C C . ILE B 1 225 ? -3.053 -20.547 -17.891 1 94 225 ILE B C 1
ATOM 5663 O O . ILE B 1 225 ? -3.916 -20.766 -17.047 1 94 225 ILE B O 1
ATOM 5667 N N . SER B 1 226 ? -2.297 -19.453 -17.938 1 90.81 226 SER B N 1
ATOM 5668 C CA . SER B 1 226 ? -2.51 -18.391 -16.953 1 90.81 226 SER B CA 1
ATOM 5669 C C . SER B 1 226 ? -3.783 -17.609 -17.266 1 90.81 226 SER B C 1
ATOM 5671 O O . SER B 1 226 ? -4.262 -16.828 -16.422 1 90.81 226 SER B O 1
ATOM 5673 N N . ASN B 1 227 ? -4.293 -17.703 -18.484 1 86.75 227 ASN B N 1
ATOM 5674 C CA . ASN B 1 227 ? -5.621 -17.156 -18.766 1 86.75 227 ASN B CA 1
ATOM 5675 C C . ASN B 1 227 ? -6.719 -18.047 -18.203 1 86.75 227 ASN B C 1
ATOM 5677 O O . ASN B 1 227 ? -7.262 -18.906 -18.906 1 86.75 227 ASN B O 1
ATOM 5681 N N . ILE B 1 228 ? -7.066 -17.812 -16.984 1 90.31 228 ILE B N 1
ATOM 5682 C CA . ILE B 1 228 ? -7.918 -18.75 -16.25 1 90.31 228 ILE B CA 1
ATOM 5683 C C . ILE B 1 228 ? -9.383 -18.453 -16.562 1 90.31 228 ILE B C 1
ATOM 5685 O O . ILE B 1 228 ? -9.727 -17.359 -17.016 1 90.31 228 ILE B O 1
ATOM 5689 N N . ILE B 1 229 ? -10.164 -19.453 -16.375 1 86.81 229 ILE B N 1
ATOM 5690 C CA . ILE B 1 229 ? -11.609 -19.344 -16.547 1 86.81 229 ILE B CA 1
ATOM 5691 C C . ILE B 1 229 ? -12.305 -19.438 -15.195 1 86.81 229 ILE B C 1
ATOM 5693 O O . ILE B 1 229 ? -12.062 -20.359 -14.422 1 86.81 229 ILE B O 1
ATOM 5697 N N . SER B 1 230 ? -13.07 -18.469 -14.93 1 86.25 230 SER B N 1
ATOM 5698 C CA . SER B 1 230 ? -13.812 -18.453 -13.672 1 86.25 230 SER B CA 1
ATOM 5699 C C . SER B 1 230 ? -14.719 -19.672 -13.547 1 86.25 230 SER B C 1
ATOM 5701 O O . SER B 1 230 ? -15.453 -20 -14.477 1 86.25 230 SER B O 1
ATOM 5703 N N . GLU B 1 231 ? -14.641 -20.266 -12.352 1 86.75 231 GLU B N 1
ATOM 5704 C CA . GLU B 1 231 ? -15.484 -21.438 -12.109 1 86.75 231 GLU B CA 1
ATOM 5705 C C . GLU B 1 231 ? -16.922 -21.031 -11.781 1 86.75 231 GLU B C 1
ATOM 5707 O O . GLU B 1 231 ? -17.828 -21.859 -11.781 1 86.75 231 GLU B O 1
ATOM 5712 N N . ILE B 1 232 ? -17.078 -19.812 -11.641 1 82.31 232 ILE B N 1
ATOM 5713 C CA . ILE B 1 232 ? -18.406 -19.328 -11.242 1 82.31 232 ILE B CA 1
ATOM 5714 C C . ILE B 1 232 ? -19.094 -18.688 -12.43 1 82.31 232 ILE B C 1
ATOM 5716 O O . ILE B 1 232 ? -20.234 -19.031 -12.758 1 82.31 232 ILE B O 1
ATOM 5720 N N . SER B 1 233 ? -18.375 -17.891 -13.172 1 77.62 233 SER B N 1
ATOM 5721 C CA . SER B 1 233 ? -19.016 -17.125 -14.234 1 77.62 233 SER B CA 1
ATOM 5722 C C . SER B 1 233 ? -18.641 -17.672 -15.609 1 77.62 233 SER B C 1
ATOM 5724 O O . SER B 1 233 ? -19.312 -17.406 -16.609 1 77.62 233 SER B O 1
ATOM 5726 N N . GLY B 1 234 ? -17.547 -18.391 -15.695 1 82.19 234 GLY B N 1
ATOM 5727 C CA . GLY B 1 234 ? -17.078 -18.891 -16.984 1 82.19 234 GLY B CA 1
ATOM 5728 C C . GLY B 1 234 ? -16.328 -17.859 -17.781 1 82.19 234 GLY B C 1
ATOM 5729 O O . GLY B 1 234 ? -15.883 -18.141 -18.906 1 82.19 234 GLY B O 1
ATOM 5730 N N . ARG B 1 235 ? -16.172 -16.734 -17.234 1 78.69 235 ARG B N 1
ATOM 5731 C CA . ARG B 1 235 ? -15.445 -15.672 -17.922 1 78.69 235 ARG B CA 1
ATOM 5732 C C . ARG B 1 235 ? -13.938 -15.867 -17.781 1 78.69 235 ARG B C 1
ATOM 5734 O O . ARG B 1 235 ? -13.469 -16.422 -16.797 1 78.69 235 ARG B O 1
ATOM 5741 N N . SER B 1 236 ? -13.258 -15.367 -18.828 1 80.38 236 SER B N 1
ATOM 5742 C CA . SER B 1 236 ? -11.805 -15.43 -18.797 1 80.38 236 SER B CA 1
ATOM 5743 C C . SER B 1 236 ? -11.211 -14.336 -17.922 1 80.38 236 SER B C 1
ATOM 5745 O O . SER B 1 236 ? -11.664 -13.188 -17.969 1 80.38 236 SER B O 1
ATOM 5747 N N . ILE B 1 237 ? -10.391 -14.734 -17.016 1 77.56 237 ILE B N 1
ATOM 5748 C CA . ILE B 1 237 ? -9.641 -13.82 -16.172 1 77.56 237 ILE B CA 1
ATOM 5749 C C . ILE B 1 237 ? -8.18 -13.789 -16.609 1 77.56 237 ILE B C 1
ATOM 5751 O O . ILE B 1 237 ? -7.48 -14.797 -16.531 1 77.56 237 ILE B O 1
ATOM 5755 N N . MET B 1 238 ? -7.781 -12.625 -17.141 1 72.25 238 MET B N 1
ATOM 5756 C CA . MET B 1 238 ? -6.43 -12.508 -17.672 1 72.25 238 MET B CA 1
ATOM 5757 C C . MET B 1 238 ? -5.594 -11.547 -16.844 1 72.25 238 MET B C 1
ATOM 5759 O O . MET B 1 238 ? -6.133 -10.641 -16.203 1 72.25 238 MET B O 1
ATOM 5763 N N . GLY B 1 239 ? -4.27 -11.852 -16.828 1 67.62 239 GLY B N 1
ATOM 5764 C CA . GLY B 1 239 ? -3.297 -10.922 -16.281 1 67.62 239 GLY B CA 1
ATOM 5765 C C . GLY B 1 239 ? -3.393 -10.773 -14.773 1 67.62 239 GLY B C 1
ATOM 5766 O O . GLY B 1 239 ? -2.93 -9.781 -14.211 1 67.62 239 GLY B O 1
ATOM 5767 N N . LEU B 1 240 ? -3.93 -11.719 -14.102 1 66.19 240 LEU B N 1
ATOM 5768 C CA . LEU B 1 240 ? -4.148 -11.578 -12.664 1 66.19 240 LEU B CA 1
ATOM 5769 C C . LEU B 1 240 ? -3.178 -12.453 -11.875 1 66.19 240 LEU B C 1
ATOM 5771 O O . LEU B 1 240 ? -2.928 -12.203 -10.695 1 66.19 240 LEU B O 1
ATOM 5775 N N . LEU B 1 241 ? -2.59 -13.32 -12.547 1 82.88 241 LEU B N 1
ATOM 5776 C CA . LEU B 1 241 ? -1.835 -14.32 -11.797 1 82.88 241 LEU B CA 1
ATOM 5777 C C . LEU B 1 241 ? -0.517 -13.742 -11.297 1 82.88 241 LEU B C 1
ATOM 5779 O O . LEU B 1 241 ? 0.204 -13.086 -12.047 1 82.88 241 LEU B O 1
ATOM 5783 N N . ARG B 1 242 ? -0.263 -13.977 -10.008 1 81.25 242 ARG B N 1
ATOM 5784 C CA . ARG B 1 242 ? 0.974 -13.594 -9.336 1 81.25 242 ARG B CA 1
ATOM 5785 C C . ARG B 1 242 ? 1.616 -14.797 -8.656 1 81.25 242 ARG B C 1
ATOM 5787 O O . ARG B 1 242 ? 0.936 -15.781 -8.344 1 81.25 242 ARG B O 1
ATOM 5794 N N . ALA B 1 243 ? 2.914 -14.695 -8.57 1 86.44 243 ALA B N 1
ATOM 5795 C CA . ALA B 1 243 ? 3.654 -15.711 -7.82 1 86.44 243 ALA B CA 1
ATOM 5796 C C . ALA B 1 243 ? 4.27 -15.117 -6.559 1 86.44 243 ALA B C 1
ATOM 5798 O O . ALA B 1 243 ? 4.508 -13.906 -6.484 1 86.44 243 ALA B O 1
ATOM 5799 N N . GLU B 1 244 ? 4.418 -15.945 -5.555 1 84.31 244 GLU B N 1
ATOM 5800 C CA . GLU B 1 244 ? 5.059 -15.586 -4.293 1 84.31 244 GLU B CA 1
ATOM 5801 C C . GLU B 1 244 ? 6.074 -16.641 -3.871 1 84.31 244 GLU B C 1
ATOM 5803 O O . GLU B 1 244 ? 5.824 -17.844 -4.008 1 84.31 244 GLU B O 1
ATOM 5808 N N . ILE B 1 245 ? 7.254 -16.156 -3.496 1 86.75 245 ILE B N 1
ATOM 5809 C CA . ILE B 1 245 ? 8.195 -17.062 -2.832 1 86.75 245 ILE B CA 1
ATOM 5810 C C . ILE B 1 245 ? 7.809 -17.219 -1.361 1 86.75 245 ILE B C 1
ATOM 5812 O O . ILE B 1 245 ? 7.82 -16.234 -0.606 1 86.75 245 ILE B O 1
ATOM 5816 N N . SER B 1 246 ? 7.477 -18.422 -0.981 1 87.81 246 SER B N 1
ATOM 5817 C CA . SER B 1 246 ? 6.926 -18.641 0.352 1 87.81 246 SER B CA 1
ATOM 5818 C C . SER B 1 246 ? 7.957 -19.266 1.282 1 87.81 246 SER B C 1
ATOM 5820 O O . SER B 1 246 ? 8.672 -20.188 0.893 1 87.81 246 SER B O 1
ATOM 5822 N N . THR B 1 247 ? 8.016 -18.688 2.482 1 89.81 247 THR B N 1
ATOM 5823 C CA . THR B 1 247 ? 8.844 -19.266 3.539 1 89.81 247 THR B CA 1
ATOM 5824 C C . THR B 1 247 ? 7.98 -19.781 4.68 1 89.81 247 THR B C 1
ATOM 5826 O O . THR B 1 247 ? 8.5 -20.375 5.637 1 89.81 247 THR B O 1
ATOM 5829 N N . ARG B 1 248 ? 6.715 -19.75 4.562 1 86.25 248 ARG B N 1
ATOM 5830 C CA . ARG B 1 248 ? 5.848 -20.062 5.691 1 86.25 248 ARG B CA 1
ATOM 5831 C C . ARG B 1 248 ? 5.004 -21.312 5.398 1 86.25 248 ARG B C 1
ATOM 5833 O O . ARG B 1 248 ? 4.492 -21.953 6.316 1 86.25 248 ARG B O 1
ATOM 5840 N N . ARG B 1 249 ? 4.832 -21.453 4.102 1 85.38 249 ARG B N 1
ATOM 5841 C CA . ARG B 1 249 ? 4.043 -22.625 3.717 1 85.38 249 ARG B CA 1
ATOM 5842 C C . ARG B 1 249 ? 4.57 -23.234 2.426 1 85.38 249 ARG B C 1
ATOM 5844 O O . ARG B 1 249 ? 5.137 -22.531 1.583 1 85.38 249 ARG B O 1
ATOM 5851 N N . ALA B 1 250 ? 4.344 -24.469 2.266 1 88.5 250 ALA B N 1
ATOM 5852 C CA . ALA B 1 250 ? 4.754 -25.219 1.076 1 88.5 250 ALA B CA 1
ATOM 5853 C C . ALA B 1 250 ? 6.18 -24.859 0.67 1 88.5 250 ALA B C 1
ATOM 5855 O O . ALA B 1 250 ? 6.445 -24.562 -0.5 1 88.5 250 ALA B O 1
ATOM 5856 N N . VAL B 1 251 ? 7.074 -24.891 1.666 1 90.38 251 VAL B N 1
ATOM 5857 C CA . VAL B 1 251 ? 8.438 -24.422 1.47 1 90.38 251 VAL B CA 1
ATOM 5858 C C . VAL B 1 251 ? 9.156 -25.328 0.471 1 90.38 251 VAL B C 1
ATOM 5860 O O . VAL B 1 251 ? 10.023 -24.875 -0.284 1 90.38 251 VAL B O 1
ATOM 5863 N N . GLU B 1 252 ? 8.805 -26.594 0.414 1 89.69 252 GLU B N 1
ATOM 5864 C CA . GLU B 1 252 ? 9.461 -27.531 -0.488 1 89.69 252 GLU B CA 1
ATOM 5865 C C . GLU B 1 252 ? 8.547 -27.906 -1.653 1 89.69 252 GLU B C 1
ATOM 5867 O O . GLU B 1 252 ? 8.812 -28.875 -2.365 1 89.69 252 GLU B O 1
ATOM 5872 N N . GLY B 1 253 ? 7.488 -27.109 -1.795 1 90.06 253 GLY B N 1
ATOM 5873 C CA . GLY B 1 253 ? 6.539 -27.438 -2.852 1 90.06 253 GLY B CA 1
ATOM 5874 C C . GLY B 1 253 ? 6.039 -26.203 -3.59 1 90.06 253 GLY B C 1
ATOM 5875 O O . GLY B 1 253 ? 6.625 -25.125 -3.479 1 90.06 253 GLY B O 1
ATOM 5876 N N . ILE B 1 254 ? 5.02 -26.5 -4.453 1 92.19 254 ILE B N 1
ATOM 5877 C CA . ILE B 1 254 ? 4.379 -25.438 -5.227 1 92.19 254 ILE B CA 1
ATOM 5878 C C . ILE B 1 254 ? 2.863 -25.547 -5.086 1 92.19 254 ILE B C 1
ATOM 5880 O O . ILE B 1 254 ? 2.312 -26.641 -5.031 1 92.19 254 ILE B O 1
ATOM 5884 N N . LEU B 1 255 ? 2.258 -24.484 -4.852 1 93.5 255 LEU B N 1
ATOM 5885 C CA . LEU B 1 255 ? 0.801 -24.391 -4.863 1 93.5 255 LEU B CA 1
ATOM 5886 C C . LEU B 1 255 ? 0.309 -23.609 -6.066 1 93.5 255 LEU B C 1
ATOM 5888 O O . LEU B 1 255 ? 0.895 -22.578 -6.418 1 93.5 255 LEU B O 1
ATOM 5892 N N . LEU B 1 256 ? -0.664 -24.109 -6.691 1 94.81 256 LEU B N 1
ATOM 5893 C CA . LEU B 1 256 ? -1.264 -23.438 -7.836 1 94.81 256 LEU B CA 1
ATOM 5894 C C . LEU B 1 256 ? -2.738 -23.141 -7.582 1 94.81 256 LEU B C 1
ATOM 5896 O O . LEU B 1 256 ? -3.414 -23.891 -6.879 1 94.81 256 LEU B O 1
ATOM 5900 N N . PRO B 1 257 ? -3.156 -22.031 -8.109 1 93.38 257 PRO B N 1
ATOM 5901 C CA . PRO B 1 257 ? -4.594 -21.766 -7.992 1 93.38 257 PRO B CA 1
ATOM 5902 C C . PRO B 1 257 ? -5.445 -22.859 -8.625 1 93.38 257 PRO B C 1
ATOM 5904 O O . PRO B 1 257 ? -5.027 -23.484 -9.602 1 93.38 257 PRO B O 1
ATOM 5907 N N . ARG B 1 258 ? -6.609 -23.031 -8.102 1 94 258 ARG B N 1
ATOM 5908 C CA . ARG B 1 258 ? -7.512 -24.094 -8.531 1 94 258 ARG B CA 1
ATOM 5909 C C . ARG B 1 258 ? -7.797 -24 -10.023 1 94 258 ARG B C 1
ATOM 5911 O O . ARG B 1 258 ? -7.812 -25.016 -10.719 1 94 258 ARG B O 1
ATOM 5918 N N . GLU B 1 259 ? -7.988 -22.875 -10.539 1 93.75 259 GLU B N 1
ATOM 5919 C CA . GLU B 1 259 ? -8.312 -22.672 -11.953 1 93.75 259 GLU B CA 1
ATOM 5920 C C . GLU B 1 259 ? -7.141 -23.062 -12.852 1 93.75 259 GLU B C 1
ATOM 5922 O O . GLU B 1 259 ? -7.344 -23.531 -13.969 1 93.75 259 GLU B O 1
ATOM 5927 N N . VAL B 1 260 ? -5.945 -22.844 -12.352 1 95.5 260 VAL B N 1
ATOM 5928 C CA . VAL B 1 260 ? -4.766 -23.266 -13.094 1 95.5 260 VAL B CA 1
ATOM 5929 C C . VAL B 1 260 ? -4.664 -24.797 -13.078 1 95.5 260 VAL B C 1
ATOM 5931 O O . VAL B 1 260 ? -4.379 -25.422 -14.109 1 95.5 260 VAL B O 1
ATOM 5934 N N . LEU B 1 261 ? -4.914 -25.344 -11.945 1 96.25 261 LEU B N 1
ATOM 5935 C CA . LEU B 1 261 ? -4.867 -26.797 -11.812 1 96.25 261 LEU B CA 1
ATOM 5936 C C . LEU B 1 261 ? -5.855 -27.469 -12.766 1 96.25 261 LEU B C 1
ATOM 5938 O O . LEU B 1 261 ? -5.566 -28.516 -13.328 1 96.25 261 LEU B O 1
ATOM 5942 N N . ARG B 1 262 ? -6.934 -26.859 -12.953 1 94.88 262 ARG B N 1
ATOM 5943 C CA . ARG B 1 262 ? -7.973 -27.406 -13.828 1 94.88 262 ARG B CA 1
ATOM 5944 C C . ARG B 1 262 ? -7.508 -27.438 -15.281 1 94.88 262 ARG B C 1
ATOM 5946 O O . ARG B 1 262 ? -8.047 -28.203 -16.094 1 94.88 262 ARG B O 1
ATOM 5953 N N . SER B 1 263 ? -6.562 -26.672 -15.617 1 95.38 263 SER B N 1
ATOM 5954 C CA . SER B 1 263 ? -6.094 -26.578 -17 1 95.38 263 SER B CA 1
ATOM 5955 C C . SER B 1 263 ? -5.098 -27.672 -17.328 1 95.38 263 SER B C 1
ATOM 5957 O O . SER B 1 263 ? -4.961 -28.078 -18.484 1 95.38 263 SER B O 1
ATOM 5959 N N . ILE B 1 264 ? -4.484 -28.234 -16.344 1 95.69 264 ILE B N 1
ATOM 5960 C CA . ILE B 1 264 ? -3.352 -29.125 -16.547 1 95.69 264 ILE B CA 1
ATOM 5961 C C . ILE B 1 264 ? -3.838 -30.438 -17.156 1 95.69 264 ILE B C 1
ATOM 5963 O O . ILE B 1 264 ? -3.301 -30.906 -18.156 1 95.69 264 ILE B O 1
ATOM 5967 N N . PRO B 1 265 ? -4.922 -31.016 -16.656 1 96.19 265 PRO B N 1
ATOM 5968 C CA . PRO B 1 265 ? -5.379 -32.281 -17.219 1 96.19 265 PRO B CA 1
ATOM 5969 C C . PRO B 1 265 ? -5.824 -32.156 -18.672 1 96.19 265 PRO B C 1
ATOM 5971 O O . PRO B 1 265 ? -5.797 -33.156 -19.422 1 96.19 265 PRO B O 1
ATOM 5974 N N . GLY B 1 266 ? -6.234 -31 -19.109 1 95.75 266 GLY B N 1
ATOM 5975 C CA . GLY B 1 266 ? -6.691 -30.797 -20.469 1 95.75 266 GLY B CA 1
ATOM 5976 C C . GLY B 1 266 ? -5.57 -30.828 -21.5 1 95.75 266 GLY B C 1
ATOM 5977 O O . GLY B 1 266 ? -5.812 -31.016 -22.688 1 95.75 266 GLY B O 1
ATOM 5978 N N . TRP B 1 267 ? -4.383 -30.797 -21.031 1 95.38 267 TRP B N 1
ATOM 5979 C CA . TRP B 1 267 ? -3.266 -30.688 -21.969 1 95.38 267 TRP B CA 1
ATOM 5980 C C . TRP B 1 267 ? -2.373 -31.922 -21.891 1 95.38 267 TRP B C 1
ATOM 5982 O O . TRP B 1 267 ? -1.518 -32.125 -22.75 1 95.38 267 TRP B O 1
ATOM 5992 N N . ILE B 1 268 ? -2.564 -32.781 -20.828 1 95.31 268 ILE B N 1
ATOM 5993 C CA . ILE B 1 268 ? -1.802 -34 -20.781 1 95.31 268 ILE B CA 1
ATOM 5994 C C . ILE B 1 268 ? -2.539 -35.094 -21.547 1 95.31 268 ILE B C 1
ATOM 5996 O O . ILE B 1 268 ? -3.73 -35.344 -21.328 1 95.31 268 ILE B O 1
ATOM 6000 N N . GLY B 1 269 ? -1.812 -35.719 -22.406 1 94.88 269 GLY B N 1
ATOM 6001 C CA . GLY B 1 269 ? -2.406 -36.812 -23.172 1 94.88 269 GLY B CA 1
ATOM 6002 C C . GLY B 1 269 ? -2.689 -38.031 -22.328 1 94.88 269 GLY B C 1
ATOM 6003 O O . GLY B 1 269 ? -2.014 -38.281 -21.328 1 94.88 269 GLY B O 1
ATOM 6004 N N . SER B 1 270 ? -3.754 -38.781 -22.766 1 94.38 270 SER B N 1
ATOM 6005 C CA . SER B 1 270 ? -4.055 -40.031 -22.109 1 94.38 270 SER B CA 1
ATOM 6006 C C . SER B 1 270 ? -3.045 -41.125 -22.5 1 94.38 270 SER B C 1
ATOM 6008 O O . SER B 1 270 ? -2.908 -42.125 -21.812 1 94.38 270 SER B O 1
ATOM 6010 N N . ALA B 1 271 ? -2.439 -40.906 -23.625 1 92.5 271 ALA B N 1
ATOM 6011 C CA . ALA B 1 271 ? -1.358 -41.75 -24.125 1 92.5 271 ALA B CA 1
ATOM 6012 C C . ALA B 1 271 ? -0.379 -40.938 -24.969 1 92.5 271 ALA B C 1
ATOM 6014 O O . ALA B 1 271 ? -0.591 -39.75 -25.203 1 92.5 271 ALA B O 1
ATOM 6015 N N . LYS B 1 272 ? 0.695 -41.625 -25.25 1 90.25 272 LYS B N 1
ATOM 6016 C CA . LYS B 1 272 ? 1.664 -40.938 -26.109 1 90.25 272 LYS B CA 1
ATOM 6017 C C . LYS B 1 272 ? 1.043 -40.562 -27.453 1 90.25 272 LYS B C 1
ATOM 6019 O O . LYS B 1 272 ? 0.406 -41.375 -28.109 1 90.25 272 LYS B O 1
ATOM 6024 N N . ASN B 1 273 ? 1.082 -39.344 -27.828 1 88.31 273 ASN B N 1
ATOM 6025 C CA . ASN B 1 273 ? 0.571 -38.812 -29.094 1 88.31 273 ASN B CA 1
ATOM 6026 C C . ASN B 1 273 ? -0.937 -39 -29.219 1 88.31 273 ASN B C 1
ATOM 6028 O O . ASN B 1 273 ? -1.44 -39.312 -30.297 1 88.31 273 ASN B O 1
ATOM 6032 N N . SER B 1 274 ? -1.646 -38.969 -28.125 1 90.5 274 SER B N 1
ATOM 6033 C CA . SER B 1 274 ? -3.092 -39.156 -28.141 1 90.5 274 SER B CA 1
ATOM 6034 C C . SER B 1 274 ? -3.828 -37.844 -28.375 1 90.5 274 SER B C 1
ATOM 6036 O O . SER B 1 274 ? -3.336 -36.781 -28 1 90.5 274 SER B O 1
ATOM 6038 N N . ASP B 1 275 ? -5.008 -37.938 -28.938 1 89.38 275 ASP B N 1
ATOM 6039 C CA . ASP B 1 275 ? -5.895 -36.812 -29.109 1 89.38 275 ASP B CA 1
ATOM 6040 C C . ASP B 1 275 ? -6.723 -36.562 -27.844 1 89.38 275 ASP B C 1
ATOM 6042 O O . ASP B 1 275 ? -7.207 -35.438 -27.625 1 89.38 275 ASP B O 1
ATOM 6046 N N . MET B 1 276 ? -6.797 -37.625 -27.078 1 93.69 276 MET B N 1
ATOM 6047 C CA . MET B 1 276 ? -7.578 -37.531 -25.844 1 93.69 276 MET B CA 1
ATOM 6048 C C . MET B 1 276 ? -6.699 -37.094 -24.672 1 93.69 276 MET B C 1
ATOM 6050 O O . MET B 1 276 ? -5.555 -37.531 -24.562 1 93.69 276 MET B O 1
ATOM 6054 N N . SER B 1 277 ? -7.25 -36.219 -23.906 1 95.06 277 SER B N 1
ATOM 6055 C CA . SER B 1 277 ? -6.523 -35.75 -22.734 1 95.06 277 SER B CA 1
ATOM 6056 C C . SER B 1 277 ? -6.91 -36.531 -21.484 1 95.06 277 SER B C 1
ATOM 6058 O O . SER B 1 277 ? -7.859 -37.312 -21.516 1 95.06 277 SER B O 1
ATOM 6060 N N . LEU B 1 278 ? -6.141 -36.344 -20.391 1 96.19 278 LEU B N 1
ATOM 6061 C CA . LEU B 1 278 ? -6.473 -36.969 -19.109 1 96.19 278 LEU B CA 1
ATOM 6062 C C . LEU B 1 278 ? -7.84 -36.531 -18.625 1 96.19 278 LEU B C 1
ATOM 6064 O O . LEU B 1 278 ? -8.539 -37.25 -17.938 1 96.19 278 LEU B O 1
ATOM 6068 N N . GLN B 1 279 ? -8.156 -35.312 -19 1 94.56 279 GLN B N 1
ATOM 6069 C CA . GLN B 1 279 ? -9.469 -34.781 -18.625 1 94.56 279 GLN B CA 1
ATOM 6070 C C . GLN B 1 279 ? -10.586 -35.562 -19.312 1 94.56 279 GLN B C 1
ATOM 6072 O O . GLN B 1 279 ? -11.617 -35.844 -18.703 1 94.56 279 GLN B O 1
ATOM 6077 N N . ASP B 1 280 ? -10.398 -35.938 -20.547 1 93.56 280 ASP B N 1
ATOM 6078 C CA . ASP B 1 280 ? -11.406 -36.656 -21.328 1 93.56 280 ASP B CA 1
ATOM 6079 C C . ASP B 1 280 ? -11.68 -38.031 -20.734 1 93.56 280 ASP B C 1
ATOM 6081 O O . ASP B 1 280 ? -12.82 -38.5 -20.75 1 93.56 280 ASP B O 1
ATOM 6085 N N . VAL B 1 281 ? -10.672 -38.688 -20.25 1 94.06 281 VAL B N 1
ATOM 6086 C CA . VAL B 1 281 ? -10.812 -40.031 -19.766 1 94.06 281 VAL B CA 1
ATOM 6087 C C . VAL B 1 281 ? -11.148 -40.031 -18.281 1 94.06 281 VAL B C 1
ATOM 6089 O O . VAL B 1 281 ? -11.344 -41.094 -17.672 1 94.06 281 VAL B O 1
ATOM 6092 N N . GLY B 1 282 ? -11.219 -38.875 -17.641 1 93.38 282 GLY B N 1
ATOM 6093 C CA . GLY B 1 282 ? -11.57 -38.781 -16.219 1 93.38 282 GLY B CA 1
ATOM 6094 C C . GLY B 1 282 ? -10.492 -39.312 -15.305 1 93.38 282 GLY B C 1
ATOM 6095 O O . GLY B 1 282 ? -10.789 -39.938 -14.281 1 93.38 282 GLY B O 1
ATOM 6096 N N . ALA B 1 283 ? -9.227 -39.156 -15.672 1 94.75 283 ALA B N 1
ATOM 6097 C CA . ALA B 1 283 ? -8.102 -39.688 -14.914 1 94.75 283 ALA B CA 1
ATOM 6098 C C . ALA B 1 283 ? -7.695 -38.75 -13.781 1 94.75 283 ALA B C 1
ATOM 6100 O O . ALA B 1 283 ? -6.816 -39.094 -12.984 1 94.75 283 ALA B O 1
ATOM 6101 N N . CYS B 1 284 ? -8.25 -37.594 -13.719 1 95.75 284 CYS B N 1
ATOM 6102 C CA . CYS B 1 284 ? -7.887 -36.625 -12.695 1 95.75 284 CYS B CA 1
ATOM 6103 C C . CYS B 1 284 ? -9.102 -36.219 -11.859 1 95.75 284 CYS B C 1
ATOM 6105 O O . CYS B 1 284 ? -10.219 -36.156 -12.375 1 95.75 284 CYS B O 1
ATOM 6107 N N . SER B 1 285 ? -8.914 -36 -10.508 1 94.25 285 SER B N 1
ATOM 6108 C CA . SER B 1 285 ? -9.977 -35.562 -9.602 1 94.25 285 SER B CA 1
ATOM 6109 C C . SER B 1 285 ? -9.43 -34.688 -8.5 1 94.25 285 SER B C 1
ATOM 6111 O O . SER B 1 285 ? -8.258 -34.781 -8.133 1 94.25 285 SER B O 1
ATOM 6113 N N . PHE B 1 286 ? -10.258 -33.75 -8.117 1 92.81 286 PHE B N 1
ATOM 6114 C CA . PHE B 1 286 ? -9.914 -32.938 -6.973 1 92.81 286 PHE B CA 1
ATOM 6115 C C . PHE B 1 286 ? -10.281 -33.625 -5.668 1 92.81 286 PHE B C 1
ATOM 6117 O O . PHE B 1 286 ? -11.414 -34.094 -5.512 1 92.81 286 PHE B O 1
ATOM 6124 N N . GLU B 1 287 ? -9.367 -33.781 -4.844 1 90.44 287 GLU B N 1
ATOM 6125 C CA . GLU B 1 287 ? -9.594 -34.375 -3.543 1 90.44 287 GLU B CA 1
ATOM 6126 C C . GLU B 1 287 ? -9.398 -33.375 -2.41 1 90.44 287 GLU B C 1
ATOM 6128 O O . GLU B 1 287 ? -8.516 -32.531 -2.479 1 90.44 287 GLU B O 1
ATOM 6133 N N . LYS B 1 288 ? -10.352 -33.344 -1.55 1 83.69 288 LYS B N 1
ATOM 6134 C CA . LYS B 1 288 ? -10.219 -32.5 -0.374 1 83.69 288 LYS B CA 1
ATOM 6135 C C . LYS B 1 288 ? -9.523 -33.219 0.768 1 83.69 288 LYS B C 1
ATOM 6137 O O . LYS B 1 288 ? -9.828 -34.406 1.034 1 83.69 288 LYS B O 1
ATOM 6142 N N . HIS B 1 289 ? -8.445 -32.906 0.97 1 68.69 289 HIS B N 1
ATOM 6143 C CA . HIS B 1 289 ? -7.797 -33.531 2.117 1 68.69 289 HIS B CA 1
ATOM 6144 C C . HIS B 1 289 ? -8.156 -32.812 3.412 1 68.69 289 HIS B C 1
ATOM 6146 O O . HIS B 1 289 ? -8.336 -31.594 3.42 1 68.69 289 HIS B O 1
ATOM 6152 N N . GLY B 1 290 ? -8.945 -33.469 4.418 1 52.34 290 GLY B N 1
ATOM 6153 C CA . GLY B 1 290 ? -9.328 -33.062 5.754 1 52.34 290 GLY B CA 1
ATOM 6154 C C . GLY B 1 290 ? -8.305 -32.125 6.398 1 52.34 290 GLY B C 1
ATOM 6155 O O . GLY B 1 290 ? -7.227 -31.906 5.84 1 52.34 290 GLY B O 1
ATOM 6156 N N . GLU B 1 291 ? -8.43 -32.031 7.863 1 48.19 291 GLU B N 1
ATOM 6157 C CA . GLU B 1 291 ? -7.93 -31.156 8.914 1 48.19 291 GLU B CA 1
ATOM 6158 C C . GLU B 1 291 ? -6.402 -31.125 8.922 1 48.19 291 GLU B C 1
ATOM 6160 O O . GLU B 1 291 ? -5.754 -32.062 9.422 1 48.19 291 GLU B O 1
ATOM 6165 N N . ALA B 1 292 ? -5.754 -31.109 8.047 1 41.91 292 ALA B N 1
ATOM 6166 C CA . ALA B 1 292 ? -4.438 -30.984 8.664 1 41.91 292 ALA B CA 1
ATOM 6167 C C . ALA B 1 292 ? -4.461 -29.953 9.797 1 41.91 292 ALA B C 1
ATOM 6169 O O . ALA B 1 292 ? -5.164 -28.938 9.719 1 41.91 292 ALA B O 1
ATOM 6170 N N . LYS B 1 293 ? -4.035 -30.406 10.992 1 38.62 293 LYS B N 1
ATOM 6171 C CA . LYS B 1 293 ? -3.986 -29.672 12.25 1 38.62 293 LYS B CA 1
ATOM 6172 C C . LYS B 1 293 ? -3.811 -28.172 12.008 1 38.62 293 LYS B C 1
ATOM 6174 O O . LYS B 1 293 ? -4.562 -27.359 12.547 1 38.62 293 LYS B O 1
ATOM 6179 N N . ALA B 1 294 ? -2.562 -27.766 12.266 1 37.06 294 ALA B N 1
ATOM 6180 C CA . ALA B 1 294 ? -2.172 -26.453 12.797 1 37.06 294 ALA B CA 1
ATOM 6181 C C . ALA B 1 294 ? -2.469 -25.344 11.789 1 37.06 294 ALA B C 1
ATOM 6183 O O . ALA B 1 294 ? -2.279 -24.172 12.078 1 37.06 294 ALA B O 1
ATOM 6184 N N . SER B 1 295 ? -2.176 -25.547 10.477 1 37.25 295 SER B N 1
ATOM 6185 C CA . SER B 1 295 ? -2.02 -24.266 9.805 1 37.25 295 SER B CA 1
ATOM 6186 C C . SER B 1 295 ? -3.375 -23.656 9.461 1 37.25 295 SER B C 1
ATOM 6188 O O . SER B 1 295 ? -4.328 -24.375 9.164 1 37.25 295 SER B O 1
ATOM 6190 N N . THR B 1 296 ? -3.713 -22.594 10 1 40.28 296 THR B N 1
ATOM 6191 C CA . THR B 1 296 ? -4.762 -21.594 9.82 1 40.28 296 THR B CA 1
ATOM 6192 C C . THR B 1 296 ? -5.258 -21.578 8.383 1 40.28 296 THR B C 1
ATOM 6194 O O . THR B 1 296 ? -6.109 -20.766 8.016 1 40.28 296 THR B O 1
ATOM 6197 N N . VAL B 1 297 ? -4.531 -22.328 7.578 1 44.47 297 VAL B N 1
ATOM 6198 C CA . VAL B 1 297 ? -4.98 -22.125 6.203 1 44.47 297 VAL B CA 1
ATOM 6199 C C . VAL B 1 297 ? -6.098 -23.109 5.871 1 44.47 297 VAL B C 1
ATOM 6201 O O . VAL B 1 297 ? -6.078 -24.25 6.332 1 44.47 297 VAL B O 1
ATOM 6204 N N . GLY B 1 298 ? -7.234 -22.797 5.562 1 47.84 298 GLY B N 1
ATOM 6205 C CA . GLY B 1 298 ? -8.414 -23.516 5.09 1 47.84 298 GLY B CA 1
ATOM 6206 C C . GLY B 1 298 ? -8.078 -24.828 4.418 1 47.84 298 GLY B C 1
ATOM 6207 O O . GLY B 1 298 ? -6.906 -25.141 4.184 1 47.84 298 GLY B O 1
ATOM 6208 N N . PRO B 1 299 ? -9.148 -25.688 4.391 1 54.81 299 PRO B N 1
ATOM 6209 C CA . PRO B 1 299 ? -8.992 -27.016 3.781 1 54.81 299 PRO B CA 1
ATOM 6210 C C . PRO B 1 299 ? -8.203 -26.969 2.477 1 54.81 299 PRO B C 1
ATOM 6212 O O . PRO B 1 299 ? -8.477 -26.141 1.611 1 54.81 299 PRO B O 1
ATOM 6215 N N . ARG B 1 300 ? -7.078 -27.75 2.41 1 73.56 300 ARG B N 1
ATOM 6216 C CA . ARG B 1 300 ? -6.188 -27.797 1.255 1 73.56 300 ARG B CA 1
ATOM 6217 C C . ARG B 1 300 ? -6.73 -28.75 0.189 1 73.56 300 ARG B C 1
ATOM 6219 O O . ARG B 1 300 ? -7.203 -29.844 0.504 1 73.56 300 ARG B O 1
ATOM 6226 N N . GLU B 1 301 ? -7.125 -28.297 -0.956 1 90 301 GLU B N 1
ATOM 6227 C CA . GLU B 1 301 ? -7.539 -29.062 -2.125 1 90 301 GLU B CA 1
ATOM 6228 C C . GLU B 1 301 ? -6.336 -29.453 -2.98 1 90 301 GLU B C 1
ATOM 6230 O O . GLU B 1 301 ? -5.359 -28.719 -3.07 1 90 301 GLU B O 1
ATOM 6235 N N . GLN B 1 302 ? -6.445 -30.766 -3.363 1 93 302 GLN B N 1
ATOM 6236 C CA . GLN B 1 302 ? -5.363 -31.297 -4.184 1 93 302 GLN B CA 1
ATOM 6237 C C . GLN B 1 302 ? -5.902 -31.906 -5.48 1 93 302 GLN B C 1
ATOM 6239 O O . GLN B 1 302 ? -6.949 -32.562 -5.484 1 93 302 GLN B O 1
ATOM 6244 N N . LEU B 1 303 ? -5.277 -31.594 -6.582 1 95.75 303 LEU B N 1
ATOM 6245 C CA . LEU B 1 303 ? -5.547 -32.281 -7.84 1 95.75 303 LEU B CA 1
ATOM 6246 C C . LEU B 1 303 ? -4.73 -33.562 -7.945 1 95.75 303 LEU B C 1
ATOM 6248 O O . LEU B 1 303 ? -3.502 -33.531 -7.848 1 95.75 303 LEU B O 1
ATOM 6252 N N . VAL B 1 304 ? -5.422 -34.688 -8.062 1 95.94 304 VAL B N 1
ATOM 6253 C CA . VAL B 1 304 ? -4.762 -35.969 -8.164 1 95.94 304 VAL B CA 1
ATOM 6254 C C . VAL B 1 304 ? -5.02 -36.562 -9.547 1 95.94 304 VAL B C 1
ATOM 6256 O O . VAL B 1 304 ? -6.172 -36.75 -9.945 1 95.94 304 VAL B O 1
ATOM 6259 N N . CYS B 1 305 ? -3.938 -36.812 -10.281 1 97 305 CYS B N 1
ATOM 6260 C CA . CYS B 1 305 ? -4.039 -37.406 -11.617 1 97 305 CYS B CA 1
ATOM 6261 C C . CYS B 1 305 ? -3.271 -38.719 -11.695 1 97 305 CYS B C 1
ATOM 6263 O O . CYS B 1 305 ? -2.117 -38.812 -11.266 1 97 305 CYS B O 1
ATOM 6265 N N . LYS B 1 306 ? -3.869 -39.719 -12.227 1 96.25 306 LYS B N 1
ATOM 6266 C CA . LYS B 1 306 ? -3.168 -40.969 -12.516 1 96.25 306 LYS B CA 1
ATOM 6267 C C . LYS B 1 306 ? -2.449 -40.906 -13.859 1 96.25 306 LYS B C 1
ATOM 6269 O O . LYS B 1 306 ? -3.094 -40.812 -14.906 1 96.25 306 LYS B O 1
ATOM 6274 N N . ILE B 1 307 ? -1.149 -40.969 -13.859 1 95.69 307 ILE B N 1
ATOM 6275 C CA . ILE B 1 307 ? -0.352 -40.812 -15.07 1 95.69 307 ILE B CA 1
ATOM 6276 C C . ILE B 1 307 ? -0.088 -42.188 -15.688 1 95.69 307 ILE B C 1
ATOM 6278 O O . ILE B 1 307 ? 0.388 -43.094 -15.008 1 95.69 307 ILE B O 1
ATOM 6282 N N . PRO B 1 308 ? -0.386 -42.312 -16.953 1 94.12 308 PRO B N 1
ATOM 6283 C CA . PRO B 1 308 ? -0.076 -43.562 -17.641 1 94.12 308 PRO B CA 1
ATOM 6284 C C . PRO B 1 308 ? 1.414 -43.906 -17.625 1 94.12 308 PRO B C 1
ATOM 6286 O O . PRO B 1 308 ? 2.252 -43 -17.672 1 94.12 308 PRO B O 1
ATOM 6289 N N . THR B 1 309 ? 1.717 -45.156 -17.594 1 92.44 309 THR B N 1
ATOM 6290 C CA . THR B 1 309 ? 3.092 -45.625 -17.484 1 92.44 309 THR B CA 1
ATOM 6291 C C . THR B 1 309 ? 3.928 -45.156 -18.672 1 92.44 309 THR B C 1
ATOM 6293 O O . THR B 1 309 ? 5.113 -44.844 -18.516 1 92.44 309 THR B O 1
ATOM 6296 N N . GLU B 1 310 ? 3.285 -44.969 -19.812 1 90.31 310 GLU B N 1
ATOM 6297 C CA . GLU B 1 310 ? 4 -44.594 -21.016 1 90.31 310 GLU B CA 1
ATOM 6298 C C . GLU B 1 310 ? 4.426 -43.125 -20.969 1 90.31 310 GLU B C 1
ATOM 6300 O O . GLU B 1 310 ? 5.348 -42.719 -21.672 1 90.31 310 GLU B O 1
ATOM 6305 N N . LEU B 1 311 ? 3.738 -42.438 -20.141 1 92.62 311 LEU B N 1
ATOM 6306 C CA . LEU B 1 311 ? 3.994 -41 -20.109 1 92.62 311 LEU B CA 1
ATOM 6307 C C . LEU B 1 311 ? 4.902 -40.625 -18.938 1 92.62 311 LEU B C 1
ATOM 6309 O O . LEU B 1 311 ? 5.348 -39.5 -18.828 1 92.62 311 LEU B O 1
ATOM 6313 N N . ARG B 1 312 ? 5.176 -41.594 -18.156 1 89.44 312 ARG B N 1
ATOM 6314 C CA . ARG B 1 312 ? 6.023 -41.312 -17 1 89.44 312 ARG B CA 1
ATOM 6315 C C . ARG B 1 312 ? 7.426 -40.906 -17.438 1 89.44 312 ARG B C 1
ATOM 6317 O O . ARG B 1 312 ? 8.047 -41.594 -18.25 1 89.44 312 ARG B O 1
ATOM 6324 N N . GLY B 1 313 ? 7.93 -39.75 -17 1 86.12 313 GLY B N 1
ATOM 6325 C CA . GLY B 1 313 ? 9.25 -39.25 -17.344 1 86.12 313 GLY B CA 1
ATOM 6326 C C . GLY B 1 313 ? 9.242 -38.312 -18.547 1 86.12 313 GLY B C 1
ATOM 6327 O O . GLY B 1 313 ? 10.266 -37.719 -18.891 1 86.12 313 GLY B O 1
ATOM 6328 N N . SER B 1 314 ? 8.055 -38.25 -19.203 1 88.25 314 SER B N 1
ATOM 6329 C CA . SER B 1 314 ? 8.016 -37.438 -20.438 1 88.25 314 SER B CA 1
ATOM 6330 C C . SER B 1 314 ? 6.98 -36.344 -20.328 1 88.25 314 SER B C 1
ATOM 6332 O O . SER B 1 314 ? 6.562 -35.781 -21.344 1 88.25 314 SER B O 1
ATOM 6334 N N . LEU B 1 315 ? 6.555 -36.094 -19.109 1 89.62 315 LEU B N 1
ATOM 6335 C CA . LEU B 1 315 ? 5.582 -35.031 -18.938 1 89.62 315 LEU B CA 1
ATOM 6336 C C . LEU B 1 315 ? 6.203 -33.688 -19.281 1 89.62 315 LEU B C 1
ATOM 6338 O O . LEU B 1 315 ? 7.391 -33.469 -19.047 1 89.62 315 LEU B O 1
ATOM 6342 N N . PRO B 1 316 ? 5.379 -32.812 -19.922 1 88.75 316 PRO B N 1
ATOM 6343 C CA . PRO B 1 316 ? 5.895 -31.484 -20.188 1 88.75 316 PRO B CA 1
ATOM 6344 C C . PRO B 1 316 ? 6.16 -30.688 -18.906 1 88.75 316 PRO B C 1
ATOM 6346 O O . PRO B 1 316 ? 5.562 -30.969 -17.859 1 88.75 316 PRO B O 1
ATOM 6349 N N . ALA B 1 317 ? 7.078 -29.781 -19.031 1 88 317 ALA B N 1
ATOM 6350 C CA . ALA B 1 317 ? 7.383 -28.906 -17.891 1 88 317 ALA B CA 1
ATOM 6351 C C . ALA B 1 317 ? 6.426 -27.719 -17.844 1 88 317 ALA B C 1
ATOM 6353 O O . ALA B 1 317 ? 5.973 -27.234 -18.875 1 88 317 ALA B O 1
ATOM 6354 N N . LEU B 1 318 ? 6.07 -27.406 -16.609 1 90.5 318 LEU B N 1
ATOM 6355 C CA . LEU B 1 318 ? 5.363 -26.141 -16.422 1 90.5 318 LEU B CA 1
ATOM 6356 C C . LEU B 1 318 ? 6.312 -24.953 -16.547 1 90.5 318 LEU B C 1
ATOM 6358 O O . LEU B 1 318 ? 7.312 -24.875 -15.828 1 90.5 318 LEU B O 1
ATOM 6362 N N . LYS B 1 319 ? 6.012 -24.125 -17.516 1 86.69 319 LYS B N 1
ATOM 6363 C CA . LYS B 1 319 ? 6.828 -22.953 -17.75 1 86.69 319 LYS B CA 1
ATOM 6364 C C . LYS B 1 319 ? 6.234 -21.719 -17.047 1 86.69 319 LYS B C 1
ATOM 6366 O O . LYS B 1 319 ? 5.082 -21.359 -17.297 1 86.69 319 LYS B O 1
ATOM 6371 N N . ILE B 1 320 ? 7.035 -21.172 -16.141 1 88 320 ILE B N 1
ATOM 6372 C CA . ILE B 1 320 ? 6.668 -19.953 -15.438 1 88 320 ILE B CA 1
ATOM 6373 C C . ILE B 1 320 ? 7.457 -18.781 -16.016 1 88 320 ILE B C 1
ATOM 6375 O O . ILE B 1 320 ? 8.68 -18.719 -15.883 1 88 320 ILE B O 1
ATOM 6379 N N . VAL B 1 321 ? 6.727 -17.859 -16.609 1 83.19 321 VAL B N 1
ATOM 6380 C CA . VAL B 1 321 ? 7.371 -16.734 -17.266 1 83.19 321 VAL B CA 1
ATOM 6381 C C . VAL B 1 321 ? 7.207 -15.477 -16.406 1 83.19 321 VAL B C 1
ATOM 6383 O O . VAL B 1 321 ? 6.098 -15.156 -15.977 1 83.19 321 VAL B O 1
ATOM 6386 N N . VAL B 1 322 ? 8.383 -14.906 -16.172 1 77.56 322 VAL B N 1
ATOM 6387 C CA . VAL B 1 322 ? 8.406 -13.609 -15.5 1 77.56 322 VAL B CA 1
ATOM 6388 C C . VAL B 1 322 ? 8.766 -12.516 -16.5 1 77.56 322 VAL B C 1
ATOM 6390 O O . VAL B 1 322 ? 9.875 -12.508 -17.047 1 77.56 322 VAL B O 1
ATOM 6393 N N . ASP B 1 323 ? 7.891 -11.609 -16.75 1 64.62 323 ASP B N 1
ATOM 6394 C CA . ASP B 1 323 ? 8.109 -10.625 -17.797 1 64.62 323 ASP B CA 1
ATOM 6395 C C . ASP B 1 323 ? 8.641 -9.312 -17.234 1 64.62 323 ASP B C 1
ATOM 6397 O O . ASP B 1 323 ? 8.953 -8.383 -17.984 1 64.62 323 ASP B O 1
ATOM 6401 N N . VAL B 1 324 ? 8.891 -9.234 -15.953 1 62.94 324 VAL B N 1
ATOM 6402 C CA . VAL B 1 324 ? 9.297 -7.957 -15.367 1 62.94 324 VAL B CA 1
ATOM 6403 C C . VAL B 1 324 ? 10.734 -8.055 -14.867 1 62.94 324 VAL B C 1
ATOM 6405 O O . VAL B 1 324 ? 11.109 -7.355 -13.922 1 62.94 324 VAL B O 1
ATOM 6408 N N . CYS B 1 325 ? 11.508 -8.945 -15.523 1 69.19 325 CYS B N 1
ATOM 6409 C CA . CYS B 1 325 ? 12.898 -9.086 -15.094 1 69.19 325 CYS B CA 1
ATOM 6410 C C . CYS B 1 325 ? 13.758 -7.961 -15.641 1 69.19 325 CYS B C 1
ATOM 6412 O O . CYS B 1 325 ? 13.664 -7.621 -16.828 1 69.19 325 CYS B O 1
ATOM 6414 N N . GLY B 1 326 ? 14.422 -7.273 -14.711 1 63.31 326 GLY B N 1
ATOM 6415 C CA . GLY B 1 326 ? 15.344 -6.238 -15.148 1 63.31 326 GLY B CA 1
ATOM 6416 C C . GLY B 1 326 ? 16.578 -6.793 -15.844 1 63.31 326 GLY B C 1
ATOM 6417 O O . GLY B 1 326 ? 17.125 -7.809 -15.43 1 63.31 326 GLY B O 1
ATOM 6418 N N . GLY B 1 327 ? 16.766 -6.324 -17.094 1 54.66 327 GLY B N 1
ATOM 6419 C CA . GLY B 1 327 ? 17.984 -6.711 -17.781 1 54.66 327 GLY B CA 1
ATOM 6420 C C . GLY B 1 327 ? 19.25 -6.242 -17.062 1 54.66 327 GLY B C 1
ATOM 6421 O O . GLY B 1 327 ? 19.172 -5.723 -15.945 1 54.66 327 GLY B O 1
ATOM 6422 N N . THR B 1 328 ? 20.438 -6.586 -17.547 1 51.53 328 THR B N 1
ATOM 6423 C CA . THR B 1 328 ? 21.75 -6.211 -17.031 1 51.53 328 THR B CA 1
ATOM 6424 C C . THR B 1 328 ? 21.797 -4.715 -16.734 1 51.53 328 THR B C 1
ATOM 6426 O O . THR B 1 328 ? 22.453 -4.285 -15.781 1 51.53 328 THR B O 1
ATOM 6429 N N . SER B 1 329 ? 21.109 -4.047 -17.594 1 49.06 329 SER B N 1
ATOM 6430 C CA . SER B 1 329 ? 21.172 -2.594 -17.484 1 49.06 329 SER B CA 1
ATOM 6431 C C . SER B 1 329 ? 19.953 -2.049 -16.734 1 49.06 329 SER B C 1
ATOM 6433 O O . SER B 1 329 ? 19.922 -0.869 -16.375 1 49.06 329 SER B O 1
ATOM 6435 N N . LEU B 1 330 ? 19.234 -2.924 -16.125 1 53.81 330 LEU B N 1
ATOM 6436 C CA . LEU B 1 330 ? 17.984 -2.553 -15.469 1 53.81 330 LEU B CA 1
ATOM 6437 C C . LEU B 1 330 ? 17.203 -1.541 -16.297 1 53.81 330 LEU B C 1
ATOM 6439 O O . LEU B 1 330 ? 16.328 -0.842 -15.781 1 53.81 330 LEU B O 1
ATOM 6443 N N . GLN B 1 331 ? 17.703 -1.333 -17.609 1 52.56 331 GLN B N 1
ATOM 6444 C CA . GLN B 1 331 ? 17.047 -0.391 -18.5 1 52.56 331 GLN B CA 1
ATOM 6445 C C . GLN B 1 331 ? 15.953 -1.083 -19.312 1 52.56 331 GLN B C 1
ATOM 6447 O O . GLN B 1 331 ? 14.984 -0.445 -19.734 1 52.56 331 GLN B O 1
ATOM 6452 N N . ASN B 1 332 ? 16.188 -2.365 -19.516 1 53.75 332 ASN B N 1
ATOM 6453 C CA . ASN B 1 332 ? 15.227 -3.113 -20.312 1 53.75 332 ASN B CA 1
ATOM 6454 C C . ASN B 1 332 ? 14.68 -4.316 -19.547 1 53.75 332 ASN B C 1
ATOM 6456 O O . ASN B 1 332 ? 15.383 -4.895 -18.703 1 53.75 332 ASN B O 1
ATOM 6460 N N . PHE B 1 333 ? 13.328 -4.492 -19.703 1 58 333 PHE B N 1
ATOM 6461 C CA . PHE B 1 333 ? 12.742 -5.691 -19.125 1 58 333 PHE B CA 1
ATOM 6462 C C . PHE B 1 333 ? 12.82 -6.863 -20.078 1 58 333 PHE B C 1
ATOM 6464 O O . PHE B 1 333 ? 12.633 -6.695 -21.297 1 58 333 PHE B O 1
ATOM 6471 N N . GLU B 1 334 ? 13.312 -7.879 -19.5 1 64.88 334 GLU B N 1
ATOM 6472 C CA . GLU B 1 334 ? 13.367 -9.133 -20.25 1 64.88 334 GLU B CA 1
ATOM 6473 C C . GLU B 1 334 ? 12.547 -10.219 -19.578 1 64.88 334 GLU B C 1
ATOM 6475 O O . GLU B 1 334 ? 12.195 -10.094 -18.391 1 64.88 334 GLU B O 1
ATOM 6480 N N . SER B 1 335 ? 12.016 -11.008 -20.5 1 70.5 335 SER B N 1
ATOM 6481 C CA . SER B 1 335 ? 11.312 -12.164 -19.953 1 70.5 335 SER B CA 1
ATOM 6482 C C . SER B 1 335 ? 12.281 -13.281 -19.578 1 70.5 335 SER B C 1
ATOM 6484 O O . SER B 1 335 ? 13.289 -13.484 -20.25 1 70.5 335 SER B O 1
ATOM 6486 N N . SER B 1 336 ? 12.055 -13.734 -18.422 1 76.75 336 SER B N 1
ATOM 6487 C CA . SER B 1 336 ? 12.781 -14.914 -17.984 1 76.75 336 SER B CA 1
ATOM 6488 C C . SER B 1 336 ? 11.828 -16.016 -17.547 1 76.75 336 SER B C 1
ATOM 6490 O O . SER B 1 336 ? 10.695 -15.75 -17.141 1 76.75 336 SER B O 1
ATOM 6492 N N . SER B 1 337 ? 12.328 -17.281 -17.781 1 81 337 SER B N 1
ATOM 6493 C CA . SER B 1 337 ? 11.414 -18.391 -17.531 1 81 337 SER B CA 1
ATOM 6494 C C . SER B 1 337 ? 11.992 -19.359 -16.516 1 81 337 SER B C 1
ATOM 6496 O O . SER B 1 337 ? 13.195 -19.641 -16.516 1 81 337 SER B O 1
ATOM 6498 N N . LEU B 1 338 ? 11.078 -19.781 -15.602 1 80.44 338 LEU B N 1
ATOM 6499 C CA . LEU B 1 338 ? 11.32 -20.891 -14.68 1 80.44 338 LEU B CA 1
ATOM 6500 C C . LEU B 1 338 ? 10.539 -22.125 -15.094 1 80.44 338 LEU B C 1
ATOM 6502 O O . LEU B 1 338 ? 9.422 -22.016 -15.594 1 80.44 338 LEU B O 1
ATOM 6506 N N . PHE B 1 339 ? 11.195 -23.297 -14.891 1 82.69 339 PHE B N 1
ATOM 6507 C CA . PHE B 1 339 ? 10.539 -24.531 -15.297 1 82.69 339 PHE B CA 1
ATOM 6508 C C . PHE B 1 339 ? 10.32 -25.453 -14.094 1 82.69 339 PHE B C 1
ATOM 6510 O O . PHE B 1 339 ? 11.195 -25.578 -13.234 1 82.69 339 PHE B O 1
ATOM 6517 N N . VAL B 1 340 ? 9.188 -25.953 -14.023 1 86.38 340 VAL B N 1
ATOM 6518 C CA . VAL B 1 340 ? 8.844 -26.953 -13.016 1 86.38 340 VAL B CA 1
ATOM 6519 C C . VAL B 1 340 ? 8.648 -28.312 -13.68 1 86.38 340 VAL B C 1
ATOM 6521 O O . VAL B 1 340 ? 7.809 -28.469 -14.57 1 86.38 340 VAL B O 1
ATOM 6524 N N . ASP B 1 341 ? 9.43 -29.25 -13.242 1 85.88 341 ASP B N 1
ATOM 6525 C CA . ASP B 1 341 ? 9.344 -30.609 -13.781 1 85.88 341 ASP B CA 1
ATOM 6526 C C . ASP B 1 341 ? 8.336 -31.453 -13.008 1 85.88 341 ASP B C 1
ATOM 6528 O O . ASP B 1 341 ? 8.625 -31.922 -11.898 1 85.88 341 ASP B O 1
ATOM 6532 N N . PHE B 1 342 ? 7.23 -31.734 -13.625 1 89.88 342 PHE B N 1
ATOM 6533 C CA . PHE B 1 342 ? 6.172 -32.5 -12.984 1 89.88 342 PHE B CA 1
ATOM 6534 C C . PHE B 1 342 ? 6.594 -33.969 -12.812 1 89.88 342 PHE B C 1
ATOM 6536 O O . PHE B 1 342 ? 6.027 -34.688 -11.984 1 89.88 342 PHE B O 1
ATOM 6543 N N . ASN B 1 343 ? 7.543 -34.344 -13.617 1 88 343 ASN B N 1
ATOM 6544 C CA . ASN B 1 343 ? 7.977 -35.75 -13.508 1 88 343 ASN B CA 1
ATOM 6545 C C . ASN B 1 343 ? 8.57 -36.031 -12.133 1 88 343 ASN B C 1
ATOM 6547 O O . ASN B 1 343 ? 8.484 -37.156 -11.641 1 88 343 ASN B O 1
ATOM 6551 N N . GLN B 1 344 ? 9.086 -35.031 -11.492 1 85.25 344 GLN B N 1
ATOM 6552 C CA . GLN B 1 344 ? 9.688 -35.219 -10.18 1 85.25 344 GLN B CA 1
ATOM 6553 C C . GLN B 1 344 ? 8.625 -35.25 -9.086 1 85.25 344 GLN B C 1
ATOM 6555 O O . GLN B 1 344 ? 8.922 -35.562 -7.934 1 85.25 344 GLN B O 1
ATOM 6560 N N . MET B 1 345 ? 7.402 -35 -9.5 1 89.19 345 MET B N 1
ATOM 6561 C CA . MET B 1 345 ? 6.336 -34.906 -8.508 1 89.19 345 MET B CA 1
ATOM 6562 C C . MET B 1 345 ? 5.402 -36.125 -8.586 1 89.19 345 MET B C 1
ATOM 6564 O O . MET B 1 345 ? 4.391 -36.156 -7.887 1 89.19 345 MET B O 1
ATOM 6568 N N . ILE B 1 346 ? 5.727 -37.031 -9.43 1 91.88 346 ILE B N 1
ATOM 6569 C CA . ILE B 1 346 ? 4.949 -38.25 -9.539 1 91.88 346 ILE B CA 1
ATOM 6570 C C . ILE B 1 346 ? 5.379 -39.25 -8.445 1 91.88 346 ILE B C 1
ATOM 6572 O O . ILE B 1 346 ? 6.57 -39.5 -8.266 1 91.88 346 ILE B O 1
ATOM 6576 N N . ASP B 1 347 ? 4.395 -39.719 -7.734 1 90.69 347 ASP B N 1
ATOM 6577 C CA . ASP B 1 347 ? 4.707 -40.656 -6.656 1 90.69 347 ASP B CA 1
ATOM 6578 C C . ASP B 1 347 ? 4.992 -42.062 -7.207 1 90.69 347 ASP B C 1
ATOM 6580 O O . ASP B 1 347 ? 4.926 -42.281 -8.414 1 90.69 347 ASP B O 1
ATOM 6584 N N . GLU B 1 348 ? 5.371 -43 -6.312 1 91.12 348 GLU B N 1
ATOM 6585 C CA . GLU B 1 348 ? 5.738 -44.375 -6.695 1 91.12 348 GLU B CA 1
ATOM 6586 C C . GLU B 1 348 ? 4.551 -45.094 -7.309 1 91.12 348 GLU B C 1
ATOM 6588 O O . GLU B 1 348 ? 4.73 -45.969 -8.164 1 91.12 348 GLU B O 1
ATOM 6593 N N . GLU B 1 349 ? 3.326 -44.688 -6.898 1 92.81 349 GLU B N 1
ATOM 6594 C CA . GLU B 1 349 ? 2.123 -45.344 -7.41 1 92.81 349 GLU B CA 1
ATOM 6595 C C . GLU B 1 349 ? 1.701 -44.75 -8.75 1 92.81 349 GLU B C 1
ATOM 6597 O O . GLU B 1 349 ? 0.767 -45.25 -9.383 1 92.81 349 GLU B O 1
ATOM 6602 N N . GLY B 1 350 ? 2.42 -43.75 -9.211 1 92.81 350 GLY B N 1
ATOM 6603 C CA . GLY B 1 350 ? 2.152 -43.156 -10.516 1 92.81 350 GLY B CA 1
ATOM 6604 C C . GLY B 1 350 ? 1.153 -42.031 -10.469 1 92.81 350 GLY B C 1
ATOM 6605 O O . GLY B 1 350 ? 0.521 -41.688 -11.477 1 92.81 350 GLY B O 1
ATOM 6606 N N . TYR B 1 351 ? 0.939 -41.469 -9.328 1 94.69 351 TYR B N 1
ATOM 6607 C CA . TYR B 1 351 ? -0.009 -40.375 -9.195 1 94.69 351 TYR B CA 1
ATOM 6608 C C . TYR B 1 351 ? 0.715 -39.031 -9.141 1 94.69 351 TYR B C 1
ATOM 6610 O O . TYR B 1 351 ? 1.752 -38.906 -8.484 1 94.69 351 TYR B O 1
ATOM 6618 N N . LEU B 1 352 ? 0.264 -38.062 -9.984 1 94.38 352 LEU B N 1
ATOM 6619 C CA . LEU B 1 352 ? 0.668 -36.656 -9.883 1 94.38 352 LEU B CA 1
ATOM 6620 C C . LEU B 1 352 ? -0.26 -35.906 -8.945 1 94.38 352 LEU B C 1
ATOM 6622 O O . LEU B 1 352 ? -1.465 -35.812 -9.188 1 94.38 352 LEU B O 1
ATOM 6626 N N . ARG B 1 353 ? 0.286 -35.438 -7.859 1 92.88 353 ARG B N 1
ATOM 6627 C CA . ARG B 1 353 ? -0.486 -34.688 -6.863 1 92.88 353 ARG B CA 1
ATOM 6628 C C . ARG B 1 353 ? -0.06 -33.219 -6.812 1 92.88 353 ARG B C 1
ATOM 6630 O O . ARG B 1 353 ? 1.104 -32.906 -6.543 1 92.88 353 ARG B O 1
ATOM 6637 N N . LEU B 1 354 ? -0.987 -32.344 -7.148 1 94 354 LEU B N 1
ATOM 6638 C CA . LEU B 1 354 ? -0.726 -30.922 -7.133 1 94 354 LEU B CA 1
ATOM 6639 C C . LEU B 1 354 ? -1.641 -30.219 -6.141 1 94 354 LEU B C 1
ATOM 6641 O O . LEU B 1 354 ? -2.865 -30.328 -6.23 1 94 354 LEU B O 1
ATOM 6645 N N . ASP B 1 355 ? -1.041 -29.453 -5.234 1 92.5 355 ASP B N 1
ATOM 6646 C CA . ASP B 1 355 ? -1.794 -28.781 -4.184 1 92.5 355 ASP B CA 1
ATOM 6647 C C . ASP B 1 355 ? -2.365 -27.453 -4.68 1 92.5 355 ASP B C 1
ATOM 6649 O O . ASP B 1 355 ? -1.725 -26.75 -5.465 1 92.5 355 ASP B O 1
ATOM 6653 N N . SER B 1 356 ? -3.529 -27.141 -4.164 1 94.56 356 SER B N 1
ATOM 6654 C CA . SER B 1 356 ? -4.203 -25.891 -4.531 1 94.56 356 SER B CA 1
ATOM 6655 C C . SER B 1 356 ? -3.922 -24.797 -3.518 1 94.56 356 SER B C 1
ATOM 6657 O O . SER B 1 356 ? -3.871 -25.047 -2.312 1 94.56 356 SER B O 1
ATOM 6659 N N . SER B 1 357 ? -3.74 -23.562 -4.012 1 91.12 357 SER B N 1
ATOM 6660 C CA . SER B 1 357 ? -3.605 -22.406 -3.137 1 91.12 357 SER B CA 1
ATOM 6661 C C . SER B 1 357 ? -4.961 -21.766 -2.857 1 91.12 357 SER B C 1
ATOM 6663 O O . SER B 1 357 ? -5.059 -20.812 -2.074 1 91.12 357 SER B O 1
ATOM 6665 N N . GLY B 1 358 ? -5.992 -22.266 -3.436 1 89.06 358 GLY B N 1
ATOM 6666 C CA . GLY B 1 358 ? -7.328 -21.688 -3.318 1 89.06 358 GLY B CA 1
ATOM 6667 C C . GLY B 1 358 ? -7.941 -21.344 -4.66 1 89.06 358 GLY B C 1
ATOM 6668 O O . GLY B 1 358 ? -7.309 -21.516 -5.703 1 89.06 358 GLY B O 1
ATOM 6669 N N . SER B 1 359 ? -9.188 -20.844 -4.613 1 89.25 359 SER B N 1
ATOM 6670 C CA . SER B 1 359 ? -9.906 -20.5 -5.832 1 89.25 359 SER B CA 1
ATOM 6671 C C . SER B 1 359 ? -9.922 -18.984 -6.047 1 89.25 359 SER B C 1
ATOM 6673 O O . SER B 1 359 ? -10.391 -18.234 -5.188 1 89.25 359 SER B O 1
ATOM 6675 N N . ILE B 1 360 ? -9.414 -18.594 -7.211 1 86.69 360 ILE B N 1
ATOM 6676 C CA . ILE B 1 360 ? -9.422 -17.188 -7.562 1 86.69 360 ILE B CA 1
ATOM 6677 C C . ILE B 1 360 ? -10.859 -16.719 -7.789 1 86.69 360 ILE B C 1
ATOM 6679 O O . ILE B 1 360 ? -11.234 -15.625 -7.336 1 86.69 360 ILE B O 1
ATOM 6683 N N . SER B 1 361 ? -11.672 -17.547 -8.406 1 85.06 361 SER B N 1
ATOM 6684 C CA . SER B 1 361 ? -13.07 -17.219 -8.672 1 85.06 361 SER B CA 1
ATOM 6685 C C . SER B 1 361 ? -13.844 -17 -7.383 1 85.06 361 SER B C 1
ATOM 6687 O O . SER B 1 361 ? -14.617 -16.031 -7.27 1 85.06 361 SER B O 1
ATOM 6689 N N . ALA B 1 362 ? -13.648 -17.875 -6.457 1 84 362 ALA B N 1
ATOM 6690 C CA . ALA B 1 362 ? -14.328 -17.75 -5.172 1 84 362 ALA B CA 1
ATOM 6691 C C . ALA B 1 362 ? -13.883 -16.5 -4.434 1 84 362 ALA B C 1
ATOM 6693 O O . ALA B 1 362 ? -14.703 -15.82 -3.799 1 84 362 ALA B O 1
ATOM 6694 N N . ALA B 1 363 ? -12.617 -16.172 -4.516 1 80.38 363 ALA B N 1
ATOM 6695 C CA . ALA B 1 363 ? -12.086 -14.992 -3.834 1 80.38 363 ALA B CA 1
ATOM 6696 C C . ALA B 1 363 ? -12.648 -13.711 -4.438 1 80.38 363 ALA B C 1
ATOM 6698 O O . ALA B 1 363 ? -12.953 -12.758 -3.717 1 80.38 363 ALA B O 1
ATOM 6699 N N . LEU B 1 364 ? -12.781 -13.68 -5.711 1 74.12 364 LEU B N 1
ATOM 6700 C CA . LEU B 1 364 ? -13.273 -12.492 -6.41 1 74.12 364 LEU B CA 1
ATOM 6701 C C . LEU B 1 364 ? -14.766 -12.281 -6.141 1 74.12 364 LEU B C 1
ATOM 6703 O O . LEU B 1 364 ? -15.242 -11.148 -6.117 1 74.12 364 LEU B O 1
ATOM 6707 N N . GLU B 1 365 ? -15.508 -13.305 -5.98 1 74.25 365 GLU B N 1
ATOM 6708 C CA . GLU B 1 365 ? -16.938 -13.203 -5.703 1 74.25 365 GLU B CA 1
ATOM 6709 C C . GLU B 1 365 ? -17.188 -12.656 -4.305 1 74.25 365 GLU B C 1
ATOM 6711 O O . GLU B 1 365 ? -18.141 -11.891 -4.094 1 74.25 365 GLU B O 1
ATOM 6716 N N . LYS B 1 366 ? -16.438 -13.141 -3.422 1 69.12 366 LYS B N 1
ATOM 6717 C CA . LYS B 1 366 ? -16.625 -12.695 -2.043 1 69.12 366 LYS B CA 1
ATOM 6718 C C . LYS B 1 366 ? -16.156 -11.258 -1.864 1 69.12 366 LYS B C 1
ATOM 6720 O O . LYS B 1 366 ? -16.266 -10.688 -0.776 1 69.12 366 LYS B O 1
ATOM 6725 N N . GLU B 1 367 ? -16.031 -10.586 -2.986 1 58.09 367 GLU B N 1
ATOM 6726 C CA . GLU B 1 367 ? -15.547 -9.211 -2.949 1 58.09 367 GLU B CA 1
ATOM 6727 C C . GLU B 1 367 ? -14.367 -9.07 -1.989 1 58.09 367 GLU B C 1
ATOM 6729 O O . GLU B 1 367 ? -14.273 -8.078 -1.261 1 58.09 367 GLU B O 1
ATOM 6734 N N . ALA B 1 368 ? -13.906 -10.273 -1.836 1 50.94 368 ALA B N 1
ATOM 6735 C CA . ALA B 1 368 ? -12.75 -10.242 -0.946 1 50.94 368 ALA B CA 1
ATOM 6736 C C . ALA B 1 368 ? -11.703 -9.242 -1.445 1 50.94 368 ALA B C 1
ATOM 6738 O O . ALA B 1 368 ? -11.633 -8.961 -2.643 1 50.94 368 ALA B O 1
ATOM 6739 N N . ASP B 1 369 ? -11.227 -8.578 -0.582 1 51.28 369 ASP B N 1
ATOM 6740 C CA . ASP B 1 369 ? -10.125 -7.656 -0.852 1 51.28 369 ASP B CA 1
ATOM 6741 C C . ASP B 1 369 ? -9.062 -8.32 -1.717 1 51.28 369 ASP B C 1
ATOM 6743 O O . ASP B 1 369 ? -8.836 -9.531 -1.617 1 51.28 369 ASP B O 1
ATOM 6747 N N . LEU B 1 370 ? -8.852 -7.91 -2.895 1 50.91 370 LEU B N 1
ATOM 6748 C CA . LEU B 1 370 ? -7.793 -8.352 -3.793 1 50.91 370 LEU B CA 1
ATOM 6749 C C . LEU B 1 370 ? -6.645 -8.984 -3.01 1 50.91 370 LEU B C 1
ATOM 6751 O O . LEU B 1 370 ? -5.828 -9.711 -3.578 1 50.91 370 LEU B O 1
ATOM 6755 N N . LEU B 1 371 ? -6.805 -8.805 -1.586 1 53.56 371 LEU B N 1
ATOM 6756 C CA . LEU B 1 371 ? -5.734 -9.234 -0.694 1 53.56 371 LEU B CA 1
ATOM 6757 C C . LEU B 1 371 ? -5.75 -10.75 -0.517 1 53.56 371 LEU B C 1
ATOM 6759 O O . LEU B 1 371 ? -4.746 -11.344 -0.119 1 53.56 371 LEU B O 1
ATOM 6763 N N . GLN B 1 372 ? -6.773 -11.266 -1.013 1 63.28 372 GLN B N 1
ATOM 6764 C CA . GLN B 1 372 ? -6.898 -12.672 -0.642 1 63.28 372 GLN B CA 1
ATOM 6765 C C . GLN B 1 372 ? -7.012 -13.555 -1.879 1 63.28 372 GLN B C 1
ATOM 6767 O O . GLN B 1 372 ? -7.441 -14.711 -1.785 1 63.28 372 GLN B O 1
ATOM 6772 N N . VAL B 1 373 ? -6.504 -12.945 -2.996 1 74.75 373 VAL B N 1
ATOM 6773 C CA . VAL B 1 373 ? -6.582 -13.766 -4.203 1 74.75 373 VAL B CA 1
ATOM 6774 C C . VAL B 1 373 ? -5.469 -14.805 -4.195 1 74.75 373 VAL B C 1
ATOM 6776 O O . VAL B 1 373 ? -4.297 -14.477 -3.988 1 74.75 373 VAL B O 1
ATOM 6779 N N . PRO B 1 374 ? -5.793 -16 -4.371 1 86.06 374 PRO B N 1
ATOM 6780 C CA . PRO B 1 374 ? -4.777 -17.062 -4.398 1 86.06 374 PRO B CA 1
ATOM 6781 C C . PRO B 1 374 ? -3.713 -16.828 -5.465 1 86.06 374 PRO B C 1
ATOM 6783 O O . PRO B 1 374 ? -4.023 -16.359 -6.562 1 86.06 374 PRO B O 1
ATOM 6786 N N . LYS B 1 375 ? -2.457 -17.156 -5.117 1 86.75 375 LYS B N 1
ATOM 6787 C CA . LYS B 1 375 ? -1.287 -16.969 -5.969 1 86.75 375 LYS B CA 1
ATOM 6788 C C . LYS B 1 375 ? -0.598 -18.297 -6.262 1 86.75 375 LYS B C 1
ATOM 6790 O O . LYS B 1 375 ? -0.987 -19.328 -5.727 1 86.75 375 LYS B O 1
ATOM 6795 N N . VAL B 1 376 ? 0.29 -18.188 -7.262 1 90.81 376 VAL B N 1
ATOM 6796 C CA . VAL B 1 376 ? 1.251 -19.281 -7.402 1 90.81 376 VAL B CA 1
ATOM 6797 C C . VAL B 1 376 ? 2.277 -19.219 -6.273 1 90.81 376 VAL B C 1
ATOM 6799 O O . VAL B 1 376 ? 3.082 -18.281 -6.211 1 90.81 376 VAL B O 1
ATOM 6802 N N . VAL B 1 377 ? 2.178 -20.188 -5.406 1 90.56 377 VAL B N 1
ATOM 6803 C CA . VAL B 1 377 ? 3.082 -20.188 -4.262 1 90.56 377 VAL B CA 1
ATOM 6804 C C . VAL B 1 377 ? 4.266 -21.109 -4.539 1 90.56 377 VAL B C 1
ATOM 6806 O O . VAL B 1 377 ? 4.09 -22.312 -4.723 1 90.56 377 VAL B O 1
ATOM 6809 N N . ILE B 1 378 ? 5.422 -20.516 -4.656 1 90.06 378 ILE B N 1
ATOM 6810 C CA . ILE B 1 378 ? 6.652 -21.266 -4.859 1 90.06 378 ILE B CA 1
ATOM 6811 C C . ILE B 1 378 ? 7.441 -21.328 -3.553 1 90.06 378 ILE B C 1
ATOM 6813 O O . ILE B 1 378 ? 7.883 -20.297 -3.041 1 90.06 378 ILE B O 1
ATOM 6817 N N . GLY B 1 379 ? 7.574 -22.547 -3.104 1 89.81 379 GLY B N 1
ATOM 6818 C CA . GLY B 1 379 ? 8.375 -22.688 -1.898 1 89.81 379 GLY B CA 1
ATOM 6819 C C . GLY B 1 379 ? 9.812 -22.25 -2.084 1 89.81 3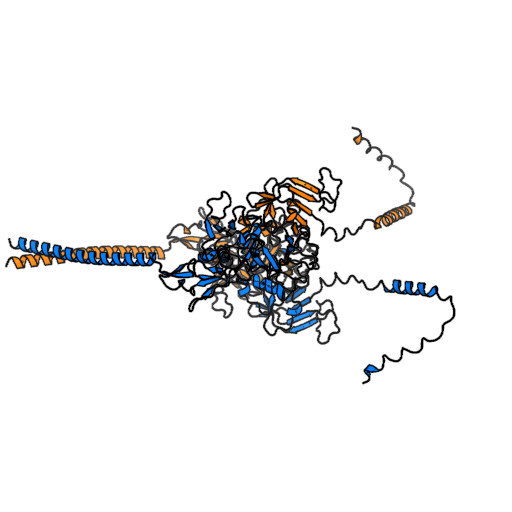79 GLY B C 1
ATOM 6820 O O . GLY B 1 379 ? 10.422 -22.5 -3.129 1 89.81 379 GLY B O 1
ATOM 6821 N N . ALA B 1 380 ? 10.383 -21.625 -1.055 1 88.81 380 ALA B N 1
ATOM 6822 C CA . ALA B 1 380 ? 11.734 -21.078 -1.114 1 88.81 380 ALA B CA 1
ATOM 6823 C C . ALA B 1 380 ? 12.758 -22.172 -1.404 1 88.81 380 ALA B C 1
ATOM 6825 O O . ALA B 1 380 ? 13.797 -21.906 -2.018 1 88.81 380 ALA B O 1
ATOM 6826 N N . LEU B 1 381 ? 12.469 -23.391 -1.012 1 89.5 381 LEU B N 1
ATOM 6827 C CA . LEU B 1 381 ? 13.43 -24.484 -1.192 1 89.5 381 LEU B CA 1
ATOM 6828 C C . LEU B 1 381 ? 12.984 -25.422 -2.316 1 89.5 381 LEU B C 1
ATOM 6830 O O . LEU B 1 381 ? 13.594 -26.469 -2.541 1 89.5 381 LEU B O 1
ATOM 6834 N N . PHE B 1 382 ? 11.922 -25.078 -3.025 1 87.62 382 PHE B N 1
ATOM 6835 C CA . PHE B 1 382 ? 11.375 -25.922 -4.074 1 87.62 382 PHE B CA 1
ATOM 6836 C C . PHE B 1 382 ? 12.273 -25.906 -5.305 1 87.62 382 PHE B C 1
ATOM 6838 O O . PHE B 1 382 ? 12.523 -26.953 -5.906 1 87.62 382 PHE B O 1
ATOM 6845 N N . LEU B 1 383 ? 12.672 -24.641 -5.625 1 78.44 383 LEU B N 1
ATOM 6846 C CA . LEU B 1 383 ? 13.547 -24.547 -6.785 1 78.44 383 LEU B CA 1
ATOM 6847 C C . LEU B 1 383 ? 15 -24.781 -6.395 1 78.44 383 LEU B C 1
ATOM 6849 O O . LEU B 1 383 ? 15.727 -23.844 -6.07 1 78.44 383 LEU B O 1
ATOM 6853 N N . ARG B 1 384 ? 15.469 -25.922 -6.441 1 77.19 384 ARG B N 1
ATOM 6854 C CA . ARG B 1 384 ? 16.75 -26.375 -5.898 1 77.19 384 ARG B CA 1
ATOM 6855 C C . ARG B 1 384 ? 17.906 -25.719 -6.629 1 77.19 384 ARG B C 1
ATOM 6857 O O . ARG B 1 384 ? 19 -25.562 -6.059 1 77.19 384 ARG B O 1
ATOM 6864 N N . ASP B 1 385 ? 17.75 -25.297 -7.844 1 73.5 385 ASP B N 1
ATOM 6865 C CA . ASP B 1 385 ? 18.859 -24.734 -8.594 1 73.5 385 ASP B CA 1
ATOM 6866 C C . ASP B 1 385 ? 18.75 -23.219 -8.672 1 73.5 385 ASP B C 1
ATOM 6868 O O . ASP B 1 385 ? 19.328 -22.594 -9.562 1 73.5 385 ASP B O 1
ATOM 6872 N N . LEU B 1 386 ? 18.078 -22.734 -7.746 1 77.06 386 LEU B N 1
ATOM 6873 C CA . LEU B 1 386 ? 17.859 -21.297 -7.785 1 77.06 386 LEU B CA 1
ATOM 6874 C C . LEU B 1 386 ? 18.594 -20.609 -6.648 1 77.06 386 LEU B C 1
ATOM 6876 O O . LEU B 1 386 ? 18.641 -21.109 -5.523 1 77.06 386 LEU B O 1
ATOM 6880 N N . ILE B 1 387 ? 19.297 -19.531 -7.008 1 80.81 387 ILE B N 1
ATOM 6881 C CA . ILE B 1 387 ? 19.828 -18.609 -6.016 1 80.81 387 ILE B CA 1
ATOM 6882 C C . ILE B 1 387 ? 18.953 -17.359 -5.93 1 80.81 387 ILE B C 1
ATOM 6884 O O . ILE B 1 387 ? 18.734 -16.672 -6.934 1 80.81 387 ILE B O 1
ATOM 6888 N N . LEU B 1 388 ? 18.406 -17.188 -4.797 1 85.44 388 LEU B N 1
ATOM 6889 C CA . LEU B 1 388 ? 17.562 -16.031 -4.543 1 85.44 388 LEU B CA 1
ATOM 6890 C C . LEU B 1 388 ? 18.328 -14.977 -3.738 1 85.44 388 LEU B C 1
ATOM 6892 O O . LEU B 1 388 ? 18.859 -15.273 -2.666 1 85.44 388 LEU B O 1
ATOM 6896 N N . SER B 1 389 ? 18.453 -13.805 -4.348 1 85.56 389 SER B N 1
ATOM 6897 C CA . SER B 1 389 ? 19.125 -12.695 -3.682 1 85.56 389 SER B CA 1
ATOM 6898 C C . SER B 1 389 ? 18.172 -11.539 -3.438 1 85.56 389 SER B C 1
ATOM 6900 O O . SER B 1 389 ? 17.438 -11.125 -4.344 1 85.56 389 SER B O 1
ATOM 6902 N N . LEU B 1 390 ? 18.141 -11.148 -2.238 1 87 390 LEU B N 1
ATOM 6903 C CA . LEU B 1 390 ? 17.328 -10 -1.842 1 87 390 LEU B CA 1
ATOM 6904 C C . LEU B 1 390 ? 18.203 -8.883 -1.288 1 87 390 LEU B C 1
ATOM 6906 O O . LEU B 1 390 ? 19.141 -9.148 -0.527 1 87 390 LEU B O 1
ATOM 6910 N N . SER B 1 391 ? 17.906 -7.641 -1.736 1 81.88 391 SER B N 1
ATOM 6911 C CA . SER B 1 391 ? 18.672 -6.527 -1.2 1 81.88 391 SER B CA 1
ATOM 6912 C C . SER B 1 391 ? 17.844 -5.246 -1.155 1 81.88 391 SER B C 1
ATOM 6914 O O . SER B 1 391 ? 17.109 -4.949 -2.094 1 81.88 391 SER B O 1
ATOM 6916 N N . ARG B 1 392 ? 17.953 -4.629 -0.044 1 76.19 392 ARG B N 1
ATOM 6917 C CA . ARG B 1 392 ? 17.359 -3.301 0.058 1 76.19 392 ARG B CA 1
ATOM 6918 C C . ARG B 1 392 ? 18.125 -2.289 -0.79 1 76.19 392 ARG B C 1
ATOM 6920 O O . ARG B 1 392 ? 17.531 -1.34 -1.313 1 76.19 392 ARG B O 1
ATOM 6927 N N . ASN B 1 393 ? 19.5 -2.479 -0.817 1 66.44 393 ASN B N 1
ATOM 6928 C CA . ASN B 1 393 ? 20.344 -1.536 -1.538 1 66.44 393 ASN B CA 1
ATOM 6929 C C . ASN B 1 393 ? 21.234 -2.246 -2.559 1 66.44 393 ASN B C 1
ATOM 6931 O O . ASN B 1 393 ? 21.672 -3.377 -2.33 1 66.44 393 ASN B O 1
ATOM 6935 N N . SER B 1 394 ? 21.094 -1.669 -3.736 1 61.59 394 SER B N 1
ATOM 6936 C CA . SER B 1 394 ? 22.047 -2.168 -4.723 1 61.59 394 SER B CA 1
ATOM 6937 C C . SER B 1 394 ? 23.344 -1.368 -4.691 1 61.59 394 SER B C 1
ATOM 6939 O O . SER B 1 394 ? 23.453 -0.387 -3.951 1 61.59 394 SER B O 1
ATOM 6941 N N . ASP B 1 395 ? 24.312 -1.872 -5.391 1 58.53 395 ASP B N 1
ATOM 6942 C CA . ASP B 1 395 ? 25.594 -1.168 -5.496 1 58.53 395 ASP B CA 1
ATOM 6943 C C . ASP B 1 395 ? 25.375 0.294 -5.887 1 58.53 395 ASP B C 1
ATOM 6945 O O . ASP B 1 395 ? 24.453 0.613 -6.648 1 58.53 395 ASP B O 1
ATOM 6949 N N . VAL B 1 396 ? 26.031 1.083 -5.152 1 56.5 396 VAL B N 1
ATOM 6950 C CA . VAL B 1 396 ? 25.938 2.527 -5.34 1 56.5 396 VAL B CA 1
ATOM 6951 C C . VAL B 1 396 ? 26.062 2.865 -6.82 1 56.5 396 VAL B C 1
ATOM 6953 O O . VAL B 1 396 ? 25.484 3.852 -7.289 1 56.5 396 VAL B O 1
ATOM 6956 N N . GLN B 1 397 ? 26.734 1.959 -7.527 1 53.38 397 GLN B N 1
ATOM 6957 C CA . GLN B 1 397 ? 26.953 2.25 -8.938 1 53.38 397 GLN B CA 1
ATOM 6958 C C . GLN B 1 397 ? 25.797 1.733 -9.797 1 53.38 397 GLN B C 1
ATOM 6960 O O . GLN B 1 397 ? 25.688 2.096 -10.961 1 53.38 397 GLN B O 1
ATOM 6965 N N . SER B 1 398 ? 24.906 1.102 -9.148 1 60.69 398 SER B N 1
ATOM 6966 C CA . SER B 1 398 ? 23.781 0.536 -9.891 1 60.69 398 SER B CA 1
ATOM 6967 C C . SER B 1 398 ? 22.672 1.57 -10.094 1 60.69 398 SER B C 1
ATOM 6969 O O . SER B 1 398 ? 22.422 2.395 -9.219 1 60.69 398 SER B O 1
ATOM 6971 N N . PRO B 1 399 ? 22.203 1.565 -11.344 1 57.66 399 PRO B N 1
ATOM 6972 C CA . PRO B 1 399 ? 21.062 2.463 -11.562 1 57.66 399 PRO B CA 1
ATOM 6973 C C . PRO B 1 399 ? 19.906 2.189 -10.602 1 57.66 399 PRO B C 1
ATOM 6975 O O . PRO B 1 399 ? 19.047 3.055 -10.398 1 57.66 399 PRO B O 1
ATOM 6978 N N . ALA B 1 400 ? 19.969 0.999 -10.023 1 61.19 400 ALA B N 1
ATOM 6979 C CA . ALA B 1 400 ? 18.875 0.63 -9.125 1 61.19 400 ALA B CA 1
ATOM 6980 C C . ALA B 1 400 ? 19.219 0.974 -7.676 1 61.19 400 ALA B C 1
ATOM 6982 O O . ALA B 1 400 ? 18.594 0.462 -6.746 1 61.19 400 ALA B O 1
ATOM 6983 N N . SER B 1 401 ? 20.188 1.804 -7.539 1 61 401 SER B N 1
ATOM 6984 C CA . SER B 1 401 ? 20.578 2.16 -6.176 1 61 401 SER B CA 1
ATOM 6985 C C . SER B 1 401 ? 19.406 2.764 -5.41 1 61 401 SER B C 1
ATOM 6987 O O . SER B 1 401 ? 18.656 3.576 -5.953 1 61 401 SER B O 1
ATOM 6989 N N . GLY B 1 402 ? 19.156 2.191 -4.262 1 61.12 402 GLY B N 1
ATOM 6990 C CA . GLY B 1 402 ? 18.109 2.695 -3.398 1 61.12 402 GLY B CA 1
ATOM 6991 C C . GLY B 1 402 ? 16.797 1.951 -3.566 1 61.12 402 GLY B C 1
ATOM 6992 O O . GLY B 1 402 ? 15.797 2.275 -2.91 1 61.12 402 GLY B O 1
ATOM 6993 N N . LEU B 1 403 ? 16.891 1.069 -4.531 1 66.19 403 LEU B N 1
ATOM 6994 C CA . LEU B 1 403 ? 15.656 0.31 -4.734 1 66.19 403 LEU B CA 1
ATOM 6995 C C . LEU B 1 403 ? 15.828 -1.132 -4.27 1 66.19 403 LEU B C 1
ATOM 6997 O O . LEU B 1 403 ? 16.844 -1.767 -4.555 1 66.19 403 LEU B O 1
ATOM 7001 N N . PRO B 1 404 ? 14.836 -1.533 -3.457 1 76.31 404 PRO B N 1
ATOM 7002 C CA . PRO B 1 404 ? 14.898 -2.949 -3.09 1 76.31 404 PRO B CA 1
ATOM 7003 C C . PRO B 1 404 ? 14.773 -3.877 -4.297 1 76.31 404 PRO B C 1
ATOM 7005 O O . PRO B 1 404 ? 13.953 -3.635 -5.184 1 76.31 404 PRO B O 1
ATOM 7008 N N . LEU B 1 405 ? 15.695 -4.844 -4.324 1 76.81 405 LEU B N 1
ATOM 7009 C CA . LEU B 1 405 ? 15.75 -5.75 -5.465 1 76.81 405 LEU B CA 1
ATOM 7010 C C . LEU B 1 405 ? 15.664 -7.203 -5.012 1 76.81 405 LEU B C 1
ATOM 7012 O O . LEU B 1 405 ? 16.125 -7.543 -3.922 1 76.81 405 LEU B O 1
ATOM 7016 N N . MET B 1 406 ? 15.031 -7.977 -5.793 1 79.75 406 MET B N 1
ATOM 7017 C CA . MET B 1 406 ? 15.062 -9.43 -5.727 1 79.75 406 MET B CA 1
ATOM 7018 C C . MET B 1 406 ? 15.648 -10.023 -7.008 1 79.75 406 MET B C 1
ATOM 7020 O O . MET B 1 406 ? 15.164 -9.727 -8.102 1 79.75 406 MET B O 1
ATOM 7024 N N . SER B 1 407 ? 16.719 -10.742 -6.816 1 79.25 407 SER B N 1
ATOM 7025 C CA . SER B 1 407 ? 17.344 -11.391 -7.961 1 79.25 407 SER B CA 1
ATOM 7026 C C . SER B 1 407 ? 17.266 -12.906 -7.852 1 79.25 407 SER B C 1
ATOM 7028 O O . SER B 1 407 ? 17.562 -13.477 -6.797 1 79.25 407 SER B O 1
ATOM 7030 N N . MET B 1 408 ? 16.75 -13.461 -8.875 1 79.38 408 MET B N 1
ATOM 7031 C CA . MET B 1 408 ? 16.703 -14.914 -9.008 1 79.38 408 MET B CA 1
ATOM 7032 C C . MET B 1 408 ? 17.641 -15.391 -10.117 1 79.38 408 MET B C 1
ATOM 7034 O O . MET B 1 408 ? 17.531 -14.945 -11.258 1 79.38 408 MET B O 1
ATOM 7038 N N . ARG B 1 409 ? 18.562 -16.281 -9.617 1 76.62 409 ARG B N 1
ATOM 7039 C CA . ARG B 1 409 ? 19.531 -16.766 -10.586 1 76.62 409 ARG B CA 1
ATOM 7040 C C . ARG B 1 409 ? 19.703 -18.281 -10.477 1 76.62 409 ARG B C 1
ATOM 7042 O O . ARG B 1 409 ? 19.594 -18.844 -9.391 1 76.62 409 ARG B O 1
ATOM 7049 N N . ALA B 1 410 ? 19.922 -18.812 -11.656 1 71 410 ALA B N 1
ATOM 7050 C CA . ALA B 1 410 ? 20.219 -20.234 -11.656 1 71 410 ALA B CA 1
ATOM 7051 C C . ALA B 1 410 ? 21.594 -20.5 -11.047 1 71 410 ALA B C 1
ATOM 7053 O O . ALA B 1 410 ? 22.531 -19.75 -11.281 1 71 410 ALA B O 1
ATOM 7054 N N . SER B 1 411 ? 21.75 -21.406 -9.961 1 59 411 SER B N 1
ATOM 7055 C CA . SER B 1 411 ? 23 -21.766 -9.297 1 59 411 SER B CA 1
ATOM 7056 C C . SER B 1 411 ? 23.922 -22.516 -10.234 1 59 411 SER B C 1
ATOM 7058 O O . SER B 1 411 ? 23.469 -23.234 -11.125 1 59 411 SER B O 1
ATOM 7060 N N . LYS B 1 412 ? 25.297 -22.109 -10.453 1 49.5 412 LYS B N 1
ATOM 7061 C CA . LYS B 1 412 ? 26.266 -22.906 -11.18 1 49.5 412 LYS B CA 1
ATOM 7062 C C . LYS B 1 412 ? 26.328 -24.328 -10.625 1 49.5 412 LYS B C 1
ATOM 7064 O O . LYS B 1 412 ? 26.828 -25.234 -11.289 1 49.5 412 LYS B O 1
ATOM 7069 N N . PHE B 1 413 ? 26.328 -24.438 -9.414 1 38.19 413 PHE B N 1
ATOM 7070 C CA . PHE B 1 413 ? 26.766 -25.688 -8.82 1 38.19 413 PHE B CA 1
ATOM 7071 C C . PHE B 1 413 ? 26.016 -26.875 -9.43 1 38.19 413 PHE B C 1
ATOM 7073 O O . PHE B 1 413 ? 26.562 -27.969 -9.531 1 38.19 413 PHE B O 1
ATOM 7080 N N . ASN B 1 414 ? 24.812 -27 -9.273 1 35.34 414 ASN B N 1
ATOM 7081 C CA . ASN B 1 414 ? 24.469 -28.25 -9.961 1 35.34 414 ASN B CA 1
ATOM 7082 C C . ASN B 1 414 ? 24.812 -28.172 -11.445 1 35.34 414 ASN B C 1
ATOM 7084 O O . ASN B 1 414 ? 23.969 -27.875 -12.273 1 35.34 414 ASN B O 1
ATOM 7088 N N . SER B 1 415 ? 25.844 -27.688 -11.75 1 33.38 415 SER B N 1
ATOM 7089 C CA . SER B 1 415 ? 26.5 -27.828 -13.039 1 33.38 415 SER B CA 1
ATOM 7090 C C . SER B 1 415 ? 26.312 -29.219 -13.609 1 33.38 415 SER B C 1
ATOM 7092 O O . SER B 1 415 ? 26.828 -29.531 -14.68 1 33.38 415 SER B O 1
ATOM 7094 N N . ASN B 1 416 ? 26.547 -30.328 -12.648 1 35.12 416 ASN B N 1
ATOM 7095 C CA . ASN B 1 416 ? 26.547 -31.438 -13.602 1 35.12 416 ASN B CA 1
ATOM 7096 C C . ASN B 1 416 ? 25.609 -31.156 -14.773 1 35.12 416 ASN B C 1
ATOM 7098 O O . ASN B 1 416 ? 26 -31.328 -15.938 1 35.12 416 ASN B O 1
ATOM 7102 N N . GLY B 1 417 ? 24.438 -31.906 -14.812 1 31.58 417 GLY B N 1
ATOM 7103 C CA . GLY B 1 417 ? 23.625 -31.734 -16 1 31.58 417 GLY B CA 1
ATOM 7104 C C . GLY B 1 417 ? 22.906 -30.406 -16.047 1 31.58 417 GLY B C 1
ATOM 7105 O O . GLY B 1 417 ? 22.703 -29.766 -15.016 1 31.58 417 GLY B O 1
ATOM 7106 N N . PRO B 1 418 ? 23.391 -29.5 -16.922 1 31.77 418 PRO B N 1
ATOM 7107 C CA . PRO B 1 418 ? 22.562 -28.328 -17.234 1 31.77 418 PRO B CA 1
ATOM 7108 C C . PRO B 1 418 ? 21.141 -28.438 -16.656 1 31.77 418 PRO B C 1
ATOM 7110 O O . PRO B 1 418 ? 20.578 -29.531 -16.594 1 31.77 418 PRO B O 1
ATOM 7113 N N . ILE B 1 419 ? 20.891 -28.016 -15.477 1 35.75 419 ILE B N 1
ATOM 7114 C CA . ILE B 1 419 ? 19.438 -28.078 -15.617 1 35.75 419 ILE B CA 1
ATOM 7115 C C . ILE B 1 419 ? 19.062 -28.109 -17.094 1 35.75 419 ILE B C 1
ATOM 7117 O O . ILE B 1 419 ? 19.25 -27.125 -17.812 1 35.75 419 ILE B O 1
ATOM 7121 N N . PRO B 1 420 ? 19.469 -29 -17.766 1 33.19 420 PRO B N 1
ATOM 7122 C CA . PRO B 1 420 ? 19.031 -29.109 -19.156 1 33.19 420 PRO B CA 1
ATOM 7123 C C . PRO B 1 420 ? 17.625 -28.562 -19.375 1 33.19 420 PRO B C 1
ATOM 7125 O O . PRO B 1 420 ? 16.703 -28.875 -18.609 1 33.19 420 PRO B O 1
ATOM 7128 N N . LYS B 1 421 ? 17.391 -27.516 -20.375 1 35.41 421 LYS B N 1
ATOM 7129 C CA . LYS B 1 421 ? 16.297 -26.891 -21.109 1 35.41 421 LYS B CA 1
ATOM 7130 C C . LYS B 1 421 ? 15.383 -26.109 -20.156 1 35.41 421 LYS B C 1
ATOM 7132 O O . LYS B 1 421 ? 14.164 -26.297 -20.188 1 35.41 421 LYS B O 1
ATOM 7137 N N . ILE B 1 422 ? 15.852 -25.734 -19.031 1 39.5 422 ILE B N 1
ATOM 7138 C CA . ILE B 1 422 ? 14.844 -24.906 -18.375 1 39.5 422 ILE B CA 1
ATOM 7139 C C . ILE B 1 422 ? 14.156 -24.016 -19.406 1 39.5 422 ILE B C 1
ATOM 7141 O O . ILE B 1 422 ? 12.945 -23.797 -19.344 1 39.5 422 ILE B O 1
ATOM 7145 N N . ASN B 1 423 ? 15.031 -23.234 -20 1 38.75 423 ASN B N 1
ATOM 7146 C CA . ASN B 1 423 ? 14.477 -22.516 -21.141 1 38.75 423 ASN B CA 1
ATOM 7147 C C . ASN B 1 423 ? 14.164 -23.438 -22.312 1 38.75 423 ASN B C 1
ATOM 7149 O O . ASN B 1 423 ? 13.633 -23 -23.328 1 38.75 423 ASN B O 1
ATOM 7153 N N . GLU B 1 424 ? 14.969 -24.5 -22.391 1 42.25 424 GLU B N 1
ATOM 7154 C CA . GLU B 1 424 ? 14.578 -25.328 -23.531 1 42.25 424 GLU B CA 1
ATOM 7155 C C . GLU B 1 424 ? 13.406 -26.234 -23.172 1 42.25 424 GLU B C 1
ATOM 7157 O O . GLU B 1 424 ? 13.453 -26.953 -22.188 1 42.25 424 GLU B O 1
ATOM 7162 N N . LEU B 1 425 ? 12.344 -25.781 -23.453 1 47.88 425 LEU B N 1
ATOM 7163 C CA . LEU B 1 425 ? 11.109 -26.562 -23.438 1 47.88 425 LEU B CA 1
ATOM 7164 C C . LEU B 1 425 ? 11.398 -28.047 -23.688 1 47.88 425 LEU B C 1
ATOM 7166 O O . LEU B 1 425 ? 12.047 -28.391 -24.672 1 47.88 425 LEU B O 1
ATOM 7170 N N . PRO B 1 426 ? 11.633 -28.906 -22.625 1 49.66 426 PRO B N 1
ATOM 7171 C CA . PRO B 1 426 ? 11.602 -30.266 -23.188 1 49.66 426 PRO B CA 1
ATOM 7172 C C . PRO B 1 426 ? 10.609 -30.391 -24.344 1 49.66 426 PRO B C 1
ATOM 7174 O O . PRO B 1 426 ? 9.445 -30.016 -24.203 1 49.66 426 PRO B O 1
ATOM 7177 N N . LYS B 1 427 ? 11.07 -30.297 -25.516 1 50.34 427 LYS B N 1
ATOM 7178 C CA . LYS B 1 427 ? 10.383 -30.375 -26.797 1 50.34 427 LYS B CA 1
ATOM 7179 C C . LYS B 1 427 ? 9.492 -31.609 -26.875 1 50.34 427 LYS B C 1
ATOM 7181 O O . LYS B 1 427 ? 8.953 -31.922 -27.938 1 50.34 427 LYS B O 1
ATOM 7186 N N . GLU B 1 428 ? 9.453 -32.406 -25.75 1 59.59 428 GLU B N 1
ATOM 7187 C CA . GLU B 1 428 ? 8.734 -33.594 -26.172 1 59.59 428 GLU B CA 1
ATOM 7188 C C . GLU B 1 428 ? 7.227 -33.375 -26.141 1 59.59 428 GLU B C 1
ATOM 7190 O O . GLU B 1 428 ? 6.633 -33.25 -25.078 1 59.59 428 GLU B O 1
ATOM 7195 N N . LYS B 1 429 ? 6.695 -32.969 -27.172 1 74.75 429 LYS B N 1
ATOM 7196 C CA . LYS B 1 429 ? 5.281 -32.75 -27.453 1 74.75 429 LYS B CA 1
ATOM 7197 C C . LYS B 1 429 ? 4.496 -34.062 -27.469 1 74.75 429 LYS B C 1
ATOM 7199 O O . LYS B 1 429 ? 3.268 -34.031 -27.547 1 74.75 429 LYS B O 1
ATOM 7204 N N . SER B 1 430 ? 5.219 -35.188 -27.125 1 84.88 430 SER B N 1
ATOM 7205 C CA . SER B 1 430 ? 4.52 -36.469 -27.266 1 84.88 430 SER B CA 1
ATOM 7206 C C . SER B 1 430 ? 3.559 -36.719 -26.109 1 84.88 430 SER B C 1
ATOM 7208 O O . SER B 1 430 ? 2.588 -37.438 -26.25 1 84.88 430 SER B O 1
ATOM 7210 N N . ALA B 1 431 ? 3.83 -36.094 -25 1 92.25 431 ALA B N 1
ATOM 7211 C CA . ALA B 1 431 ? 2.977 -36.281 -23.828 1 92.25 431 ALA B CA 1
ATOM 7212 C C . ALA B 1 431 ? 1.824 -35.281 -23.812 1 92.25 431 ALA B C 1
ATOM 7214 O O . ALA B 1 431 ? 0.899 -35.406 -23 1 92.25 431 ALA B O 1
ATOM 7215 N N . CYS B 1 432 ? 1.812 -34.344 -24.766 1 93.06 432 CYS B N 1
ATOM 7216 C CA . CYS B 1 432 ? 0.768 -33.312 -24.797 1 93.06 432 CYS B CA 1
ATOM 7217 C C . CYS B 1 432 ? -0.42 -33.781 -25.625 1 93.06 432 CYS B C 1
ATOM 7219 O O . CYS B 1 432 ? -0.243 -34.438 -26.656 1 93.06 432 CYS B O 1
ATOM 7221 N N . ALA B 1 433 ? -1.587 -33.469 -25.172 1 94.38 433 ALA B N 1
ATOM 7222 C CA . ALA B 1 433 ? -2.793 -33.75 -25.938 1 94.38 433 ALA B CA 1
ATOM 7223 C C . ALA B 1 433 ? -2.92 -32.781 -27.125 1 94.38 433 ALA B C 1
ATOM 7225 O O . ALA B 1 433 ? -2.439 -31.641 -27.062 1 94.38 433 ALA B O 1
ATOM 7226 N N . ALA B 1 434 ? -3.586 -33.281 -28.156 1 90.94 434 ALA B N 1
ATOM 7227 C CA . ALA B 1 434 ? -3.848 -32.406 -29.312 1 90.94 434 ALA B CA 1
ATOM 7228 C C . ALA B 1 434 ? -4.848 -31.328 -28.969 1 90.94 434 ALA B C 1
ATOM 7230 O O . ALA B 1 434 ? -5.719 -31.516 -28.109 1 90.94 434 ALA B O 1
ATOM 7231 N N . SER B 1 435 ? -4.66 -30.156 -29.594 1 91.12 435 SER B N 1
ATOM 7232 C CA . SER B 1 435 ? -5.602 -29.047 -29.406 1 91.12 435 SER B CA 1
ATOM 7233 C C . SER B 1 435 ? -7.004 -29.438 -29.859 1 91.12 435 SER B C 1
ATOM 7235 O O . SER B 1 435 ? -7.184 -29.984 -30.938 1 91.12 435 SER B O 1
ATOM 7237 N N . LYS B 1 436 ? -7.957 -29.125 -29.047 1 92.5 436 LYS B N 1
ATOM 7238 C CA . LYS B 1 436 ? -9.328 -29.516 -29.344 1 92.5 436 LYS B CA 1
ATOM 7239 C C . LYS B 1 436 ? -9.93 -28.625 -30.438 1 92.5 436 LYS B C 1
ATOM 7241 O O . LYS B 1 436 ? -9.695 -27.406 -30.453 1 92.5 436 LYS B O 1
ATOM 7246 N N . GLU B 1 437 ? -10.617 -29.266 -31.359 1 90.75 437 GLU B N 1
ATOM 7247 C CA . GLU B 1 437 ? -11.398 -28.562 -32.375 1 90.75 437 GLU B CA 1
ATOM 7248 C C . GLU B 1 437 ? -12.883 -28.531 -32 1 90.75 437 GLU B C 1
ATOM 7250 O O . GLU B 1 437 ? -13.5 -29.562 -31.797 1 90.75 437 GLU B O 1
ATOM 7255 N N . CYS B 1 438 ? -13.258 -27.344 -31.875 1 90 438 CYS B N 1
ATOM 7256 C CA . CYS B 1 438 ? -14.617 -27.188 -31.375 1 90 438 CYS B CA 1
ATOM 7257 C C . CYS B 1 438 ? -15.617 -27.109 -32.531 1 90 438 CYS B C 1
ATOM 7259 O O . CYS B 1 438 ? -15.266 -26.672 -33.625 1 90 438 CYS B O 1
ATOM 7261 N N . LYS B 1 439 ? -16.844 -27.594 -32.281 1 86.19 439 LYS B N 1
ATOM 7262 C CA . LYS B 1 439 ? -17.953 -27.531 -33.25 1 86.19 439 LYS B CA 1
ATOM 7263 C C . LYS B 1 439 ? -18.469 -26.109 -33.406 1 86.19 439 LYS B C 1
ATOM 7265 O O . LYS B 1 439 ? -18.078 -25.219 -32.656 1 86.19 439 LYS B O 1
ATOM 7270 N N . SER B 1 440 ? -19.344 -25.984 -34.469 1 82.69 440 SER B N 1
ATOM 7271 C CA . SER B 1 440 ? -19.938 -24.688 -34.75 1 82.69 440 SER B CA 1
ATOM 7272 C C . SER B 1 440 ? -20.766 -24.203 -33.562 1 82.69 440 SER B C 1
ATOM 7274 O O . SER B 1 440 ? -21.531 -24.953 -32.969 1 82.69 440 SER B O 1
ATOM 7276 N N . GLY B 1 441 ? -20.516 -23.078 -33.031 1 77.5 441 GLY B N 1
ATOM 7277 C CA . GLY B 1 441 ? -21.234 -22.484 -31.906 1 77.5 441 GLY B CA 1
ATOM 7278 C C . GLY B 1 441 ? -20.484 -22.578 -30.594 1 77.5 441 GLY B C 1
ATOM 7279 O O . GLY B 1 441 ? -20.875 -21.969 -29.609 1 77.5 441 GLY B O 1
ATOM 7280 N N . GLU B 1 442 ? -19.438 -23.422 -30.656 1 86 442 GLU B N 1
ATOM 7281 C CA . GLU B 1 442 ? -18.656 -23.578 -29.438 1 86 442 GLU B CA 1
ATOM 7282 C C . GLU B 1 442 ? -17.391 -22.734 -29.484 1 86 442 GLU B C 1
ATOM 7284 O O . GLU B 1 442 ? -16.906 -22.391 -30.562 1 86 442 GLU B O 1
ATOM 7289 N N . VAL B 1 443 ? -17.031 -22.328 -28.344 1 85.12 443 VAL B N 1
ATOM 7290 C CA . VAL B 1 443 ? -15.781 -21.562 -28.219 1 85.12 443 VAL B CA 1
ATOM 7291 C C . VAL B 1 443 ? -14.711 -22.453 -27.562 1 85.12 443 VAL B C 1
ATOM 7293 O O . VAL B 1 443 ? -14.992 -23.188 -26.625 1 85.12 443 VAL B O 1
ATOM 7296 N N . ARG B 1 444 ? -13.609 -22.359 -28.109 1 89 444 ARG B N 1
ATOM 7297 C CA . ARG B 1 444 ? -12.484 -23.109 -27.547 1 89 444 ARG B CA 1
ATOM 7298 C C . ARG B 1 444 ? -11.812 -22.344 -26.422 1 89 444 ARG B C 1
ATOM 7300 O O . ARG B 1 444 ? -11.352 -21.219 -26.625 1 89 444 ARG B O 1
ATOM 7307 N N . PHE B 1 445 ? -11.75 -22.953 -25.297 1 89.69 445 PHE B N 1
ATOM 7308 C CA . PHE B 1 445 ? -10.953 -22.422 -24.203 1 89.69 445 PHE B CA 1
ATOM 7309 C C . PHE B 1 445 ? -9.531 -22.953 -24.25 1 89.69 445 PHE B C 1
ATOM 7311 O O . PHE B 1 445 ? -9.266 -24.078 -23.828 1 89.69 445 PHE B O 1
ATOM 7318 N N . VAL B 1 446 ? -8.664 -22.156 -24.688 1 90.06 446 VAL B N 1
ATOM 7319 C CA . VAL B 1 446 ? -7.293 -22.562 -24.953 1 90.06 446 VAL B CA 1
ATOM 7320 C C . VAL B 1 446 ? -6.629 -23.047 -23.672 1 90.06 446 VAL B C 1
ATOM 7322 O O . VAL B 1 446 ? -5.945 -24.062 -23.656 1 90.06 446 VAL B O 1
ATOM 7325 N N . SER B 1 447 ? -6.855 -22.359 -22.531 1 92.75 447 SER B N 1
ATOM 7326 C CA . SER B 1 447 ? -6.219 -22.703 -21.266 1 92.75 447 SER B CA 1
ATOM 7327 C C . SER B 1 447 ? -6.648 -24.094 -20.797 1 92.75 447 SER B C 1
ATOM 7329 O O . SER B 1 447 ? -5.844 -24.844 -20.234 1 92.75 447 SER B O 1
ATOM 7331 N N . LEU B 1 448 ? -7.871 -24.484 -21.094 1 94.25 448 LEU B N 1
ATOM 7332 C CA . LEU B 1 448 ? -8.414 -25.75 -20.656 1 94.25 448 LEU B CA 1
ATOM 7333 C C . LEU B 1 448 ? -8.273 -26.812 -21.734 1 94.25 448 LEU B C 1
ATOM 7335 O O . LEU B 1 448 ? -8.438 -28.016 -21.469 1 94.25 448 LEU B O 1
ATOM 7339 N N . ASN B 1 449 ? -7.93 -26.391 -22.922 1 94.81 449 ASN B N 1
ATOM 7340 C CA . ASN B 1 449 ? -7.965 -27.281 -24.078 1 94.81 449 ASN B CA 1
ATOM 7341 C C . ASN B 1 449 ? -9.289 -28.031 -24.156 1 94.81 449 ASN B C 1
ATOM 7343 O O . ASN B 1 449 ? -9.305 -29.25 -24.312 1 94.81 449 ASN B O 1
ATOM 7347 N N . ARG B 1 450 ? -10.367 -27.297 -24.047 1 93.38 450 ARG B N 1
ATOM 7348 C CA . ARG B 1 450 ? -11.727 -27.828 -24.078 1 93.38 450 ARG B CA 1
ATOM 7349 C C . ARG B 1 450 ? -12.664 -26.875 -24.828 1 93.38 450 ARG B C 1
ATOM 7351 O O . ARG B 1 450 ? -12.359 -25.688 -24.984 1 93.38 450 ARG B O 1
ATOM 7358 N N . CYS B 1 451 ? -13.703 -27.453 -25.25 1 91.38 451 CYS B N 1
ATOM 7359 C CA . CYS B 1 451 ? -14.734 -26.656 -25.922 1 91.38 451 CYS B CA 1
ATOM 7360 C C . CYS B 1 451 ? -15.914 -26.406 -25 1 91.38 451 CYS B C 1
ATOM 7362 O O . CYS B 1 451 ? -16.266 -27.266 -24.188 1 91.38 451 CYS B O 1
ATOM 7364 N N . GLY B 1 452 ? -16.406 -25.25 -24.984 1 86.06 452 GLY B N 1
ATOM 7365 C CA . GLY B 1 452 ? -17.578 -24.891 -24.219 1 86.06 452 GLY B CA 1
ATOM 7366 C C . GLY B 1 452 ? -18.391 -23.766 -24.844 1 86.06 452 GLY B C 1
ATOM 7367 O O . GLY B 1 452 ? -18.141 -23.391 -26 1 86.06 452 GLY B O 1
ATOM 7368 N N . THR B 1 453 ? -19.453 -23.406 -24.141 1 79 453 THR B N 1
ATOM 7369 C CA . THR B 1 453 ? -20.312 -22.328 -24.641 1 79 453 THR B CA 1
ATOM 7370 C C . THR B 1 453 ? -19.891 -20.984 -24.047 1 79 453 THR B C 1
ATOM 7372 O O . THR B 1 453 ? -19.297 -20.938 -22.969 1 79 453 THR B O 1
ATOM 7375 N N . SER B 1 454 ? -20.109 -19.953 -24.875 1 64.69 454 SER B N 1
ATOM 7376 C CA . SER B 1 454 ? -19.766 -18.625 -24.406 1 64.69 454 SER B CA 1
ATOM 7377 C C . SER B 1 454 ? -20.562 -18.25 -23.156 1 64.69 454 SER B C 1
ATOM 7379 O O . SER B 1 454 ? -21.719 -18.625 -23.016 1 64.69 454 SER B O 1
ATOM 7381 N N . THR B 1 455 ? -19.828 -17.844 -21.953 1 61.12 455 THR B N 1
ATOM 7382 C CA . THR B 1 455 ? -20.078 -17.875 -20.531 1 61.12 455 THR B CA 1
ATOM 7383 C C . THR B 1 455 ? -21.047 -16.766 -20.125 1 61.12 455 THR B C 1
ATOM 7385 O O . THR B 1 455 ? -21.281 -16.531 -18.938 1 61.12 455 THR B O 1
ATOM 7388 N N . ASP B 1 456 ? -21.672 -15.82 -20.906 1 61.25 456 ASP B N 1
ATOM 7389 C CA . ASP B 1 456 ? -22.438 -14.828 -20.156 1 61.25 456 ASP B CA 1
ATOM 7390 C C . ASP B 1 456 ? -23.688 -15.445 -19.562 1 61.25 456 ASP B C 1
ATOM 7392 O O . ASP B 1 456 ? -24.797 -15.211 -20.047 1 61.25 456 ASP B O 1
ATOM 7396 N N . CYS B 1 457 ? -23.406 -16.531 -18.922 1 62.12 457 CYS B N 1
ATOM 7397 C CA . CYS B 1 457 ? -24.562 -17.203 -18.344 1 62.12 457 CYS B CA 1
ATOM 7398 C C . CYS B 1 457 ? -25.219 -16.359 -17.266 1 62.12 457 CYS B C 1
ATOM 7400 O O . CYS B 1 457 ? -26.375 -16.594 -16.891 1 62.12 457 CYS B O 1
ATOM 7402 N N . SER B 1 458 ? -24.406 -15.602 -16.641 1 55.84 458 SER B N 1
ATOM 7403 C CA . SER B 1 458 ? -24.844 -14.961 -15.406 1 55.84 458 SER B CA 1
ATOM 7404 C C . SER B 1 458 ? -26.016 -14.023 -15.672 1 55.84 458 SER B C 1
ATOM 7406 O O . SER B 1 458 ? -26.734 -13.633 -14.742 1 55.84 458 SER B O 1
ATOM 7408 N N . ASN B 1 459 ? -26.203 -13.742 -16.938 1 55.06 459 ASN B N 1
ATOM 7409 C CA . ASN B 1 459 ? -27.188 -12.695 -17.156 1 55.06 459 ASN B CA 1
ATOM 7410 C C . ASN B 1 459 ? -28.609 -13.273 -17.203 1 55.06 459 ASN B C 1
ATOM 7412 O O . ASN B 1 459 ? -29.578 -12.531 -17.266 1 55.06 459 ASN B O 1
ATOM 7416 N N . PHE B 1 460 ? -28.688 -14.562 -17.188 1 60.56 460 PHE B N 1
ATOM 7417 C CA . PHE B 1 460 ? -30.047 -15.055 -17.25 1 60.56 460 PHE B CA 1
ATOM 7418 C C . PHE B 1 460 ? -30.391 -15.875 -16 1 60.56 460 PHE B C 1
ATOM 7420 O O . PHE B 1 460 ? -29.688 -16.828 -15.68 1 60.56 460 PHE B O 1
ATOM 7427 N N . LEU B 1 461 ? -31.203 -15.398 -15.227 1 66 461 LEU B N 1
ATOM 7428 C CA . LEU B 1 461 ? -31.625 -15.75 -13.875 1 66 461 LEU B CA 1
ATOM 7429 C C . LEU B 1 461 ? -31.656 -17.266 -13.688 1 66 461 LEU B C 1
ATOM 7431 O O . LEU B 1 461 ? -31.203 -17.781 -12.664 1 66 461 LEU B O 1
ATOM 7435 N N . PRO B 1 462 ? -32.281 -18.188 -14.617 1 73.12 462 PRO B N 1
ATOM 7436 C CA . PRO B 1 462 ? -32.344 -19.562 -14.125 1 73.12 462 PRO B CA 1
ATOM 7437 C C . PRO B 1 462 ? -31.109 -20.375 -14.539 1 73.12 462 PRO B C 1
ATOM 7439 O O . PRO B 1 462 ? -31.062 -21.578 -14.297 1 73.12 462 PRO B O 1
ATOM 7442 N N . TYR B 1 463 ? -30.203 -19.766 -15.102 1 76.5 463 TYR B N 1
ATOM 7443 C CA . TYR B 1 463 ? -29.078 -20.562 -15.586 1 76.5 463 TYR B CA 1
ATOM 7444 C C . TYR B 1 463 ? -27.844 -20.297 -14.742 1 76.5 463 TYR B C 1
ATOM 7446 O O . TYR B 1 463 ? -27.672 -19.203 -14.195 1 76.5 463 TYR B O 1
ATOM 7454 N N . HIS B 1 464 ? -27.141 -21.438 -14.445 1 80.06 464 HIS B N 1
ATOM 7455 C CA . HIS B 1 464 ? -25.844 -21.297 -13.797 1 80.06 464 HIS B CA 1
ATOM 7456 C C . HIS B 1 464 ? -24.734 -21.891 -14.656 1 80.06 464 HIS B C 1
ATOM 7458 O O . HIS B 1 464 ? -24.969 -22.781 -15.469 1 80.06 464 HIS B O 1
ATOM 7464 N N . TYR B 1 465 ? -23.609 -21.422 -14.469 1 84.75 465 TYR B N 1
ATOM 7465 C CA . TYR B 1 465 ? -22.438 -21.922 -15.188 1 84.75 465 TYR B CA 1
ATOM 7466 C C . TYR B 1 465 ? -21.891 -23.172 -14.508 1 84.75 465 TYR B C 1
ATOM 7468 O O . TYR B 1 465 ? -21.656 -23.172 -13.297 1 84.75 465 TYR B O 1
ATOM 7476 N N . ASN B 1 466 ? -21.797 -24.172 -15.227 1 85.12 466 ASN B N 1
ATOM 7477 C CA . ASN B 1 466 ? -21.156 -25.391 -14.75 1 85.12 466 ASN B CA 1
ATOM 7478 C C . ASN B 1 466 ? -19.703 -25.484 -15.211 1 85.12 466 ASN B C 1
ATOM 7480 O O . ASN B 1 466 ? -19.438 -25.672 -16.406 1 85.12 466 ASN B O 1
ATOM 7484 N N . PRO B 1 467 ? -18.781 -25.453 -14.336 1 86.12 467 PRO B N 1
ATOM 7485 C CA . PRO B 1 467 ? -17.359 -25.453 -14.703 1 86.12 467 PRO B CA 1
ATOM 7486 C C . PRO B 1 467 ? -16.891 -26.797 -15.258 1 86.12 467 PRO B C 1
ATOM 7488 O O . PRO B 1 467 ? -15.844 -26.859 -15.898 1 86.12 467 PRO B O 1
ATOM 7491 N N . THR B 1 468 ? -17.625 -27.875 -15.008 1 85.56 468 THR B N 1
ATOM 7492 C CA . THR B 1 468 ? -17.234 -29.188 -15.5 1 85.56 468 THR B CA 1
ATOM 7493 C C . THR B 1 468 ? -17.656 -29.359 -16.953 1 85.56 468 THR B C 1
ATOM 7495 O O . THR B 1 468 ? -16.859 -29.828 -17.781 1 85.56 468 THR B O 1
ATOM 7498 N N . SER B 1 469 ? -18.844 -28.922 -17.266 1 86 469 SER B N 1
ATOM 7499 C CA . SER B 1 469 ? -19.344 -29.062 -18.625 1 86 469 SER B CA 1
ATOM 7500 C C . SER B 1 469 ? -19.062 -27.812 -19.469 1 86 469 SER B C 1
ATOM 7502 O O . SER B 1 469 ? -19.172 -27.844 -20.688 1 86 469 SER B O 1
ATOM 7504 N N . LEU B 1 470 ? -18.672 -26.75 -18.891 1 88 470 LEU B N 1
ATOM 7505 C CA . LEU B 1 470 ? -18.375 -25.469 -19.5 1 88 470 LEU B CA 1
ATOM 7506 C C . LEU B 1 470 ? -19.594 -24.938 -20.25 1 88 470 LEU B C 1
ATOM 7508 O O . LEU B 1 470 ? -19.453 -24.391 -21.344 1 88 470 LEU B O 1
ATOM 7512 N N . ARG B 1 471 ? -20.719 -25.172 -19.703 1 84.75 471 ARG B N 1
ATOM 7513 C CA . ARG B 1 471 ? -21.984 -24.734 -20.312 1 84.75 471 ARG B CA 1
ATOM 7514 C C . ARG B 1 471 ? -22.906 -24.125 -19.266 1 84.75 471 ARG B C 1
ATOM 7516 O O . ARG B 1 471 ? -22.703 -24.281 -18.062 1 84.75 471 ARG B O 1
ATOM 7523 N N . CYS B 1 472 ? -23.812 -23.312 -19.828 1 83.19 472 CYS B N 1
ATOM 7524 C CA . CYS B 1 472 ? -24.875 -22.766 -18.984 1 83.19 472 CYS B CA 1
ATOM 7525 C C . CYS B 1 472 ? -25.984 -23.797 -18.797 1 83.19 472 CYS B C 1
ATOM 7527 O O . CYS B 1 472 ? -26.578 -24.266 -19.766 1 83.19 472 CYS B O 1
ATOM 7529 N N . GLU B 1 473 ? -26.141 -24.188 -17.625 1 83.75 473 GLU B N 1
ATOM 7530 C CA . GLU B 1 473 ? -27.156 -25.188 -17.312 1 83.75 473 GLU B CA 1
ATOM 7531 C C . GLU B 1 473 ? -28.266 -24.609 -16.453 1 83.75 473 GLU B C 1
ATOM 7533 O O . GLU B 1 473 ? -28.062 -23.625 -15.727 1 83.75 473 GLU B O 1
ATOM 7538 N N . LEU B 1 474 ? -29.375 -25.094 -16.656 1 82 474 LEU B N 1
ATOM 7539 C CA . LEU B 1 474 ? -30.547 -24.688 -15.898 1 82 474 LEU B CA 1
ATOM 7540 C C . LEU B 1 474 ? -30.438 -25.094 -14.43 1 82 474 LEU B C 1
ATOM 7542 O O . LEU B 1 474 ? -30.016 -26.203 -14.125 1 82 474 LEU B O 1
ATOM 7546 N N . ASN B 1 475 ? -30.656 -24.188 -13.633 1 80 475 ASN B N 1
ATOM 7547 C CA . ASN B 1 475 ? -30.703 -24.5 -12.203 1 80 475 ASN B CA 1
ATOM 7548 C C . ASN B 1 475 ? -32.031 -25.172 -11.828 1 80 475 ASN B C 1
ATOM 7550 O O . ASN B 1 475 ? -33 -24.484 -11.539 1 80 475 ASN B O 1
ATOM 7554 N N . VAL B 1 476 ? -32 -26.375 -11.859 1 81.94 476 VAL B N 1
ATOM 7555 C CA . VAL B 1 476 ? -33.219 -27.172 -11.656 1 81.94 476 VAL B CA 1
ATOM 7556 C C . VAL B 1 476 ? -33.781 -26.891 -10.273 1 81.94 476 VAL B C 1
ATOM 7558 O O . VAL B 1 476 ? -35 -26.812 -10.102 1 81.94 476 VAL B O 1
ATOM 7561 N N . ASP B 1 477 ? -32.875 -26.672 -9.383 1 80.5 477 ASP B N 1
ATOM 7562 C CA . ASP B 1 477 ? -33.344 -26.422 -8.023 1 80.5 477 ASP B CA 1
ATOM 7563 C C . ASP B 1 477 ? -34.125 -25.109 -7.957 1 80.5 477 ASP B C 1
ATOM 7565 O O . ASP B 1 477 ? -35.188 -25.031 -7.301 1 80.5 477 ASP B O 1
ATOM 7569 N N . LEU B 1 478 ? -33.594 -24.203 -8.648 1 81.94 478 LEU B N 1
ATOM 7570 C CA . LEU B 1 478 ? -34.281 -22.906 -8.648 1 81.94 478 LEU B CA 1
ATOM 7571 C C . LEU B 1 478 ? -35.594 -22.984 -9.391 1 81.94 478 LEU B C 1
ATOM 7573 O O . LEU B 1 478 ? -36.594 -22.422 -8.93 1 81.94 478 LEU B O 1
ATOM 7577 N N . VAL B 1 479 ? -35.594 -23.688 -10.445 1 82.56 479 VAL B N 1
ATOM 7578 C CA . VAL B 1 479 ? -36.812 -23.844 -11.219 1 82.56 479 VAL B CA 1
ATOM 7579 C C . VAL B 1 479 ? -37.844 -24.625 -10.414 1 82.56 479 VAL B C 1
ATOM 7581 O O . VAL B 1 479 ? -39.031 -24.266 -10.391 1 82.56 479 VAL B O 1
ATOM 7584 N N . LEU B 1 480 ? -37.344 -25.578 -9.711 1 85.94 480 LEU B N 1
ATOM 7585 C CA . LEU B 1 480 ? -38.25 -26.359 -8.883 1 85.94 480 LEU B CA 1
ATOM 7586 C C . LEU B 1 480 ? -38.781 -25.531 -7.707 1 85.94 480 LEU B C 1
ATOM 7588 O O . LEU B 1 480 ? -39.938 -25.609 -7.348 1 85.94 480 LEU B O 1
ATOM 7592 N N . ALA B 1 481 ? -37.906 -24.734 -7.27 1 87.06 481 ALA B N 1
ATOM 7593 C CA . ALA B 1 481 ? -38.312 -23.859 -6.168 1 87.06 481 ALA B CA 1
ATOM 7594 C C . ALA B 1 481 ? -39.344 -22.828 -6.629 1 87.06 481 ALA B C 1
ATOM 7596 O O . ALA B 1 481 ? -40.344 -22.609 -5.949 1 87.06 481 ALA B O 1
ATOM 7597 N N . LEU B 1 482 ? -39.125 -22.312 -7.738 1 85.81 482 LEU B N 1
ATOM 7598 C CA . LEU B 1 482 ? -40.062 -21.359 -8.297 1 85.81 482 LEU B CA 1
ATOM 7599 C C . LEU B 1 482 ? -41.375 -22.031 -8.672 1 85.81 482 LEU B C 1
ATOM 7601 O O . LEU B 1 482 ? -42.469 -21.469 -8.477 1 85.81 482 LEU B O 1
ATOM 7605 N N . GLY B 1 483 ? -41.219 -23.234 -9.125 1 84.56 483 GLY B N 1
ATOM 7606 C CA . GLY B 1 483 ? -42.438 -24.016 -9.414 1 84.56 483 GLY B CA 1
ATOM 7607 C C . GLY B 1 483 ? -43.25 -24.328 -8.164 1 84.56 483 GLY B C 1
ATOM 7608 O O . GLY B 1 483 ? -44.469 -24.188 -8.164 1 84.56 483 GLY B O 1
ATOM 7609 N N . THR B 1 484 ? -42.562 -24.688 -7.168 1 88.19 484 THR B N 1
ATOM 7610 C CA . THR B 1 484 ? -43.219 -24.984 -5.91 1 88.19 484 THR B CA 1
ATOM 7611 C C . THR B 1 484 ? -43.875 -23.734 -5.332 1 88.19 484 THR B C 1
ATOM 7613 O O . THR B 1 484 ? -45 -23.797 -4.832 1 88.19 484 THR B O 1
ATOM 7616 N N . LEU B 1 485 ? -43.219 -22.719 -5.441 1 88.75 485 LEU B N 1
ATOM 7617 C CA . LEU B 1 485 ? -43.781 -21.453 -4.965 1 88.75 485 LEU B CA 1
ATOM 7618 C C . LEU B 1 485 ? -45 -21.078 -5.785 1 88.75 485 LEU B C 1
ATOM 7620 O O . LEU B 1 485 ? -46 -20.594 -5.234 1 88.75 485 LEU B O 1
ATOM 7624 N N . GLY B 1 486 ? -44.844 -21.375 -7.043 1 86.44 486 GLY B N 1
ATOM 7625 C CA . GLY B 1 486 ? -46 -21.125 -7.895 1 86.44 486 GLY B CA 1
ATOM 7626 C C . GLY B 1 486 ? -47.188 -22 -7.535 1 86.44 486 GLY B C 1
ATOM 7627 O O . GLY B 1 486 ? -48.312 -21.5 -7.449 1 86.44 486 GLY B O 1
ATOM 7628 N N . VAL B 1 487 ? -47.031 -23.219 -7.164 1 88.56 487 VAL B N 1
ATOM 7629 C CA . VAL B 1 487 ? -48.094 -24.141 -6.793 1 88.56 487 VAL B CA 1
ATOM 7630 C C . VAL B 1 487 ? -48.688 -23.75 -5.434 1 88.56 487 VAL B C 1
ATOM 7632 O O . VAL B 1 487 ? -49.906 -23.781 -5.238 1 88.56 487 VAL B O 1
ATOM 7635 N N . LEU B 1 488 ? -47.812 -23.281 -4.629 1 88.44 488 LEU B N 1
ATOM 7636 C CA . LEU B 1 488 ? -48.281 -22.844 -3.312 1 88.44 488 LEU B CA 1
ATOM 7637 C C . LEU B 1 488 ? -49.125 -21.578 -3.412 1 88.44 488 LEU B C 1
ATOM 7639 O O . LEU B 1 488 ? -50.125 -21.438 -2.707 1 88.44 488 LEU B O 1
ATOM 7643 N N . PHE B 1 489 ? -48.719 -20.797 -4.324 1 88.5 489 PHE B N 1
ATOM 7644 C CA . PHE B 1 489 ? -49.5 -19.578 -4.547 1 88.5 489 PHE B CA 1
ATOM 7645 C C . PHE B 1 489 ? -50.875 -19.906 -5.117 1 88.5 489 PHE B C 1
ATOM 7647 O O . PHE B 1 489 ? -51.875 -19.328 -4.695 1 88.5 489 PHE B O 1
ATOM 7654 N N . ILE B 1 490 ? -50.938 -20.844 -5.965 1 87.75 490 ILE B N 1
ATOM 7655 C CA . ILE B 1 490 ? -52.219 -21.25 -6.566 1 87.75 490 ILE B CA 1
ATOM 7656 C C . ILE B 1 490 ? -53.094 -21.922 -5.516 1 87.75 490 ILE B C 1
ATOM 7658 O O . ILE B 1 490 ? -54.281 -21.656 -5.434 1 87.75 490 ILE B O 1
ATOM 7662 N N . LEU B 1 491 ? -52.531 -22.641 -4.629 1 88.44 491 LEU B N 1
ATOM 7663 C CA . LEU B 1 491 ? -53.281 -23.328 -3.586 1 88.44 491 LEU B CA 1
ATOM 7664 C C . LEU B 1 491 ? -53.812 -22.344 -2.564 1 88.44 491 LEU B C 1
ATOM 7666 O O . LEU B 1 491 ? -54.969 -22.484 -2.107 1 88.44 491 LEU B O 1
ATOM 7670 N N . THR B 1 492 ? -53.062 -21.375 -2.348 1 87.25 492 THR B N 1
ATOM 7671 C CA . THR B 1 492 ? -53.5 -20.344 -1.418 1 87.25 492 THR B CA 1
ATOM 7672 C C . THR B 1 492 ? -54.656 -19.531 -2.027 1 87.25 492 THR B C 1
ATOM 7674 O O . THR B 1 492 ? -55.625 -19.203 -1.342 1 87.25 492 THR B O 1
ATOM 7677 N N . GLU B 1 493 ? -54.625 -19.266 -3.234 1 87.06 493 GLU B N 1
ATOM 7678 C CA . GLU B 1 493 ? -55.688 -18.547 -3.93 1 87.06 493 GLU B CA 1
ATOM 7679 C C . GLU B 1 493 ? -56.969 -19.344 -3.949 1 87.06 493 GLU B C 1
ATOM 7681 O O . GLU B 1 493 ? -58.062 -18.797 -3.705 1 87.06 493 GLU B O 1
ATOM 7686 N N . VAL B 1 494 ? -56.844 -20.609 -4.145 1 87.12 494 VAL B N 1
ATOM 7687 C CA . VAL B 1 494 ? -58 -21.5 -4.156 1 87.12 494 VAL B CA 1
ATOM 7688 C C . VAL B 1 494 ? -58.562 -21.609 -2.746 1 87.12 494 VAL B C 1
ATOM 7690 O O . VAL B 1 494 ? -59.781 -21.578 -2.561 1 87.12 494 VAL B O 1
ATOM 7693 N N . ALA B 1 495 ? -57.719 -21.594 -1.818 1 85.62 495 ALA B N 1
ATOM 7694 C CA . ALA B 1 495 ? -58.156 -21.672 -0.429 1 85.62 495 ALA B CA 1
ATOM 7695 C C . ALA B 1 495 ? -58.875 -20.406 -0.02 1 85.62 495 ALA B C 1
ATOM 7697 O O . ALA B 1 495 ? -59.938 -20.453 0.637 1 85.62 495 ALA B O 1
ATOM 7698 N N . VAL B 1 496 ? -58.406 -19.359 -0.476 1 83.44 496 VAL B N 1
ATOM 7699 C CA . VAL B 1 496 ? -59.062 -18.078 -0.177 1 83.44 496 VAL B CA 1
ATOM 7700 C C . VAL B 1 496 ? -60.406 -18 -0.884 1 83.44 496 VAL B C 1
ATOM 7702 O O . VAL B 1 496 ? -61.406 -17.547 -0.297 1 83.44 496 VAL B O 1
ATOM 7705 N N . LEU B 1 497 ? -60.531 -18.547 -2.041 1 84.31 497 LEU B N 1
ATOM 7706 C CA . LEU B 1 497 ? -61.781 -18.547 -2.785 1 84.31 497 LEU B CA 1
ATOM 7707 C C . LEU B 1 497 ? -62.812 -19.484 -2.141 1 84.31 497 LEU B C 1
ATOM 7709 O O . LEU B 1 497 ? -64 -19.141 -2.016 1 84.31 497 LEU B O 1
ATOM 7713 N N . LEU B 1 498 ? -62.344 -20.562 -1.64 1 83.69 498 LEU B N 1
ATOM 7714 C CA . LEU B 1 498 ? -63.219 -21.516 -0.973 1 83.69 498 LEU B CA 1
ATOM 7715 C C . LEU B 1 498 ? -63.688 -20.969 0.38 1 83.69 498 LEU B C 1
ATOM 7717 O O . LEU B 1 498 ? -64.875 -21.141 0.758 1 83.69 498 LEU B O 1
ATOM 7721 N N . MET B 1 499 ? -62.781 -20.312 0.982 1 81.56 499 MET B N 1
ATOM 7722 C CA . MET B 1 499 ? -63.125 -19.688 2.256 1 81.56 499 MET B CA 1
ATOM 7723 C C . MET B 1 499 ? -64.125 -18.562 2.049 1 81.56 499 MET B C 1
ATOM 7725 O O . MET B 1 499 ? -65.062 -18.422 2.816 1 81.56 499 MET B O 1
ATOM 7729 N N . ARG B 1 500 ? -63.969 -17.891 1.019 1 77.75 500 ARG B N 1
ATOM 7730 C CA . ARG B 1 500 ? -64.938 -16.828 0.68 1 77.75 500 ARG B CA 1
ATOM 7731 C C . ARG B 1 500 ? -66.312 -17.406 0.35 1 77.75 500 ARG B C 1
ATOM 7733 O O . ARG B 1 500 ? -67.312 -16.875 0.779 1 77.75 500 ARG B O 1
ATOM 7740 N N . ARG B 1 501 ? -66.25 -18.562 -0.315 1 80.06 501 ARG B N 1
ATOM 7741 C CA . ARG B 1 501 ? -67.5 -19.219 -0.662 1 80.06 501 ARG B CA 1
ATOM 7742 C C . ARG B 1 501 ? -68.188 -19.797 0.578 1 80.06 501 ARG B C 1
ATOM 7744 O O . ARG B 1 501 ? -69.438 -19.719 0.723 1 80.06 501 ARG B O 1
ATOM 7751 N N . HIS B 1 502 ? -67.375 -20.234 1.43 1 81.31 502 HIS B N 1
ATOM 7752 C CA . HIS B 1 502 ? -67.938 -20.812 2.66 1 81.31 502 HIS B CA 1
ATOM 7753 C C . HIS B 1 502 ? -68.438 -19.719 3.582 1 81.31 502 HIS B C 1
ATOM 7755 O O . HIS B 1 502 ? -69.562 -19.875 4.164 1 81.31 502 HIS B O 1
ATOM 7761 N N . ILE B 1 503 ? -67.75 -18.703 3.602 1 75.25 503 ILE B N 1
ATOM 7762 C CA . ILE B 1 503 ? -68.25 -17.578 4.418 1 75.25 503 ILE B CA 1
ATOM 7763 C C . ILE B 1 503 ? -69.5 -16.984 3.805 1 75.25 503 ILE B C 1
ATOM 7765 O O . ILE B 1 503 ? -70.438 -16.641 4.523 1 75.25 503 ILE B O 1
ATOM 7769 N N . GLY B 1 504 ? -69.625 -17.031 2.555 1 74.12 504 GLY B N 1
ATOM 7770 C CA . GLY B 1 504 ? -70.875 -16.594 1.874 1 74.12 504 GLY B CA 1
ATOM 7771 C C . GLY B 1 504 ? -72.062 -17.484 2.133 1 74.12 504 GLY B C 1
ATOM 7772 O O . GLY B 1 504 ? -73.125 -17 2.391 1 74.12 504 GLY B O 1
ATOM 7773 N N . LYS B 1 505 ? -71.812 -18.734 2.23 1 78.69 505 LYS B N 1
ATOM 7774 C CA . LYS B 1 505 ? -72.875 -19.688 2.521 1 78.69 505 LYS B CA 1
ATOM 7775 C C . LYS B 1 505 ? -73.312 -19.609 3.984 1 78.69 505 LYS B C 1
ATOM 7777 O O . LYS B 1 505 ? -74.5 -19.688 4.297 1 78.69 505 LYS B O 1
ATOM 7782 N N . LEU B 1 506 ? -72.375 -19.406 4.82 1 76.06 506 LEU B N 1
ATOM 7783 C CA . LEU B 1 506 ? -72.688 -19.297 6.238 1 76.06 506 LEU B CA 1
ATOM 7784 C C . LEU B 1 506 ? -73.438 -18 6.527 1 76.06 506 LEU B C 1
ATOM 7786 O O . LEU B 1 506 ? -74.375 -17.969 7.316 1 76.06 506 LEU B O 1
ATOM 7790 N N . LEU B 1 507 ? -73.188 -17.047 5.758 1 71.06 507 LEU B N 1
ATOM 7791 C CA . LEU B 1 507 ? -73.875 -15.781 5.926 1 71.06 507 LEU B CA 1
ATOM 7792 C C . LEU B 1 507 ? -75.312 -15.852 5.324 1 71.06 507 LEU B C 1
ATOM 7794 O O . LEU B 1 507 ? -76.25 -15.328 5.902 1 71.06 507 LEU B O 1
ATOM 7798 N N . GLN B 1 508 ? -75.5 -16.656 4.328 1 74.44 508 GLN B N 1
ATOM 7799 C CA . GLN B 1 508 ? -76.812 -16.859 3.723 1 74.44 508 GLN B CA 1
ATOM 7800 C C . GLN B 1 508 ? -77.688 -17.75 4.594 1 74.44 508 GLN B C 1
ATOM 7802 O O . GLN B 1 508 ? -78.875 -17.5 4.754 1 74.44 508 GLN B O 1
ATOM 7807 N N . SER B 1 509 ? -77.125 -18.766 5.16 1 73.69 509 SER B N 1
ATOM 7808 C CA . SER B 1 509 ? -77.875 -19.625 6.059 1 73.69 509 SER B CA 1
ATOM 7809 C C . SER B 1 509 ? -78.25 -18.906 7.355 1 73.69 509 SER B C 1
ATOM 7811 O O . SER B 1 509 ? -79.312 -19.031 7.863 1 73.69 509 SER B O 1
ATOM 7813 N N . ALA B 1 510 ? -77.438 -18.094 7.832 1 71.69 510 ALA B N 1
ATOM 7814 C CA . ALA B 1 510 ? -77.688 -17.328 9.039 1 71.69 510 ALA B CA 1
ATOM 7815 C C . ALA B 1 510 ? -78.75 -16.219 8.766 1 71.69 510 ALA B C 1
ATOM 7817 O O . ALA B 1 510 ? -79.625 -15.969 9.594 1 71.69 510 ALA B O 1
ATOM 7818 N N . ALA B 1 511 ? -78.812 -15.719 7.605 1 67.62 511 ALA B N 1
ATOM 7819 C CA . ALA B 1 511 ? -79.812 -14.734 7.211 1 67.62 511 ALA B CA 1
ATOM 7820 C C . ALA B 1 511 ? -81.125 -15.406 6.965 1 67.62 511 ALA B C 1
ATOM 7822 O O . ALA B 1 511 ? -82.188 -14.859 7.332 1 67.62 511 ALA B O 1
ATOM 7823 N N . GLY B 1 512 ? -81.125 -16.625 6.383 1 69.56 512 GLY B N 1
ATOM 7824 C CA . GLY B 1 512 ? -82.312 -17.391 6.219 1 69.56 512 GLY B CA 1
ATOM 7825 C C . GLY B 1 512 ? -82.938 -17.828 7.535 1 69.56 512 GLY B C 1
ATOM 7826 O O . GLY B 1 512 ? -84.188 -17.781 7.703 1 69.56 512 GLY B O 1
ATOM 7827 N N . GLU B 1 513 ? -82.312 -18.203 8.469 1 70.88 513 GLU B N 1
ATOM 7828 C CA . GLU B 1 513 ? -82.812 -18.594 9.781 1 70.88 513 GLU B CA 1
ATOM 7829 C C . GLU B 1 513 ? -83.25 -17.375 10.57 1 70.88 513 GLU B C 1
ATOM 7831 O O . GLU B 1 513 ? -84.312 -17.438 11.25 1 70.88 513 GLU B O 1
ATOM 7836 N N . ALA B 1 514 ? -82.75 -16.266 10.469 1 67.06 514 ALA B N 1
ATOM 7837 C CA . ALA B 1 514 ? -83.188 -15.047 11.156 1 67.06 514 ALA B CA 1
ATOM 7838 C C . ALA B 1 514 ? -84.5 -14.531 10.555 1 67.06 514 ALA B C 1
ATOM 7840 O O . ALA B 1 514 ? -85.438 -14.086 11.281 1 67.06 514 ALA B O 1
ATOM 7841 N N . LEU B 1 515 ? -84.75 -14.742 9.25 1 67.31 515 LEU B N 1
ATOM 7842 C CA . LEU B 1 515 ? -86 -14.383 8.602 1 67.31 515 LEU B CA 1
ATOM 7843 C C . LEU B 1 515 ? -87.062 -15.391 8.945 1 67.31 515 LEU B C 1
ATOM 7845 O O . LEU B 1 515 ? -88.25 -15.008 9.148 1 67.31 515 LEU B O 1
ATOM 7849 N N . ALA B 1 516 ? -86.875 -16.578 9.203 1 70.12 516 ALA B N 1
ATOM 7850 C CA . ALA B 1 516 ? -87.812 -17.594 9.609 1 70.12 516 ALA B CA 1
ATOM 7851 C C . ALA B 1 516 ? -88.25 -17.391 11.062 1 70.12 516 ALA B C 1
ATOM 7853 O O . ALA B 1 516 ? -89.438 -17.578 11.406 1 70.12 516 ALA B O 1
ATOM 7854 N N . LEU B 1 517 ? -87.438 -16.938 11.883 1 65.19 517 LEU B N 1
ATOM 7855 C CA . LEU B 1 517 ? -87.812 -16.672 13.273 1 65.19 517 LEU B CA 1
ATOM 7856 C C . LEU B 1 517 ? -88.688 -15.422 13.391 1 65.19 517 LEU B C 1
ATOM 7858 O O . LEU B 1 517 ? -89.562 -15.336 14.258 1 65.19 517 LEU B O 1
ATOM 7862 N N . LYS B 1 518 ? -88.625 -14.508 12.477 1 59.75 518 LYS B N 1
ATOM 7863 C CA . LYS B 1 518 ? -89.5 -13.336 12.531 1 59.75 518 LYS B CA 1
ATOM 7864 C C . LYS B 1 518 ? -90.875 -13.656 11.977 1 59.75 518 LYS B C 1
ATOM 7866 O O . LYS B 1 518 ? -91.875 -12.93 12.25 1 59.75 518 LYS B O 1
ATOM 7871 N N . ARG B 1 519 ? -90.938 -14.688 11.148 1 60.66 519 ARG B N 1
ATOM 7872 C CA . ARG B 1 519 ? -92.25 -15.031 10.625 1 60.66 519 ARG B CA 1
ATOM 7873 C C . ARG B 1 519 ? -93.062 -15.844 11.641 1 60.66 519 ARG B C 1
ATOM 7875 O O . ARG B 1 519 ? -94.25 -16.062 11.461 1 60.66 519 ARG B O 1
ATOM 7882 N N . LYS B 1 520 ? -92.688 -16.266 12.758 1 46.5 520 LYS B N 1
ATOM 7883 C CA . LYS B 1 520 ? -93.562 -16.797 13.789 1 46.5 520 LYS B CA 1
ATOM 7884 C C . LYS B 1 520 ? -93.938 -15.727 14.805 1 46.5 520 LYS B C 1
ATOM 7886 O O . LYS B 1 520 ? -93.125 -14.945 15.227 1 46.5 520 LYS B O 1
#

Nearest PDB structures (foldseek):
  7fdp-assembly1_A  TM=5.053E-01  e=3.845E+00  Photorhabdus akhurstii
  7whv-assembly1_A  TM=2.074E-01  e=3.845E+00  Saccharomyces cerevisiae S288C
  7whv-assembly1_A  TM=2.070E-01  e=5.051E+00  Saccharomyces cerevisiae S288C
  6x89-assembly1_S3  TM=1.359E-01  e=6.005E+00  Vigna radiata

Radius of gyration: 39.98 Å; Cα contacts (8 Å, |Δi|>4): 2264; chains: 2; bounding box: 173×91×102 Å